Protein AF-A0A433PEJ4-F1 (afdb_monomer_lite)

Sequence (825 aa):
MSDPIEDPKQRLEEASKSRETEHERDVMRGLRDRLKEMEEERNELQAKLAEAEKKQNDGKELEKEVNKLKRENETLIKVADEKTKEIDEAQRELKKIKSEQDELSKNVGSANENVRRLESVKKELETKVAYALEASQASGRSLAEVQKERDDLRVQLNAARSDVERLVTAKLDLVTQVAEAATATQKLEAANKEREALAKELRQLKESYAKLQRQKDGPKPGDVEARIREATESERSKHQAEVDALRSQNAEITTRLQSLQQDLSTSASTIADLKIQVSELESTITISLNDHQLDLQALQQRHDALTSERDALAADRNTHAQSAATHHTAAEESRAELEKVRSRVTELEHKLSVLASDNTQLSATKTEVQVRLAEQQAQIKTLQARNTDLQEALTVAKETINQRDQDLDAAKRAQLEEEDKIKKFVAVLNKSKKQIIKLDKEKQDAMDDLARAQRERQDVQDELVKLREAAGKAEAASEQLLKTETARLQAKNTTQAAELVRLKKENAELVKRRDSTYDELQVKQAEFESSQSMMEQLQHRVNEYMRQTNEVGERAGAVEEEMGMVKKQLGDKGREVETLKEKLKEMDVQVEGRVEAVKKELRGVREEMEKKERGWKESREGLENNLEELKQKVKQREEEIQKITNEVEEKRRQVEGMEGEKVGFVARIEELEEEVKVGRTEKEETWAELYQDLEAAARQEKEEQERQLEEAKMREGHLRTVNKTLKDEVRKLSRSPVPVTTTSTSQFGNGSGDGRNSRDSSRPQSPTQPGFTTPTSSASSIAMRQVTPPQTPTFTTMPMTQEEEVNLKYLRHVILKFLENIKDT

Structure (mmCIF, N/CA/C/O backbone):
data_AF-A0A433PEJ4-F1
#
_entry.id   AF-A0A433PEJ4-F1
#
loop_
_atom_site.group_PDB
_atom_site.id
_atom_site.type_symbol
_atom_site.label_atom_id
_atom_site.label_alt_id
_atom_site.label_comp_id
_atom_site.label_asym_id
_atom_site.label_entity_id
_atom_site.label_seq_id
_atom_site.pdbx_PDB_ins_code
_atom_site.Cartn_x
_atom_site.Cartn_y
_atom_site.Cartn_z
_atom_site.occupancy
_atom_site.B_iso_or_equiv
_atom_site.auth_seq_id
_atom_site.auth_comp_id
_atom_site.auth_asym_id
_atom_site.auth_atom_id
_atom_site.pdbx_PDB_model_num
ATOM 1 N N . MET A 1 1 ? 108.552 -18.558 -127.232 1.00 39.81 1 MET A N 1
ATOM 2 C CA . MET A 1 1 ? 108.906 -18.784 -125.811 1.00 39.81 1 MET A CA 1
ATOM 3 C C . MET A 1 1 ? 107.935 -19.815 -125.270 1.00 39.81 1 MET A C 1
ATOM 5 O O . MET A 1 1 ? 106.873 -19.947 -125.859 1.00 39.81 1 MET A O 1
ATOM 9 N N . SER A 1 2 ? 108.336 -20.611 -124.283 1.00 40.25 2 SER A N 1
ATOM 10 C CA . SER A 1 2 ? 107.667 -21.885 -123.994 1.00 40.25 2 SER A CA 1
ATOM 11 C C . SER A 1 2 ? 106.441 -21.730 -123.100 1.00 40.25 2 SER A C 1
ATOM 13 O O . SER A 1 2 ? 106.568 -21.232 -121.983 1.00 40.25 2 SER A O 1
ATOM 15 N N . ASP A 1 3 ? 105.296 -22.234 -123.556 1.00 37.81 3 ASP A N 1
ATOM 16 C CA . ASP A 1 3 ? 104.152 -22.509 -122.687 1.00 37.81 3 ASP A CA 1
ATOM 17 C C . ASP A 1 3 ? 104.505 -23.642 -121.700 1.00 37.81 3 ASP A C 1
ATOM 19 O O . ASP A 1 3 ? 105.084 -24.654 -122.118 1.00 37.81 3 ASP A O 1
ATOM 23 N N . PRO A 1 4 ? 104.180 -23.520 -120.399 1.00 51.19 4 PRO A N 1
ATOM 24 C CA . PRO A 1 4 ? 104.297 -24.629 -119.461 1.00 51.19 4 PRO A CA 1
ATOM 25 C C . PRO A 1 4 ? 103.252 -25.702 -119.782 1.00 51.19 4 PRO A C 1
ATOM 27 O O . PRO A 1 4 ? 102.052 -25.432 -119.805 1.00 51.19 4 PRO A O 1
ATOM 30 N N . ILE A 1 5 ? 103.700 -26.939 -119.994 1.00 46.22 5 ILE A N 1
ATOM 31 C CA . ILE A 1 5 ? 102.805 -28.094 -120.117 1.00 46.22 5 ILE A CA 1
ATOM 32 C C . ILE A 1 5 ? 102.340 -28.467 -118.703 1.00 46.22 5 ILE A C 1
ATOM 34 O O . ILE A 1 5 ? 103.024 -29.206 -117.997 1.00 46.22 5 ILE A O 1
ATOM 38 N N . GLU A 1 6 ? 101.205 -27.914 -118.275 1.00 47.72 6 GLU A N 1
ATOM 39 C CA . GLU A 1 6 ? 100.555 -28.286 -117.012 1.00 47.72 6 GLU A CA 1
ATOM 40 C C . GLU A 1 6 ? 100.152 -29.770 -117.022 1.00 47.72 6 GLU A C 1
ATOM 42 O O . GLU A 1 6 ? 99.551 -30.256 -117.984 1.00 47.72 6 GLU A O 1
ATOM 47 N N . ASP A 1 7 ? 100.463 -30.494 -115.941 1.00 49.56 7 ASP A N 1
ATOM 48 C CA . ASP A 1 7 ? 100.102 -31.908 -115.808 1.00 49.56 7 ASP A CA 1
ATOM 49 C C . ASP A 1 7 ? 98.567 -32.040 -115.703 1.00 49.56 7 ASP A C 1
ATOM 51 O O . ASP A 1 7 ? 97.969 -31.499 -114.762 1.00 49.56 7 ASP A O 1
ATOM 55 N N . PRO A 1 8 ? 97.894 -32.779 -116.610 1.00 58.97 8 PRO A N 1
ATOM 56 C CA . PRO A 1 8 ? 96.447 -32.974 -116.547 1.00 58.97 8 PRO A CA 1
ATOM 57 C C . PRO A 1 8 ? 95.966 -33.630 -115.241 1.00 58.97 8 PRO A C 1
ATOM 59 O O . PRO A 1 8 ? 94.780 -33.520 -114.924 1.00 58.97 8 PRO A O 1
ATOM 62 N N . LYS A 1 9 ? 96.847 -34.258 -114.445 1.00 57.47 9 LYS A N 1
ATOM 63 C CA . LYS A 1 9 ? 96.514 -34.702 -113.083 1.00 57.47 9 LYS A CA 1
ATOM 64 C C . LYS A 1 9 ? 96.201 -33.547 -112.136 1.00 57.47 9 LYS A C 1
ATOM 66 O O . LYS A 1 9 ? 95.231 -33.655 -111.393 1.00 57.47 9 LYS A O 1
ATOM 71 N N . GLN A 1 10 ? 96.960 -32.447 -112.174 1.00 58.81 10 GLN A N 1
ATOM 72 C CA . GLN A 1 10 ? 96.728 -31.313 -111.268 1.00 58.81 10 GLN A CA 1
ATOM 73 C C . GLN A 1 10 ? 95.368 -30.668 -111.542 1.00 58.81 10 GLN A C 1
ATOM 75 O O . GLN A 1 10 ? 94.588 -30.483 -110.613 1.00 58.81 10 GLN A O 1
ATOM 80 N N . ARG A 1 11 ? 95.015 -30.454 -112.817 1.00 59.00 11 ARG A N 1
ATOM 81 C CA . ARG A 1 11 ? 93.684 -29.942 -113.193 1.00 59.00 11 ARG A CA 1
ATOM 82 C C . ARG A 1 11 ? 92.541 -30.874 -112.776 1.00 59.00 11 ARG A C 1
ATOM 84 O O . ARG A 1 11 ? 91.462 -30.388 -112.445 1.00 59.00 11 ARG A O 1
ATOM 91 N N . LEU A 1 12 ? 92.751 -32.194 -112.768 1.00 60.12 12 LEU A N 1
ATOM 92 C CA . LEU A 1 12 ? 91.747 -33.147 -112.280 1.00 60.12 12 LEU A CA 1
ATOM 93 C C . LEU A 1 12 ? 91.602 -33.090 -110.749 1.00 60.12 12 LEU A C 1
ATOM 95 O O . LEU A 1 12 ? 90.486 -33.138 -110.235 1.00 60.12 12 LEU A O 1
ATOM 99 N N . GLU A 1 13 ? 92.713 -32.955 -110.023 1.00 65.75 13 GLU A N 1
ATOM 100 C CA . GLU A 1 13 ? 92.736 -32.879 -108.559 1.00 65.75 13 GLU A CA 1
ATOM 101 C C . GLU A 1 13 ? 92.174 -31.543 -108.036 1.00 65.75 13 GLU A C 1
ATOM 103 O O . GLU A 1 13 ? 91.415 -31.528 -107.067 1.00 65.75 13 GLU A O 1
ATOM 108 N N . GLU A 1 14 ? 92.459 -30.426 -108.710 1.00 66.62 14 GLU A N 1
ATOM 109 C CA . GLU A 1 14 ? 91.859 -29.120 -108.412 1.00 66.62 14 GLU A CA 1
ATOM 110 C C . GLU A 1 14 ? 90.367 -29.078 -108.761 1.00 66.62 14 GLU A C 1
ATOM 112 O O . GLU A 1 14 ? 89.573 -28.576 -107.967 1.00 66.62 14 GLU A O 1
ATOM 117 N N . ALA A 1 15 ? 89.945 -29.670 -109.885 1.00 68.00 15 ALA A N 1
ATOM 118 C CA . ALA A 1 15 ? 88.522 -29.812 -110.204 1.00 68.00 15 ALA A CA 1
ATOM 119 C C . ALA A 1 15 ? 87.782 -30.714 -109.196 1.00 68.00 15 ALA A C 1
ATOM 121 O O . ALA A 1 15 ? 86.616 -30.452 -108.891 1.00 68.00 15 ALA A O 1
ATOM 122 N N . SER A 1 16 ? 88.453 -31.738 -108.652 1.00 71.50 16 SER A N 1
ATOM 123 C CA . SER A 1 16 ? 87.927 -32.569 -107.562 1.00 71.50 16 SER A CA 1
ATOM 124 C C . SER A 1 16 ? 87.724 -31.737 -106.295 1.00 71.50 16 SER A C 1
ATOM 126 O O . SER A 1 16 ? 86.594 -31.606 -105.834 1.00 71.50 16 SER A O 1
ATOM 128 N N . LYS A 1 17 ? 88.782 -31.088 -105.789 1.00 74.50 17 LYS A N 1
ATOM 129 C CA . LYS A 1 17 ? 88.734 -30.261 -104.566 1.00 74.50 17 LYS A CA 1
ATOM 130 C C . LYS A 1 17 ? 87.775 -29.073 -104.691 1.00 74.50 17 LYS A C 1
ATOM 132 O O . LYS A 1 17 ? 87.101 -28.713 -103.730 1.00 74.50 17 LYS A O 1
ATOM 137 N N . SER A 1 18 ? 87.670 -28.476 -105.878 1.00 75.88 18 SER A N 1
ATOM 138 C CA . SER A 1 18 ? 86.707 -27.404 -106.150 1.00 75.88 18 SER A CA 1
ATOM 139 C C . SER A 1 18 ? 85.267 -27.897 -105.963 1.00 75.88 18 SER A C 1
ATOM 141 O O . SER A 1 18 ? 84.531 -27.323 -105.163 1.00 75.88 18 SER A O 1
ATOM 143 N N . ARG A 1 19 ? 84.899 -29.025 -106.592 1.00 75.00 19 ARG A N 1
ATOM 144 C CA . ARG A 1 19 ? 83.574 -29.655 -106.430 1.00 75.00 19 ARG A CA 1
ATOM 145 C C . ARG A 1 19 ? 83.309 -30.141 -105.009 1.00 75.00 19 ARG A C 1
ATOM 147 O O . ARG A 1 19 ? 82.183 -30.043 -104.538 1.00 75.00 19 ARG A O 1
ATOM 154 N N . GLU A 1 20 ? 84.330 -30.652 -104.332 1.00 75.62 20 GLU A N 1
ATOM 155 C CA . GLU A 1 20 ? 84.243 -31.134 -102.953 1.00 75.62 20 GLU A CA 1
ATOM 156 C C . GLU A 1 20 ? 83.938 -29.971 -101.995 1.00 75.62 20 GLU A C 1
ATOM 158 O O . GLU A 1 20 ? 82.923 -30.002 -101.305 1.00 75.62 20 GLU A O 1
ATOM 163 N N . THR A 1 21 ? 84.694 -28.867 -102.067 1.00 78.38 21 THR A N 1
ATOM 164 C CA . THR A 1 21 ? 84.413 -27.660 -101.262 1.00 78.38 21 THR A CA 1
ATOM 165 C C . THR A 1 21 ? 83.129 -26.926 -101.669 1.00 78.38 21 THR A C 1
ATOM 167 O O . THR A 1 21 ? 82.602 -26.140 -100.882 1.00 78.38 21 THR A O 1
ATOM 170 N N . GLU A 1 22 ? 82.630 -27.105 -102.895 1.00 78.62 22 GLU A N 1
ATOM 171 C CA . GLU A 1 22 ? 81.333 -26.578 -103.344 1.00 78.62 22 GLU A CA 1
ATOM 172 C C . GLU A 1 22 ? 80.178 -27.413 -102.769 1.00 78.62 22 GLU A C 1
ATOM 174 O O . GLU A 1 22 ? 79.246 -26.855 -102.189 1.00 78.62 22 GLU A O 1
ATOM 179 N N . HIS A 1 23 ? 80.299 -28.744 -102.794 1.00 80.56 23 HIS A N 1
ATOM 180 C CA . HIS A 1 23 ? 79.363 -29.654 -102.137 1.00 80.56 23 HIS A CA 1
ATOM 181 C C . HIS A 1 23 ? 79.326 -29.442 -100.615 1.00 80.56 23 HIS A C 1
ATOM 183 O O . HIS A 1 23 ? 78.242 -29.324 -100.046 1.00 80.56 23 HIS A O 1
ATOM 189 N N . GLU A 1 24 ? 80.483 -29.293 -99.958 1.00 82.56 24 GLU A N 1
ATOM 190 C CA . GLU A 1 24 ? 80.560 -28.915 -98.540 1.00 82.56 24 GLU A CA 1
ATOM 191 C C . GLU A 1 24 ? 79.872 -27.573 -98.262 1.00 82.56 24 GLU A C 1
ATOM 193 O O . GLU A 1 24 ? 79.154 -27.448 -97.271 1.00 82.56 24 GLU A O 1
ATOM 198 N N . ARG A 1 25 ? 80.047 -26.567 -99.133 1.00 83.06 25 ARG A N 1
ATOM 199 C CA . ARG A 1 25 ? 79.399 -25.252 -98.983 1.00 83.06 25 ARG A CA 1
ATOM 200 C C . ARG A 1 25 ? 77.879 -25.335 -99.075 1.00 83.06 25 ARG A C 1
ATOM 202 O O . ARG A 1 25 ? 77.215 -24.634 -98.313 1.00 83.06 25 ARG A O 1
ATOM 209 N N . ASP A 1 26 ? 77.337 -26.188 -99.939 1.00 83.19 26 ASP A N 1
ATOM 210 C CA . ASP A 1 26 ? 75.890 -26.377 -100.078 1.00 83.19 26 ASP A CA 1
ATOM 211 C C . ASP A 1 26 ? 75.295 -27.260 -98.977 1.00 83.19 26 ASP A C 1
ATOM 213 O O . ASP A 1 26 ? 74.241 -26.923 -98.436 1.00 83.19 26 ASP A O 1
ATOM 217 N N . VAL A 1 27 ? 76.006 -28.300 -98.528 1.00 85.12 27 VAL A N 1
ATOM 218 C CA . VAL A 1 27 ? 75.644 -29.056 -97.316 1.00 85.12 27 VAL A CA 1
ATOM 219 C C . VAL A 1 27 ? 75.647 -28.133 -96.091 1.00 85.12 27 VAL A C 1
ATOM 221 O O . VAL A 1 27 ? 74.672 -28.092 -95.345 1.00 85.12 27 VAL A O 1
ATOM 224 N N . MET A 1 28 ? 76.677 -27.300 -95.925 1.00 85.12 28 MET A N 1
ATOM 225 C CA . MET A 1 28 ? 76.756 -26.287 -94.864 1.00 85.12 28 MET A CA 1
ATOM 226 C C . MET A 1 28 ? 75.816 -25.091 -95.078 1.00 85.12 28 MET A C 1
ATOM 228 O O . MET A 1 28 ? 75.731 -24.227 -94.202 1.00 85.12 28 MET A O 1
ATOM 232 N N . ARG A 1 29 ? 75.115 -24.996 -96.213 1.00 86.00 29 ARG A N 1
ATOM 233 C CA . ARG A 1 29 ? 74.012 -24.049 -96.426 1.00 86.00 29 ARG A CA 1
ATOM 234 C C . ARG A 1 29 ? 72.708 -24.682 -95.958 1.00 86.00 29 ARG A C 1
ATOM 236 O O . ARG A 1 29 ? 72.149 -24.206 -94.979 1.00 86.00 29 ARG A O 1
ATOM 243 N N . GLY A 1 30 ? 72.346 -25.843 -96.510 1.00 88.06 30 GLY A N 1
ATOM 244 C CA . GLY A 1 30 ? 71.148 -26.590 -96.118 1.00 88.06 30 GLY A CA 1
ATOM 245 C C . GLY A 1 30 ? 71.111 -26.967 -94.632 1.00 88.06 30 GLY A C 1
ATOM 246 O O . GLY A 1 30 ? 70.047 -26.934 -94.022 1.00 88.06 30 GLY A O 1
ATOM 247 N N . LEU A 1 31 ? 72.263 -27.246 -94.007 1.00 87.25 31 LEU A N 1
ATOM 248 C CA . LEU A 1 31 ? 72.350 -27.434 -92.554 1.00 87.25 31 LEU A CA 1
ATOM 249 C C . LEU A 1 31 ? 72.052 -26.151 -91.765 1.00 87.25 31 LEU A C 1
ATOM 251 O O . LEU A 1 31 ? 71.434 -26.248 -90.713 1.00 87.25 31 LEU A O 1
ATOM 255 N N . ARG A 1 32 ? 72.456 -24.966 -92.247 1.00 87.94 32 ARG A N 1
ATOM 256 C CA . ARG A 1 32 ? 72.146 -23.673 -91.603 1.00 87.94 32 ARG A CA 1
ATOM 257 C C . ARG A 1 32 ? 70.702 -23.250 -91.834 1.00 87.94 32 ARG A C 1
ATOM 259 O O . ARG A 1 32 ? 70.059 -22.818 -90.884 1.00 87.94 32 ARG A O 1
ATOM 266 N N . ASP A 1 33 ? 70.194 -23.424 -93.049 1.00 88.62 33 ASP A N 1
ATOM 267 C CA . ASP A 1 33 ? 68.802 -23.129 -93.391 1.00 88.62 33 ASP A CA 1
ATOM 268 C C . ASP A 1 33 ? 67.856 -23.994 -92.542 1.00 88.62 33 ASP A C 1
ATOM 270 O O . ASP A 1 33 ? 66.916 -23.478 -91.943 1.00 88.62 33 ASP A O 1
ATOM 274 N N . ARG A 1 34 ? 68.183 -25.283 -92.363 1.00 88.88 34 ARG A N 1
ATOM 275 C CA . ARG A 1 34 ? 67.438 -26.193 -91.482 1.00 88.88 34 ARG A CA 1
ATOM 276 C C . ARG A 1 34 ? 67.631 -25.916 -89.986 1.00 88.88 34 ARG A C 1
ATOM 278 O O . ARG A 1 34 ? 66.731 -26.186 -89.198 1.00 88.88 34 ARG A O 1
ATOM 285 N N . LEU A 1 35 ? 68.778 -25.374 -89.566 1.00 85.94 35 LEU A N 1
ATOM 286 C CA . LEU A 1 35 ? 68.963 -24.909 -88.183 1.00 85.94 35 LEU A CA 1
ATOM 287 C C . LEU A 1 35 ? 68.057 -23.703 -87.902 1.00 85.94 35 LEU A C 1
ATOM 289 O O . LEU A 1 35 ? 67.379 -23.678 -86.882 1.00 85.94 35 LEU A O 1
ATOM 293 N N . LYS A 1 36 ? 67.979 -22.761 -88.849 1.00 90.25 36 LYS A N 1
ATOM 294 C CA . LYS A 1 36 ? 67.092 -21.594 -88.796 1.00 90.25 36 LYS A CA 1
ATOM 295 C C . LYS A 1 36 ? 65.610 -21.992 -88.815 1.00 90.25 36 LYS A C 1
ATOM 297 O O . LYS A 1 36 ? 64.843 -21.455 -88.027 1.00 90.25 36 LYS A O 1
ATOM 302 N N . GLU A 1 37 ? 65.231 -22.969 -89.640 1.00 89.44 37 GLU A N 1
ATOM 303 C CA . GLU A 1 37 ? 63.890 -23.579 -89.651 1.00 89.44 37 GLU A CA 1
ATOM 304 C C . GLU A 1 37 ? 63.533 -24.165 -88.271 1.00 89.44 37 GLU A C 1
ATOM 306 O O . GLU A 1 37 ? 62.510 -23.802 -87.698 1.00 89.44 37 GLU A O 1
ATOM 311 N N . MET A 1 38 ? 64.421 -24.968 -87.667 1.00 88.19 38 MET A N 1
ATOM 312 C CA . MET A 1 38 ? 64.215 -25.506 -86.312 1.00 88.19 38 MET A CA 1
ATOM 313 C C . MET A 1 38 ? 64.209 -24.426 -85.214 1.00 88.19 38 MET A C 1
ATOM 315 O O . MET A 1 38 ? 63.529 -24.589 -84.202 1.00 88.19 38 MET A O 1
ATOM 319 N N . GLU A 1 39 ? 64.952 -23.326 -85.366 1.00 88.69 39 GLU A N 1
ATOM 320 C CA . GLU A 1 39 ? 64.889 -22.190 -84.435 1.00 88.69 39 GLU A CA 1
ATOM 321 C C . GLU A 1 39 ? 63.566 -21.421 -84.560 1.00 88.69 39 GLU A C 1
ATOM 323 O O . GLU A 1 39 ? 62.995 -21.027 -83.541 1.00 88.69 39 GLU A O 1
ATOM 328 N N . GLU A 1 40 ? 63.042 -21.257 -85.775 1.00 90.31 40 GLU A N 1
ATOM 329 C CA . GLU A 1 40 ? 61.729 -20.657 -86.034 1.00 90.31 40 GLU A CA 1
ATOM 330 C C . GLU A 1 40 ? 60.594 -21.545 -85.498 1.00 90.31 40 GLU A C 1
ATOM 332 O O . GLU A 1 40 ? 59.758 -21.046 -84.741 1.00 90.31 40 GLU A O 1
ATOM 337 N N . GLU A 1 41 ? 60.626 -22.862 -85.743 1.00 91.12 41 GLU A N 1
ATOM 338 C CA . GLU A 1 41 ? 59.715 -23.836 -85.118 1.00 91.12 41 GLU A CA 1
ATOM 339 C C . GLU A 1 41 ? 59.786 -23.785 -83.583 1.00 91.12 41 GLU A C 1
ATOM 341 O O . GLU A 1 41 ? 58.754 -23.723 -82.911 1.00 91.12 41 GLU A O 1
ATOM 346 N N . ARG A 1 42 ? 60.995 -23.769 -82.997 1.00 90.50 42 ARG A N 1
ATOM 347 C CA . ARG A 1 42 ? 61.168 -23.708 -81.536 1.00 90.50 42 ARG A CA 1
ATOM 348 C C . ARG A 1 42 ? 60.577 -22.423 -80.959 1.00 90.50 42 ARG A C 1
ATOM 350 O O . ARG A 1 42 ? 59.935 -22.471 -79.912 1.00 90.50 42 ARG A O 1
ATOM 357 N N . ASN A 1 43 ? 60.786 -21.286 -81.619 1.00 88.94 43 ASN A N 1
ATOM 358 C CA . ASN A 1 43 ? 60.263 -19.999 -81.169 1.00 88.94 43 ASN A CA 1
ATOM 359 C C . ASN A 1 43 ? 58.730 -19.929 -81.316 1.00 88.94 43 ASN A C 1
ATOM 361 O O . ASN A 1 43 ? 58.061 -19.414 -80.421 1.00 88.94 43 ASN A O 1
ATOM 365 N N . GLU A 1 44 ? 58.154 -20.503 -82.377 1.00 90.88 44 GLU A N 1
ATOM 366 C CA . GLU A 1 44 ? 56.698 -20.590 -82.549 1.00 90.88 44 GLU A CA 1
ATOM 367 C C . GLU A 1 44 ? 56.054 -21.523 -81.503 1.00 90.88 44 GLU A C 1
ATOM 369 O O . GLU A 1 44 ? 55.036 -21.179 -80.897 1.00 90.88 44 GLU A O 1
ATOM 374 N N . LEU A 1 45 ? 56.674 -22.673 -81.213 1.00 88.25 45 LEU A N 1
ATOM 375 C CA . LEU A 1 45 ? 56.253 -23.576 -80.136 1.00 88.25 45 LEU A CA 1
ATOM 376 C C . LEU A 1 45 ? 56.374 -22.921 -78.753 1.00 88.25 45 LEU A C 1
ATOM 378 O O . LEU A 1 45 ? 55.487 -23.092 -77.917 1.00 88.25 45 LEU A O 1
ATOM 382 N N . GLN A 1 46 ? 57.424 -22.132 -78.513 1.00 87.88 46 GLN A N 1
ATOM 383 C CA . GLN A 1 46 ? 57.610 -21.388 -77.266 1.00 87.88 46 GLN A CA 1
ATOM 384 C C . GLN A 1 46 ? 56.563 -20.269 -77.100 1.00 87.88 46 GLN A C 1
ATOM 386 O O . GLN A 1 46 ? 56.060 -20.065 -75.995 1.00 87.88 46 GLN A O 1
ATOM 391 N N . ALA A 1 47 ? 56.161 -19.603 -78.188 1.00 86.75 47 ALA A N 1
ATOM 392 C CA . ALA A 1 47 ? 55.050 -18.650 -78.182 1.00 86.75 47 ALA A CA 1
ATOM 393 C C . ALA A 1 47 ? 53.698 -19.338 -77.907 1.00 86.75 47 ALA A C 1
ATOM 395 O O . ALA A 1 47 ? 52.935 -18.879 -77.055 1.00 86.75 47 ALA A O 1
ATOM 396 N N . LYS A 1 48 ? 53.427 -20.481 -78.556 1.00 88.88 48 LYS A N 1
ATOM 397 C CA . LYS A 1 48 ? 52.224 -21.304 -78.319 1.00 88.88 48 LYS A CA 1
ATOM 398 C C . LYS A 1 48 ? 52.154 -21.827 -76.879 1.00 88.88 48 LYS A C 1
ATOM 400 O O . LYS A 1 48 ? 51.069 -21.862 -76.300 1.00 88.88 48 LYS A O 1
ATOM 405 N N . LEU A 1 49 ? 53.294 -22.188 -76.282 1.00 86.19 49 LEU A N 1
ATOM 406 C CA . LEU A 1 49 ? 53.384 -22.583 -74.874 1.00 86.19 49 LEU A CA 1
ATOM 407 C C . LEU A 1 49 ? 53.011 -21.417 -73.947 1.00 86.19 49 LEU A C 1
ATOM 409 O O . LEU A 1 49 ? 52.135 -21.580 -73.103 1.00 86.19 49 LEU A O 1
ATOM 413 N N . ALA A 1 50 ? 53.594 -20.232 -74.151 1.00 84.75 50 ALA A N 1
ATOM 414 C CA . ALA A 1 50 ? 53.282 -19.043 -73.353 1.00 84.75 50 ALA A CA 1
ATOM 415 C C . ALA A 1 50 ? 51.806 -18.608 -73.487 1.00 84.75 50 ALA A C 1
ATOM 417 O O . ALA A 1 50 ? 51.180 -18.200 -72.506 1.00 84.75 50 ALA A O 1
ATOM 418 N N . GLU A 1 51 ? 51.208 -18.739 -74.677 1.00 87.44 51 GLU A N 1
ATOM 419 C CA . GLU A 1 51 ? 49.778 -18.480 -74.880 1.00 87.44 51 GLU A CA 1
ATOM 420 C C . GLU A 1 51 ? 48.895 -19.510 -74.147 1.00 87.44 51 GLU A C 1
ATOM 422 O O . GLU A 1 51 ? 47.865 -19.150 -73.568 1.00 87.44 51 GLU A O 1
ATOM 427 N N . ALA A 1 52 ? 49.299 -20.785 -74.126 1.00 83.19 52 ALA A N 1
ATOM 428 C CA . ALA A 1 52 ? 48.609 -21.839 -73.385 1.00 83.19 52 ALA A CA 1
ATOM 429 C C . ALA A 1 52 ? 48.728 -21.657 -71.861 1.00 83.19 52 ALA A C 1
ATOM 431 O O . ALA A 1 52 ? 47.732 -21.806 -71.154 1.00 83.19 52 ALA A O 1
ATOM 432 N N . GLU A 1 53 ? 49.903 -21.278 -71.351 1.00 86.38 53 GLU A N 1
ATOM 433 C CA . GLU A 1 53 ? 50.119 -20.943 -69.937 1.00 86.38 53 GLU A CA 1
ATOM 434 C C . GLU A 1 53 ? 49.288 -19.730 -69.510 1.00 86.38 53 GLU A C 1
ATOM 436 O O . GLU A 1 53 ? 48.641 -19.771 -68.459 1.00 86.38 53 GLU A O 1
ATOM 441 N N . LYS A 1 54 ? 49.219 -18.686 -70.351 1.00 86.44 54 LYS A N 1
ATOM 442 C CA . LYS A 1 54 ? 48.329 -17.544 -70.118 1.00 86.44 54 LYS A CA 1
ATOM 443 C C . LYS A 1 54 ? 46.870 -17.997 -70.026 1.00 86.44 54 LYS A C 1
ATOM 445 O O . LYS A 1 54 ? 46.244 -17.770 -68.997 1.00 86.44 54 LYS A O 1
ATOM 450 N N . LYS A 1 55 ? 46.358 -18.722 -71.028 1.00 84.75 55 LYS A N 1
ATOM 451 C CA . LYS A 1 55 ? 44.978 -19.252 -71.026 1.00 84.75 55 LYS A CA 1
ATOM 452 C C . LYS A 1 55 ? 44.691 -20.155 -69.821 1.00 84.75 55 LYS A C 1
ATOM 454 O O . LYS A 1 55 ? 43.576 -20.148 -69.304 1.00 84.75 55 LYS A O 1
ATOM 459 N N . GLN A 1 56 ? 45.682 -20.912 -69.342 1.00 84.75 56 GLN A N 1
ATOM 460 C CA . GLN A 1 56 ? 45.550 -21.723 -68.131 1.00 84.75 56 GLN A CA 1
ATOM 461 C C . GLN A 1 56 ? 45.450 -20.857 -66.864 1.00 84.75 56 GLN A C 1
ATOM 463 O O . GLN A 1 56 ? 44.730 -21.219 -65.936 1.00 84.75 56 GLN A O 1
ATOM 468 N N . ASN A 1 57 ? 46.153 -19.725 -66.803 1.00 82.56 57 ASN A N 1
ATOM 469 C CA . ASN A 1 57 ? 46.070 -18.793 -65.679 1.00 82.56 57 ASN A CA 1
ATOM 470 C C . ASN A 1 57 ? 44.774 -17.972 -65.714 1.00 82.56 57 ASN A C 1
ATOM 472 O O . ASN A 1 57 ? 44.083 -17.941 -64.699 1.00 82.56 57 ASN A O 1
ATOM 476 N N . ASP A 1 58 ? 44.378 -17.448 -66.878 1.00 83.81 58 ASP A N 1
ATOM 477 C CA . ASP A 1 58 ? 43.075 -16.802 -67.100 1.00 83.81 58 ASP A CA 1
ATOM 478 C C . ASP A 1 58 ? 41.926 -17.739 -66.648 1.00 83.81 58 ASP A C 1
ATOM 480 O O . ASP A 1 58 ? 41.006 -17.335 -65.935 1.00 83.81 58 ASP A O 1
ATOM 484 N N . GLY A 1 59 ? 42.022 -19.037 -66.975 1.00 84.25 59 GLY A N 1
ATOM 485 C CA . GLY A 1 59 ? 41.085 -20.072 -66.523 1.00 84.25 59 GLY A CA 1
ATOM 486 C C . GLY A 1 59 ? 41.049 -20.279 -65.001 1.00 84.25 59 GLY A C 1
ATOM 487 O O . GLY A 1 59 ? 39.965 -20.422 -64.437 1.00 84.25 59 GLY A O 1
ATOM 488 N N . LYS A 1 60 ? 42.202 -20.240 -64.315 1.00 84.12 60 LYS A N 1
ATOM 489 C CA . LYS A 1 60 ? 42.272 -20.315 -62.839 1.00 84.12 60 LYS A CA 1
ATOM 490 C C . LYS A 1 60 ? 41.672 -19.077 -62.172 1.00 84.12 60 LYS A C 1
ATOM 492 O O . LYS A 1 60 ? 41.150 -19.185 -61.067 1.00 84.12 60 LYS A O 1
ATOM 497 N N . GLU A 1 61 ? 41.752 -17.901 -62.792 1.00 82.19 61 GLU A N 1
ATOM 498 C CA . GLU A 1 61 ? 41.130 -16.688 -62.244 1.00 82.19 61 GLU A CA 1
ATOM 499 C C . GLU A 1 61 ? 39.611 -16.706 -62.412 1.00 82.19 61 GLU A C 1
ATOM 501 O O . GLU A 1 61 ? 38.892 -16.443 -61.448 1.00 82.19 61 GLU A O 1
ATOM 506 N N . LEU A 1 62 ? 39.116 -17.154 -63.568 1.00 82.94 62 LEU A N 1
ATOM 507 C CA . LEU A 1 62 ? 37.691 -17.432 -63.761 1.00 82.94 62 LEU A CA 1
ATOM 508 C C . LEU A 1 62 ? 37.176 -18.493 -62.772 1.00 82.94 62 LEU A C 1
ATOM 510 O O . LEU A 1 62 ? 36.093 -18.331 -62.215 1.00 82.94 62 LEU A O 1
ATOM 514 N N . GLU A 1 63 ? 37.954 -19.542 -62.483 1.00 84.44 63 GLU A N 1
ATOM 515 C CA . GLU A 1 63 ? 37.598 -20.540 -61.467 1.00 84.44 63 GLU A CA 1
ATOM 516 C C . GLU A 1 63 ? 37.554 -19.949 -60.044 1.00 84.44 63 GLU A C 1
ATOM 518 O O . GLU A 1 63 ? 36.634 -20.266 -59.284 1.00 84.44 63 GLU A O 1
ATOM 523 N N . LYS A 1 64 ? 38.486 -19.058 -59.670 1.00 86.62 64 LYS A N 1
ATOM 524 C CA . LYS A 1 64 ? 38.421 -18.329 -58.386 1.00 86.62 64 LYS A CA 1
ATOM 525 C C . LYS A 1 64 ? 37.146 -17.489 -58.293 1.00 86.62 64 LYS A C 1
ATOM 527 O O . LYS A 1 64 ? 36.452 -17.570 -57.281 1.00 86.62 64 LYS A O 1
ATOM 532 N N . GLU A 1 65 ? 36.826 -16.721 -59.334 1.00 85.12 65 GLU A N 1
ATOM 533 C CA . GLU A 1 65 ? 35.687 -15.798 -59.317 1.00 85.12 65 GLU A CA 1
ATOM 534 C C . GLU A 1 65 ? 34.346 -16.549 -59.325 1.00 85.12 65 GLU A C 1
ATOM 536 O O . GLU A 1 65 ? 33.444 -16.212 -58.562 1.00 85.12 65 GLU A O 1
ATOM 541 N N . VAL A 1 66 ? 34.236 -17.659 -60.067 1.00 84.69 66 VAL A N 1
ATOM 542 C CA . VAL A 1 66 ? 33.080 -18.573 -59.986 1.00 84.69 66 VAL A CA 1
ATOM 543 C C . VAL A 1 66 ? 32.929 -19.163 -58.578 1.00 84.69 66 VAL A C 1
ATOM 545 O O . VAL A 1 66 ? 31.813 -19.238 -58.062 1.00 84.69 66 VAL A O 1
ATOM 548 N N . ASN A 1 67 ? 34.026 -19.544 -57.914 1.00 83.00 67 ASN A N 1
ATOM 549 C CA . ASN A 1 67 ? 33.978 -20.042 -56.534 1.00 83.00 67 ASN A CA 1
ATOM 550 C C . ASN A 1 67 ? 33.641 -18.947 -55.503 1.00 83.00 67 ASN A C 1
ATOM 552 O O . ASN A 1 67 ? 33.001 -19.246 -54.494 1.00 83.00 67 ASN A O 1
ATOM 556 N N . LYS A 1 68 ? 34.027 -17.689 -55.747 1.00 87.88 68 LYS A N 1
ATOM 557 C CA . LYS A 1 68 ? 33.630 -16.521 -54.945 1.00 87.88 68 LYS A CA 1
ATOM 558 C C . LYS A 1 68 ? 32.131 -16.238 -55.099 1.00 87.88 68 LYS A C 1
ATOM 560 O O . LYS A 1 68 ? 31.410 -16.312 -54.107 1.00 87.88 68 LYS A O 1
ATOM 565 N N . LEU A 1 69 ? 31.650 -16.061 -56.331 1.00 84.75 69 LEU A N 1
ATOM 566 C CA . LEU A 1 69 ? 30.230 -15.853 -56.648 1.00 84.75 69 LEU A CA 1
ATOM 567 C C . LEU A 1 69 ? 29.345 -16.991 -56.114 1.00 84.75 69 LEU A C 1
ATOM 569 O O . LEU A 1 69 ? 28.229 -16.757 -55.654 1.00 84.75 69 LEU A O 1
ATOM 573 N N . LYS A 1 70 ? 29.842 -18.236 -56.118 1.00 85.25 70 LYS A N 1
ATOM 574 C CA . LYS A 1 70 ? 29.141 -19.371 -55.505 1.00 85.25 70 LYS A CA 1
ATOM 575 C C . LYS A 1 70 ? 28.977 -19.207 -53.988 1.00 85.25 70 LYS A C 1
ATOM 577 O O . LYS A 1 70 ? 27.886 -19.454 -53.484 1.00 85.25 70 LYS A O 1
ATOM 582 N N . ARG A 1 71 ? 30.016 -18.767 -53.268 1.00 84.12 71 ARG A N 1
ATOM 583 C CA . ARG A 1 71 ? 29.942 -18.499 -51.816 1.00 84.12 71 ARG A CA 1
ATOM 584 C C . ARG A 1 71 ? 29.005 -17.337 -51.498 1.00 84.12 71 ARG A C 1
ATOM 586 O O . ARG A 1 71 ? 28.245 -17.435 -50.545 1.00 84.12 71 ARG A O 1
ATOM 593 N N . GLU A 1 72 ? 29.032 -16.280 -52.306 1.00 84.50 72 GLU A N 1
ATOM 594 C CA . GLU A 1 72 ? 28.130 -15.125 -52.182 1.00 84.50 72 GLU A CA 1
ATOM 595 C C . GLU A 1 72 ? 26.663 -15.523 -52.422 1.00 84.50 72 GLU A C 1
ATOM 597 O O . GLU A 1 72 ? 25.765 -15.089 -51.707 1.00 84.50 72 GLU A O 1
ATOM 602 N N . ASN A 1 73 ? 26.403 -16.432 -53.364 1.00 80.56 73 ASN A N 1
ATOM 603 C CA . ASN A 1 73 ? 25.067 -16.994 -53.566 1.00 80.56 73 ASN A CA 1
ATOM 604 C C . ASN A 1 73 ? 24.652 -17.911 -52.391 1.00 80.56 73 ASN A C 1
ATOM 606 O O . ASN A 1 73 ? 23.526 -17.836 -51.907 1.00 80.56 73 ASN A O 1
ATOM 610 N N . GLU A 1 74 ? 25.571 -18.725 -51.856 1.00 85.50 74 GLU A N 1
ATOM 611 C CA . GLU A 1 74 ? 25.329 -19.548 -50.657 1.00 85.50 74 GLU A CA 1
ATOM 612 C C . GLU A 1 74 ? 25.085 -18.720 -49.378 1.00 85.50 74 GLU A C 1
ATOM 614 O O . GLU A 1 74 ? 24.348 -19.178 -48.501 1.00 85.50 74 GLU A O 1
ATOM 619 N N . THR A 1 75 ? 25.653 -17.514 -49.238 1.00 85.06 75 THR A N 1
ATOM 620 C CA . THR A 1 75 ? 25.315 -16.601 -48.129 1.00 85.06 75 THR A CA 1
ATOM 621 C C . THR A 1 75 ? 23.988 -15.883 -48.363 1.00 85.06 75 THR A C 1
ATOM 623 O O . THR A 1 75 ? 23.180 -15.825 -47.439 1.00 85.06 75 THR A O 1
ATOM 626 N N . LEU A 1 76 ? 23.699 -15.421 -49.585 1.00 82.56 76 LEU A N 1
ATOM 627 C CA . LEU A 1 76 ? 22.402 -14.820 -49.927 1.00 82.56 76 LEU A CA 1
ATOM 628 C C . LEU A 1 76 ? 21.228 -15.792 -49.717 1.00 82.56 76 LEU A C 1
ATOM 630 O O . LEU A 1 76 ? 20.180 -15.381 -49.220 1.00 82.56 76 LEU A O 1
ATOM 634 N N . ILE A 1 77 ? 21.408 -17.084 -50.019 1.00 82.56 77 ILE A N 1
ATOM 635 C CA . ILE A 1 77 ? 20.410 -18.128 -49.731 1.00 82.56 77 ILE A CA 1
ATOM 636 C C . ILE A 1 77 ? 20.170 -18.259 -48.218 1.00 82.56 77 ILE A C 1
ATOM 638 O O . ILE A 1 77 ? 19.019 -18.264 -47.790 1.00 82.56 77 ILE A O 1
ATOM 642 N N . LYS A 1 78 ? 21.226 -18.280 -47.390 1.00 83.25 78 LYS A N 1
ATOM 643 C CA . LYS A 1 78 ? 21.084 -18.346 -45.920 1.00 83.25 78 LYS A CA 1
ATOM 644 C C . LYS A 1 78 ? 20.347 -17.134 -45.353 1.00 83.25 78 LYS A C 1
ATOM 646 O O . LYS A 1 78 ? 19.442 -17.311 -44.545 1.00 83.25 78 LYS A O 1
ATOM 651 N N . VAL A 1 79 ? 20.671 -15.929 -45.828 1.00 82.12 79 VAL A N 1
ATOM 652 C CA . VAL A 1 79 ? 19.973 -14.695 -45.428 1.00 82.12 79 VAL A CA 1
ATOM 653 C C . VAL A 1 79 ? 18.495 -14.742 -45.840 1.00 82.12 79 VAL A C 1
ATOM 655 O O . VAL A 1 79 ? 17.632 -14.325 -45.069 1.00 82.12 79 VAL A O 1
ATOM 658 N N . ALA A 1 80 ? 18.166 -15.296 -47.012 1.00 77.81 80 ALA A N 1
ATOM 659 C CA . ALA A 1 80 ? 16.777 -15.487 -47.435 1.00 77.81 80 ALA A CA 1
ATOM 660 C C . ALA A 1 80 ? 16.024 -16.518 -46.565 1.00 77.81 80 ALA A C 1
ATOM 662 O O . ALA A 1 80 ? 14.870 -16.278 -46.198 1.00 77.81 80 ALA A O 1
ATOM 663 N N . ASP A 1 81 ? 16.667 -17.625 -46.182 1.00 81.50 81 ASP A N 1
ATOM 664 C CA . ASP A 1 81 ? 16.099 -18.626 -45.266 1.00 81.50 81 ASP A CA 1
ATOM 665 C C . ASP A 1 81 ? 15.896 -18.058 -43.848 1.00 81.50 81 ASP A C 1
ATOM 667 O O . ASP A 1 81 ? 14.885 -18.334 -43.200 1.00 81.50 81 ASP A O 1
ATOM 671 N N . GLU A 1 82 ? 16.828 -17.240 -43.354 1.00 82.56 82 GLU A N 1
ATOM 672 C CA . GLU A 1 82 ? 16.731 -16.557 -42.057 1.00 82.56 82 GLU A CA 1
ATOM 673 C C . GLU A 1 82 ? 15.611 -15.513 -42.051 1.00 82.56 82 GLU A C 1
ATOM 675 O O . GLU A 1 82 ? 14.738 -15.562 -41.182 1.00 82.56 82 GLU A O 1
ATOM 680 N N . LYS A 1 83 ? 15.522 -14.666 -43.084 1.00 81.75 83 LYS A N 1
ATOM 681 C CA . LYS A 1 83 ? 14.398 -13.730 -43.245 1.00 81.75 83 LYS A CA 1
ATOM 682 C C . LYS A 1 83 ? 13.054 -14.440 -43.419 1.00 81.75 83 LYS A C 1
ATOM 684 O O . LYS A 1 83 ? 12.031 -13.920 -42.979 1.00 81.75 83 LYS A O 1
ATOM 689 N N . THR A 1 84 ? 13.033 -15.649 -43.982 1.00 81.25 84 THR A N 1
ATOM 690 C CA . THR A 1 84 ? 11.813 -16.471 -44.045 1.00 81.25 84 THR A CA 1
ATOM 691 C C . THR A 1 84 ? 11.387 -16.963 -42.654 1.00 81.25 84 THR A C 1
ATOM 693 O O . THR A 1 84 ? 10.198 -16.925 -42.341 1.00 81.25 84 THR A O 1
ATOM 696 N N . LYS A 1 85 ? 12.331 -17.336 -41.775 1.00 82.38 85 LYS A N 1
ATOM 697 C CA . LYS A 1 85 ? 12.035 -17.703 -40.374 1.00 82.38 85 LYS A CA 1
ATOM 698 C C . LYS A 1 85 ? 11.522 -16.513 -39.560 1.00 82.38 85 LYS A C 1
ATOM 700 O O . LYS A 1 85 ? 10.510 -16.655 -38.880 1.00 82.38 85 LYS A O 1
ATOM 705 N N . GLU A 1 86 ? 12.160 -15.345 -39.679 1.00 80.44 86 GLU A N 1
ATOM 706 C CA . GLU A 1 86 ? 11.698 -14.099 -39.040 1.00 80.44 86 GLU A CA 1
ATOM 707 C C . GLU A 1 86 ? 10.250 -13.764 -39.439 1.00 80.44 86 GLU A C 1
ATOM 709 O O . GLU A 1 86 ? 9.426 -13.406 -38.597 1.00 80.44 86 GLU A O 1
ATOM 714 N N . ILE A 1 87 ? 9.915 -13.935 -40.723 1.00 73.69 87 ILE A N 1
ATOM 715 C CA . ILE A 1 87 ? 8.557 -13.749 -41.250 1.00 73.69 87 ILE A CA 1
ATOM 716 C C . ILE A 1 87 ? 7.568 -14.752 -40.639 1.00 73.69 87 ILE A C 1
ATOM 718 O O . ILE A 1 87 ? 6.474 -14.352 -40.234 1.00 73.69 87 ILE A O 1
ATOM 722 N N . ASP A 1 88 ? 7.925 -16.034 -40.559 1.00 79.62 88 ASP A N 1
ATOM 723 C CA . ASP A 1 88 ? 7.069 -17.069 -39.967 1.00 79.62 88 ASP A CA 1
ATOM 724 C C . ASP A 1 88 ? 6.835 -16.842 -38.465 1.00 79.62 88 ASP A C 1
ATOM 726 O O . ASP A 1 88 ? 5.744 -17.114 -37.959 1.00 79.62 88 ASP A O 1
ATOM 730 N N . GLU A 1 89 ? 7.825 -16.320 -37.742 1.00 81.38 89 GLU A N 1
ATOM 731 C CA . GLU A 1 89 ? 7.712 -15.979 -36.321 1.00 81.38 89 GLU A CA 1
ATOM 732 C C . GLU A 1 89 ? 6.867 -14.719 -36.103 1.00 81.38 89 GLU A C 1
ATOM 734 O O . GLU A 1 89 ? 5.931 -14.747 -35.299 1.00 81.38 89 GLU A O 1
ATOM 739 N N . ALA A 1 90 ? 7.065 -13.674 -36.911 1.00 73.69 90 ALA A N 1
ATOM 740 C CA . ALA A 1 90 ? 6.188 -12.505 -36.928 1.00 73.69 90 ALA A CA 1
ATOM 741 C C . ALA A 1 90 ? 4.723 -12.878 -37.244 1.00 73.69 90 ALA A C 1
ATOM 743 O O . ALA A 1 90 ? 3.797 -12.312 -36.662 1.00 73.69 90 ALA A O 1
ATOM 744 N N . GLN A 1 91 ? 4.481 -13.874 -38.107 1.00 76.06 91 GLN A N 1
ATOM 745 C CA . GLN A 1 91 ? 3.131 -14.390 -38.371 1.00 76.06 91 GLN A CA 1
ATOM 746 C C . GLN A 1 91 ? 2.532 -15.211 -37.215 1.00 76.06 91 GLN A C 1
ATOM 748 O O . GLN A 1 91 ? 1.303 -15.289 -37.112 1.00 76.06 91 GLN A O 1
ATOM 753 N N . ARG A 1 92 ? 3.348 -15.815 -36.339 1.00 78.50 92 ARG A N 1
ATOM 754 C CA . ARG A 1 92 ? 2.869 -16.482 -35.111 1.00 78.50 92 ARG A CA 1
ATOM 755 C C . ARG A 1 92 ? 2.461 -15.450 -34.063 1.00 78.50 92 ARG A C 1
ATOM 757 O O . ARG A 1 92 ? 1.341 -15.525 -33.560 1.00 78.50 92 ARG A O 1
ATOM 764 N N . GLU A 1 93 ? 3.304 -14.452 -33.808 1.00 78.94 93 GLU A N 1
ATOM 765 C CA . GLU A 1 93 ? 2.980 -13.368 -32.870 1.00 78.94 93 GLU A CA 1
ATOM 766 C C . GLU A 1 93 ? 1.779 -12.535 -33.352 1.00 78.94 93 GLU A C 1
ATOM 768 O O . GLU A 1 93 ? 0.885 -12.250 -32.563 1.00 78.94 93 GLU A O 1
ATOM 773 N N . LEU A 1 94 ? 1.641 -12.262 -34.657 1.00 73.56 94 LEU A N 1
ATOM 774 C CA . LEU A 1 94 ? 0.449 -11.592 -35.206 1.00 73.56 94 LEU A CA 1
ATOM 775 C C . LEU A 1 94 ? -0.848 -12.386 -34.949 1.00 73.56 94 LEU A C 1
ATOM 777 O O . LEU A 1 94 ? -1.886 -11.788 -34.665 1.00 73.56 94 LEU A O 1
ATOM 781 N N . LYS A 1 95 ? -0.813 -13.726 -35.011 1.00 80.69 95 LYS A N 1
ATOM 782 C CA . LYS A 1 95 ? -1.970 -14.569 -34.645 1.00 80.69 95 LYS A CA 1
ATOM 783 C C . LYS A 1 95 ? -2.275 -14.500 -33.148 1.00 80.69 95 LYS A C 1
ATOM 785 O O . LYS A 1 95 ? -3.443 -14.391 -32.789 1.00 80.69 95 LYS A O 1
ATOM 790 N N . LYS A 1 96 ? -1.241 -14.528 -32.305 1.00 81.00 96 LYS A N 1
ATOM 791 C CA . LYS A 1 96 ? -1.351 -14.449 -30.842 1.00 81.00 96 LYS A CA 1
ATOM 792 C C . LYS A 1 96 ? -1.931 -13.105 -30.380 1.00 81.00 96 LYS A C 1
ATOM 794 O O . LYS A 1 96 ? -2.932 -13.103 -29.668 1.00 81.00 96 LYS A O 1
ATOM 799 N N . ILE A 1 97 ? -1.409 -11.991 -30.898 1.00 75.19 97 ILE A N 1
ATOM 800 C CA . ILE A 1 97 ? -1.926 -10.633 -30.653 1.00 75.19 97 ILE A CA 1
ATOM 801 C C . ILE A 1 97 ? -3.402 -10.523 -31.069 1.00 75.19 97 ILE A C 1
ATOM 803 O O . ILE A 1 97 ? -4.188 -9.891 -30.370 1.00 75.19 97 ILE A O 1
ATOM 807 N N . LYS A 1 98 ? -3.822 -11.175 -32.165 1.00 76.38 98 LYS A N 1
ATOM 808 C CA . LYS A 1 98 ? -5.242 -11.207 -32.560 1.00 76.38 98 LYS A CA 1
ATOM 809 C C . LYS A 1 98 ? -6.123 -11.993 -31.586 1.00 76.38 98 LYS A C 1
ATOM 811 O O . LYS A 1 98 ? -7.191 -11.502 -31.242 1.00 76.38 98 LYS A O 1
ATOM 816 N N . SER A 1 99 ? -5.684 -13.153 -31.088 1.00 75.00 99 SER A N 1
ATOM 817 C CA . SER A 1 99 ? -6.432 -13.858 -30.032 1.00 75.00 99 SER A CA 1
ATOM 818 C C . SER A 1 99 ? -6.505 -13.057 -28.726 1.00 75.00 99 SER A C 1
ATOM 820 O O . SER A 1 99 ? -7.566 -13.003 -28.111 1.00 75.00 99 SER A O 1
ATOM 822 N N . GLU A 1 100 ? -5.426 -12.372 -28.339 1.00 75.88 100 GLU A N 1
ATOM 823 C CA . GLU A 1 100 ? -5.407 -11.480 -27.171 1.00 75.88 100 GLU A CA 1
ATOM 824 C C . GLU A 1 100 ? -6.360 -10.283 -27.373 1.00 75.88 100 GLU A C 1
ATOM 826 O O . GLU A 1 100 ? -7.117 -9.932 -26.468 1.00 75.88 100 GLU A O 1
ATOM 831 N N . GLN A 1 101 ? -6.413 -9.708 -28.580 1.00 73.69 101 GLN A N 1
ATOM 832 C CA . GLN A 1 101 ? -7.356 -8.647 -28.951 1.00 73.69 101 GLN A CA 1
ATOM 833 C C . GLN A 1 101 ? -8.824 -9.110 -28.889 1.00 73.69 101 GLN A C 1
ATOM 835 O O . GLN A 1 101 ? -9.673 -8.372 -28.381 1.00 73.69 101 GLN A O 1
ATOM 840 N N . ASP A 1 102 ? -9.135 -10.320 -29.365 1.00 76.50 102 ASP A N 1
ATOM 841 C CA . ASP A 1 102 ? -10.486 -10.894 -29.302 1.00 76.50 102 ASP A CA 1
ATOM 842 C C . ASP A 1 102 ? -10.920 -11.185 -27.850 1.00 76.50 102 ASP A C 1
ATOM 844 O O . ASP A 1 102 ? -12.064 -10.906 -27.472 1.00 76.50 102 ASP A O 1
ATOM 848 N N . GLU A 1 103 ? -10.013 -11.674 -26.994 1.00 77.75 103 GLU A N 1
ATOM 849 C CA . GLU A 1 103 ? -10.286 -11.861 -25.562 1.00 77.75 103 GLU A CA 1
ATOM 850 C C . GLU A 1 103 ? -10.455 -10.530 -24.815 1.00 77.75 103 GLU A C 1
ATOM 852 O O . GLU A 1 103 ? -11.409 -10.377 -24.045 1.00 77.75 103 GLU A O 1
ATOM 857 N N . LEU A 1 104 ? -9.607 -9.531 -25.079 1.00 74.12 104 LEU A N 1
ATOM 858 C CA . LEU A 1 104 ? -9.758 -8.179 -24.529 1.00 74.12 104 LEU A CA 1
ATOM 859 C C . LEU A 1 104 ? -11.087 -7.544 -24.959 1.00 74.12 104 LEU A C 1
ATOM 861 O O . LEU A 1 104 ? -11.800 -6.990 -24.123 1.00 74.12 104 LEU A O 1
ATOM 865 N N . SER A 1 105 ? -11.480 -7.689 -26.227 1.00 74.12 105 SER A N 1
ATOM 866 C CA . SER A 1 105 ? -12.773 -7.221 -26.749 1.00 74.12 105 SER A CA 1
ATOM 867 C C . SER A 1 105 ? -13.958 -7.870 -26.016 1.00 74.12 105 SER A C 1
ATOM 869 O O . SER A 1 105 ? -14.889 -7.188 -25.571 1.00 74.12 105 SER A O 1
ATOM 871 N N . LYS A 1 106 ? -13.889 -9.186 -25.776 1.00 76.69 106 LYS A N 1
ATOM 872 C CA . LYS A 1 106 ? -14.880 -9.946 -24.998 1.00 76.69 106 LYS A CA 1
ATOM 873 C C . LYS A 1 106 ? -14.949 -9.498 -23.529 1.00 76.69 106 LYS A C 1
ATOM 875 O O . LYS A 1 106 ? -16.047 -9.387 -22.977 1.00 76.69 106 LYS A O 1
ATOM 880 N N . ASN A 1 107 ? -13.806 -9.185 -22.918 1.00 72.19 107 ASN A N 1
ATOM 881 C CA . ASN A 1 107 ? -13.710 -8.684 -21.542 1.00 72.19 107 ASN A CA 1
ATOM 882 C C . ASN A 1 107 ? -14.207 -7.233 -21.407 1.00 72.19 107 ASN A C 1
ATOM 884 O O . ASN A 1 107 ? -14.905 -6.906 -20.449 1.00 72.19 107 ASN A O 1
ATOM 888 N N . VAL A 1 108 ? -13.959 -6.373 -22.399 1.00 72.25 108 VAL A N 1
ATOM 889 C CA . VAL A 1 108 ? -14.587 -5.044 -22.493 1.00 72.25 108 VAL A CA 1
ATOM 890 C C . VAL A 1 108 ? -16.108 -5.178 -22.645 1.00 72.25 108 VAL A C 1
ATOM 892 O O . VAL A 1 108 ? -16.859 -4.404 -22.044 1.00 72.25 108 VAL A O 1
ATOM 895 N N . GLY A 1 109 ? -16.592 -6.183 -23.380 1.00 72.38 109 GLY A N 1
ATOM 896 C CA . GLY A 1 109 ? -18.015 -6.522 -23.460 1.00 72.38 109 GLY A CA 1
ATOM 897 C C . GLY A 1 109 ? -18.639 -6.822 -22.090 1.00 72.38 109 GLY A C 1
ATOM 898 O O . GLY A 1 109 ? -19.618 -6.179 -21.705 1.00 72.38 109 GLY A O 1
ATOM 899 N N . SER A 1 110 ? -18.052 -7.746 -21.322 1.00 73.12 110 SER A N 1
ATOM 900 C CA . SER A 1 110 ? -18.561 -8.118 -19.992 1.00 73.12 110 SER A CA 1
ATOM 901 C C . SER A 1 110 ? -18.414 -6.996 -18.953 1.00 73.12 110 SER A C 1
ATOM 903 O O . SER A 1 110 ? -19.312 -6.804 -18.130 1.00 73.12 110 SER A O 1
ATOM 905 N N . ALA A 1 111 ? -17.351 -6.188 -19.027 1.00 70.00 111 ALA A N 1
ATOM 906 C CA . ALA A 1 111 ? -17.176 -5.005 -18.184 1.00 70.00 111 ALA A CA 1
ATOM 907 C C . ALA A 1 111 ? -18.282 -3.958 -18.417 1.00 70.00 111 ALA A C 1
ATOM 909 O O . ALA A 1 111 ? -18.871 -3.463 -17.456 1.00 70.00 111 ALA A O 1
ATOM 910 N N . ASN A 1 112 ? -18.631 -3.661 -19.676 1.00 71.94 112 ASN A N 1
ATOM 911 C CA . ASN A 1 112 ? -19.737 -2.747 -19.989 1.00 71.94 112 ASN A CA 1
ATOM 912 C C . ASN A 1 112 ? -21.097 -3.285 -19.506 1.00 71.94 112 ASN A C 1
ATOM 914 O O . ASN A 1 112 ? -21.935 -2.510 -19.044 1.00 71.94 112 ASN A O 1
ATOM 918 N N . GLU A 1 113 ? -21.311 -4.601 -19.566 1.00 76.94 113 GLU A N 1
ATOM 919 C CA . GLU A 1 113 ? -22.530 -5.234 -19.054 1.00 76.94 113 GLU A CA 1
ATOM 920 C C . GLU A 1 113 ? -22.635 -5.135 -17.519 1.00 76.94 113 GLU A C 1
ATOM 922 O O . GLU A 1 113 ? -23.706 -4.851 -16.980 1.00 76.94 113 GLU A O 1
ATOM 927 N N . ASN A 1 114 ? -21.513 -5.270 -16.805 1.00 73.75 114 ASN A N 1
ATOM 928 C CA . ASN A 1 114 ? -21.454 -5.060 -15.356 1.00 73.75 114 ASN A CA 1
ATOM 929 C C . ASN A 1 114 ? -21.669 -3.588 -14.962 1.00 73.75 114 ASN A C 1
ATOM 931 O O . ASN A 1 114 ? -22.402 -3.322 -14.009 1.00 73.75 114 ASN A O 1
ATOM 935 N N . VAL A 1 115 ? -21.118 -2.629 -15.717 1.00 73.25 115 VAL A N 1
ATOM 936 C CA . VAL A 1 115 ? -21.381 -1.192 -15.500 1.00 73.25 115 VAL A CA 1
ATOM 937 C C . VAL A 1 115 ? -22.874 -0.883 -15.652 1.00 73.25 115 VAL A C 1
ATOM 939 O O . VAL A 1 115 ? -23.450 -0.270 -14.757 1.00 73.25 115 VAL A O 1
ATOM 942 N N . ARG A 1 116 ? -23.547 -1.391 -16.697 1.00 77.56 116 ARG A N 1
ATOM 943 C CA . ARG A 1 116 ? -25.010 -1.240 -16.866 1.00 77.56 116 ARG A CA 1
ATOM 944 C C . ARG A 1 116 ? -25.808 -1.798 -15.684 1.00 77.56 116 ARG A C 1
ATOM 946 O O . ARG A 1 116 ? -26.788 -1.188 -15.257 1.00 77.56 116 ARG A O 1
ATOM 953 N N . ARG A 1 117 ? -25.399 -2.951 -15.139 1.00 77.81 117 ARG A N 1
ATOM 954 C CA . ARG A 1 117 ? -26.036 -3.550 -13.951 1.00 77.81 117 ARG A CA 1
ATOM 955 C C . ARG A 1 117 ? -25.874 -2.655 -12.722 1.00 77.81 117 ARG A C 1
ATOM 957 O O . ARG A 1 117 ? -26.858 -2.412 -12.030 1.00 77.81 117 ARG A O 1
ATOM 964 N N . LEU A 1 118 ? -24.680 -2.111 -12.486 1.00 75.06 118 LEU A N 1
ATOM 965 C CA . LEU A 1 118 ? -24.431 -1.184 -11.377 1.00 75.06 118 LEU A CA 1
ATOM 966 C C . LEU A 1 118 ? -25.161 0.156 -11.549 1.00 75.06 118 LEU A C 1
ATOM 968 O O . LEU A 1 118 ? -25.694 0.676 -10.574 1.00 75.06 118 LEU A O 1
ATOM 972 N N . GLU A 1 119 ? -25.279 0.687 -12.768 1.00 75.75 119 GLU A N 1
ATOM 973 C CA . GLU A 1 119 ? -26.112 1.864 -13.054 1.00 75.75 119 GLU A CA 1
ATOM 974 C C . GLU A 1 119 ? -27.603 1.604 -12.778 1.00 75.75 119 GLU A C 1
ATOM 976 O O . GLU A 1 119 ? -28.303 2.493 -12.287 1.00 75.75 119 GLU A O 1
ATOM 981 N N . SER A 1 120 ? -28.089 0.386 -13.042 1.00 77.25 120 SER A N 1
ATOM 982 C CA . SER A 1 120 ? -29.451 -0.031 -12.691 1.00 77.25 120 SER A CA 1
ATOM 983 C C . SER A 1 120 ? -29.651 -0.132 -11.175 1.00 77.25 120 SER A C 1
ATOM 985 O O . SER A 1 120 ? -30.610 0.432 -10.654 1.00 77.25 120 SER A O 1
ATOM 987 N N . VAL A 1 121 ? -28.730 -0.783 -10.453 1.00 76.19 121 VAL A N 1
ATOM 988 C CA . VAL A 1 121 ? -28.768 -0.889 -8.979 1.00 76.19 121 VAL A CA 1
ATOM 989 C C . VAL A 1 121 ? -28.663 0.489 -8.324 1.00 76.19 121 VAL A C 1
ATOM 991 O O . VAL A 1 121 ? -29.401 0.782 -7.387 1.00 76.19 121 VAL A O 1
ATOM 994 N N . LYS A 1 122 ? -27.810 1.378 -8.847 1.00 78.12 122 LYS A N 1
ATOM 995 C CA . LYS A 1 122 ? -27.716 2.774 -8.407 1.00 78.12 122 LYS A CA 1
ATOM 996 C C . LYS A 1 122 ? -29.061 3.492 -8.553 1.00 78.12 122 LYS A C 1
ATOM 998 O O . LYS A 1 122 ? -29.513 4.089 -7.582 1.00 78.12 122 LYS A O 1
ATOM 1003 N N . LYS A 1 123 ? -29.719 3.402 -9.716 1.00 78.38 123 LYS A N 1
ATOM 1004 C CA . LYS A 1 123 ? -31.050 4.002 -9.931 1.00 78.38 123 LYS A CA 1
ATOM 1005 C C . LYS A 1 123 ? -32.105 3.434 -8.981 1.00 78.38 123 LYS A C 1
ATOM 1007 O O . LYS A 1 123 ? -32.929 4.190 -8.481 1.00 78.38 123 LYS A O 1
ATOM 1012 N N . GLU A 1 124 ? -32.071 2.128 -8.716 1.00 80.31 124 GLU A N 1
ATOM 1013 C CA . GLU A 1 124 ? -32.985 1.467 -7.777 1.00 80.31 124 GLU A CA 1
ATOM 1014 C C . GLU A 1 124 ? -32.751 1.914 -6.321 1.00 80.31 124 GLU A C 1
ATOM 1016 O O . GLU A 1 124 ? -33.700 2.112 -5.565 1.00 80.31 124 GLU A O 1
ATOM 1021 N N . LEU A 1 125 ? -31.494 2.119 -5.916 1.00 75.00 125 LEU A N 1
ATOM 1022 C CA . LEU A 1 125 ? -31.155 2.693 -4.612 1.00 75.00 125 LEU A CA 1
ATOM 1023 C C . LEU A 1 125 ? -31.552 4.173 -4.523 1.00 75.00 125 LEU A C 1
ATOM 1025 O O . LEU A 1 125 ? -32.095 4.591 -3.504 1.00 75.00 125 LEU A O 1
ATOM 1029 N N . GLU A 1 126 ? -31.344 4.958 -5.582 1.00 77.69 126 GLU A N 1
ATOM 1030 C CA . GLU A 1 126 ? -31.751 6.367 -5.646 1.00 77.69 126 GLU A CA 1
ATOM 1031 C C . GLU A 1 126 ? -33.283 6.519 -5.533 1.00 77.69 126 GLU A C 1
ATOM 1033 O O . GLU A 1 126 ? -33.749 7.375 -4.778 1.00 77.69 126 GLU A O 1
ATOM 1038 N N . THR A 1 127 ? -34.083 5.643 -6.161 1.00 78.31 127 THR A N 1
ATOM 1039 C CA . THR A 1 127 ? -35.547 5.629 -5.959 1.00 78.31 127 THR A CA 1
ATOM 1040 C C . THR A 1 127 ? -35.966 5.113 -4.583 1.00 78.31 127 THR A C 1
ATOM 1042 O O . THR A 1 127 ? -36.886 5.681 -3.995 1.00 78.31 127 THR A O 1
ATOM 1045 N N . LYS A 1 128 ? -35.292 4.105 -4.010 1.00 75.88 128 LYS A N 1
ATOM 1046 C CA . LYS A 1 128 ? -35.563 3.647 -2.630 1.00 75.88 128 LYS A CA 1
ATOM 1047 C C . LYS A 1 128 ? -35.270 4.730 -1.590 1.00 75.88 128 LYS A C 1
ATOM 1049 O O . LYS A 1 128 ? -36.072 4.918 -0.681 1.00 75.88 128 LYS A O 1
ATOM 1054 N N . VAL A 1 129 ? -34.174 5.477 -1.741 1.00 73.81 129 VAL A N 1
ATOM 1055 C CA . VAL A 1 129 ? -33.827 6.615 -0.871 1.00 73.81 129 VAL A CA 1
ATOM 1056 C C . VAL A 1 129 ? -34.864 7.737 -0.990 1.00 73.81 129 VAL A C 1
ATOM 1058 O O . VAL A 1 129 ? -35.281 8.280 0.033 1.00 73.81 129 VAL A O 1
ATOM 1061 N N . ALA A 1 130 ? -35.328 8.058 -2.203 1.00 74.88 130 ALA A N 1
ATOM 1062 C CA . ALA A 1 130 ? -36.396 9.040 -2.405 1.00 74.88 130 ALA A CA 1
ATOM 1063 C C . ALA A 1 130 ? -37.716 8.604 -1.737 1.00 74.88 130 ALA A C 1
ATOM 1065 O O . ALA A 1 130 ? -38.309 9.371 -0.980 1.00 74.88 130 ALA A O 1
ATOM 1066 N N . TYR A 1 131 ? -38.126 7.347 -1.934 1.00 74.75 131 TYR A N 1
ATOM 1067 C CA . TYR A 1 131 ? -39.351 6.801 -1.345 1.00 74.75 131 TYR A CA 1
ATOM 1068 C C . TYR A 1 131 ? -39.277 6.704 0.190 1.00 74.75 131 TYR A C 1
ATOM 1070 O O . TYR A 1 131 ? -40.259 6.973 0.878 1.00 74.75 131 TYR A O 1
ATOM 1078 N N . ALA A 1 132 ? -38.105 6.384 0.752 1.00 69.81 132 ALA A N 1
ATOM 1079 C CA . ALA A 1 132 ? -37.873 6.404 2.197 1.00 69.81 132 ALA A CA 1
ATOM 1080 C C . ALA A 1 132 ? -37.941 7.829 2.782 1.00 69.81 132 ALA A C 1
ATOM 1082 O O . ALA A 1 132 ? -38.453 8.013 3.887 1.00 69.81 132 ALA A O 1
ATOM 1083 N N . LEU A 1 133 ? -37.486 8.846 2.039 1.00 69.56 133 LEU A N 1
ATOM 1084 C CA . LEU A 1 133 ? -37.617 10.256 2.422 1.00 69.56 133 LEU A CA 1
ATOM 1085 C C . LEU A 1 133 ? -39.082 10.724 2.438 1.00 69.56 133 LEU A C 1
ATOM 1087 O O . LEU A 1 133 ? -39.492 11.357 3.410 1.00 69.56 133 LEU A O 1
ATOM 1091 N N . GLU A 1 134 ? -39.890 10.372 1.434 1.00 74.00 134 GLU A N 1
ATOM 1092 C CA . GLU A 1 134 ? -41.336 10.660 1.445 1.00 74.00 134 GLU A CA 1
ATOM 1093 C C . GLU A 1 134 ? -42.060 9.892 2.565 1.00 74.00 134 GLU A C 1
ATOM 1095 O O . GLU A 1 134 ? -42.804 10.480 3.355 1.00 74.00 134 GLU A O 1
ATOM 1100 N N . ALA A 1 135 ? -41.790 8.591 2.713 1.00 64.06 135 ALA A N 1
ATOM 1101 C CA . ALA A 1 135 ? -42.382 7.767 3.766 1.00 64.06 135 ALA A CA 1
ATOM 1102 C C . ALA A 1 135 ? -41.996 8.245 5.178 1.00 64.06 135 ALA A C 1
ATOM 1104 O O . ALA A 1 135 ? -42.817 8.180 6.097 1.00 64.06 135 ALA A O 1
ATOM 1105 N N . SER A 1 136 ? -40.782 8.775 5.365 1.00 59.34 136 SER A N 1
ATOM 1106 C CA . SER A 1 136 ? -40.358 9.417 6.615 1.00 59.34 136 SER A CA 1
ATOM 1107 C C . SER A 1 136 ? -41.187 10.657 6.942 1.00 59.34 136 SER A C 1
ATOM 1109 O O . SER A 1 136 ? -41.521 10.851 8.110 1.00 59.34 136 SER A O 1
ATOM 1111 N N . GLN A 1 137 ? -41.518 11.487 5.950 1.00 61.38 137 GLN A N 1
ATOM 1112 C CA . GLN A 1 137 ? -42.310 12.703 6.160 1.00 61.38 137 GLN A CA 1
ATOM 1113 C C . GLN A 1 137 ? -43.784 12.389 6.462 1.00 61.38 137 GLN A C 1
ATOM 1115 O O . GLN A 1 137 ? -44.435 13.150 7.173 1.00 61.38 137 GLN A O 1
ATOM 1120 N N . ALA A 1 138 ? -44.298 11.254 5.975 1.00 55.84 138 ALA A N 1
ATOM 1121 C CA . ALA A 1 138 ? -45.696 10.857 6.144 1.00 55.84 138 ALA A CA 1
ATOM 1122 C C . ALA A 1 138 ? -45.997 9.999 7.394 1.00 55.84 138 ALA A C 1
ATOM 1124 O O . ALA A 1 138 ? -47.132 10.005 7.866 1.00 55.84 138 ALA A O 1
ATOM 1125 N N . SER A 1 139 ? -45.034 9.221 7.913 1.00 49.66 139 SER A N 1
ATOM 1126 C CA . SER A 1 139 ? -45.335 8.105 8.840 1.00 49.66 139 SER A CA 1
ATOM 1127 C C . SER A 1 139 ? -45.017 8.323 10.324 1.00 49.66 139 SER A C 1
ATOM 1129 O O . SER A 1 139 ? -45.380 7.476 11.138 1.00 49.66 139 SER A O 1
ATOM 1131 N N . GLY A 1 140 ? -44.339 9.411 10.707 1.00 50.88 140 GLY A N 1
ATOM 1132 C CA . GLY A 1 140 ? -44.053 9.710 12.121 1.00 50.88 140 GLY A CA 1
ATOM 1133 C C . GLY A 1 140 ? -43.134 8.706 12.840 1.00 50.88 140 GLY A C 1
ATOM 1134 O O . GLY A 1 140 ? -43.094 8.699 14.070 1.00 50.88 140 GLY A O 1
ATOM 1135 N N . ARG A 1 141 ? -42.397 7.864 12.097 1.00 54.31 141 ARG A N 1
ATOM 1136 C CA . ARG A 1 141 ? -41.328 7.004 12.644 1.00 54.31 141 ARG A CA 1
ATOM 1137 C C . ARG A 1 141 ? -40.273 7.838 13.370 1.00 54.31 141 ARG A C 1
ATOM 1139 O O . ARG A 1 141 ? -40.091 9.018 13.063 1.00 54.31 141 ARG A O 1
ATOM 1146 N N . SER A 1 142 ? -39.556 7.230 14.317 1.00 59.59 142 SER A N 1
ATOM 1147 C CA . SER A 1 142 ? -38.569 7.978 15.093 1.00 59.59 142 SER A CA 1
ATOM 1148 C C . SER A 1 142 ? -37.458 8.518 14.184 1.00 59.59 142 SER A C 1
ATOM 1150 O O . SER A 1 142 ? -36.959 7.828 13.290 1.00 59.59 142 SER A O 1
ATOM 1152 N N . LEU A 1 143 ? -37.050 9.770 14.420 1.00 66.44 143 LEU A N 1
ATOM 1153 C CA . LEU A 1 143 ? -36.016 10.427 13.614 1.00 66.44 143 LEU A CA 1
ATOM 1154 C C . LEU A 1 143 ? -34.701 9.624 13.617 1.00 66.44 143 LEU A C 1
ATOM 1156 O O . LEU A 1 143 ? -33.994 9.612 12.615 1.00 66.44 143 LEU A O 1
ATOM 1160 N N . ALA A 1 144 ? -34.412 8.922 14.717 1.00 67.62 144 ALA A N 1
ATOM 1161 C CA . ALA A 1 144 ? -33.228 8.085 14.887 1.00 67.62 144 ALA A CA 1
ATOM 1162 C C . ALA A 1 144 ? -33.232 6.834 13.989 1.00 67.62 144 ALA A C 1
ATOM 1164 O O . ALA A 1 144 ? -32.197 6.504 13.414 1.00 67.62 144 ALA A O 1
ATOM 1165 N N . GLU A 1 145 ? -34.374 6.156 13.822 1.00 70.25 145 GLU A N 1
ATOM 1166 C CA . GLU A 1 145 ? -34.481 5.001 12.917 1.00 70.25 145 GLU A CA 1
ATOM 1167 C C . GLU A 1 145 ? -34.294 5.427 11.459 1.00 70.25 145 GLU A C 1
ATOM 1169 O O . GLU A 1 145 ? -33.503 4.819 10.742 1.00 70.25 145 GLU A O 1
ATOM 1174 N N . VAL A 1 146 ? -34.940 6.524 11.047 1.00 68.31 146 VAL A N 1
ATOM 1175 C CA . VAL A 1 146 ? -34.777 7.082 9.694 1.00 68.31 146 VAL A CA 1
ATOM 1176 C C . VAL A 1 146 ? -33.344 7.573 9.466 1.00 68.31 146 VAL A C 1
ATOM 1178 O O . VAL A 1 146 ? -32.792 7.369 8.389 1.00 68.31 146 VAL A O 1
ATOM 1181 N N . GLN A 1 147 ? -32.710 8.202 10.461 1.00 72.12 147 GLN A N 1
ATOM 1182 C CA . GLN A 1 147 ? -31.305 8.613 10.368 1.00 72.12 147 GLN A CA 1
ATOM 1183 C C . GLN A 1 147 ? -30.371 7.410 10.216 1.00 72.12 147 GLN A C 1
ATOM 1185 O O . GLN A 1 147 ? -29.480 7.459 9.371 1.00 72.12 147 GLN A O 1
ATOM 1190 N N . LYS A 1 148 ? -30.605 6.322 10.962 1.00 77.44 148 LYS A N 1
ATOM 1191 C CA . LYS A 1 148 ? -29.836 5.084 10.817 1.00 77.44 148 LYS A CA 1
ATOM 1192 C C . LYS A 1 148 ? -30.034 4.459 9.434 1.00 77.44 148 LYS A C 1
ATOM 1194 O O . LYS A 1 148 ? -29.051 4.216 8.747 1.00 77.44 148 LYS A O 1
ATOM 1199 N N . GLU A 1 149 ? -31.277 4.262 8.997 1.00 76.81 149 GLU A N 1
ATOM 1200 C CA . GLU A 1 149 ? -31.599 3.670 7.688 1.00 76.81 149 GLU A CA 1
ATOM 1201 C C . GLU A 1 149 ? -31.025 4.511 6.531 1.00 76.81 149 GLU A C 1
ATOM 1203 O O . GLU A 1 149 ? -30.432 3.972 5.596 1.00 76.81 149 GLU A O 1
ATOM 1208 N N . ARG A 1 150 ? -31.089 5.847 6.639 1.00 77.19 150 ARG A N 1
ATOM 1209 C CA . ARG A 1 150 ? -30.426 6.792 5.725 1.00 77.19 150 ARG A CA 1
ATOM 1210 C C . ARG A 1 150 ? -28.910 6.609 5.704 1.00 77.19 150 ARG A C 1
ATOM 1212 O O . ARG A 1 150 ? -28.323 6.641 4.625 1.00 77.19 150 ARG A O 1
ATOM 1219 N N . ASP A 1 151 ? -28.265 6.485 6.860 1.00 76.88 151 ASP A N 1
ATOM 1220 C CA . ASP A 1 151 ? -26.804 6.430 6.941 1.00 76.88 151 ASP A CA 1
ATOM 1221 C C . ASP A 1 151 ? -26.253 5.050 6.542 1.00 76.88 151 ASP A C 1
ATOM 1223 O O . ASP A 1 151 ? -25.251 4.995 5.829 1.00 76.88 151 ASP A O 1
ATOM 1227 N N . ASP A 1 152 ? -26.969 3.960 6.837 1.00 77.94 152 ASP A N 1
ATOM 1228 C CA . ASP A 1 152 ? -26.700 2.620 6.296 1.00 77.94 152 ASP A CA 1
ATOM 1229 C C . ASP A 1 152 ? -26.823 2.615 4.753 1.00 77.94 152 ASP A C 1
ATOM 1231 O O . ASP A 1 152 ? -25.918 2.153 4.049 1.00 77.94 152 ASP A O 1
ATOM 1235 N N . LEU A 1 153 ? -27.885 3.217 4.192 1.00 79.19 153 LEU A N 1
ATOM 1236 C CA . LEU A 1 153 ? -28.039 3.405 2.738 1.00 79.19 153 LEU A CA 1
ATOM 1237 C C . LEU A 1 153 ? -26.950 4.314 2.141 1.00 79.19 153 LEU A C 1
ATOM 1239 O O . LEU A 1 153 ? -26.517 4.101 1.008 1.00 79.19 153 LEU A O 1
ATOM 1243 N N . ARG A 1 154 ? -26.461 5.306 2.892 1.00 76.06 154 ARG A N 1
ATOM 1244 C CA . ARG A 1 154 ? -25.375 6.204 2.468 1.00 76.06 154 ARG A CA 1
ATOM 1245 C C . ARG A 1 154 ? -24.023 5.491 2.424 1.00 76.06 154 ARG A C 1
ATOM 1247 O O . ARG A 1 154 ? -23.240 5.755 1.512 1.00 76.06 154 ARG A O 1
ATOM 1254 N N . VAL A 1 155 ? -23.763 4.564 3.349 1.00 78.06 155 VAL A N 1
ATOM 1255 C CA . VAL A 1 155 ? -22.594 3.669 3.297 1.00 78.06 155 VAL A CA 1
ATOM 1256 C C . VAL A 1 155 ? -22.675 2.757 2.070 1.00 78.06 155 VAL A C 1
ATOM 1258 O O . VAL A 1 155 ? -21.708 2.683 1.312 1.00 78.06 155 VAL A O 1
ATOM 1261 N N . GLN A 1 156 ? -23.834 2.143 1.806 1.00 76.25 156 GLN A N 1
ATOM 1262 C CA . GLN A 1 156 ? -24.039 1.303 0.615 1.00 76.25 156 GLN A CA 1
ATOM 1263 C C . GLN A 1 156 ? -23.867 2.092 -0.696 1.00 76.25 156 GLN A C 1
ATOM 1265 O O . GLN A 1 156 ? -23.195 1.623 -1.615 1.00 76.25 156 GLN A O 1
ATOM 1270 N N . LEU A 1 157 ? -24.399 3.318 -0.773 1.00 75.88 157 LEU A N 1
ATOM 1271 C CA . LEU A 1 157 ? -24.238 4.197 -1.936 1.00 75.88 157 LEU A CA 1
ATOM 1272 C C . LEU A 1 157 ? -22.770 4.597 -2.164 1.00 75.88 157 LEU A C 1
ATOM 1274 O O . LEU A 1 157 ? -22.326 4.665 -3.309 1.00 75.88 157 LEU A O 1
ATOM 1278 N N . ASN A 1 158 ? -22.006 4.842 -1.096 1.00 75.44 158 ASN A N 1
ATOM 1279 C CA . ASN A 1 158 ? -20.579 5.159 -1.194 1.00 75.44 158 ASN A CA 1
ATOM 1280 C C . ASN A 1 158 ? -19.744 3.945 -1.635 1.00 75.44 158 ASN A C 1
ATOM 1282 O O . ASN A 1 158 ? -18.851 4.102 -2.467 1.00 75.44 158 ASN A O 1
ATOM 1286 N N . ALA A 1 159 ? -20.059 2.739 -1.149 1.00 75.38 159 ALA A N 1
ATOM 1287 C CA . ALA A 1 159 ? -19.427 1.504 -1.620 1.00 75.38 159 ALA A CA 1
ATOM 1288 C C . ALA A 1 159 ? -19.693 1.279 -3.120 1.00 75.38 159 ALA A C 1
ATOM 1290 O O . ALA A 1 159 ? -18.754 1.142 -3.901 1.00 75.38 159 ALA A O 1
ATOM 1291 N N . ALA A 1 160 ? -20.960 1.376 -3.544 1.00 71.88 160 ALA A N 1
ATOM 1292 C CA . ALA A 1 160 ? -21.348 1.249 -4.949 1.00 71.88 160 ALA A CA 1
ATOM 1293 C C . ALA A 1 160 ? -20.687 2.309 -5.855 1.00 71.88 160 ALA A C 1
ATOM 1295 O O . ALA A 1 160 ? -20.344 2.010 -6.997 1.00 71.88 160 ALA A O 1
ATOM 1296 N N . ARG A 1 161 ? -20.463 3.536 -5.357 1.00 75.00 161 ARG A N 1
ATOM 1297 C CA . ARG A 1 161 ? -19.681 4.561 -6.074 1.00 75.00 161 ARG A CA 1
ATOM 1298 C C . ARG A 1 161 ? -18.218 4.157 -6.240 1.00 75.00 161 ARG A C 1
ATOM 1300 O O . ARG A 1 161 ? -17.716 4.254 -7.352 1.00 75.00 161 ARG A O 1
ATOM 1307 N N . SER A 1 162 ? -17.567 3.656 -5.188 1.00 76.88 162 SER A N 1
ATOM 1308 C CA . SER A 1 162 ? -16.163 3.226 -5.257 1.00 76.88 162 SER A CA 1
ATOM 1309 C C . SER A 1 162 ? -15.955 2.057 -6.230 1.00 76.88 162 SER A C 1
ATOM 1311 O O . SER A 1 162 ? -14.980 2.044 -6.979 1.00 76.88 162 SER A O 1
ATOM 1313 N N . ASP A 1 163 ? -16.894 1.108 -6.293 1.00 75.44 163 ASP A N 1
ATOM 1314 C CA . ASP A 1 163 ? -16.825 0.002 -7.258 1.00 75.44 163 ASP A CA 1
ATOM 1315 C C . ASP A 1 163 ? -17.120 0.446 -8.701 1.00 75.44 163 ASP A C 1
ATOM 1317 O O . ASP A 1 163 ? -16.483 -0.046 -9.635 1.00 75.44 163 ASP A O 1
ATOM 1321 N N . VAL A 1 164 ? -18.004 1.431 -8.904 1.00 72.25 164 VAL A N 1
ATOM 1322 C CA . VAL A 1 164 ? -18.177 2.080 -10.216 1.00 72.25 164 VAL A CA 1
ATOM 1323 C C . VAL A 1 164 ? -16.916 2.847 -10.627 1.00 72.25 164 VAL A C 1
ATOM 1325 O O . VAL A 1 164 ? -16.496 2.720 -11.773 1.00 72.25 164 VAL A O 1
ATOM 1328 N N . GLU A 1 165 ? -16.272 3.586 -9.720 1.00 75.94 165 GLU A N 1
ATOM 1329 C CA . GLU A 1 165 ? -15.006 4.284 -9.991 1.00 75.94 165 GLU A CA 1
ATOM 1330 C C . GLU A 1 165 ? -13.901 3.297 -10.399 1.00 75.94 165 GLU A C 1
ATOM 1332 O O . GLU A 1 165 ? -13.297 3.471 -11.455 1.00 75.94 165 GLU A O 1
ATOM 1337 N N . ARG A 1 166 ? -13.711 2.200 -9.650 1.00 75.62 166 ARG A N 1
ATOM 1338 C CA . ARG A 1 166 ? -12.766 1.118 -9.999 1.00 75.62 166 ARG A CA 1
ATOM 1339 C C . ARG A 1 166 ? -13.015 0.541 -11.395 1.00 75.62 166 ARG A C 1
ATOM 1341 O O . ARG A 1 166 ? -12.066 0.323 -12.145 1.00 75.62 166 ARG A O 1
ATOM 1348 N N . LEU A 1 167 ? -14.278 0.298 -11.752 1.00 74.62 167 LEU A N 1
ATOM 1349 C CA . LEU A 1 167 ? -14.653 -0.228 -13.068 1.00 74.62 167 LEU A CA 1
ATOM 1350 C C . LEU A 1 167 ? -14.499 0.805 -14.192 1.00 74.62 167 LEU A C 1
ATOM 1352 O O . LEU A 1 167 ? -14.224 0.420 -15.327 1.00 74.62 167 LEU A O 1
ATOM 1356 N N . VAL A 1 168 ? -14.631 2.102 -13.899 1.00 74.75 168 VAL A N 1
ATOM 1357 C CA . VAL A 1 168 ? -14.312 3.180 -14.846 1.00 74.75 168 VAL A CA 1
ATOM 1358 C C . VAL A 1 168 ? -12.804 3.256 -15.094 1.00 74.75 168 VAL A C 1
ATOM 1360 O O . VAL A 1 168 ? -12.414 3.343 -16.258 1.00 74.75 168 VAL A O 1
ATOM 1363 N N . THR A 1 169 ? -11.959 3.134 -14.063 1.00 75.31 169 THR A N 1
ATOM 1364 C CA . THR A 1 169 ? -10.494 3.078 -14.235 1.00 75.31 169 THR A CA 1
ATOM 1365 C C . THR A 1 169 ? -10.082 1.851 -15.049 1.00 75.31 169 THR A C 1
ATOM 1367 O O . THR A 1 169 ? -9.484 2.003 -16.107 1.00 75.31 169 THR A O 1
ATOM 1370 N N . ALA A 1 170 ? -10.524 0.650 -14.658 1.00 73.38 170 ALA A N 1
ATOM 1371 C CA . ALA A 1 170 ? -10.210 -0.584 -15.386 1.00 73.38 170 ALA A CA 1
ATOM 1372 C C . ALA A 1 170 ? -10.708 -0.566 -16.848 1.00 73.38 170 ALA A C 1
ATOM 1374 O O . ALA A 1 170 ? -10.086 -1.147 -17.737 1.00 73.38 170 ALA A O 1
ATOM 1375 N N . LYS A 1 171 ? -11.819 0.130 -17.128 1.00 73.31 171 LYS A N 1
ATOM 1376 C CA . LYS A 1 171 ? -12.294 0.376 -18.496 1.00 73.31 171 LYS A CA 1
ATOM 1377 C C . LYS A 1 171 ? -11.386 1.344 -19.263 1.00 73.31 171 LYS A C 1
ATOM 1379 O O . LYS A 1 171 ? -11.203 1.145 -20.461 1.00 73.31 171 LYS A O 1
ATOM 1384 N N . LEU A 1 172 ? -10.838 2.370 -18.613 1.00 74.88 172 LEU A N 1
ATOM 1385 C CA . LEU A 1 172 ? -9.888 3.307 -19.218 1.00 74.88 172 LEU A CA 1
ATOM 1386 C C . LEU A 1 172 ? -8.575 2.598 -19.591 1.00 74.88 172 LEU A C 1
ATOM 1388 O O . LEU A 1 172 ? -8.079 2.770 -20.706 1.00 74.88 172 LEU A O 1
ATOM 1392 N N . ASP A 1 173 ? -8.081 1.731 -18.706 1.00 74.44 173 ASP A N 1
ATOM 1393 C CA . ASP A 1 173 ? -6.881 0.918 -18.928 1.00 74.44 173 ASP A CA 1
ATOM 1394 C C . ASP A 1 173 ? -7.078 -0.044 -20.116 1.00 74.44 173 ASP A C 1
ATOM 1396 O O . ASP A 1 173 ? -6.274 -0.064 -21.049 1.00 74.44 173 ASP A O 1
ATOM 1400 N N . LEU A 1 174 ? -8.206 -0.768 -20.154 1.00 73.94 174 LEU A N 1
ATOM 1401 C CA . LEU A 1 174 ? -8.561 -1.655 -21.273 1.00 73.94 174 LEU A CA 1
ATOM 1402 C C . LEU A 1 174 ? -8.734 -0.902 -22.604 1.00 73.94 174 LEU A C 1
ATOM 1404 O O . LEU A 1 174 ? -8.310 -1.394 -23.648 1.00 73.94 174 LEU A O 1
ATOM 1408 N N . VAL A 1 175 ? -9.336 0.293 -22.596 1.00 73.00 175 VAL A N 1
ATOM 1409 C CA . VAL A 1 175 ? -9.447 1.140 -23.800 1.00 73.00 175 VAL A CA 1
ATOM 1410 C C . VAL A 1 175 ? -8.066 1.588 -24.290 1.00 73.00 175 VAL A C 1
ATOM 1412 O O . VAL A 1 175 ? -7.841 1.632 -25.500 1.00 73.00 175 VAL A O 1
ATOM 1415 N N . THR A 1 176 ? -7.132 1.858 -23.376 1.00 74.44 176 THR A N 1
ATOM 1416 C CA . THR A 1 176 ? -5.748 2.229 -23.708 1.00 74.44 176 THR A CA 1
ATOM 1417 C C . THR A 1 176 ? -5.006 1.056 -24.355 1.00 74.44 176 THR A C 1
ATOM 1419 O O . THR A 1 176 ? -4.478 1.206 -25.455 1.00 74.44 176 THR A O 1
ATOM 1422 N N . GLN A 1 177 ? -5.087 -0.144 -23.770 1.00 71.00 177 GLN A N 1
ATOM 1423 C CA . GLN A 1 177 ? -4.505 -1.372 -24.338 1.00 71.00 177 GLN A CA 1
ATOM 1424 C C . GLN A 1 177 ? -5.077 -1.712 -25.729 1.00 71.00 177 GLN A C 1
ATOM 1426 O O . GLN A 1 177 ? -4.340 -2.093 -26.640 1.00 71.00 177 GLN A O 1
ATOM 1431 N N . VAL A 1 178 ? -6.388 -1.529 -25.935 1.00 70.12 178 VAL A N 1
ATOM 1432 C CA . VAL A 1 178 ? -7.030 -1.727 -27.249 1.00 70.12 178 VAL A CA 1
ATOM 1433 C C . VAL A 1 178 ? -6.553 -0.690 -28.278 1.00 70.12 178 VAL A C 1
ATOM 1435 O O . VAL A 1 178 ? -6.377 -1.036 -29.449 1.00 70.12 178 VAL A O 1
ATOM 1438 N N . ALA A 1 179 ? -6.297 0.557 -27.870 1.00 68.62 179 ALA A N 1
ATOM 1439 C CA . ALA A 1 179 ? -5.722 1.575 -28.751 1.00 68.62 179 ALA A CA 1
ATOM 1440 C C . ALA A 1 179 ? -4.267 1.245 -29.135 1.00 68.62 179 ALA A C 1
ATOM 1442 O O . ALA A 1 179 ? -3.908 1.322 -30.311 1.00 68.62 179 ALA A O 1
ATOM 1443 N N . GLU A 1 180 ? -3.446 0.803 -28.181 1.00 72.56 180 GLU A N 1
ATOM 1444 C CA . GLU A 1 180 ? -2.068 0.362 -28.429 1.00 72.56 180 GLU A CA 1
ATOM 1445 C C . GLU A 1 180 ? -2.027 -0.814 -29.421 1.00 72.56 180 GLU A C 1
ATOM 1447 O O . GLU A 1 180 ? -1.351 -0.723 -30.454 1.00 72.56 180 GLU A O 1
ATOM 1452 N N . ALA A 1 181 ? -2.840 -1.854 -29.197 1.00 68.06 181 ALA A N 1
ATOM 1453 C CA . ALA A 1 181 ? -2.984 -2.998 -30.102 1.00 68.06 181 ALA A CA 1
ATOM 1454 C C . ALA A 1 181 ? -3.446 -2.593 -31.520 1.00 68.06 181 ALA A C 1
ATOM 1456 O O . ALA A 1 181 ? -2.962 -3.137 -32.521 1.00 68.06 181 ALA A O 1
ATOM 1457 N N . ALA A 1 182 ? -4.328 -1.594 -31.639 1.00 68.75 182 ALA A N 1
ATOM 1458 C CA . ALA A 1 182 ? -4.735 -1.049 -32.934 1.00 68.75 182 ALA A CA 1
ATOM 1459 C C . ALA A 1 182 ? -3.565 -0.366 -33.672 1.00 68.75 182 ALA A C 1
ATOM 1461 O O . ALA A 1 182 ? -3.387 -0.591 -34.873 1.00 68.75 182 ALA A O 1
ATOM 1462 N N . THR A 1 183 ? -2.713 0.401 -32.976 1.00 71.56 183 THR A N 1
ATOM 1463 C CA . THR A 1 183 ? -1.523 1.013 -33.606 1.00 71.56 183 THR A CA 1
ATOM 1464 C C . THR A 1 183 ? -0.463 -0.017 -34.010 1.00 71.56 183 THR A C 1
ATOM 1466 O O . THR A 1 183 ? 0.158 0.128 -35.066 1.00 71.56 183 THR A O 1
ATOM 1469 N N . ALA A 1 184 ? -0.283 -1.089 -33.229 1.00 67.94 184 ALA A N 1
ATOM 1470 C CA . ALA A 1 184 ? 0.588 -2.207 -33.596 1.00 67.94 184 ALA A CA 1
ATOM 1471 C C . ALA A 1 184 ? 0.081 -2.918 -34.865 1.00 67.94 184 ALA A C 1
ATOM 1473 O O . ALA A 1 184 ? 0.856 -3.198 -35.782 1.00 67.94 184 ALA A O 1
ATOM 1474 N N . THR A 1 185 ? -1.238 -3.115 -34.966 1.00 68.94 185 THR A N 1
ATOM 1475 C CA . THR A 1 185 ? -1.888 -3.710 -36.143 1.00 68.94 185 THR A CA 1
ATOM 1476 C C . THR A 1 185 ? -1.681 -2.854 -37.400 1.00 68.94 185 THR A C 1
ATOM 1478 O O . THR A 1 185 ? -1.302 -3.390 -38.440 1.00 68.94 185 THR A O 1
ATOM 1481 N N . GLN A 1 186 ? -1.828 -1.523 -37.315 1.00 68.62 186 GLN A N 1
ATOM 1482 C CA . GLN A 1 186 ? -1.560 -0.623 -38.451 1.00 68.62 186 GLN A CA 1
ATOM 1483 C C . GLN A 1 186 ? -0.102 -0.678 -38.935 1.00 68.62 186 GLN A C 1
ATOM 1485 O O . GLN A 1 186 ? 0.141 -0.697 -40.144 1.00 68.62 186 GLN A O 1
ATOM 1490 N N . LYS A 1 187 ? 0.875 -0.751 -38.019 1.00 70.31 187 LYS A N 1
ATOM 1491 C CA . LYS A 1 187 ? 2.300 -0.888 -38.379 1.00 70.31 187 LYS A CA 1
ATOM 1492 C C . LYS A 1 187 ? 2.578 -2.206 -39.119 1.00 70.31 187 LYS A C 1
ATOM 1494 O O . LYS A 1 187 ? 3.316 -2.212 -40.102 1.00 70.31 187 LYS A O 1
ATOM 1499 N N . LEU A 1 188 ? 1.932 -3.301 -38.713 1.00 65.44 188 LEU A N 1
ATOM 1500 C CA . LEU A 1 188 ? 2.036 -4.602 -39.389 1.00 65.44 188 LEU A CA 1
ATOM 1501 C C . LEU A 1 188 ? 1.320 -4.645 -40.754 1.00 65.44 188 LEU A C 1
ATOM 1503 O O . LEU A 1 188 ? 1.774 -5.348 -41.659 1.00 65.44 188 LEU A O 1
ATOM 1507 N N . GLU A 1 189 ? 0.241 -3.883 -40.955 1.00 69.62 189 GLU A N 1
ATOM 1508 C CA . GLU A 1 189 ? -0.357 -3.721 -42.290 1.00 69.62 189 GLU A CA 1
ATOM 1509 C C . GLU A 1 189 ? 0.524 -2.909 -43.248 1.00 69.62 189 GLU A C 1
ATOM 1511 O O . GLU A 1 189 ? 0.528 -3.189 -44.448 1.00 69.62 189 GLU A O 1
ATOM 1516 N N . ALA A 1 190 ? 1.282 -1.926 -42.748 1.00 66.19 190 ALA A N 1
ATOM 1517 C CA . ALA A 1 190 ? 2.247 -1.184 -43.559 1.00 66.19 190 ALA A CA 1
ATOM 1518 C C . ALA A 1 190 ? 3.378 -2.103 -44.059 1.00 66.19 190 ALA A C 1
ATOM 1520 O O . ALA A 1 190 ? 3.591 -2.207 -45.267 1.00 66.19 190 ALA A O 1
ATOM 1521 N N . ALA A 1 191 ? 4.009 -2.863 -43.155 1.00 65.00 191 ALA A N 1
ATOM 1522 C CA . ALA A 1 191 ? 5.082 -3.803 -43.497 1.00 65.00 191 ALA A CA 1
ATOM 1523 C C . ALA A 1 191 ? 4.642 -4.893 -44.501 1.00 65.00 191 ALA A C 1
ATOM 1525 O O . ALA A 1 191 ? 5.402 -5.281 -45.390 1.00 65.00 191 ALA A O 1
ATOM 1526 N N . ASN A 1 192 ? 3.392 -5.371 -44.424 1.00 66.12 192 ASN A N 1
ATOM 1527 C CA . ASN A 1 192 ? 2.873 -6.330 -45.409 1.00 66.12 192 ASN A CA 1
ATOM 1528 C C . ASN A 1 192 ? 2.688 -5.718 -46.813 1.00 66.12 192 ASN A C 1
ATOM 1530 O O . ASN A 1 192 ? 2.911 -6.413 -47.803 1.00 66.12 192 ASN A O 1
ATOM 1534 N N . LYS A 1 193 ? 2.337 -4.429 -46.927 1.00 70.25 193 LYS A N 1
ATOM 1535 C CA . LYS A 1 193 ? 2.228 -3.734 -48.228 1.00 70.25 193 LYS A CA 1
ATOM 1536 C C . LYS A 1 193 ? 3.599 -3.518 -48.873 1.00 70.25 193 LYS A C 1
ATOM 1538 O O . LYS A 1 193 ? 3.740 -3.682 -50.082 1.00 70.25 193 LYS A O 1
ATOM 1543 N N . GLU A 1 194 ? 4.612 -3.219 -48.066 1.00 68.75 194 GLU A N 1
ATOM 1544 C CA . GLU A 1 194 ? 6.008 -3.086 -48.501 1.00 68.75 194 GLU A CA 1
ATOM 1545 C C . GLU A 1 194 ? 6.572 -4.426 -49.016 1.00 68.75 194 GLU A C 1
ATOM 1547 O O . GLU A 1 194 ? 7.126 -4.503 -50.115 1.00 68.75 194 GLU A O 1
ATOM 1552 N N . ARG A 1 195 ? 6.285 -5.527 -48.307 1.00 71.50 195 ARG A N 1
ATOM 1553 C CA . ARG A 1 195 ? 6.543 -6.902 -48.772 1.00 71.50 195 ARG A CA 1
ATOM 1554 C C . ARG A 1 195 ? 5.882 -7.213 -50.125 1.00 71.50 195 ARG A C 1
ATOM 1556 O O . ARG A 1 195 ? 6.497 -7.880 -50.958 1.00 71.50 195 ARG A O 1
ATOM 1563 N N . GLU A 1 196 ? 4.650 -6.762 -50.371 1.00 70.38 196 GLU A N 1
ATOM 1564 C CA . GLU A 1 196 ? 3.979 -6.953 -51.669 1.00 70.38 196 GLU A CA 1
ATOM 1565 C C . GLU A 1 196 ? 4.578 -6.113 -52.811 1.00 70.38 196 GLU A C 1
ATOM 1567 O O . GLU A 1 196 ? 4.456 -6.506 -53.976 1.00 70.38 196 GLU A O 1
ATOM 1572 N N . ALA A 1 197 ? 5.232 -4.987 -52.508 1.00 68.56 197 ALA A N 1
ATOM 1573 C CA . ALA A 1 197 ? 5.974 -4.202 -53.493 1.00 68.56 197 ALA A CA 1
ATOM 1574 C C . ALA A 1 197 ? 7.265 -4.927 -53.912 1.00 68.56 197 ALA A C 1
ATOM 1576 O O . ALA A 1 197 ? 7.430 -5.254 -55.090 1.00 68.56 197 ALA A O 1
ATOM 1577 N N . LEU A 1 198 ? 8.107 -5.308 -52.944 1.00 65.81 198 LEU A N 1
ATOM 1578 C CA . LEU A 1 198 ? 9.357 -6.045 -53.186 1.00 65.81 198 LEU A CA 1
ATOM 1579 C C . LEU A 1 198 ? 9.114 -7.372 -53.936 1.00 65.81 198 LEU A C 1
ATOM 1581 O O . LEU A 1 198 ? 9.858 -7.742 -54.847 1.00 65.81 198 LEU A O 1
ATOM 1585 N N . ALA A 1 199 ? 8.013 -8.070 -53.630 1.00 69.94 199 ALA A N 1
ATOM 1586 C CA . ALA A 1 199 ? 7.615 -9.296 -54.326 1.00 69.94 199 ALA A CA 1
ATOM 1587 C C . ALA A 1 199 ? 7.212 -9.093 -55.806 1.00 69.94 199 ALA A C 1
ATOM 1589 O O . ALA A 1 199 ? 7.186 -10.068 -56.567 1.00 69.94 199 ALA A O 1
ATOM 1590 N N . LYS A 1 200 ? 6.898 -7.862 -56.240 1.00 68.69 200 LYS A N 1
ATOM 1591 C CA . LYS A 1 200 ? 6.663 -7.518 -57.657 1.00 68.69 200 LYS A CA 1
ATOM 1592 C C . LYS A 1 200 ? 7.970 -7.207 -58.380 1.00 68.69 200 LYS A C 1
ATOM 1594 O O . LYS A 1 200 ? 8.175 -7.719 -59.480 1.00 68.69 200 LYS A O 1
ATOM 1599 N N . GLU A 1 201 ? 8.868 -6.448 -57.761 1.00 69.69 201 GLU A N 1
ATOM 1600 C CA . GLU A 1 201 ? 10.175 -6.089 -58.336 1.00 69.69 201 GLU A CA 1
ATOM 1601 C C . GLU A 1 201 ? 11.034 -7.334 -58.600 1.00 69.69 201 GLU A C 1
ATOM 1603 O O . GLU A 1 201 ? 11.511 -7.546 -59.716 1.00 69.69 201 GLU A O 1
ATOM 1608 N N . LEU A 1 202 ? 11.106 -8.252 -57.629 1.00 59.91 202 LEU A N 1
ATOM 1609 C CA . LEU A 1 202 ? 11.805 -9.542 -57.753 1.00 59.91 202 LEU A CA 1
ATOM 1610 C C . LEU A 1 202 ? 11.195 -10.443 -58.856 1.00 59.91 202 LEU A C 1
ATOM 1612 O O . LEU A 1 202 ? 11.838 -11.368 -59.357 1.00 59.91 202 LEU A O 1
ATOM 1616 N N . ARG A 1 203 ? 9.953 -10.167 -59.279 1.00 63.47 203 ARG A N 1
ATOM 1617 C CA . ARG A 1 203 ? 9.289 -10.827 -60.414 1.00 63.47 203 ARG A CA 1
ATOM 1618 C C . ARG A 1 203 ? 9.700 -10.195 -61.747 1.00 63.47 203 ARG A C 1
ATOM 1620 O O . ARG A 1 203 ? 10.065 -10.921 -62.668 1.00 63.47 203 ARG A O 1
ATOM 1627 N N . GLN A 1 204 ? 9.719 -8.864 -61.821 1.00 64.75 204 GLN A N 1
ATOM 1628 C CA . GLN A 1 204 ? 10.155 -8.104 -63.000 1.00 64.75 204 GLN A CA 1
ATOM 1629 C C . GLN A 1 204 ? 11.638 -8.346 -63.328 1.00 64.75 204 GLN A C 1
ATOM 1631 O O . GLN A 1 204 ? 11.986 -8.540 -64.493 1.00 64.75 204 GLN A O 1
ATOM 1636 N N . LEU A 1 205 ? 12.500 -8.438 -62.308 1.00 58.09 205 LEU A N 1
ATOM 1637 C CA . LEU A 1 205 ? 13.933 -8.717 -62.475 1.00 58.09 205 LEU A CA 1
ATOM 1638 C C . LEU A 1 205 ? 14.211 -10.104 -63.092 1.00 58.09 205 LEU A C 1
ATOM 1640 O O . LEU A 1 205 ? 15.205 -10.302 -63.789 1.00 58.09 205 LEU A O 1
ATOM 1644 N N . LYS A 1 206 ? 13.311 -11.074 -62.879 1.00 64.06 206 LYS A N 1
ATOM 1645 C CA . LYS A 1 206 ? 13.398 -12.409 -63.493 1.00 64.06 206 LYS A CA 1
ATOM 1646 C C . LYS A 1 206 ? 12.931 -12.410 -64.954 1.00 64.06 206 LYS A C 1
ATOM 1648 O O . LYS A 1 206 ? 13.471 -13.166 -65.760 1.00 64.06 206 LYS A O 1
ATOM 1653 N N . GLU A 1 207 ? 11.995 -11.535 -65.327 1.00 55.38 207 GLU A N 1
ATOM 1654 C CA . GLU A 1 207 ? 11.574 -11.361 -66.726 1.00 55.38 207 GLU A CA 1
ATOM 1655 C C . GLU A 1 207 ? 12.573 -10.564 -67.577 1.00 55.38 207 GLU A C 1
ATOM 1657 O O . GLU A 1 207 ? 12.661 -10.805 -68.784 1.00 55.38 207 GLU A O 1
ATOM 1662 N N . SER A 1 208 ? 13.339 -9.634 -66.995 1.00 55.44 208 SER A N 1
ATOM 1663 C CA . SER A 1 208 ? 14.412 -8.935 -67.718 1.00 55.44 208 SER A CA 1
ATOM 1664 C C . SER A 1 208 ? 15.594 -9.868 -68.005 1.00 55.44 208 SER A C 1
ATOM 1666 O O . SER A 1 208 ? 16.033 -9.958 -69.153 1.00 55.44 208 SER A O 1
ATOM 1668 N N . TYR A 1 209 ? 16.037 -10.649 -67.013 1.00 48.41 209 TYR A N 1
ATOM 1669 C CA . TYR A 1 209 ? 17.116 -11.633 -67.170 1.00 48.41 209 TYR A CA 1
ATOM 1670 C C . TYR A 1 209 ? 16.816 -12.657 -68.285 1.00 48.41 209 TYR A C 1
ATOM 1672 O O . TYR A 1 209 ? 17.652 -12.913 -69.153 1.00 48.41 209 TYR A O 1
ATOM 1680 N N . ALA A 1 210 ? 15.576 -13.160 -68.344 1.00 51.75 210 ALA A N 1
ATOM 1681 C CA . ALA A 1 210 ? 15.124 -14.102 -69.372 1.00 51.75 210 ALA A CA 1
ATOM 1682 C C . ALA A 1 210 ? 15.078 -13.526 -70.808 1.00 51.75 210 ALA A C 1
ATOM 1684 O O . ALA A 1 210 ? 14.969 -14.294 -71.769 1.00 51.75 210 ALA A O 1
ATOM 1685 N N . LYS A 1 211 ? 15.153 -12.195 -70.980 1.00 47.97 211 LYS A N 1
ATOM 1686 C CA . LYS A 1 211 ? 15.189 -11.533 -72.298 1.00 47.97 211 LYS A CA 1
ATOM 1687 C C . LYS A 1 211 ? 16.611 -11.384 -72.842 1.00 47.97 211 LYS A C 1
ATOM 1689 O O . LYS A 1 211 ? 16.810 -11.655 -74.025 1.00 47.97 211 LYS A O 1
ATOM 1694 N N . LEU A 1 212 ? 17.599 -11.037 -72.006 1.00 45.31 212 LEU A N 1
ATOM 1695 C CA . LEU A 1 212 ? 19.001 -10.933 -72.451 1.00 45.31 212 LEU A CA 1
ATOM 1696 C C . LEU A 1 212 ? 19.550 -12.274 -72.966 1.00 45.31 212 LEU A C 1
ATOM 1698 O O . LEU A 1 212 ? 20.336 -12.305 -73.909 1.00 45.31 212 LEU A O 1
ATOM 1702 N N . GLN A 1 213 ? 19.083 -13.394 -72.412 1.00 44.53 213 GLN A N 1
ATOM 1703 C CA . GLN A 1 213 ? 19.551 -14.737 -72.772 1.00 44.53 213 GLN A CA 1
ATOM 1704 C C . GLN A 1 213 ? 19.112 -15.219 -74.178 1.00 44.53 213 GLN A C 1
ATOM 1706 O O . GLN A 1 213 ? 19.334 -16.377 -74.523 1.00 44.53 213 GLN A O 1
ATOM 1711 N N . ARG A 1 214 ? 18.484 -14.355 -74.997 1.00 44.75 214 ARG A N 1
ATOM 1712 C CA . ARG A 1 214 ? 17.985 -14.665 -76.354 1.00 44.75 214 ARG A CA 1
ATOM 1713 C C . ARG A 1 214 ? 18.665 -13.891 -77.495 1.00 44.75 214 ARG A C 1
ATOM 1715 O O . ARG A 1 214 ? 18.266 -14.062 -78.641 1.00 44.75 214 ARG A O 1
ATOM 1722 N N . GLN A 1 215 ? 19.672 -13.058 -77.218 1.00 39.12 215 GLN A N 1
ATOM 1723 C CA . GLN A 1 215 ? 20.406 -12.293 -78.240 1.00 39.12 215 GLN A CA 1
ATOM 1724 C C . GLN A 1 215 ? 21.899 -12.656 -78.255 1.00 39.12 215 GLN A C 1
ATOM 1726 O O . GLN A 1 215 ? 22.732 -11.904 -77.755 1.00 39.12 215 GLN A O 1
ATOM 1731 N N . LYS A 1 216 ? 22.248 -13.823 -78.820 1.00 40.00 216 LYS A N 1
ATOM 1732 C CA . LYS A 1 216 ? 23.655 -14.228 -79.004 1.00 40.00 216 LYS A CA 1
ATOM 1733 C C . LYS A 1 216 ? 23.881 -15.216 -80.163 1.00 40.00 216 LYS A C 1
ATOM 1735 O O . LYS A 1 216 ? 24.370 -16.314 -79.939 1.00 40.00 216 LYS A O 1
ATOM 1740 N N . ASP A 1 217 ? 23.570 -14.798 -81.388 1.00 30.92 217 ASP A N 1
ATOM 1741 C CA . ASP A 1 217 ? 24.022 -15.445 -82.633 1.00 30.92 217 ASP A CA 1
ATOM 1742 C C . ASP A 1 217 ? 24.143 -14.398 -83.758 1.00 30.92 217 ASP A C 1
ATOM 1744 O O . ASP A 1 217 ? 23.437 -13.387 -83.737 1.00 30.92 217 ASP A O 1
ATOM 1748 N N . GLY A 1 218 ? 25.042 -14.617 -84.728 1.00 31.05 218 GLY A N 1
ATOM 1749 C CA . GLY A 1 218 ? 25.342 -13.667 -85.813 1.00 31.05 218 GLY A CA 1
ATOM 1750 C C . GLY A 1 218 ? 25.733 -14.339 -87.146 1.00 31.05 218 GLY A C 1
ATOM 1751 O O . GLY A 1 218 ? 26.153 -15.497 -87.142 1.00 31.05 218 GLY A O 1
ATOM 1752 N N . PRO A 1 219 ? 25.570 -13.654 -88.299 1.00 37.88 219 PRO A N 1
ATOM 1753 C CA . PRO A 1 219 ? 25.652 -14.265 -89.632 1.00 37.88 219 PRO A CA 1
ATOM 1754 C C . PRO A 1 219 ? 27.070 -14.320 -90.238 1.00 37.88 219 PRO A C 1
ATOM 1756 O O . PRO A 1 219 ? 27.995 -13.654 -89.778 1.00 37.88 219 PRO A O 1
ATOM 1759 N N . LYS A 1 220 ? 27.220 -15.098 -91.323 1.00 37.59 220 LYS A N 1
ATOM 1760 C CA . LYS A 1 220 ? 28.461 -15.276 -92.107 1.00 37.59 220 LYS A CA 1
ATOM 1761 C C . LYS A 1 220 ? 28.362 -14.622 -93.503 1.00 37.59 220 LYS A C 1
ATOM 1763 O O . LYS A 1 220 ? 27.268 -14.635 -94.066 1.00 37.59 220 LYS A O 1
ATOM 1768 N N . PRO A 1 221 ? 29.469 -14.122 -94.088 1.00 35.34 221 PRO A N 1
ATOM 1769 C CA . PRO A 1 221 ? 29.543 -13.662 -95.482 1.00 35.34 221 PRO A CA 1
ATOM 1770 C C . PRO A 1 221 ? 29.984 -14.777 -96.456 1.00 35.34 221 PRO A C 1
ATOM 1772 O O . PRO A 1 221 ? 30.500 -15.806 -96.018 1.00 35.34 221 PRO A O 1
ATOM 1775 N N . GLY A 1 222 ? 29.843 -14.551 -97.771 1.00 30.77 222 GLY A N 1
ATOM 1776 C CA . GLY A 1 222 ? 30.329 -15.467 -98.812 1.00 30.77 222 GLY A CA 1
ATOM 1777 C C . GLY A 1 222 ? 30.381 -14.880 -100.234 1.00 30.77 222 GLY A C 1
ATOM 1778 O O . GLY A 1 222 ? 29.675 -13.925 -100.545 1.00 30.77 222 GLY A O 1
ATOM 1779 N N . ASP A 1 223 ? 31.222 -15.522 -101.049 1.00 30.70 223 ASP A N 1
ATOM 1780 C CA . ASP A 1 223 ? 31.279 -15.607 -102.520 1.00 30.70 223 ASP A CA 1
ATOM 1781 C C . ASP A 1 223 ? 31.573 -14.357 -103.386 1.00 30.70 223 ASP A C 1
ATOM 1783 O O . ASP A 1 223 ? 30.723 -13.510 -103.661 1.00 30.70 223 ASP A O 1
ATOM 1787 N N . VAL A 1 224 ? 32.789 -14.342 -103.958 1.00 33.09 224 VAL A N 1
ATOM 1788 C CA . VAL A 1 224 ? 33.231 -13.473 -105.067 1.00 33.09 224 VAL A CA 1
ATOM 1789 C C . VAL A 1 224 ? 34.060 -14.304 -106.056 1.00 33.09 224 VAL A C 1
ATOM 1791 O O . VAL A 1 224 ? 35.265 -14.433 -105.874 1.00 33.09 224 VAL A O 1
ATOM 1794 N N . GLU A 1 225 ? 33.459 -14.856 -107.121 1.00 37.56 225 GLU A N 1
ATOM 1795 C CA . GLU A 1 225 ? 34.245 -15.573 -108.150 1.00 37.56 225 GLU A CA 1
ATOM 1796 C C . GLU A 1 225 ? 33.566 -15.654 -109.540 1.00 37.56 225 GLU A C 1
ATOM 1798 O O . GLU A 1 225 ? 33.149 -16.710 -110.006 1.00 37.56 225 GLU A O 1
ATOM 1803 N N . ALA A 1 226 ? 33.427 -14.511 -110.234 1.00 42.81 226 ALA A N 1
ATOM 1804 C CA . ALA A 1 226 ? 32.772 -14.466 -111.559 1.00 42.81 226 ALA A CA 1
ATOM 1805 C C . ALA A 1 226 ? 33.326 -13.435 -112.575 1.00 42.81 226 ALA A C 1
ATOM 1807 O O . ALA A 1 226 ? 32.710 -13.226 -113.619 1.00 42.81 226 ALA A O 1
ATOM 1808 N N . ARG A 1 227 ? 34.447 -12.743 -112.300 1.00 45.25 227 ARG A N 1
ATOM 1809 C CA . ARG A 1 227 ? 34.881 -11.548 -113.077 1.00 45.25 227 ARG A CA 1
ATOM 1810 C C . ARG A 1 227 ? 36.363 -11.510 -113.501 1.00 45.25 227 ARG A C 1
ATOM 1812 O O . ARG A 1 227 ? 36.919 -10.442 -113.720 1.00 45.25 227 ARG A O 1
ATOM 1819 N N . ILE A 1 228 ? 37.013 -12.667 -113.639 1.00 42.75 228 ILE A N 1
ATOM 1820 C CA . ILE A 1 228 ? 38.481 -12.756 -113.822 1.00 42.75 228 ILE A CA 1
ATOM 1821 C C . ILE A 1 228 ? 38.946 -12.745 -115.302 1.00 42.75 228 ILE A C 1
ATOM 1823 O O . ILE A 1 228 ? 40.128 -12.564 -115.571 1.00 42.75 228 ILE A O 1
ATOM 1827 N N . ARG A 1 229 ? 38.049 -12.882 -116.296 1.00 43.56 229 ARG A N 1
ATOM 1828 C CA . ARG A 1 229 ? 38.430 -13.025 -117.727 1.00 43.56 229 ARG A CA 1
ATOM 1829 C C . ARG A 1 229 ? 38.327 -11.771 -118.610 1.00 43.56 229 ARG A C 1
ATOM 1831 O O . ARG A 1 229 ? 38.585 -11.867 -119.801 1.00 43.56 229 ARG A O 1
ATOM 1838 N N . GLU A 1 230 ? 38.029 -10.609 -118.036 1.00 45.56 230 GLU A N 1
ATOM 1839 C CA . GLU A 1 230 ? 38.008 -9.309 -118.742 1.00 45.56 230 GLU A CA 1
ATOM 1840 C C . GLU A 1 230 ? 39.019 -8.319 -118.117 1.00 45.56 230 GLU A C 1
ATOM 1842 O O . GLU A 1 230 ? 38.850 -7.103 -118.113 1.00 45.56 230 GLU A O 1
ATOM 1847 N N . ALA A 1 231 ? 40.075 -8.862 -117.504 1.00 45.16 231 ALA A N 1
ATOM 1848 C CA . ALA A 1 231 ? 40.971 -8.113 -116.631 1.00 45.16 231 ALA A CA 1
ATOM 1849 C C . ALA A 1 231 ? 42.185 -7.499 -117.354 1.00 45.16 231 ALA A C 1
ATOM 1851 O O . ALA A 1 231 ? 42.501 -6.334 -117.115 1.00 45.16 231 ALA A O 1
ATOM 1852 N N . THR A 1 232 ? 42.822 -8.250 -118.258 1.00 48.41 232 THR A N 1
ATOM 1853 C CA . THR A 1 232 ? 44.242 -8.079 -118.630 1.00 48.41 232 THR A CA 1
ATOM 1854 C C . THR A 1 232 ? 44.561 -6.928 -119.586 1.00 48.41 232 THR A C 1
ATOM 1856 O O . THR A 1 232 ? 45.677 -6.419 -119.562 1.00 48.41 232 THR A O 1
ATOM 1859 N N . GLU A 1 233 ? 43.610 -6.478 -120.408 1.00 49.62 233 GLU A N 1
ATOM 1860 C CA . GLU A 1 233 ? 43.795 -5.295 -121.277 1.00 49.62 233 GLU A CA 1
ATOM 1861 C C . GLU A 1 233 ? 43.127 -4.038 -120.704 1.00 49.62 233 GLU A C 1
ATOM 1863 O O . GLU A 1 233 ? 43.583 -2.922 -120.950 1.00 49.62 233 GLU A O 1
ATOM 1868 N N . SER A 1 234 ? 42.157 -4.217 -119.799 1.00 49.44 234 SER A N 1
ATOM 1869 C CA . SER A 1 234 ? 41.792 -3.180 -118.830 1.00 49.44 234 SER A CA 1
ATOM 1870 C C . SER A 1 234 ? 42.987 -2.838 -117.923 1.00 49.44 234 SER A C 1
ATOM 1872 O O . SER A 1 234 ? 43.136 -1.687 -117.521 1.00 49.44 234 SER A O 1
ATOM 1874 N N . GLU A 1 235 ? 43.885 -3.792 -117.645 1.00 47.47 235 GLU A N 1
ATOM 1875 C CA . GLU A 1 235 ? 44.885 -3.668 -116.580 1.00 47.47 235 GLU A CA 1
ATOM 1876 C C . GLU A 1 235 ? 45.947 -2.587 -116.759 1.00 47.47 235 GLU A C 1
ATOM 1878 O O . GLU A 1 235 ? 46.371 -2.019 -115.765 1.00 47.47 235 GLU A O 1
ATOM 1883 N N . ARG A 1 236 ? 46.300 -2.169 -117.979 1.00 51.59 236 ARG A N 1
ATOM 1884 C CA . ARG A 1 236 ? 47.196 -1.003 -118.138 1.00 51.59 236 ARG A CA 1
ATOM 1885 C C . ARG A 1 236 ? 46.499 0.334 -117.887 1.00 51.59 236 ARG A C 1
ATOM 1887 O O . ARG A 1 236 ? 47.148 1.267 -117.426 1.00 51.59 236 ARG A O 1
ATOM 1894 N N . SER A 1 237 ? 45.189 0.420 -118.131 1.00 55.31 237 SER A N 1
ATOM 1895 C CA . SER A 1 237 ? 44.396 1.586 -117.720 1.00 55.31 237 SER A CA 1
ATOM 1896 C C . SER A 1 237 ? 44.004 1.517 -116.245 1.00 55.31 237 SER A C 1
ATOM 1898 O O . SER A 1 237 ? 43.899 2.569 -115.615 1.00 55.31 237 SER A O 1
ATOM 1900 N N . LYS A 1 238 ? 43.821 0.308 -115.686 1.00 54.03 238 LYS A N 1
ATOM 1901 C CA . LYS A 1 238 ? 43.715 0.113 -114.239 1.00 54.03 238 LYS A CA 1
ATOM 1902 C C . LYS A 1 238 ? 45.006 0.560 -113.587 1.00 54.03 238 LYS A C 1
ATOM 1904 O O . LYS A 1 238 ? 44.909 1.510 -112.855 1.00 54.03 238 LYS A O 1
ATOM 1909 N N . HIS A 1 239 ? 46.190 0.030 -113.897 1.00 51.31 239 HIS A N 1
ATOM 1910 C CA . HIS A 1 239 ? 47.433 0.365 -113.182 1.00 51.31 239 HIS A CA 1
ATOM 1911 C C . HIS A 1 239 ? 47.691 1.876 -113.011 1.00 51.31 239 HIS A C 1
ATOM 1913 O O . HIS A 1 239 ? 48.189 2.275 -111.965 1.00 51.31 239 HIS A O 1
ATOM 1919 N N . GLN A 1 240 ? 47.288 2.743 -113.953 1.00 63.31 240 GLN A N 1
ATOM 1920 C CA . GLN A 1 240 ? 47.284 4.194 -113.708 1.00 63.31 240 GLN A CA 1
ATOM 1921 C C . GLN A 1 240 ? 46.145 4.638 -112.771 1.00 63.31 240 GLN A C 1
ATOM 1923 O O . GLN A 1 240 ? 46.408 5.257 -111.744 1.00 63.31 240 GLN A O 1
ATOM 1928 N N . ALA A 1 241 ? 44.891 4.286 -113.073 1.00 62.34 241 ALA A N 1
ATOM 1929 C CA . ALA A 1 241 ? 43.734 4.546 -112.205 1.00 62.34 241 ALA A CA 1
ATOM 1930 C C . ALA A 1 241 ? 43.790 3.825 -110.837 1.00 62.34 241 ALA A C 1
ATOM 1932 O O . ALA A 1 241 ? 43.010 4.138 -109.952 1.00 62.34 241 ALA A O 1
ATOM 1933 N N . GLU A 1 242 ? 44.708 2.880 -110.663 1.00 63.91 242 GLU A N 1
ATOM 1934 C CA . GLU A 1 242 ? 44.993 2.033 -109.509 1.00 63.91 242 GLU A CA 1
ATOM 1935 C C . GLU A 1 242 ? 46.188 2.593 -108.751 1.00 63.91 242 GLU A C 1
ATOM 1937 O O . GLU A 1 242 ? 46.142 2.597 -107.538 1.00 63.91 242 GLU A O 1
ATOM 1942 N N . VAL A 1 243 ? 47.194 3.185 -109.404 1.00 71.06 243 VAL A N 1
ATOM 1943 C CA . VAL A 1 243 ? 48.126 4.100 -108.724 1.00 71.06 243 VAL A CA 1
ATOM 1944 C C . VAL A 1 243 ? 47.363 5.302 -108.167 1.00 71.06 243 VAL A C 1
ATOM 1946 O O . VAL A 1 243 ? 47.596 5.692 -107.025 1.00 71.06 243 VAL A O 1
ATOM 1949 N N . ASP A 1 244 ? 46.412 5.861 -108.916 1.00 72.50 244 ASP A N 1
ATOM 1950 C CA . ASP A 1 244 ? 45.610 6.996 -108.454 1.00 72.50 244 ASP A CA 1
ATOM 1951 C C . ASP A 1 244 ? 44.484 6.584 -107.485 1.00 72.50 244 ASP A C 1
ATOM 1953 O O . ASP A 1 244 ? 44.224 7.313 -106.527 1.00 72.50 244 ASP A O 1
ATOM 1957 N N . ALA A 1 245 ? 43.903 5.382 -107.606 1.00 70.38 245 ALA A N 1
ATOM 1958 C CA . ALA A 1 245 ? 43.031 4.823 -106.568 1.00 70.38 245 ALA A CA 1
ATOM 1959 C C . ALA A 1 245 ? 43.814 4.374 -105.328 1.00 70.38 245 ALA A C 1
ATOM 1961 O O . ALA A 1 245 ? 43.306 4.557 -104.236 1.00 70.38 245 ALA A O 1
ATOM 1962 N N . LEU A 1 246 ? 45.054 3.886 -105.438 1.00 70.81 246 LEU A N 1
ATOM 1963 C CA . LEU A 1 246 ? 45.938 3.620 -104.296 1.00 70.81 246 LEU A CA 1
ATOM 1964 C C . LEU A 1 246 ? 46.411 4.926 -103.659 1.00 70.81 246 LEU A C 1
ATOM 1966 O O . LEU A 1 246 ? 46.612 4.959 -102.453 1.00 70.81 246 LEU A O 1
ATOM 1970 N N . ARG A 1 247 ? 46.556 6.027 -104.404 1.00 75.56 247 ARG A N 1
ATOM 1971 C CA . ARG A 1 247 ? 46.754 7.369 -103.827 1.00 75.56 247 ARG A CA 1
ATOM 1972 C C . ARG A 1 247 ? 45.501 7.848 -103.103 1.00 75.56 247 ARG A C 1
ATOM 1974 O O . ARG A 1 247 ? 45.611 8.314 -101.975 1.00 75.56 247 ARG A O 1
ATOM 1981 N N . SER A 1 248 ? 44.320 7.677 -103.699 1.00 74.69 248 SER A N 1
ATOM 1982 C CA . SER A 1 248 ? 43.037 7.991 -103.059 1.00 74.69 248 SER A CA 1
ATOM 1983 C C . SER A 1 248 ? 42.796 7.128 -101.814 1.00 74.69 248 SER A C 1
ATOM 1985 O O . SER A 1 248 ? 42.404 7.659 -100.784 1.00 74.69 248 SER A O 1
ATOM 1987 N N . GLN A 1 249 ? 43.136 5.841 -101.864 1.00 79.50 249 GLN A N 1
ATOM 1988 C CA . GLN A 1 249 ? 43.044 4.886 -100.764 1.00 79.50 249 GLN A CA 1
ATOM 1989 C C . GLN A 1 249 ? 44.125 5.130 -99.710 1.00 79.50 249 GLN A C 1
ATOM 1991 O O . GLN A 1 249 ? 43.845 4.966 -98.534 1.00 79.50 249 GLN A O 1
ATOM 1996 N N . ASN A 1 250 ? 45.336 5.569 -100.068 1.00 74.44 250 ASN A N 1
ATOM 1997 C CA . ASN A 1 250 ? 46.327 6.014 -99.083 1.00 74.44 250 ASN A CA 1
ATOM 1998 C C . ASN A 1 250 ? 45.901 7.334 -98.425 1.00 74.44 250 ASN A C 1
ATOM 2000 O O . ASN A 1 250 ? 46.125 7.505 -97.230 1.00 74.44 250 ASN A O 1
ATOM 2004 N N . ALA A 1 251 ? 45.243 8.243 -99.152 1.00 79.38 251 ALA A N 1
ATOM 2005 C CA . ALA A 1 251 ? 44.639 9.440 -98.572 1.00 79.38 251 ALA A CA 1
ATOM 2006 C C . ALA A 1 251 ? 43.465 9.083 -97.642 1.00 79.38 251 ALA A C 1
ATOM 2008 O O . ALA A 1 251 ? 43.405 9.604 -96.534 1.00 79.38 251 ALA A O 1
ATOM 2009 N N . GLU A 1 252 ? 42.598 8.143 -98.030 1.00 82.81 252 GLU A N 1
ATOM 2010 C CA . GLU A 1 252 ? 41.511 7.609 -97.197 1.00 82.81 252 GLU A CA 1
ATOM 2011 C C . GLU A 1 252 ? 42.043 6.841 -95.977 1.00 82.81 252 GLU A C 1
ATOM 2013 O O . GLU A 1 252 ? 41.542 7.010 -94.873 1.00 82.81 252 GLU A O 1
ATOM 2018 N N . ILE A 1 253 ? 43.102 6.041 -96.127 1.00 80.00 253 ILE A N 1
ATOM 2019 C CA . ILE A 1 253 ? 43.803 5.390 -95.012 1.00 80.00 253 ILE A CA 1
ATOM 2020 C C . ILE A 1 253 ? 44.451 6.443 -94.110 1.00 80.00 253 ILE A C 1
ATOM 2022 O O . ILE A 1 253 ? 44.419 6.278 -92.898 1.00 80.00 253 ILE A O 1
ATOM 2026 N N . THR A 1 254 ? 44.982 7.541 -94.653 1.00 82.56 254 THR A N 1
ATOM 2027 C CA . THR A 1 254 ? 45.557 8.637 -93.856 1.00 82.56 254 THR A CA 1
ATOM 2028 C C . THR A 1 254 ? 44.475 9.383 -93.076 1.00 82.56 254 THR A C 1
ATOM 2030 O O . THR A 1 254 ? 44.627 9.552 -91.869 1.00 82.56 254 THR A O 1
ATOM 2033 N N . THR A 1 255 ? 43.352 9.763 -93.697 1.00 83.88 255 THR A N 1
ATOM 2034 C CA . THR A 1 255 ? 42.234 10.407 -92.980 1.00 83.88 255 THR A CA 1
ATOM 2035 C C . THR A 1 255 ? 41.558 9.447 -92.004 1.00 83.88 255 THR A C 1
ATOM 2037 O O . THR A 1 255 ? 41.140 9.864 -90.928 1.00 83.88 255 THR A O 1
ATOM 2040 N N . ARG A 1 256 ? 41.516 8.145 -92.307 1.00 86.38 256 ARG A N 1
ATOM 2041 C CA . ARG A 1 256 ? 41.030 7.102 -91.393 1.00 86.38 256 ARG A CA 1
ATOM 2042 C C . ARG A 1 256 ? 42.002 6.815 -90.252 1.00 86.38 256 ARG A C 1
ATOM 2044 O O . ARG A 1 256 ? 41.541 6.526 -89.157 1.00 86.38 256 ARG A O 1
ATOM 2051 N N . LEU A 1 257 ? 43.314 6.930 -90.457 1.00 80.62 257 LEU A N 1
ATOM 2052 C CA . LEU A 1 257 ? 44.313 6.885 -89.384 1.00 80.62 257 LEU A CA 1
ATOM 2053 C C . LEU A 1 257 ? 44.218 8.128 -88.497 1.00 80.62 257 LEU A C 1
ATOM 2055 O O . LEU A 1 257 ? 44.276 7.986 -87.283 1.00 80.62 257 LEU A O 1
ATOM 2059 N N . GLN A 1 258 ? 44.001 9.313 -89.072 1.00 86.38 258 GLN A N 1
ATOM 2060 C CA . GLN A 1 258 ? 43.741 10.544 -88.317 1.00 86.38 258 GLN A CA 1
ATOM 2061 C C . GLN A 1 258 ? 42.429 10.453 -87.522 1.00 86.38 258 GLN A C 1
ATOM 2063 O O . GLN A 1 258 ? 42.429 10.758 -86.332 1.00 86.38 258 GLN A O 1
ATOM 2068 N N . SER A 1 259 ? 41.348 9.943 -88.130 1.00 87.06 259 SER A N 1
ATOM 2069 C CA . SER A 1 259 ? 40.097 9.622 -87.425 1.00 87.06 259 SER A CA 1
ATOM 2070 C C . SER A 1 259 ? 40.367 8.647 -86.289 1.00 87.06 259 SER A C 1
ATOM 2072 O O . SER A 1 259 ? 40.072 8.969 -85.153 1.00 87.06 259 SER A O 1
ATOM 2074 N N . LEU A 1 260 ? 41.030 7.514 -86.545 1.00 85.62 260 LEU A N 1
ATOM 2075 C CA . LEU A 1 260 ? 41.330 6.523 -85.509 1.00 85.62 260 LEU A CA 1
ATOM 2076 C C . LEU A 1 260 ? 42.269 7.057 -84.415 1.00 85.62 260 LEU A C 1
ATOM 2078 O O . LEU A 1 260 ? 42.170 6.611 -83.279 1.00 85.62 260 LEU A O 1
ATOM 2082 N N . GLN A 1 261 ? 43.152 8.015 -84.709 1.00 85.69 261 GLN A N 1
ATOM 2083 C CA . GLN A 1 261 ? 43.963 8.719 -83.707 1.00 85.69 261 GLN A CA 1
ATOM 2084 C C . GLN A 1 261 ? 43.122 9.692 -82.864 1.00 85.69 261 GLN A C 1
ATOM 2086 O O . GLN A 1 261 ? 43.364 9.815 -81.664 1.00 85.69 261 GLN A O 1
ATOM 2091 N N . GLN A 1 262 ? 42.117 10.343 -83.457 1.00 87.62 262 GLN A N 1
ATOM 2092 C CA . GLN A 1 262 ? 41.143 11.186 -82.756 1.00 87.62 262 GLN A CA 1
ATOM 2093 C C . GLN A 1 262 ? 40.145 10.351 -81.927 1.00 87.62 262 GLN A C 1
ATOM 2095 O O . GLN A 1 262 ? 39.852 10.679 -80.777 1.00 87.62 262 GLN A O 1
ATOM 2100 N N . ASP A 1 263 ? 39.674 9.229 -82.465 1.00 87.81 263 ASP A N 1
ATOM 2101 C CA . ASP A 1 263 ? 38.851 8.234 -81.775 1.00 87.81 263 ASP A CA 1
ATOM 2102 C C . ASP A 1 263 ? 39.640 7.609 -80.611 1.00 87.81 263 ASP A C 1
ATOM 2104 O O . ASP A 1 263 ? 39.106 7.419 -79.521 1.00 87.81 263 ASP A O 1
ATOM 2108 N N . LEU A 1 264 ? 40.941 7.347 -80.791 1.00 85.50 264 LEU A N 1
ATOM 2109 C CA . LEU A 1 264 ? 41.828 6.868 -79.730 1.00 85.50 264 LEU A CA 1
ATOM 2110 C C . LEU A 1 264 ? 42.103 7.938 -78.660 1.00 85.50 264 LEU A C 1
ATOM 2112 O O . LEU A 1 264 ? 42.150 7.590 -77.482 1.00 85.50 264 LEU A O 1
ATOM 2116 N N . SER A 1 265 ? 42.260 9.219 -79.015 1.00 85.75 265 SER A N 1
ATOM 2117 C CA . SER A 1 265 ? 42.488 10.287 -78.025 1.00 85.75 265 SER A CA 1
ATOM 2118 C C . SER A 1 265 ? 41.221 10.630 -77.232 1.00 85.75 265 SER A C 1
ATOM 2120 O O . SER A 1 265 ? 41.290 10.789 -76.014 1.00 85.75 265 SER A O 1
ATOM 2122 N N . THR A 1 266 ? 40.047 10.627 -77.868 1.00 87.38 266 THR A N 1
ATOM 2123 C CA . THR A 1 266 ? 38.749 10.723 -77.172 1.00 87.38 266 THR A CA 1
ATOM 2124 C C . THR A 1 266 ? 38.453 9.476 -76.330 1.00 87.38 266 THR A C 1
ATOM 2126 O O . THR A 1 266 ? 37.968 9.597 -75.202 1.00 87.38 266 THR A O 1
ATOM 2129 N N . SER A 1 267 ? 38.841 8.280 -76.790 1.00 86.75 267 SER A N 1
ATOM 2130 C CA . SER A 1 267 ? 38.790 7.058 -75.971 1.00 86.75 267 SER A CA 1
ATOM 2131 C C . SER A 1 267 ? 39.732 7.149 -74.765 1.00 86.75 267 SER A C 1
ATOM 2133 O O . SER A 1 267 ? 39.351 6.787 -73.658 1.00 86.75 267 SER A O 1
ATOM 2135 N N . ALA A 1 268 ? 40.944 7.688 -74.932 1.00 84.88 268 ALA A N 1
ATOM 2136 C CA . ALA A 1 268 ? 41.883 7.905 -73.833 1.00 84.88 268 ALA A CA 1
ATOM 2137 C C . ALA A 1 268 ? 41.361 8.934 -72.811 1.00 84.88 268 ALA A C 1
ATOM 2139 O O . ALA A 1 268 ? 41.509 8.703 -71.611 1.00 84.88 268 ALA A O 1
ATOM 2140 N N . SER A 1 269 ? 40.704 10.011 -73.267 1.00 88.62 269 SER A N 1
ATOM 2141 C CA . SER A 1 269 ? 40.017 10.972 -72.389 1.00 88.62 269 SER A CA 1
ATOM 2142 C C . SER A 1 269 ? 38.907 10.292 -71.594 1.00 88.62 269 SER A C 1
ATOM 2144 O O . SER A 1 269 ? 38.957 10.284 -70.372 1.00 88.62 269 SER A O 1
ATOM 2146 N N . THR A 1 270 ? 37.969 9.616 -72.263 1.00 89.25 270 THR A N 1
ATOM 2147 C CA . THR A 1 270 ? 36.851 8.949 -71.571 1.00 89.25 270 THR A CA 1
ATOM 2148 C C . THR A 1 270 ? 37.316 7.832 -70.627 1.00 89.25 270 THR A C 1
ATOM 2150 O O . THR A 1 270 ? 36.708 7.628 -69.582 1.00 89.25 270 THR A O 1
ATOM 2153 N N . ILE A 1 271 ? 38.437 7.156 -70.912 1.00 87.62 271 ILE A N 1
ATOM 2154 C CA . ILE A 1 271 ? 39.089 6.219 -69.978 1.00 87.62 271 ILE A CA 1
ATOM 2155 C C . ILE A 1 271 ? 39.693 6.941 -68.759 1.00 87.62 271 ILE A C 1
ATOM 2157 O O . ILE A 1 271 ? 39.718 6.363 -67.671 1.00 87.62 271 ILE A O 1
ATOM 2161 N N . ALA A 1 272 ? 40.184 8.176 -68.899 1.00 87.25 272 ALA A N 1
ATOM 2162 C CA . ALA A 1 272 ? 40.628 8.991 -67.767 1.00 87.25 272 ALA A CA 1
ATOM 2163 C C . ALA A 1 272 ? 39.435 9.484 -66.928 1.00 87.25 272 ALA A C 1
ATOM 2165 O O . ALA A 1 272 ? 39.446 9.315 -65.710 1.00 87.25 272 ALA A O 1
ATOM 2166 N N . ASP A 1 273 ? 38.378 9.980 -67.575 1.00 87.69 273 ASP A N 1
ATOM 2167 C CA . ASP A 1 273 ? 37.143 10.433 -66.922 1.00 87.69 273 ASP A CA 1
ATOM 2168 C C . ASP A 1 273 ? 36.474 9.288 -66.137 1.00 87.69 273 ASP A C 1
ATOM 2170 O O . ASP A 1 273 ? 36.117 9.443 -64.968 1.00 87.69 273 ASP A O 1
ATOM 2174 N N . LEU A 1 274 ? 36.392 8.090 -66.731 1.00 89.94 274 LEU A N 1
ATOM 2175 C CA . LEU A 1 274 ? 35.880 6.889 -66.062 1.00 89.94 274 LEU A CA 1
ATOM 2176 C C . LEU A 1 274 ? 36.759 6.442 -64.884 1.00 89.94 274 LEU A C 1
ATOM 2178 O O . LEU A 1 274 ? 36.228 5.946 -63.894 1.00 89.94 274 LEU A O 1
ATOM 2182 N N . LYS A 1 275 ? 38.085 6.628 -64.939 1.00 88.06 275 LYS A N 1
ATOM 2183 C CA . LYS A 1 275 ? 38.970 6.351 -63.789 1.00 88.06 275 LYS A CA 1
ATOM 2184 C C . LYS A 1 275 ? 38.746 7.327 -62.637 1.00 88.06 275 LYS A C 1
ATOM 2186 O O . LYS A 1 275 ? 38.816 6.907 -61.485 1.00 88.06 275 LYS A O 1
ATOM 2191 N N . ILE A 1 276 ? 38.462 8.596 -62.934 1.00 88.50 276 ILE A N 1
ATOM 2192 C CA . ILE A 1 276 ? 38.090 9.589 -61.917 1.00 88.50 276 ILE A CA 1
ATOM 2193 C C . ILE A 1 276 ? 36.765 9.173 -61.268 1.00 88.50 276 ILE A C 1
ATOM 2195 O O . ILE A 1 276 ? 36.722 9.017 -60.053 1.00 88.50 276 ILE A O 1
ATOM 2199 N N . GLN A 1 277 ? 35.738 8.858 -62.064 1.00 91.38 277 GLN A N 1
ATOM 2200 C CA . GLN A 1 277 ? 34.438 8.398 -61.552 1.00 91.38 277 GLN A CA 1
ATOM 2201 C C . GLN A 1 277 ? 34.538 7.107 -60.723 1.00 91.38 277 GLN A C 1
ATOM 2203 O O . GLN A 1 277 ? 33.874 6.986 -59.698 1.00 91.38 277 GLN A O 1
ATOM 2208 N N . VAL A 1 278 ? 35.382 6.145 -61.119 1.00 88.19 278 VAL A N 1
ATOM 2209 C CA . VAL A 1 278 ? 35.639 4.935 -60.315 1.00 88.19 278 VAL A CA 1
ATOM 2210 C C . VAL A 1 278 ? 36.293 5.292 -58.978 1.00 88.19 278 VAL A C 1
ATOM 2212 O O . VAL A 1 278 ? 35.822 4.820 -57.951 1.00 88.19 278 VAL A O 1
ATOM 2215 N N . SER A 1 279 ? 37.297 6.173 -58.961 1.00 88.38 279 SER A N 1
ATOM 2216 C CA . SER A 1 279 ? 37.948 6.644 -57.726 1.00 88.38 279 SER A CA 1
ATOM 2217 C C . SER A 1 279 ? 36.979 7.397 -56.797 1.00 88.38 279 SER A C 1
ATOM 2219 O O . SER A 1 279 ? 36.971 7.191 -55.582 1.00 88.38 279 SER A O 1
ATOM 2221 N N . GLU A 1 280 ? 36.100 8.233 -57.357 1.00 89.81 280 GLU A N 1
ATOM 2222 C CA . GLU A 1 280 ? 35.041 8.927 -56.612 1.00 89.81 280 GLU A CA 1
ATOM 2223 C C . GLU A 1 280 ? 34.023 7.942 -56.016 1.00 89.81 280 GLU A C 1
ATOM 2225 O O . GLU A 1 280 ? 33.626 8.088 -54.856 1.00 89.81 280 GLU A O 1
ATOM 2230 N N . LEU A 1 281 ? 33.639 6.900 -56.762 1.00 90.12 281 LEU A N 1
ATOM 2231 C CA . LEU A 1 281 ? 32.754 5.838 -56.278 1.00 90.12 281 LEU A CA 1
ATOM 2232 C C . LEU A 1 281 ? 33.427 4.965 -55.208 1.00 90.12 281 LEU A C 1
ATOM 2234 O O . LEU A 1 281 ? 32.799 4.683 -54.192 1.00 90.12 281 LEU A O 1
ATOM 2238 N N . GLU A 1 282 ? 34.694 4.584 -55.378 1.00 90.25 282 GLU A N 1
ATOM 2239 C CA . GLU A 1 282 ? 35.481 3.847 -54.377 1.00 90.25 282 GLU A CA 1
ATOM 2240 C C . GLU A 1 282 ? 35.621 4.649 -53.073 1.00 90.25 282 GLU A C 1
ATOM 2242 O O . GLU A 1 282 ? 35.414 4.106 -51.984 1.00 90.25 282 GLU A O 1
ATOM 2247 N N . SER A 1 283 ? 35.880 5.957 -53.171 1.00 91.38 283 SER A N 1
ATOM 2248 C CA . SER A 1 283 ? 35.884 6.884 -52.033 1.00 91.38 283 SER A CA 1
ATOM 2249 C C . SER A 1 283 ? 34.510 6.957 -51.351 1.00 91.38 283 SER A C 1
ATOM 2251 O O . SER A 1 283 ? 34.404 6.753 -50.140 1.00 91.38 283 SER A O 1
ATOM 2253 N N . THR A 1 284 ? 33.434 7.142 -52.124 1.00 90.88 284 THR A N 1
ATOM 2254 C CA . THR A 1 284 ? 32.051 7.211 -51.613 1.00 90.88 284 THR A CA 1
ATOM 2255 C C . THR A 1 284 ? 31.631 5.916 -50.908 1.00 90.88 284 THR A C 1
ATOM 2257 O O . THR A 1 284 ? 31.053 5.960 -49.821 1.00 90.88 284 THR A O 1
ATOM 2260 N N . ILE A 1 285 ? 31.966 4.757 -51.484 1.00 89.00 285 ILE A N 1
ATOM 2261 C CA . ILE A 1 285 ? 31.731 3.435 -50.886 1.00 89.00 285 ILE A CA 1
ATOM 2262 C C . ILE A 1 285 ? 32.541 3.280 -49.594 1.00 89.00 285 ILE A C 1
ATOM 2264 O O . ILE A 1 285 ? 32.013 2.780 -48.606 1.00 89.00 285 ILE A O 1
ATOM 2268 N N . THR A 1 286 ? 33.793 3.745 -49.564 1.00 89.44 286 THR A N 1
ATOM 2269 C CA . THR A 1 286 ? 34.651 3.680 -48.368 1.00 89.44 286 THR A CA 1
ATOM 2270 C C . THR A 1 286 ? 34.109 4.545 -47.226 1.00 89.44 286 THR A C 1
ATOM 2272 O O . THR A 1 286 ? 34.130 4.115 -46.074 1.00 89.44 286 THR A O 1
ATOM 2275 N N . ILE A 1 287 ? 33.581 5.737 -47.522 1.00 89.50 287 ILE A N 1
ATOM 2276 C CA . ILE A 1 287 ? 32.921 6.602 -46.530 1.00 89.50 287 ILE A CA 1
ATOM 2277 C C . ILE A 1 287 ? 31.659 5.911 -45.994 1.00 89.50 287 ILE A C 1
ATOM 2279 O O . ILE A 1 287 ? 31.566 5.671 -44.793 1.00 89.50 287 ILE A O 1
ATOM 2283 N N . SER A 1 288 ? 30.757 5.470 -46.879 1.00 90.56 288 SER A N 1
ATOM 2284 C CA . SER A 1 288 ? 29.520 4.771 -46.495 1.00 90.56 288 SER A CA 1
ATOM 2285 C C . SER A 1 288 ? 29.774 3.483 -45.696 1.00 90.56 288 SER A C 1
ATOM 2287 O O . SER A 1 288 ? 29.014 3.172 -44.779 1.00 90.56 288 SER A O 1
ATOM 2289 N N . LEU A 1 289 ? 30.851 2.746 -45.993 1.00 90.12 289 LEU A N 1
ATOM 2290 C CA . LEU A 1 289 ? 31.250 1.560 -45.233 1.00 90.12 289 LEU A CA 1
ATOM 2291 C C . LEU A 1 289 ? 31.690 1.920 -43.805 1.00 90.12 289 LEU A C 1
ATOM 2293 O O . LEU A 1 289 ? 31.307 1.230 -42.861 1.00 90.12 289 LEU A O 1
ATOM 2297 N N . ASN A 1 290 ? 32.459 3.002 -43.640 1.00 88.81 290 ASN A N 1
ATOM 2298 C CA . ASN A 1 290 ? 32.872 3.495 -42.324 1.00 88.81 290 ASN A CA 1
ATOM 2299 C C . ASN A 1 290 ? 31.676 4.009 -41.510 1.00 88.81 290 ASN A C 1
ATOM 2301 O O . ASN A 1 290 ? 31.568 3.675 -40.330 1.00 88.81 290 ASN A O 1
ATOM 2305 N N . ASP A 1 291 ? 30.754 4.748 -42.133 1.00 89.69 291 ASP A N 1
ATOM 2306 C CA . ASP A 1 291 ? 29.530 5.231 -41.480 1.00 89.69 291 ASP A CA 1
ATOM 2307 C C . ASP A 1 291 ? 28.673 4.054 -40.984 1.00 89.69 291 ASP A C 1
ATOM 2309 O O . ASP A 1 291 ? 28.309 3.997 -39.810 1.00 89.69 291 ASP A O 1
ATOM 2313 N N . HIS A 1 292 ? 28.451 3.035 -41.822 1.00 87.12 292 HIS A N 1
ATOM 2314 C CA . HIS A 1 292 ? 27.746 1.818 -41.408 1.00 87.12 292 HIS A CA 1
ATOM 2315 C C . HIS A 1 292 ? 28.497 1.004 -40.341 1.00 87.12 292 HIS A C 1
ATOM 2317 O O . HIS A 1 292 ? 27.867 0.346 -39.511 1.00 87.12 292 HIS A O 1
ATOM 2323 N N . GLN A 1 293 ? 29.831 1.051 -40.313 1.00 90.88 293 GLN A N 1
ATOM 2324 C CA . GLN A 1 293 ? 30.624 0.428 -39.252 1.00 90.88 293 GLN A CA 1
ATOM 2325 C C . GLN A 1 293 ? 30.495 1.185 -37.915 1.00 90.88 293 GLN A C 1
ATOM 2327 O O . GLN A 1 293 ? 30.481 0.547 -36.859 1.00 90.88 293 GLN A O 1
ATOM 2332 N N . LEU A 1 294 ? 30.338 2.513 -37.942 1.00 89.56 294 LEU A N 1
ATOM 2333 C CA . LEU A 1 294 ? 30.025 3.328 -36.762 1.00 89.56 294 LEU A CA 1
ATOM 2334 C C . LEU A 1 294 ? 28.583 3.098 -36.279 1.00 89.56 294 LEU A C 1
ATOM 2336 O O . LEU A 1 294 ? 28.380 2.889 -35.082 1.00 89.56 294 LEU A O 1
ATOM 2340 N N . ASP A 1 295 ? 27.604 3.035 -37.188 1.00 90.50 295 ASP A N 1
ATOM 2341 C CA . ASP A 1 295 ? 26.214 2.670 -36.867 1.00 90.50 295 ASP A CA 1
ATOM 2342 C C . ASP A 1 295 ? 26.136 1.291 -36.195 1.00 90.50 295 ASP A C 1
ATOM 2344 O O . ASP A 1 295 ? 25.462 1.127 -35.176 1.00 90.50 295 ASP A O 1
ATOM 2348 N N . LEU A 1 296 ? 26.865 0.296 -36.716 1.00 87.00 296 LEU A N 1
ATOM 2349 C CA . LEU A 1 296 ? 26.948 -1.037 -36.113 1.00 87.00 296 LEU A CA 1
ATOM 2350 C C . LEU A 1 296 ? 27.553 -0.997 -34.703 1.00 87.00 296 LEU A C 1
ATOM 2352 O O . LEU A 1 296 ? 27.040 -1.672 -33.812 1.00 87.00 296 LEU A O 1
ATOM 2356 N N . GLN A 1 297 ? 28.588 -0.186 -34.460 1.00 89.94 297 GLN A N 1
ATOM 2357 C CA . GLN A 1 297 ? 29.144 -0.007 -33.112 1.00 89.94 297 GLN A CA 1
ATOM 2358 C C . GLN A 1 297 ? 28.155 0.682 -32.159 1.00 89.94 297 GLN A C 1
ATOM 2360 O O . GLN A 1 297 ? 28.025 0.259 -31.009 1.00 89.94 297 GLN A O 1
ATOM 2365 N N . ALA A 1 298 ? 27.413 1.691 -32.622 1.00 88.38 298 ALA A N 1
ATOM 2366 C CA . ALA A 1 298 ? 26.382 2.361 -31.829 1.00 88.38 298 ALA A CA 1
ATOM 2367 C C . ALA A 1 298 ? 25.198 1.426 -31.506 1.00 88.38 298 ALA A C 1
ATOM 2369 O O . ALA A 1 298 ? 24.695 1.415 -30.379 1.00 88.38 298 ALA A O 1
ATOM 2370 N N . LEU A 1 299 ? 24.781 0.591 -32.465 1.00 87.25 299 LEU A N 1
ATOM 2371 C CA . LEU A 1 299 ? 23.762 -0.442 -32.267 1.00 87.25 299 LEU A CA 1
ATOM 2372 C C . LEU A 1 299 ? 24.231 -1.536 -31.298 1.00 87.25 299 LEU A C 1
ATOM 2374 O O . LEU A 1 299 ? 23.450 -1.938 -30.437 1.00 87.25 299 LEU A O 1
ATOM 2378 N N . GLN A 1 300 ? 25.495 -1.962 -31.379 1.00 91.38 300 GLN A N 1
ATOM 2379 C CA . GLN A 1 300 ? 26.103 -2.914 -30.444 1.00 91.38 300 GLN A CA 1
ATOM 2380 C C . GLN A 1 300 ? 26.090 -2.360 -29.008 1.00 91.38 300 GLN A C 1
ATOM 2382 O O . GLN A 1 300 ? 25.542 -2.990 -28.107 1.00 91.38 300 GLN A O 1
ATOM 2387 N N . GLN A 1 301 ? 26.585 -1.133 -28.803 1.00 90.19 301 GLN A N 1
ATOM 2388 C CA . GLN A 1 301 ? 26.565 -0.469 -27.491 1.00 90.19 301 GLN A CA 1
ATOM 2389 C C . GLN A 1 301 ? 25.139 -0.320 -26.937 1.00 90.19 301 GLN A C 1
ATOM 2391 O O . GLN A 1 301 ? 24.905 -0.529 -25.746 1.00 90.19 301 GLN A O 1
ATOM 2396 N N . ARG A 1 302 ? 24.163 0.000 -27.798 1.00 91.56 302 ARG A N 1
ATOM 2397 C CA . ARG A 1 302 ? 22.749 0.095 -27.413 1.00 91.56 302 ARG A CA 1
ATOM 2398 C C . ARG A 1 302 ? 22.146 -1.264 -27.047 1.00 91.56 302 ARG A C 1
ATOM 2400 O O . ARG A 1 302 ? 21.366 -1.332 -26.101 1.00 91.56 302 ARG A O 1
ATOM 2407 N N . HIS A 1 303 ? 22.490 -2.327 -27.770 1.00 89.75 303 HIS A N 1
ATOM 2408 C CA . HIS A 1 303 ? 22.071 -3.692 -27.452 1.00 89.75 303 HIS A CA 1
ATOM 2409 C C . HIS A 1 303 ? 22.602 -4.130 -26.080 1.00 89.75 303 HIS A C 1
ATOM 2411 O O . HIS A 1 303 ? 21.853 -4.669 -25.262 1.00 89.75 303 HIS A O 1
ATOM 2417 N N . ASP A 1 304 ? 23.871 -3.846 -25.796 1.00 89.75 304 ASP A N 1
ATOM 2418 C CA . ASP A 1 304 ? 24.513 -4.243 -24.543 1.00 89.75 304 ASP A CA 1
ATOM 2419 C C . ASP A 1 304 ? 23.967 -3.427 -23.353 1.00 89.75 304 ASP A C 1
ATOM 2421 O O . ASP A 1 304 ? 23.704 -3.983 -22.284 1.00 89.75 304 ASP A O 1
ATOM 2425 N N . ALA A 1 305 ? 23.660 -2.139 -23.560 1.00 88.12 305 ALA A N 1
ATOM 2426 C CA . ALA A 1 305 ? 22.948 -1.309 -22.586 1.00 88.12 305 ALA A CA 1
ATOM 2427 C C . ALA A 1 305 ? 21.528 -1.833 -22.283 1.00 88.12 305 ALA A C 1
ATOM 2429 O O . ALA A 1 305 ? 21.175 -1.991 -21.115 1.00 88.12 305 ALA A O 1
ATOM 2430 N N . LEU A 1 306 ? 20.739 -2.171 -23.312 1.00 87.69 306 LEU A N 1
ATOM 2431 C CA . LEU A 1 306 ? 19.397 -2.756 -23.151 1.00 87.69 306 LEU A CA 1
ATOM 2432 C C . LEU A 1 306 ? 19.436 -4.150 -22.502 1.00 87.69 306 LEU A C 1
ATOM 2434 O O . LEU A 1 306 ? 18.518 -4.522 -21.774 1.00 87.69 306 LEU A O 1
ATOM 2438 N N . THR A 1 307 ? 20.501 -4.920 -22.734 1.00 87.94 307 THR A N 1
ATOM 2439 C CA . THR A 1 307 ? 20.723 -6.217 -22.076 1.00 87.94 307 THR A CA 1
ATOM 2440 C C . THR A 1 307 ? 20.994 -6.027 -20.581 1.00 87.94 307 THR A C 1
ATOM 2442 O O . THR A 1 307 ? 20.393 -6.715 -19.759 1.00 87.94 307 THR A O 1
ATOM 2445 N N . SER A 1 308 ? 21.821 -5.041 -20.220 1.00 88.06 308 SER A N 1
ATOM 2446 C CA . SER A 1 308 ? 22.071 -4.653 -18.825 1.00 88.06 308 SER A CA 1
ATOM 2447 C C . SER A 1 308 ? 20.798 -4.152 -18.123 1.00 88.06 308 SER A C 1
ATOM 2449 O O . SER A 1 308 ? 20.494 -4.576 -17.009 1.00 88.06 308 SER A O 1
ATOM 2451 N N . GLU A 1 309 ? 19.995 -3.319 -18.796 1.00 89.38 309 GLU A N 1
ATOM 2452 C CA . GLU A 1 309 ? 18.700 -2.839 -18.288 1.00 89.38 309 GLU A CA 1
ATOM 2453 C C . GLU A 1 309 ? 17.705 -3.992 -18.069 1.00 89.38 309 GLU A C 1
ATOM 2455 O O . GLU A 1 309 ? 17.092 -4.087 -17.004 1.00 89.38 309 GLU A O 1
ATOM 2460 N N . ARG A 1 310 ? 17.593 -4.923 -19.027 1.00 88.62 310 ARG A N 1
ATOM 2461 C CA . ARG A 1 310 ? 16.781 -6.145 -18.894 1.00 88.62 310 ARG A CA 1
ATOM 2462 C C . ARG A 1 310 ? 17.186 -6.965 -17.669 1.00 88.62 310 ARG A C 1
ATOM 2464 O O . ARG A 1 310 ? 16.314 -7.452 -16.951 1.00 88.62 310 ARG A O 1
ATOM 2471 N N . ASP A 1 311 ? 18.484 -7.130 -17.435 1.00 88.12 311 ASP A N 1
ATOM 2472 C CA . ASP A 1 311 ? 18.996 -7.978 -16.356 1.00 88.12 311 ASP A CA 1
ATOM 2473 C C . ASP A 1 311 ? 18.873 -7.300 -14.980 1.00 88.12 311 ASP A C 1
ATOM 2475 O O . ASP A 1 311 ? 18.569 -7.974 -13.993 1.00 88.12 311 ASP A O 1
ATOM 2479 N N . ALA A 1 312 ? 18.963 -5.967 -14.918 1.00 86.31 312 ALA A N 1
ATOM 2480 C CA . ALA A 1 312 ? 18.581 -5.187 -13.740 1.00 86.31 312 ALA A CA 1
ATOM 2481 C C . ALA A 1 312 ? 17.075 -5.316 -13.431 1.00 86.31 312 ALA A C 1
ATOM 2483 O O . ALA A 1 312 ? 16.701 -5.657 -12.310 1.00 86.31 312 ALA A O 1
ATOM 2484 N N . LEU A 1 313 ? 16.203 -5.158 -14.435 1.00 84.50 313 LEU A N 1
ATOM 2485 C CA . LEU A 1 313 ? 14.752 -5.343 -14.283 1.00 84.50 313 LEU A CA 1
ATOM 2486 C C . LEU A 1 313 ? 14.377 -6.785 -13.895 1.00 84.50 313 LEU A C 1
ATOM 2488 O O . LEU A 1 313 ? 13.396 -7.003 -13.180 1.00 84.50 313 LEU A O 1
ATOM 2492 N N . ALA A 1 314 ? 15.153 -7.785 -14.324 1.00 83.56 314 ALA A N 1
ATOM 2493 C CA . ALA A 1 314 ? 14.990 -9.170 -13.887 1.00 83.56 314 ALA A CA 1
ATOM 2494 C C . ALA A 1 314 ? 15.379 -9.364 -12.408 1.00 83.56 314 ALA A C 1
ATOM 2496 O O . ALA A 1 314 ? 14.698 -10.106 -11.694 1.00 83.56 314 ALA A O 1
ATOM 2497 N N . ALA A 1 315 ? 16.421 -8.674 -11.930 1.00 84.12 315 ALA A N 1
ATOM 2498 C CA . ALA A 1 315 ? 16.796 -8.661 -10.518 1.00 84.12 315 ALA A CA 1
ATOM 2499 C C . ALA A 1 315 ? 15.726 -7.972 -9.650 1.00 84.12 315 ALA A C 1
ATOM 2501 O O . ALA A 1 315 ? 15.279 -8.567 -8.668 1.00 84.12 315 ALA A O 1
ATOM 2502 N N . ASP A 1 316 ? 15.234 -6.796 -10.053 1.00 84.44 316 ASP A N 1
ATOM 2503 C CA . ASP A 1 316 ? 14.162 -6.076 -9.346 1.00 84.44 316 ASP A CA 1
ATOM 2504 C C . ASP A 1 316 ? 12.843 -6.862 -9.335 1.00 84.44 316 ASP A C 1
ATOM 2506 O O . ASP A 1 316 ? 12.138 -6.924 -8.326 1.00 84.44 316 ASP A O 1
ATOM 2510 N N . ARG A 1 317 ? 12.518 -7.568 -10.424 1.00 82.62 317 ARG A N 1
ATOM 2511 C CA . ARG A 1 317 ? 11.369 -8.485 -10.445 1.00 82.62 317 ARG A CA 1
ATOM 2512 C C . ARG A 1 317 ? 11.525 -9.632 -9.439 1.00 82.62 317 ARG A C 1
ATOM 2514 O O . ARG A 1 317 ? 10.525 -10.085 -8.882 1.00 82.62 317 ARG A O 1
ATOM 2521 N N . ASN A 1 318 ? 12.750 -10.095 -9.189 1.00 83.25 318 ASN A N 1
ATOM 2522 C CA . ASN A 1 318 ? 13.036 -11.153 -8.222 1.00 83.25 318 ASN A CA 1
ATOM 2523 C C . ASN A 1 318 ? 12.994 -10.638 -6.768 1.00 83.25 318 ASN A C 1
ATOM 2525 O O . ASN A 1 318 ? 12.423 -11.305 -5.905 1.00 83.25 318 ASN A O 1
ATOM 2529 N N . THR A 1 319 ? 13.504 -9.433 -6.486 1.00 83.62 319 THR A N 1
ATOM 2530 C CA . THR A 1 319 ? 13.378 -8.811 -5.151 1.00 83.62 319 THR A CA 1
ATOM 2531 C C . THR A 1 319 ? 11.919 -8.471 -4.830 1.00 83.62 319 THR A C 1
ATOM 2533 O O . THR A 1 319 ? 11.455 -8.758 -3.725 1.00 83.62 319 THR A O 1
ATOM 2536 N N . HIS A 1 320 ? 11.141 -7.988 -5.806 1.00 78.12 320 HIS A N 1
ATOM 2537 C CA . HIS A 1 320 ? 9.692 -7.828 -5.663 1.00 78.12 320 HIS A CA 1
ATOM 2538 C C . HIS A 1 320 ? 8.963 -9.162 -5.447 1.00 78.12 320 HIS A C 1
ATOM 2540 O O . HIS A 1 320 ? 8.046 -9.213 -4.630 1.00 78.12 320 HIS A O 1
ATOM 2546 N N . ALA A 1 321 ? 9.370 -10.254 -6.104 1.00 78.69 321 ALA A N 1
ATOM 2547 C CA . ALA A 1 321 ? 8.796 -11.580 -5.854 1.00 78.69 321 ALA A CA 1
ATOM 2548 C C . ALA A 1 321 ? 9.095 -12.086 -4.427 1.00 78.69 321 ALA A C 1
ATOM 2550 O O . ALA A 1 321 ? 8.205 -12.622 -3.766 1.00 78.69 321 ALA A O 1
ATOM 2551 N N . GLN A 1 322 ? 10.311 -11.860 -3.917 1.00 80.38 322 GLN A N 1
ATOM 2552 C CA . GLN A 1 322 ? 10.676 -12.177 -2.530 1.00 80.38 322 GLN A CA 1
ATOM 2553 C C . GLN A 1 322 ? 9.902 -11.319 -1.516 1.00 80.38 322 GLN A C 1
ATOM 2555 O O . GLN A 1 322 ? 9.394 -11.849 -0.530 1.00 80.38 322 GLN A O 1
ATOM 2560 N N . SER A 1 323 ? 9.743 -10.018 -1.778 1.00 80.56 323 SER A N 1
ATOM 2561 C CA . SER A 1 323 ? 8.922 -9.113 -0.960 1.00 80.56 323 SER A CA 1
ATOM 2562 C C . SER A 1 323 ? 7.439 -9.510 -0.970 1.00 80.56 323 SER A C 1
ATOM 2564 O O . SER A 1 323 ? 6.798 -9.531 0.080 1.00 80.56 323 SER A O 1
ATOM 2566 N N . ALA A 1 324 ? 6.889 -9.903 -2.121 1.00 76.75 324 ALA A N 1
ATOM 2567 C CA . ALA A 1 324 ? 5.524 -10.417 -2.208 1.00 76.75 324 ALA A CA 1
ATOM 2568 C C . ALA A 1 324 ? 5.347 -11.713 -1.396 1.00 76.75 324 ALA A C 1
ATOM 2570 O O . ALA A 1 324 ? 4.326 -11.878 -0.729 1.00 76.75 324 ALA A O 1
ATOM 2571 N N . ALA A 1 325 ? 6.348 -12.602 -1.393 1.00 80.06 325 ALA A N 1
ATOM 2572 C CA . ALA A 1 325 ? 6.330 -13.822 -0.590 1.00 80.06 325 ALA A CA 1
ATOM 2573 C C . ALA A 1 325 ? 6.364 -13.536 0.924 1.00 80.06 325 ALA A C 1
ATOM 2575 O O . ALA A 1 325 ? 5.559 -14.108 1.658 1.00 80.06 325 ALA A O 1
ATOM 2576 N N . THR A 1 326 ? 7.216 -12.619 1.402 1.00 81.06 326 THR A N 1
ATOM 2577 C CA . THR A 1 326 ? 7.266 -12.262 2.836 1.00 81.06 326 THR A CA 1
ATOM 2578 C C . THR A 1 326 ? 6.030 -11.487 3.298 1.00 81.06 326 THR A C 1
ATOM 2580 O O . THR A 1 326 ? 5.554 -11.691 4.415 1.00 81.06 326 THR A O 1
ATOM 2583 N N . HIS A 1 327 ? 5.437 -10.656 2.434 1.00 78.12 327 HIS A N 1
ATOM 2584 C CA . HIS A 1 327 ? 4.124 -10.064 2.696 1.00 78.12 327 HIS A CA 1
ATOM 2585 C C . HIS A 1 327 ? 3.003 -11.113 2.729 1.00 78.12 327 HIS A C 1
ATOM 2587 O O . HIS A 1 327 ? 2.066 -10.965 3.513 1.00 78.12 327 HIS A O 1
ATOM 2593 N N . HIS A 1 328 ? 3.093 -12.182 1.930 1.00 78.62 328 HIS A N 1
ATOM 2594 C CA . HIS A 1 328 ? 2.123 -13.274 1.970 1.00 78.62 328 HIS A CA 1
ATOM 2595 C C . HIS A 1 328 ? 2.203 -14.052 3.289 1.00 78.62 328 HIS A C 1
ATOM 2597 O O . HIS A 1 328 ? 1.180 -14.192 3.957 1.00 78.62 328 HIS A O 1
ATOM 2603 N N . THR A 1 329 ? 3.401 -14.461 3.729 1.00 81.62 329 THR A N 1
ATOM 2604 C CA . THR A 1 329 ? 3.567 -15.172 5.010 1.00 81.62 329 THR A CA 1
ATOM 2605 C C . THR A 1 329 ? 3.122 -14.319 6.198 1.00 81.62 329 THR A C 1
ATOM 2607 O O . THR A 1 329 ? 2.361 -14.800 7.032 1.00 81.62 329 THR A O 1
ATOM 2610 N N . ALA A 1 330 ? 3.473 -13.028 6.234 1.00 79.69 330 ALA A N 1
ATOM 2611 C CA . ALA A 1 330 ? 3.018 -12.115 7.289 1.00 79.69 330 ALA A CA 1
ATOM 2612 C C . ALA A 1 330 ? 1.483 -11.928 7.301 1.00 79.69 330 ALA A C 1
ATOM 2614 O O . ALA A 1 330 ? 0.873 -11.750 8.360 1.00 79.69 330 ALA A O 1
ATOM 2615 N N . ALA A 1 331 ? 0.829 -11.994 6.135 1.00 76.88 331 ALA A N 1
ATOM 2616 C CA . ALA A 1 331 ? -0.629 -11.962 6.028 1.00 76.88 331 ALA A CA 1
ATOM 2617 C C . ALA A 1 331 ? -1.286 -13.285 6.474 1.00 76.88 331 ALA A C 1
ATOM 2619 O O . ALA A 1 331 ? -2.383 -13.255 7.036 1.00 76.88 331 ALA A O 1
ATOM 2620 N N . GLU A 1 332 ? -0.637 -14.434 6.268 1.00 81.50 332 GLU A N 1
ATOM 2621 C CA . GLU A 1 332 ? -1.092 -15.725 6.804 1.00 81.50 332 GLU A CA 1
ATOM 2622 C C . GLU A 1 332 ? -0.915 -15.816 8.325 1.00 81.50 332 GLU A C 1
ATOM 2624 O O . GLU A 1 332 ? -1.846 -16.230 9.016 1.00 81.50 332 GLU A O 1
ATOM 2629 N N . GLU A 1 333 ? 0.205 -15.334 8.868 1.00 84.69 333 GLU A N 1
ATOM 2630 C CA . GLU A 1 333 ? 0.420 -15.193 10.314 1.00 84.69 333 GLU A CA 1
ATOM 2631 C C . GLU A 1 333 ? -0.652 -14.290 10.941 1.00 84.69 333 GLU A C 1
ATOM 2633 O O . GLU A 1 333 ? -1.332 -14.693 11.887 1.00 84.69 333 GLU A O 1
ATOM 2638 N N . SER A 1 334 ? -0.906 -13.122 10.338 1.00 80.62 334 SER A N 1
ATOM 2639 C CA . SER A 1 334 ? -1.966 -12.195 10.765 1.00 80.62 334 SER A CA 1
ATOM 2640 C C . SER A 1 334 ? -3.364 -12.832 10.721 1.00 80.62 334 SER A C 1
ATOM 2642 O O . SER A 1 334 ? -4.191 -12.589 11.602 1.00 80.62 334 SER A O 1
ATOM 2644 N N . ARG A 1 335 ? -3.652 -13.683 9.724 1.00 83.88 335 ARG A N 1
ATOM 2645 C CA . ARG A 1 335 ? -4.904 -14.463 9.659 1.00 83.88 335 ARG A CA 1
ATOM 2646 C C . ARG A 1 335 ? -4.978 -15.517 10.763 1.00 83.88 335 ARG A C 1
ATOM 2648 O O . ARG A 1 335 ? -6.036 -15.669 11.368 1.00 83.88 335 ARG A O 1
ATOM 2655 N N . ALA A 1 336 ? -3.880 -16.214 11.051 1.00 84.69 336 ALA A N 1
ATOM 2656 C CA . ALA A 1 336 ? -3.816 -17.199 12.126 1.00 84.69 336 ALA A CA 1
ATOM 2657 C C . ALA A 1 336 ? -3.981 -16.554 13.516 1.00 84.69 336 ALA A C 1
ATOM 2659 O O . ALA A 1 336 ? -4.599 -17.150 14.399 1.00 84.69 336 ALA A O 1
ATOM 2660 N N . GLU A 1 337 ? -3.489 -15.328 13.720 1.00 84.50 337 GLU A N 1
ATOM 2661 C CA . GLU A 1 337 ? -3.770 -14.553 14.934 1.00 84.50 337 GLU A CA 1
ATOM 2662 C C . GLU A 1 337 ? -5.226 -14.086 15.008 1.00 84.50 337 GLU A C 1
ATOM 2664 O O . GLU A 1 337 ? -5.867 -14.282 16.041 1.00 84.50 337 GLU A O 1
ATOM 2669 N N . LEU A 1 338 ? -5.794 -13.558 13.918 1.00 81.38 338 LEU A N 1
ATOM 2670 C CA . LEU A 1 338 ? -7.213 -13.186 13.867 1.00 81.38 338 LEU A CA 1
ATOM 2671 C C . LEU A 1 338 ? -8.139 -14.374 14.163 1.00 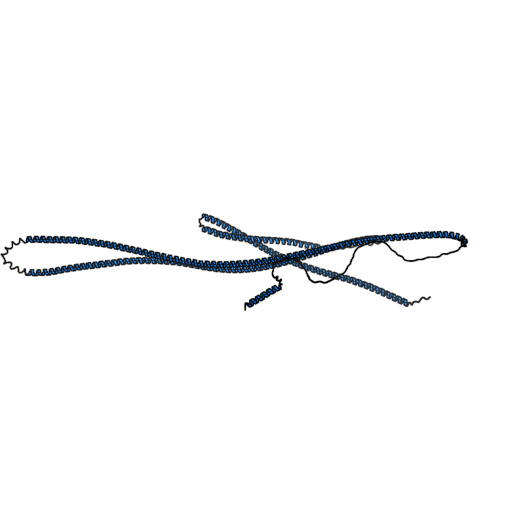81.38 338 LEU A C 1
ATOM 2673 O O . LEU A 1 338 ? -9.144 -14.202 14.853 1.00 81.38 338 LEU A O 1
ATOM 2677 N N . GLU A 1 339 ? -7.800 -15.582 13.711 1.00 84.94 339 GLU A N 1
ATOM 2678 C CA . GLU A 1 339 ? -8.599 -16.779 13.991 1.00 84.94 339 GLU A CA 1
ATOM 2679 C C . GLU A 1 339 ? -8.441 -17.268 15.446 1.00 84.94 339 GLU A C 1
ATOM 2681 O O . GLU A 1 339 ? -9.424 -17.679 16.063 1.00 84.94 339 GLU A O 1
ATOM 2686 N N . LYS A 1 340 ? -7.254 -17.118 16.061 1.00 85.88 340 LYS A N 1
ATOM 2687 C CA . LYS A 1 340 ? -7.068 -17.300 17.520 1.00 85.88 340 LYS A CA 1
ATOM 2688 C C . LYS A 1 340 ? -7.848 -16.266 18.341 1.00 85.88 340 LYS A C 1
ATOM 2690 O O . LYS A 1 340 ? -8.341 -16.584 19.421 1.00 85.88 340 LYS A O 1
ATOM 2695 N N . VAL A 1 341 ? -7.957 -15.027 17.858 1.00 83.19 341 VAL A N 1
ATOM 2696 C CA . VAL A 1 341 ? -8.778 -13.990 18.502 1.00 83.19 341 VAL A CA 1
ATOM 2697 C C . VAL A 1 341 ? -10.260 -14.340 18.369 1.00 83.19 341 VAL A C 1
ATOM 2699 O O . VAL A 1 341 ? -10.971 -14.285 19.366 1.00 83.19 341 VAL A O 1
ATOM 2702 N N . ARG A 1 342 ? -10.722 -14.780 17.192 1.00 86.19 342 ARG A N 1
ATOM 2703 C CA . ARG A 1 342 ? -12.106 -15.238 16.972 1.00 86.19 342 ARG A CA 1
ATOM 2704 C C . ARG A 1 342 ? -12.491 -16.414 17.860 1.00 86.19 342 ARG A C 1
ATOM 2706 O O . ARG A 1 342 ? -13.528 -16.338 18.509 1.00 86.19 342 ARG A O 1
ATOM 2713 N N . SER A 1 343 ? -11.666 -17.459 17.944 1.00 85.44 343 SER A N 1
ATOM 2714 C CA . SER A 1 343 ? -11.954 -18.608 18.815 1.00 85.44 343 SER A CA 1
ATOM 2715 C C . SER A 1 343 ? -12.005 -18.219 20.296 1.00 85.44 343 SER A C 1
ATOM 2717 O O . SER A 1 343 ? -12.816 -18.748 21.051 1.00 85.44 343 SER A O 1
ATOM 2719 N N . ARG A 1 344 ? -11.200 -17.234 20.712 1.00 86.12 344 ARG A N 1
ATOM 2720 C CA . ARG A 1 344 ? -11.235 -16.677 22.070 1.00 86.12 344 ARG A CA 1
ATOM 2721 C C . ARG A 1 344 ? -12.425 -15.743 22.312 1.00 86.12 344 ARG A C 1
ATOM 2723 O O . ARG A 1 344 ? -12.926 -15.698 23.431 1.00 86.12 344 ARG A O 1
ATOM 2730 N N . VAL A 1 345 ? -12.904 -15.027 21.292 1.00 84.12 345 VAL A N 1
ATOM 2731 C CA . VAL A 1 345 ? -14.164 -14.267 21.352 1.00 84.12 345 VAL A CA 1
ATOM 2732 C C . VAL A 1 345 ? -15.341 -15.225 21.512 1.00 84.12 345 VAL A C 1
ATOM 2734 O O . VAL A 1 345 ? -16.096 -15.057 22.462 1.00 84.12 345 VAL A O 1
ATOM 2737 N N . THR A 1 346 ? -15.451 -16.281 20.700 1.00 85.06 346 THR A N 1
ATOM 2738 C CA . THR A 1 346 ? -16.550 -17.255 20.833 1.00 85.06 346 THR A CA 1
ATOM 2739 C C . THR A 1 346 ? -16.491 -18.040 22.149 1.00 85.06 346 THR A C 1
ATOM 2741 O O . THR A 1 346 ? -17.531 -18.335 22.739 1.00 85.06 346 THR A O 1
ATOM 2744 N N . GLU A 1 347 ? -15.296 -18.311 22.687 1.00 86.81 347 GLU A N 1
ATOM 2745 C CA . GLU A 1 347 ? -15.127 -18.866 24.038 1.00 86.81 347 GLU A CA 1
ATOM 2746 C C . GLU A 1 347 ? -15.631 -17.898 25.133 1.00 86.81 347 GLU A C 1
ATOM 2748 O O . GLU A 1 347 ? -16.265 -18.324 26.102 1.00 86.81 347 GLU A O 1
ATOM 2753 N N . LEU A 1 348 ? -15.377 -16.592 24.990 1.00 85.00 348 LEU A N 1
ATOM 2754 C CA . LEU A 1 348 ? -15.853 -15.560 25.917 1.00 85.00 348 LEU A CA 1
ATOM 2755 C C . LEU A 1 348 ? -17.361 -15.303 25.788 1.00 85.00 348 LEU A C 1
ATOM 2757 O O . LEU A 1 348 ? -18.024 -15.146 26.809 1.00 85.00 348 LEU A O 1
ATOM 2761 N N . GLU A 1 349 ? -17.917 -15.322 24.577 1.00 85.44 349 GLU A N 1
ATOM 2762 C CA . GLU A 1 349 ? -19.360 -15.253 24.314 1.00 85.44 349 GLU A CA 1
ATOM 2763 C C . GLU A 1 349 ? -20.088 -16.458 24.922 1.00 85.44 349 GLU A C 1
ATOM 2765 O O . GLU A 1 349 ? -21.116 -16.296 25.581 1.00 85.44 349 GLU A O 1
ATOM 2770 N N . HIS A 1 350 ? -19.525 -17.665 24.789 1.00 87.94 350 HIS A N 1
ATOM 2771 C CA . HIS A 1 350 ? -20.065 -18.856 25.440 1.00 87.94 350 HIS A CA 1
ATOM 2772 C C . HIS A 1 350 ? -20.024 -18.736 26.971 1.00 87.94 350 HIS A C 1
ATOM 2774 O O . HIS A 1 350 ? -21.034 -18.988 27.626 1.00 87.94 350 HIS A O 1
ATOM 2780 N N . LYS A 1 351 ? -18.909 -18.268 27.553 1.00 87.69 351 LYS A N 1
ATOM 2781 C CA . LYS A 1 351 ? -18.806 -18.010 29.004 1.00 87.69 351 LYS A CA 1
ATOM 2782 C C . LYS A 1 351 ? -19.777 -16.928 29.481 1.00 87.69 351 LYS A C 1
ATOM 2784 O O . LYS A 1 351 ? -20.358 -17.081 30.548 1.00 87.69 351 LYS A O 1
ATOM 2789 N N . LEU A 1 352 ? -20.000 -15.872 28.697 1.00 83.19 352 LEU A N 1
ATOM 2790 C CA . LEU A 1 352 ? -21.019 -14.853 28.972 1.00 83.19 352 LEU A CA 1
ATOM 2791 C C . LEU A 1 352 ? -22.438 -15.431 28.927 1.00 83.19 352 LEU A C 1
ATOM 2793 O O . LEU A 1 352 ? -23.248 -15.096 29.784 1.00 83.19 352 LEU A O 1
ATOM 2797 N N . SER A 1 353 ? -22.726 -16.322 27.977 1.00 87.56 353 SER A N 1
ATOM 2798 C CA . SER A 1 353 ? -24.013 -17.023 27.878 1.00 87.56 353 SER A CA 1
ATOM 2799 C C . SER A 1 353 ? -24.259 -17.952 29.076 1.00 87.56 353 SER A C 1
ATOM 2801 O O . SER A 1 353 ? -25.340 -17.927 29.665 1.00 87.56 353 SER A O 1
ATOM 2803 N N . VAL A 1 354 ? -23.235 -18.698 29.512 1.00 85.88 354 VAL A N 1
ATOM 2804 C CA . VAL A 1 354 ? -23.286 -19.513 30.739 1.00 85.88 354 VAL A CA 1
ATOM 2805 C C . VAL A 1 354 ? -23.499 -18.628 31.970 1.00 85.88 354 VAL A C 1
ATOM 2807 O O . VAL A 1 354 ? -24.455 -18.846 32.702 1.00 85.88 354 VAL A O 1
ATOM 2810 N N . LEU A 1 355 ? -22.712 -17.562 32.152 1.00 84.00 355 LEU A N 1
ATOM 2811 C CA . LEU A 1 355 ? -22.880 -16.633 33.279 1.00 84.00 355 LEU A CA 1
ATOM 2812 C C . LEU A 1 355 ? -24.241 -15.915 33.271 1.00 84.00 355 LEU A C 1
ATOM 2814 O O . LEU A 1 355 ? -24.786 -15.628 34.335 1.00 84.00 355 LEU A O 1
ATOM 2818 N N . ALA A 1 356 ? -24.818 -15.638 32.098 1.00 81.81 356 ALA A N 1
ATOM 2819 C CA . ALA A 1 356 ? -26.172 -15.101 31.981 1.00 81.81 356 ALA A CA 1
ATOM 2820 C C . ALA A 1 356 ? -27.228 -16.137 32.406 1.00 81.81 356 ALA A C 1
ATOM 2822 O O . ALA A 1 356 ? -28.115 -15.804 33.193 1.00 81.81 356 ALA A O 1
ATOM 2823 N N . SER A 1 357 ? -27.100 -17.393 31.959 1.00 85.94 357 SER A N 1
ATOM 2824 C CA . SER A 1 357 ? -27.916 -18.521 32.436 1.00 85.94 357 SER A CA 1
ATOM 2825 C C . SER A 1 357 ? -27.822 -18.659 33.957 1.00 85.94 357 SER A C 1
ATOM 2827 O O . SER A 1 357 ? -28.846 -18.607 34.641 1.00 85.94 357 SER A O 1
ATOM 2829 N N . ASP A 1 358 ? -26.610 -18.746 34.500 1.00 86.06 358 ASP A N 1
ATOM 2830 C CA . ASP A 1 358 ? -26.360 -18.915 35.931 1.00 86.06 358 ASP A CA 1
ATOM 2831 C C . ASP A 1 358 ? -26.948 -17.751 36.738 1.00 86.06 358 ASP A C 1
ATOM 2833 O O . ASP A 1 358 ? -27.584 -17.977 37.762 1.00 86.06 358 ASP A O 1
ATOM 2837 N N . ASN A 1 359 ? -26.847 -16.510 36.250 1.00 80.94 359 ASN A N 1
ATOM 2838 C CA . ASN A 1 359 ? -27.465 -15.346 36.890 1.00 80.94 359 ASN A CA 1
ATOM 2839 C C . ASN A 1 359 ? -29.010 -15.371 36.820 1.00 80.94 359 ASN A C 1
ATOM 2841 O O . ASN A 1 359 ? -29.674 -14.931 37.759 1.00 80.94 359 ASN A O 1
ATOM 2845 N N . THR A 1 360 ? -29.618 -15.935 35.765 1.00 82.69 360 THR A N 1
ATOM 2846 C CA . THR A 1 360 ? -31.079 -16.174 35.749 1.00 82.69 360 THR A CA 1
ATOM 2847 C C . THR A 1 360 ? -31.509 -17.298 36.696 1.00 82.69 360 THR A C 1
ATOM 2849 O O . THR A 1 360 ? -32.556 -17.188 37.331 1.00 82.69 360 THR A O 1
ATOM 2852 N N . GLN A 1 361 ? -30.688 -18.336 36.884 1.00 82.12 361 GLN A N 1
ATOM 2853 C CA . GLN A 1 361 ? -30.929 -19.365 37.903 1.00 82.12 361 GLN A CA 1
ATOM 2854 C C . GLN A 1 361 ? -30.721 -18.811 39.324 1.00 82.12 361 GLN A C 1
ATOM 2856 O O . GLN A 1 361 ? -31.485 -19.133 40.236 1.00 82.12 361 GLN A O 1
ATOM 2861 N N . LEU A 1 362 ? -29.743 -17.921 39.517 1.00 83.31 362 LEU A N 1
ATOM 2862 C CA . LEU A 1 362 ? -29.489 -17.244 40.788 1.00 83.31 362 LEU A CA 1
ATOM 2863 C C . LEU A 1 362 ? -30.616 -16.262 41.144 1.00 83.31 362 LEU A C 1
ATOM 2865 O O . LEU A 1 362 ? -31.009 -16.174 42.303 1.00 83.31 362 LEU A O 1
ATOM 2869 N N . SER A 1 363 ? -31.188 -15.553 40.164 1.00 81.00 363 SER A N 1
ATOM 2870 C CA . SER A 1 363 ? -32.333 -14.667 40.406 1.00 81.00 363 SER A CA 1
ATOM 2871 C C . SER A 1 363 ? -33.633 -15.441 40.666 1.00 81.00 363 SER A C 1
ATOM 2873 O O . SER A 1 363 ? -34.406 -15.032 41.533 1.00 81.00 363 SER A O 1
ATOM 2875 N N . ALA A 1 364 ? -33.838 -16.588 40.007 1.00 82.88 364 ALA A N 1
ATOM 2876 C CA . ALA A 1 364 ? -34.954 -17.500 40.271 1.00 82.88 364 ALA A CA 1
ATOM 2877 C C . ALA A 1 364 ? -34.861 -18.163 41.658 1.00 82.88 364 ALA A C 1
ATOM 2879 O O . ALA A 1 364 ? -35.835 -18.188 42.407 1.00 82.88 364 ALA A O 1
ATOM 2880 N N . THR A 1 365 ? -33.680 -18.645 42.055 1.00 83.75 365 THR A N 1
ATOM 2881 C CA . THR A 1 365 ? -33.473 -19.191 43.409 1.00 83.75 365 THR A CA 1
ATOM 2882 C C . THR A 1 365 ? -33.528 -18.100 44.480 1.00 83.75 365 THR A C 1
ATOM 2884 O O . THR A 1 365 ? -34.075 -18.338 45.554 1.00 83.75 365 THR A O 1
ATOM 2887 N N . LYS A 1 366 ? -33.072 -16.871 44.192 1.00 85.69 366 LYS A N 1
ATOM 2888 C CA . LYS A 1 366 ? -33.267 -15.707 45.075 1.00 85.69 366 LYS A CA 1
ATOM 2889 C C . LYS A 1 366 ? -34.750 -15.380 45.277 1.00 85.69 366 LYS A C 1
ATOM 2891 O O . LYS A 1 366 ? -35.140 -15.134 46.418 1.00 85.69 366 LYS A O 1
ATOM 2896 N N . THR A 1 367 ? -35.583 -15.403 44.231 1.00 83.06 367 THR A N 1
ATOM 2897 C CA . THR A 1 367 ? -37.034 -15.206 44.400 1.00 83.06 367 THR A CA 1
ATOM 2898 C C . THR A 1 367 ? -37.697 -16.379 45.118 1.00 83.06 367 THR A C 1
ATOM 2900 O O . THR A 1 367 ? -38.533 -16.133 45.983 1.00 83.06 367 THR A O 1
ATOM 2903 N N . GLU A 1 368 ? -37.286 -17.628 44.881 1.00 83.00 368 GLU A N 1
ATOM 2904 C CA . GLU A 1 368 ? -37.788 -18.775 45.654 1.00 83.00 368 GLU A CA 1
ATOM 2905 C C . GLU A 1 368 ? -37.437 -18.658 47.151 1.00 83.00 368 GLU A C 1
ATOM 2907 O O . GLU A 1 368 ? -38.293 -18.859 48.013 1.00 83.00 368 GLU A O 1
ATOM 2912 N N . VAL A 1 369 ? -36.204 -18.259 47.482 1.00 82.56 369 VAL A N 1
ATOM 2913 C CA . VAL A 1 369 ? -35.781 -17.998 48.868 1.00 82.56 369 VAL A CA 1
ATOM 2914 C C . VAL A 1 369 ? -36.561 -16.831 49.480 1.00 82.56 369 VAL A C 1
ATOM 2916 O O . VAL A 1 369 ? -36.968 -16.930 50.635 1.00 82.56 369 VAL A O 1
ATOM 2919 N N . GLN A 1 370 ? -36.843 -15.760 48.728 1.00 82.50 370 GLN A N 1
ATOM 2920 C CA . GLN A 1 370 ? -37.697 -14.662 49.202 1.00 82.50 370 GLN A CA 1
ATOM 2921 C C . GLN A 1 370 ? -39.148 -15.106 49.452 1.00 82.50 370 GLN A C 1
ATOM 2923 O O . GLN A 1 370 ? -39.737 -14.684 50.448 1.00 82.50 370 GLN A O 1
ATOM 2928 N N . VAL A 1 371 ? -39.711 -15.987 48.616 1.00 84.94 371 VAL A N 1
ATOM 2929 C CA . VAL A 1 371 ? -41.040 -16.583 48.842 1.00 84.94 371 VAL A CA 1
ATOM 2930 C C . VAL A 1 371 ? -41.034 -17.437 50.110 1.00 84.94 371 VAL A C 1
ATOM 2932 O O . VAL A 1 371 ? -41.832 -17.178 51.008 1.00 84.94 371 VAL A O 1
ATOM 2935 N N . ARG A 1 372 ? -40.084 -18.369 50.258 1.00 84.38 372 ARG A N 1
ATOM 2936 C CA . ARG A 1 372 ? -39.958 -19.207 51.467 1.00 84.38 372 ARG A CA 1
ATOM 2937 C C . ARG A 1 372 ? -39.722 -18.374 52.736 1.00 84.38 372 ARG A C 1
ATOM 2939 O O . ARG A 1 372 ? -40.233 -18.713 53.801 1.00 84.38 372 ARG A O 1
ATOM 2946 N N . LEU A 1 373 ? -38.980 -17.267 52.639 1.00 82.06 373 LEU A N 1
ATOM 2947 C CA . LEU A 1 373 ? -38.781 -16.325 53.743 1.00 82.06 373 LEU A CA 1
ATOM 2948 C C . LEU A 1 373 ? -40.092 -15.614 54.114 1.00 82.06 373 LEU A C 1
ATOM 2950 O O . LEU A 1 373 ? -40.402 -15.498 55.299 1.00 82.06 373 LEU A O 1
ATOM 2954 N N . ALA A 1 374 ? -40.885 -15.179 53.131 1.00 82.31 374 ALA A N 1
ATOM 2955 C CA . ALA A 1 374 ? -42.200 -14.584 53.365 1.00 82.31 374 ALA A CA 1
ATOM 2956 C C . ALA A 1 374 ? -43.193 -15.595 53.973 1.00 82.31 374 ALA A C 1
ATOM 2958 O O . ALA A 1 374 ? -43.927 -15.248 54.898 1.00 82.31 374 ALA A O 1
ATOM 2959 N N . GLU A 1 375 ? -43.170 -16.855 53.527 1.00 84.44 375 GLU A N 1
ATOM 2960 C CA . GLU A 1 375 ? -43.953 -17.954 54.109 1.00 84.44 375 GLU A CA 1
ATOM 2961 C C . GLU A 1 375 ? -43.556 -18.234 55.565 1.00 84.44 375 GLU A C 1
ATOM 2963 O O . GLU A 1 375 ? -44.427 -18.345 56.429 1.00 84.44 375 GLU A O 1
ATOM 2968 N N . GLN A 1 376 ? -42.257 -18.286 55.881 1.00 84.19 376 GLN A N 1
ATOM 2969 C CA . GLN A 1 376 ? -41.794 -18.450 57.263 1.00 84.19 376 GLN A CA 1
ATOM 2970 C C . GLN A 1 376 ? -42.121 -17.230 58.134 1.00 84.19 376 GLN A C 1
ATOM 2972 O O . GLN A 1 376 ? -42.547 -17.400 59.274 1.00 84.19 376 GLN A O 1
ATOM 2977 N N . GLN A 1 377 ? -42.015 -16.003 57.612 1.00 84.25 377 GLN A N 1
ATOM 2978 C CA . GLN A 1 377 ? -42.472 -14.801 58.322 1.00 84.25 377 GLN A CA 1
ATOM 2979 C C . GLN A 1 377 ? -43.989 -14.819 58.570 1.00 84.25 377 GLN A C 1
ATOM 2981 O O . GLN A 1 377 ? -44.437 -14.385 59.633 1.00 84.25 377 GLN A O 1
ATOM 2986 N N . ALA A 1 378 ? -44.786 -15.349 57.637 1.00 83.75 378 ALA A N 1
ATOM 2987 C CA . ALA A 1 378 ? -46.219 -15.553 57.832 1.00 83.75 378 ALA A CA 1
ATOM 2988 C C . ALA A 1 378 ? -46.497 -16.612 58.913 1.00 83.75 378 ALA A C 1
ATOM 2990 O O . ALA A 1 378 ? -47.255 -16.332 59.839 1.00 83.75 378 ALA A O 1
ATOM 2991 N N . GLN A 1 379 ? -45.825 -17.770 58.875 1.00 85.44 379 GLN A N 1
ATOM 2992 C CA . GLN A 1 379 ? -45.934 -18.795 59.923 1.00 85.44 379 GLN A CA 1
ATOM 2993 C C . GLN A 1 379 ? -45.526 -18.263 61.302 1.00 85.44 379 GLN A C 1
ATOM 2995 O O . GLN A 1 379 ? -46.222 -18.522 62.281 1.00 85.44 379 GLN A O 1
ATOM 3000 N N . ILE A 1 380 ? -44.446 -17.478 61.391 1.00 81.62 380 ILE A N 1
ATOM 3001 C CA . ILE A 1 380 ? -44.017 -16.826 62.637 1.00 81.62 380 ILE A CA 1
ATOM 3002 C C . ILE A 1 380 ? -45.109 -15.881 63.150 1.00 81.62 380 ILE A C 1
ATOM 3004 O O . ILE A 1 380 ? -45.437 -15.952 64.330 1.00 81.62 380 ILE A O 1
ATOM 3008 N N . LYS A 1 381 ? -45.738 -15.069 62.288 1.00 84.94 381 LYS A N 1
ATOM 3009 C CA . LYS A 1 381 ? -46.876 -14.218 62.682 1.00 84.94 381 LYS A CA 1
ATOM 3010 C C . LYS A 1 381 ? -48.079 -15.036 63.165 1.00 84.94 381 LYS A C 1
ATOM 3012 O O . LYS A 1 381 ? -48.671 -14.684 64.180 1.00 84.94 381 LYS A O 1
ATOM 3017 N N . THR A 1 382 ? -48.419 -16.145 62.503 1.00 84.31 382 THR A N 1
ATOM 3018 C CA . THR A 1 382 ? -49.504 -17.043 62.946 1.00 84.31 382 THR A CA 1
ATOM 3019 C C . THR A 1 382 ? -49.187 -17.711 64.287 1.00 84.31 382 THR A C 1
ATOM 3021 O O . THR A 1 382 ? -50.069 -17.837 65.132 1.00 84.31 382 THR A O 1
ATOM 3024 N N . LEU A 1 383 ? -47.934 -18.114 64.517 1.00 82.19 383 LEU A N 1
ATOM 3025 C CA . LEU A 1 383 ? -47.488 -18.678 65.794 1.00 82.19 383 LEU A CA 1
ATOM 3026 C C . LEU A 1 383 ? -47.408 -17.622 66.904 1.00 82.19 383 LEU A C 1
ATOM 3028 O O . LEU A 1 383 ? -47.700 -17.946 68.049 1.00 82.19 383 LEU A O 1
ATOM 3032 N N . GLN A 1 384 ? -47.056 -16.375 66.581 1.00 84.44 384 GLN A N 1
ATOM 3033 C CA . GLN A 1 384 ? -47.084 -15.246 67.515 1.00 84.44 384 GLN A CA 1
ATOM 3034 C C . GLN A 1 384 ? -48.515 -14.919 67.944 1.00 84.44 384 GLN A C 1
ATOM 3036 O O . GLN A 1 384 ? -48.763 -14.891 69.144 1.00 84.44 384 GLN A O 1
ATOM 3041 N N . ALA A 1 385 ? -49.451 -14.779 66.997 1.00 82.25 385 ALA A N 1
ATOM 3042 C CA . ALA A 1 385 ? -50.873 -14.590 67.294 1.00 82.25 385 ALA A CA 1
ATOM 3043 C C . ALA A 1 385 ? -51.423 -15.744 68.149 1.00 82.25 385 ALA A C 1
ATOM 3045 O O . ALA A 1 385 ? -51.971 -15.531 69.220 1.00 82.25 385 ALA A O 1
ATOM 3046 N N . ARG A 1 386 ? -51.134 -16.997 67.777 1.00 84.69 386 ARG A N 1
ATOM 3047 C CA . ARG A 1 386 ? -51.532 -18.157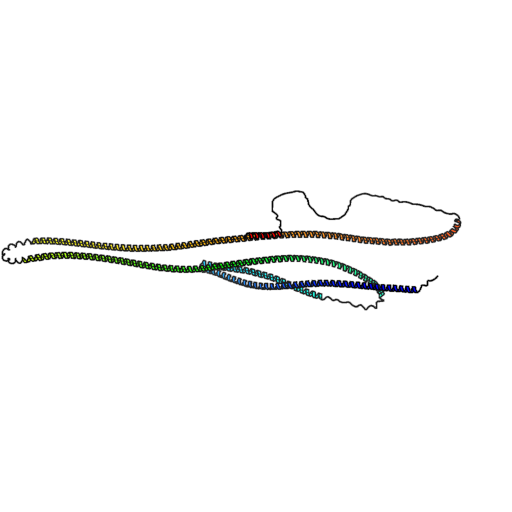 68.587 1.00 84.69 386 ARG A CA 1
ATOM 3048 C C . ARG A 1 386 ? -50.905 -18.171 69.990 1.00 84.69 386 ARG A C 1
ATOM 3050 O O . ARG A 1 386 ? -51.454 -18.793 70.894 1.00 84.69 386 ARG A O 1
ATOM 3057 N N . ASN A 1 387 ? -49.754 -17.530 70.185 1.00 81.19 387 ASN A N 1
ATOM 3058 C CA . ASN A 1 387 ? -49.110 -17.406 71.492 1.00 81.19 387 ASN A CA 1
ATOM 3059 C C . ASN A 1 387 ? -49.719 -16.261 72.321 1.00 81.19 387 ASN A C 1
ATOM 3061 O O . ASN A 1 387 ? -49.814 -16.413 73.534 1.00 81.19 387 ASN A O 1
ATOM 3065 N N . THR A 1 388 ? -50.194 -15.170 71.703 1.00 83.88 388 THR A N 1
ATOM 3066 C CA . THR A 1 388 ? -51.017 -14.162 72.398 1.00 83.88 388 THR A CA 1
ATOM 3067 C C . THR A 1 388 ? -52.383 -14.741 72.767 1.00 83.88 388 THR A C 1
ATOM 3069 O O . THR A 1 388 ? -52.725 -14.700 73.944 1.00 83.88 388 THR A O 1
ATOM 3072 N N . ASP A 1 389 ? -53.067 -15.448 71.856 1.00 84.31 389 ASP A N 1
ATOM 3073 C CA . ASP A 1 389 ? -54.329 -16.159 72.140 1.00 84.31 389 ASP A CA 1
ATOM 3074 C C . ASP A 1 389 ? -54.189 -17.110 73.351 1.00 84.31 389 ASP A C 1
ATOM 3076 O O . ASP A 1 389 ? -55.067 -17.212 74.209 1.00 84.31 389 ASP A O 1
ATOM 3080 N N . LEU A 1 390 ? -53.058 -17.827 73.439 1.00 83.56 390 LEU A N 1
ATOM 3081 C CA . LEU A 1 390 ? -52.752 -18.733 74.552 1.00 83.56 390 LEU A CA 1
ATOM 3082 C C . LEU A 1 390 ? -52.346 -18.000 75.839 1.00 83.56 390 LEU A C 1
ATOM 3084 O O . LEU A 1 390 ? -52.568 -18.537 76.923 1.00 83.56 390 LEU A O 1
ATOM 3088 N N . GLN A 1 391 ? -51.766 -16.802 75.750 1.00 83.94 391 GLN A N 1
ATOM 3089 C CA . GLN A 1 391 ? -51.462 -15.962 76.913 1.00 83.94 391 GLN A CA 1
ATOM 3090 C C . GLN A 1 391 ? -52.730 -15.315 77.479 1.00 83.94 391 GLN A C 1
ATOM 3092 O O . GLN A 1 391 ? -52.901 -15.338 78.695 1.00 83.94 391 GLN A O 1
ATOM 3097 N N . GLU A 1 392 ? -53.645 -14.855 76.625 1.00 83.25 392 GLU A N 1
ATOM 3098 C CA . GLU A 1 392 ? -54.982 -14.376 76.996 1.00 83.25 392 GLU A CA 1
ATOM 3099 C C . GLU A 1 392 ? -55.829 -15.501 77.610 1.00 83.25 392 GLU A C 1
ATOM 3101 O O . GLU A 1 392 ? -56.392 -15.355 78.695 1.00 83.25 392 GLU A O 1
ATOM 3106 N N . ALA A 1 393 ? -55.844 -16.689 76.996 1.00 80.69 393 ALA A N 1
ATOM 3107 C CA . ALA A 1 393 ? -56.491 -17.857 77.593 1.00 80.69 393 ALA A CA 1
ATOM 3108 C C . ALA A 1 393 ? -55.875 -18.231 78.959 1.00 80.69 393 ALA A C 1
ATOM 3110 O O . ALA A 1 393 ? -56.585 -18.691 79.856 1.00 80.69 393 ALA A O 1
ATOM 3111 N N . LEU A 1 394 ? -54.567 -18.012 79.148 1.00 81.94 394 LEU A N 1
ATOM 3112 C CA . LEU A 1 394 ? -53.875 -18.254 80.415 1.00 81.94 394 LEU A CA 1
ATOM 3113 C C . LEU A 1 394 ? -54.157 -17.168 81.469 1.00 81.94 394 LEU A C 1
ATOM 3115 O O . LEU A 1 394 ? -54.226 -17.508 82.651 1.00 81.94 394 LEU A O 1
ATOM 3119 N N . THR A 1 395 ? -54.318 -15.892 81.100 1.00 84.88 395 THR A N 1
ATOM 3120 C CA . THR A 1 395 ? -54.734 -14.838 82.045 1.00 84.88 395 THR A CA 1
ATOM 3121 C C . THR A 1 395 ? -56.181 -15.042 82.466 1.00 84.88 395 THR A C 1
ATOM 3123 O O . THR A 1 395 ? -56.421 -15.153 83.665 1.00 84.88 395 THR A O 1
ATOM 3126 N N . VAL A 1 396 ? -57.105 -15.267 81.528 1.00 84.44 396 VAL A N 1
ATOM 3127 C CA . VAL A 1 396 ? -58.513 -15.590 81.831 1.00 84.44 396 VAL A CA 1
ATOM 3128 C C . VAL A 1 396 ? -58.626 -16.849 82.702 1.00 84.44 396 VAL A C 1
ATOM 3130 O O . VAL A 1 396 ? -59.414 -16.885 83.650 1.00 84.44 396 VAL A O 1
ATOM 3133 N N . ALA A 1 397 ? -57.804 -17.879 82.464 1.00 77.12 397 ALA A N 1
ATOM 3134 C CA . ALA A 1 397 ? -57.756 -19.059 83.330 1.00 77.12 397 ALA A CA 1
ATOM 3135 C C . ALA A 1 397 ? -57.225 -18.744 84.743 1.00 77.12 397 ALA A C 1
ATOM 3137 O O . ALA A 1 397 ? -57.775 -19.249 85.723 1.00 77.12 397 ALA A O 1
ATOM 3138 N N . LYS A 1 398 ? -56.194 -17.897 84.877 1.00 83.75 398 LYS A N 1
ATOM 3139 C CA . LYS A 1 398 ? -55.671 -17.443 86.181 1.00 83.75 398 LYS A CA 1
ATOM 3140 C C . LYS A 1 398 ? -56.679 -16.584 86.940 1.00 83.75 398 LYS A C 1
ATOM 3142 O O . LYS A 1 398 ? -56.828 -16.772 88.141 1.00 83.75 398 LYS A O 1
ATOM 3147 N N . GLU A 1 399 ? -57.388 -15.687 86.263 1.00 81.62 399 GLU A N 1
ATOM 3148 C CA . GLU A 1 399 ? -58.464 -14.885 86.851 1.00 81.62 399 GLU A CA 1
ATOM 3149 C C . GLU A 1 399 ? -59.633 -15.766 87.285 1.00 81.62 399 GLU A C 1
ATOM 3151 O O . GLU A 1 399 ? -60.118 -15.629 88.403 1.00 81.62 399 GLU A O 1
ATOM 3156 N N . THR A 1 400 ? -60.011 -16.755 86.469 1.00 80.62 400 THR A N 1
ATOM 3157 C CA . THR A 1 400 ? -61.025 -17.756 86.834 1.00 80.62 400 THR A CA 1
ATOM 3158 C C . THR A 1 400 ? -60.607 -18.564 88.069 1.00 80.62 400 THR A C 1
ATOM 3160 O O . THR A 1 400 ? -61.449 -18.866 88.912 1.00 80.62 400 THR A O 1
ATOM 3163 N N . ILE A 1 401 ? -59.322 -18.906 88.216 1.00 77.75 401 ILE A N 1
ATOM 3164 C CA . ILE A 1 401 ? -58.798 -19.572 89.421 1.00 77.75 401 ILE A CA 1
ATOM 3165 C C . ILE A 1 401 ? -58.830 -18.614 90.622 1.00 77.75 401 ILE A C 1
ATOM 3167 O O . ILE A 1 401 ? -59.434 -18.959 91.632 1.00 77.75 401 ILE A O 1
ATOM 3171 N N . ASN A 1 402 ? -58.302 -17.392 90.491 1.00 83.19 402 ASN A N 1
ATOM 3172 C CA . ASN A 1 402 ? -58.346 -16.361 91.538 1.00 83.19 402 ASN A CA 1
ATOM 3173 C C . ASN A 1 402 ? -59.778 -16.060 92.010 1.00 83.19 402 ASN A C 1
ATOM 3175 O O . ASN A 1 402 ? -59.999 -15.885 93.206 1.00 83.19 402 ASN A O 1
ATOM 3179 N N . GLN A 1 403 ? -60.749 -15.991 91.095 1.00 81.69 403 GLN A N 1
ATOM 3180 C CA . GLN A 1 403 ? -62.153 -15.780 91.436 1.00 81.69 403 GLN A CA 1
ATOM 3181 C C . GLN A 1 403 ? -62.704 -16.977 92.210 1.00 81.69 403 GLN A C 1
ATOM 3183 O O . GLN A 1 403 ? -63.331 -16.794 93.246 1.00 81.69 403 GLN A O 1
ATOM 3188 N N . ARG A 1 404 ? -62.409 -18.207 91.773 1.00 75.56 404 ARG A N 1
ATOM 3189 C CA . ARG A 1 404 ? -62.831 -19.414 92.496 1.00 75.56 404 ARG A CA 1
ATOM 3190 C C . ARG A 1 404 ? -62.178 -19.522 93.869 1.00 75.56 404 ARG A C 1
ATOM 3192 O O . ARG A 1 404 ? -62.858 -19.939 94.796 1.00 75.56 404 ARG A O 1
ATOM 3199 N N . ASP A 1 405 ? -60.921 -19.121 94.029 1.00 80.19 405 ASP A N 1
ATOM 3200 C CA . ASP A 1 405 ? -60.252 -19.084 95.332 1.00 80.19 405 ASP A CA 1
ATOM 3201 C C . ASP A 1 405 ? -60.854 -18.002 96.247 1.00 80.19 405 ASP A C 1
ATOM 3203 O O . ASP A 1 405 ? -61.071 -18.260 97.432 1.00 80.19 405 ASP A O 1
ATOM 3207 N N . GLN A 1 406 ? -61.227 -16.834 95.705 1.00 79.06 406 GLN A N 1
ATOM 3208 C CA . GLN A 1 406 ? -61.990 -15.810 96.432 1.00 79.06 406 GLN A CA 1
ATOM 3209 C C . GLN A 1 406 ? -63.388 -16.300 96.840 1.00 79.06 406 GLN A C 1
ATOM 3211 O O . GLN A 1 406 ? -63.779 -16.112 97.992 1.00 79.06 406 GLN A O 1
ATOM 3216 N N . ASP A 1 407 ? -64.118 -16.968 95.943 1.00 77.75 407 ASP A N 1
ATOM 3217 C CA . ASP A 1 407 ? -65.434 -17.561 96.218 1.00 77.75 407 ASP A CA 1
ATOM 3218 C C . ASP A 1 407 ? -65.334 -18.665 97.286 1.00 77.75 407 ASP A C 1
ATOM 3220 O O . ASP A 1 407 ? -66.194 -18.784 98.161 1.00 77.75 407 ASP A O 1
ATOM 3224 N N . LEU A 1 408 ? -64.262 -19.462 97.253 1.00 76.56 408 LEU A N 1
ATOM 3225 C CA . LEU A 1 408 ? -63.997 -20.554 98.190 1.00 76.56 408 LEU A CA 1
ATOM 3226 C C . LEU A 1 408 ? -63.581 -20.004 99.568 1.00 76.56 408 LEU A C 1
ATOM 3228 O O . LEU A 1 408 ? -64.045 -20.506 100.592 1.00 76.56 408 LEU A O 1
ATOM 3232 N N . ASP A 1 409 ? -62.803 -18.922 99.632 1.00 79.31 409 ASP A N 1
ATOM 3233 C CA . ASP A 1 409 ? -62.526 -18.201 100.883 1.00 79.31 409 ASP A CA 1
ATOM 3234 C C . ASP A 1 409 ? -63.750 -17.443 101.423 1.00 79.31 409 ASP A C 1
ATOM 3236 O O . ASP A 1 409 ? -63.954 -17.398 102.640 1.00 79.31 409 ASP A O 1
ATOM 3240 N N . ALA A 1 410 ? -64.613 -16.907 100.558 1.00 76.06 410 ALA A N 1
ATOM 3241 C CA . ALA A 1 410 ? -65.907 -16.357 100.956 1.00 76.06 410 ALA A CA 1
ATOM 3242 C C . ALA A 1 410 ? -66.821 -17.454 101.531 1.00 76.06 410 ALA A C 1
ATOM 3244 O O . ALA A 1 410 ? -67.428 -17.253 102.585 1.00 76.06 410 ALA A O 1
ATOM 3245 N N . ALA A 1 411 ? -66.846 -18.643 100.920 1.00 72.62 411 ALA A N 1
ATOM 3246 C CA . ALA A 1 411 ? -67.560 -19.808 101.436 1.00 72.62 411 ALA A CA 1
ATOM 3247 C C . ALA A 1 411 ? -66.998 -20.286 102.789 1.00 72.62 411 ALA A C 1
ATOM 3249 O O . ALA A 1 411 ? -67.779 -20.537 103.706 1.00 72.62 411 ALA A O 1
ATOM 3250 N N . LYS A 1 412 ? -65.667 -20.326 102.977 1.00 75.62 412 LYS A N 1
ATOM 3251 C CA . LYS A 1 412 ? -65.039 -20.605 104.288 1.00 75.62 412 LYS A CA 1
ATOM 3252 C C . LYS A 1 412 ? -65.443 -19.576 105.349 1.00 75.62 412 LYS A C 1
ATOM 3254 O O . LYS A 1 412 ? -65.711 -19.954 106.487 1.00 75.62 412 LYS A O 1
ATOM 3259 N N . ARG A 1 413 ? -65.503 -18.283 105.006 1.00 76.00 413 ARG A N 1
ATOM 3260 C CA . ARG A 1 413 ? -65.950 -17.221 105.931 1.00 76.00 413 ARG A CA 1
ATOM 3261 C C . ARG A 1 413 ? -67.427 -17.379 106.290 1.00 76.00 413 ARG A C 1
ATOM 3263 O O . ARG A 1 413 ? -67.757 -17.349 107.471 1.00 76.00 413 ARG A O 1
ATOM 3270 N N . ALA A 1 414 ? -68.291 -17.642 105.310 1.00 73.06 414 ALA A N 1
ATOM 3271 C CA . ALA A 1 414 ? -69.704 -17.933 105.547 1.00 73.06 414 ALA A CA 1
ATOM 3272 C C . ALA A 1 414 ? -69.900 -19.192 106.415 1.00 73.06 414 ALA A C 1
ATOM 3274 O O . ALA A 1 414 ? -70.739 -19.190 107.315 1.00 73.06 414 ALA A O 1
ATOM 3275 N N . GLN A 1 415 ? -69.086 -20.237 106.215 1.00 73.31 415 GLN A N 1
ATOM 3276 C CA . GLN A 1 415 ? -69.073 -21.422 107.075 1.00 73.31 415 GLN A CA 1
ATOM 3277 C C . GLN A 1 415 ? -68.628 -21.083 108.505 1.00 73.31 415 GLN A C 1
ATOM 3279 O O . GLN A 1 415 ? -69.286 -21.507 109.449 1.00 73.31 415 GLN A O 1
ATOM 3284 N N . LEU A 1 416 ? -67.567 -20.291 108.693 1.00 74.62 416 LEU A N 1
ATOM 3285 C CA . LEU A 1 416 ? -67.131 -19.843 110.023 1.00 74.62 416 LEU A CA 1
ATOM 3286 C C . LEU A 1 416 ? -68.201 -18.997 110.730 1.00 74.62 416 LEU A C 1
ATOM 3288 O O . LEU A 1 416 ? -68.396 -19.138 111.937 1.00 74.62 416 LEU A O 1
ATOM 3292 N N . GLU A 1 417 ? -68.937 -18.161 109.994 1.00 74.81 417 GLU A N 1
ATOM 3293 C CA . GLU A 1 417 ? -70.083 -17.422 110.530 1.00 74.81 417 GLU A CA 1
ATOM 3294 C C . GLU A 1 417 ? -71.254 -18.338 110.910 1.00 74.81 417 GLU A C 1
ATOM 3296 O O . GLU A 1 417 ? -71.877 -18.112 111.949 1.00 74.81 417 GLU A O 1
ATOM 3301 N N . GLU A 1 418 ? -71.560 -19.372 110.120 1.00 70.50 418 GLU A N 1
ATOM 3302 C CA . GLU A 1 418 ? -72.525 -20.416 110.496 1.00 70.50 418 GLU A CA 1
ATOM 3303 C C . GLU A 1 418 ? -72.053 -21.207 111.722 1.00 70.50 418 GLU A C 1
ATOM 3305 O O . GLU A 1 418 ? -72.823 -21.391 112.660 1.00 70.50 418 GLU A O 1
ATOM 3310 N N . GLU A 1 419 ? -70.780 -21.592 111.805 1.00 69.25 419 GLU A N 1
ATOM 3311 C CA . GLU A 1 419 ? -70.214 -22.243 112.989 1.00 69.25 419 GLU A CA 1
ATOM 3312 C C . GLU A 1 419 ? -70.301 -21.347 114.232 1.00 69.25 419 GLU A C 1
ATOM 3314 O O . GLU A 1 419 ? -70.577 -21.835 115.327 1.00 69.25 419 GLU A O 1
ATOM 3319 N N . ASP A 1 420 ? -70.129 -20.032 114.094 1.00 73.44 420 ASP A N 1
ATOM 3320 C CA . ASP A 1 420 ? -70.315 -19.076 115.188 1.00 73.44 420 ASP A CA 1
ATOM 3321 C C . ASP A 1 420 ? -71.788 -18.839 115.547 1.00 73.44 420 ASP A C 1
ATOM 3323 O O . ASP A 1 420 ? -72.103 -18.647 116.727 1.00 73.44 420 ASP A O 1
ATOM 3327 N N . LYS A 1 421 ? -72.716 -18.909 114.584 1.00 75.06 421 LYS A N 1
ATOM 3328 C CA . LYS A 1 421 ? -74.163 -18.979 114.860 1.00 75.06 421 LYS A CA 1
ATOM 3329 C C . LYS A 1 421 ? -74.492 -20.272 115.608 1.00 75.06 421 LYS A C 1
ATOM 3331 O O . LYS A 1 421 ? -75.170 -20.211 116.631 1.00 75.06 421 LYS A O 1
ATOM 3336 N N . ILE A 1 422 ? -73.945 -21.415 115.195 1.00 70.06 422 ILE A N 1
ATOM 3337 C CA . ILE A 1 422 ? -74.103 -22.717 115.858 1.00 70.06 422 ILE A CA 1
ATOM 3338 C C . ILE A 1 422 ? -73.537 -22.671 117.285 1.00 70.06 422 ILE A C 1
ATOM 3340 O O . ILE A 1 422 ? -74.238 -23.063 118.215 1.00 70.06 422 ILE A O 1
ATOM 3344 N N . LYS A 1 423 ? -72.341 -22.108 117.514 1.00 73.44 423 LYS A N 1
ATOM 3345 C CA . LYS A 1 423 ? -71.784 -21.890 118.867 1.00 73.44 423 LYS A CA 1
ATOM 3346 C C . LYS A 1 423 ? -72.707 -21.010 119.723 1.00 73.44 423 LYS A C 1
ATOM 3348 O O . LYS A 1 423 ? -72.945 -21.332 120.888 1.00 73.44 423 LYS A O 1
ATOM 3353 N N . LYS A 1 424 ? -73.291 -19.944 119.156 1.00 72.44 424 LYS A N 1
ATOM 3354 C CA . LYS A 1 424 ? -74.281 -19.082 119.839 1.00 72.44 424 LYS A CA 1
ATOM 3355 C C . LYS A 1 424 ? -75.579 -19.838 120.154 1.00 72.44 424 LYS A C 1
ATOM 3357 O O . LYS A 1 424 ? -76.062 -19.746 121.283 1.00 72.44 424 LYS A O 1
ATOM 3362 N N . PHE A 1 425 ? -76.104 -20.648 119.233 1.00 68.06 425 PHE A N 1
ATOM 3363 C CA . PHE A 1 425 ? -77.264 -21.509 119.482 1.00 68.06 425 PHE A CA 1
ATOM 3364 C C . PHE A 1 425 ? -76.973 -22.568 120.553 1.00 68.06 425 PHE A C 1
ATOM 3366 O O . PHE A 1 425 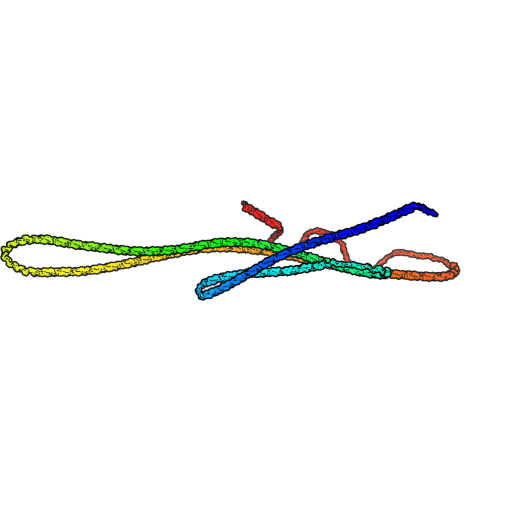? -77.770 -22.720 121.474 1.00 68.06 425 PHE A O 1
ATOM 3373 N N . VAL A 1 426 ? -75.813 -23.229 120.523 1.00 68.62 426 VAL A N 1
ATOM 3374 C CA . VAL A 1 426 ? -75.366 -24.177 121.560 1.00 68.62 426 VAL A CA 1
ATOM 3375 C C . VAL A 1 426 ? -75.211 -23.488 122.922 1.00 68.62 426 VAL A C 1
ATOM 3377 O O . VAL A 1 426 ? -75.582 -24.065 123.946 1.00 68.62 426 VAL A O 1
ATOM 3380 N N . ALA A 1 427 ? -74.737 -22.240 122.968 1.00 69.06 427 ALA A N 1
ATOM 3381 C CA . ALA A 1 427 ? -74.678 -21.454 124.201 1.00 69.06 427 ALA A CA 1
ATOM 3382 C C . ALA A 1 427 ? -76.081 -21.126 124.751 1.00 69.06 427 ALA A C 1
ATOM 3384 O O . ALA A 1 427 ? -76.321 -21.297 125.949 1.00 69.06 427 ALA A O 1
ATOM 3385 N N . VAL A 1 428 ? -77.028 -20.723 123.894 1.00 68.12 428 VAL A N 1
ATOM 3386 C CA . VAL A 1 428 ? -78.441 -20.507 124.269 1.00 68.12 428 VAL A CA 1
ATOM 3387 C C . VAL A 1 428 ? -79.090 -21.809 124.746 1.00 68.12 428 VAL A C 1
ATOM 3389 O O . VAL A 1 428 ? -79.746 -21.821 125.787 1.00 68.12 428 VAL A O 1
ATOM 3392 N N . LEU A 1 429 ? -78.856 -22.920 124.047 1.00 63.06 429 LEU A N 1
ATOM 3393 C CA . LEU A 1 429 ? -79.424 -24.231 124.356 1.00 63.06 429 LEU A CA 1
ATOM 3394 C C . LEU A 1 429 ? -78.879 -24.767 125.689 1.00 63.06 429 LEU A C 1
ATOM 3396 O O . LEU A 1 429 ? -79.657 -25.224 126.522 1.00 63.06 429 LEU A O 1
ATOM 3400 N N . ASN A 1 430 ? -77.582 -24.600 125.971 1.00 69.81 430 ASN A N 1
ATOM 3401 C CA . ASN A 1 430 ? -76.992 -24.905 127.282 1.00 69.81 430 ASN A CA 1
ATOM 3402 C C . ASN A 1 430 ? -77.501 -23.984 128.406 1.00 69.81 430 ASN A C 1
ATOM 3404 O O . ASN A 1 430 ? -77.662 -24.437 129.542 1.00 69.81 430 ASN A O 1
ATOM 3408 N N . LYS A 1 431 ? -77.787 -22.708 128.114 1.00 70.88 431 LYS A N 1
ATOM 3409 C CA . LYS A 1 431 ? -78.391 -21.776 129.082 1.00 70.88 431 LYS A CA 1
ATOM 3410 C C . LYS A 1 431 ? -79.829 -22.190 129.417 1.00 70.88 431 LYS A C 1
ATOM 3412 O O . LYS A 1 431 ? -80.170 -22.270 130.594 1.00 70.88 431 LYS A O 1
ATOM 3417 N N . SER A 1 432 ? -80.611 -22.572 128.405 1.00 64.19 432 SER A N 1
ATOM 3418 C CA . SER A 1 432 ? -81.954 -23.147 128.557 1.00 64.19 432 SER A CA 1
ATOM 3419 C C . SER A 1 432 ? -81.927 -24.464 129.349 1.00 64.19 432 SER A C 1
ATOM 3421 O O . SER A 1 432 ? -82.677 -24.625 130.308 1.00 64.19 432 SER A O 1
ATOM 3423 N N . LYS A 1 433 ? -80.970 -25.361 129.066 1.00 65.62 433 LYS A N 1
ATOM 3424 C CA . LYS A 1 433 ? -80.773 -26.622 129.809 1.00 65.62 433 LYS A CA 1
ATOM 3425 C C . LYS A 1 433 ? -80.524 -26.393 131.307 1.00 65.62 433 LYS A C 1
ATOM 3427 O O . LYS A 1 433 ? -81.112 -27.082 132.134 1.00 65.62 433 LYS A O 1
ATOM 3432 N N . LYS A 1 434 ? -79.716 -25.387 131.671 1.00 70.56 434 LYS A N 1
ATOM 3433 C CA . LYS A 1 434 ? -79.516 -24.973 133.077 1.00 70.56 434 LYS A CA 1
ATOM 3434 C C . LYS A 1 434 ? -80.780 -24.385 133.715 1.00 70.56 434 LYS A C 1
ATOM 3436 O O . LYS A 1 434 ? -80.966 -24.524 134.919 1.00 70.56 434 LYS A O 1
ATOM 3441 N N . GLN A 1 435 ? -81.634 -23.738 132.928 1.00 63.97 435 GLN A N 1
ATOM 3442 C CA . GLN A 1 435 ? -82.878 -23.129 133.399 1.00 63.97 435 GLN A CA 1
ATOM 3443 C C . GLN A 1 435 ? -83.969 -24.186 133.649 1.00 63.97 435 GLN A C 1
ATOM 3445 O O . GLN A 1 435 ? -84.651 -24.113 134.667 1.00 63.97 435 GLN A O 1
ATOM 3450 N N . ILE A 1 436 ? -84.046 -25.224 132.807 1.00 57.34 436 ILE A N 1
ATOM 3451 C CA . ILE A 1 436 ? -84.896 -26.413 133.010 1.00 57.34 436 ILE A CA 1
ATOM 3452 C C . ILE A 1 436 ? -84.498 -27.151 134.300 1.00 57.34 436 ILE A C 1
ATOM 3454 O O . ILE A 1 436 ? -85.337 -27.339 135.173 1.00 57.34 436 ILE A O 1
ATOM 3458 N N . ILE A 1 437 ? -83.204 -27.452 134.486 1.00 66.81 437 ILE A N 1
ATOM 3459 C CA . ILE A 1 437 ? -82.685 -28.138 135.691 1.00 66.81 437 ILE A CA 1
ATOM 3460 C C . ILE A 1 437 ? -82.998 -27.370 136.992 1.00 66.81 437 ILE A C 1
ATOM 3462 O O . ILE A 1 437 ? -83.138 -27.982 138.050 1.00 66.81 437 ILE A O 1
ATOM 3466 N N . LYS A 1 438 ? -83.125 -26.037 136.936 1.00 69.44 438 LYS A N 1
ATOM 3467 C CA . LYS A 1 438 ? -83.542 -25.231 138.092 1.00 69.44 438 LYS A CA 1
ATOM 3468 C C . LYS A 1 438 ? -85.045 -25.367 138.372 1.00 69.44 438 LYS A C 1
ATOM 3470 O O . LYS A 1 438 ? -85.425 -25.582 139.519 1.00 69.44 438 LYS A O 1
ATOM 3475 N N . LEU A 1 439 ? -85.876 -25.294 137.331 1.00 62.50 439 LEU A N 1
ATOM 3476 C CA . LEU A 1 439 ? -87.337 -25.356 137.445 1.00 62.50 439 LEU A CA 1
ATOM 3477 C C . LEU A 1 439 ? -87.855 -26.748 137.837 1.00 62.50 439 LEU A C 1
ATOM 3479 O O . LEU A 1 439 ? -88.787 -26.832 138.631 1.00 62.50 439 LEU A O 1
ATOM 3483 N N . ASP A 1 440 ? -87.237 -27.833 137.360 1.00 57.78 440 ASP A N 1
ATOM 3484 C CA . ASP A 1 440 ? -87.606 -29.194 137.788 1.00 57.78 440 ASP A CA 1
ATOM 3485 C C . ASP A 1 440 ? -87.304 -29.442 139.276 1.00 57.78 440 ASP A C 1
ATOM 3487 O O . ASP A 1 440 ? -88.001 -30.223 139.921 1.00 57.78 440 ASP A O 1
ATOM 3491 N N . LYS A 1 441 ? -86.315 -28.742 139.851 1.00 62.44 441 LYS A N 1
ATOM 3492 C CA . LYS A 1 441 ? -86.016 -28.825 141.286 1.00 62.44 441 LYS A CA 1
ATOM 3493 C C . LYS A 1 441 ? -87.025 -28.035 142.125 1.00 62.44 441 LYS A C 1
ATOM 3495 O O . LYS A 1 441 ? -87.603 -28.579 143.057 1.00 62.44 441 LYS A O 1
ATOM 3500 N N . GLU A 1 442 ? -87.311 -26.796 141.726 1.00 54.00 442 GLU A N 1
ATOM 3501 C CA . GLU A 1 442 ? -88.292 -25.918 142.393 1.00 54.00 442 GLU A CA 1
ATOM 3502 C C . GLU A 1 442 ? -89.733 -26.467 142.317 1.00 54.00 442 GLU A C 1
ATOM 3504 O O . GLU A 1 442 ? -90.572 -26.151 143.158 1.00 54.00 442 GLU A O 1
ATOM 3509 N N . LYS A 1 443 ? -90.015 -27.338 141.340 1.00 55.97 443 LYS A N 1
ATOM 3510 C CA . LYS A 1 443 ? -91.283 -28.064 141.190 1.00 55.97 443 LYS A CA 1
ATOM 3511 C C . LYS A 1 443 ? -91.435 -29.257 142.145 1.00 55.97 443 LYS A C 1
ATOM 3513 O O . LYS A 1 443 ? -92.565 -29.578 142.504 1.00 55.97 443 LYS A O 1
ATOM 3518 N N . GLN A 1 444 ? -90.338 -29.913 142.533 1.00 56.28 444 GLN A N 1
ATOM 3519 C CA . GLN A 1 444 ? -90.378 -31.064 143.441 1.00 56.28 444 GLN A CA 1
ATOM 3520 C C . GLN A 1 444 ? -90.672 -30.609 144.875 1.00 56.28 444 GLN A C 1
ATOM 3522 O O . GLN A 1 444 ? -91.622 -31.091 145.488 1.00 56.28 444 GLN A O 1
ATOM 3527 N N . ASP A 1 445 ? -89.922 -29.615 145.361 1.00 54.12 445 ASP A N 1
ATOM 3528 C CA . ASP A 1 445 ? -90.051 -29.088 146.727 1.00 54.12 445 ASP A CA 1
ATOM 3529 C C . ASP A 1 445 ? -91.465 -28.509 146.990 1.00 54.12 445 ASP A C 1
ATOM 3531 O O . ASP A 1 445 ? -91.996 -28.604 148.094 1.00 54.12 445 ASP A O 1
ATOM 3535 N N . ALA A 1 446 ? -92.130 -27.977 145.955 1.00 55.25 446 ALA A N 1
ATOM 3536 C CA . ALA A 1 446 ? -93.482 -27.418 146.045 1.00 55.25 446 ALA A CA 1
ATOM 3537 C C . ALA A 1 446 ? -94.627 -28.458 146.102 1.00 55.25 446 ALA A C 1
ATOM 3539 O O . ALA A 1 446 ? -95.769 -28.079 146.375 1.00 55.25 446 ALA A O 1
ATOM 3540 N N . MET A 1 447 ? -94.370 -29.746 145.832 1.00 54.66 447 MET A N 1
ATOM 3541 C CA . MET A 1 447 ? -95.407 -30.792 145.883 1.00 54.66 447 MET A CA 1
ATOM 3542 C C . MET A 1 447 ? -95.576 -31.423 147.273 1.00 54.66 447 MET A C 1
ATOM 3544 O O . MET A 1 447 ? -96.703 -31.766 147.636 1.00 54.66 447 MET A O 1
ATOM 3548 N N . ASP A 1 448 ? -94.506 -31.539 148.064 1.00 54.41 448 ASP A N 1
ATOM 3549 C CA . ASP A 1 448 ? -94.533 -32.281 149.336 1.00 54.41 448 ASP A CA 1
ATOM 3550 C C . ASP A 1 448 ? -95.140 -31.487 150.516 1.00 54.41 448 ASP A C 1
ATOM 3552 O O . ASP A 1 448 ? -95.730 -32.083 151.427 1.00 54.41 448 ASP A O 1
ATOM 3556 N N . ASP A 1 449 ? -95.073 -30.151 150.492 1.00 51.00 449 ASP A N 1
ATOM 3557 C CA . ASP A 1 449 ? -95.664 -29.295 151.537 1.00 51.00 449 ASP A CA 1
ATOM 3558 C C . ASP A 1 449 ? -97.174 -29.062 151.344 1.00 51.00 449 ASP A C 1
ATOM 3560 O O . ASP A 1 449 ? -97.937 -29.011 152.317 1.00 51.00 449 ASP A O 1
ATOM 3564 N N . LEU A 1 450 ? -97.653 -29.001 150.094 1.00 47.69 450 LEU A N 1
ATOM 3565 C CA . LEU A 1 450 ? -99.071 -28.754 149.788 1.00 47.69 450 LEU A CA 1
ATOM 3566 C C . LEU A 1 450 ? -99.993 -29.878 150.305 1.00 47.69 450 LEU A C 1
ATOM 3568 O O . LEU A 1 450 ? -101.160 -29.635 150.618 1.00 47.69 450 LEU A O 1
ATOM 3572 N N . ALA A 1 451 ? -99.462 -31.096 150.444 1.00 51.69 451 ALA A N 1
ATOM 3573 C CA . ALA A 1 451 ? -100.191 -32.271 150.921 1.00 51.69 451 ALA A CA 1
ATOM 3574 C C . ALA A 1 451 ? -100.521 -32.244 152.429 1.00 51.69 451 ALA A C 1
ATOM 3576 O O . ALA A 1 451 ? -101.419 -32.965 152.870 1.00 51.69 451 ALA A O 1
ATOM 3577 N N . ARG A 1 452 ? -99.822 -31.430 153.237 1.00 52.03 452 ARG A N 1
ATOM 3578 C CA . ARG A 1 452 ? -100.016 -31.383 154.702 1.00 52.03 452 ARG A CA 1
ATOM 3579 C C . ARG A 1 452 ? -101.081 -30.366 155.120 1.00 52.03 452 ARG A C 1
ATOM 3581 O O . ARG A 1 452 ? -101.876 -30.639 156.015 1.00 52.03 452 ARG A O 1
ATOM 3588 N N . ALA A 1 453 ? -101.181 -29.249 154.399 1.00 50.12 453 ALA A N 1
ATOM 3589 C CA . ALA A 1 453 ? -102.090 -28.137 154.702 1.00 50.12 453 ALA A CA 1
ATOM 3590 C C . ALA A 1 453 ? -103.599 -28.431 154.500 1.00 50.12 453 ALA A C 1
ATOM 3592 O O . ALA A 1 453 ? -104.436 -27.558 154.732 1.00 50.12 453 ALA A O 1
ATOM 3593 N N . GLN A 1 454 ? -103.980 -29.634 154.052 1.00 48.25 454 GLN A N 1
ATOM 3594 C CA . GLN A 1 454 ? -105.368 -29.970 153.698 1.00 48.25 454 GLN A CA 1
ATOM 3595 C C . GLN A 1 454 ? -106.194 -30.649 154.809 1.00 48.25 454 GLN A C 1
ATOM 3597 O O . GLN A 1 454 ? -107.359 -30.955 154.563 1.00 48.25 454 GLN A O 1
ATOM 3602 N N . ARG A 1 455 ? -105.651 -30.873 156.020 1.00 51.53 455 ARG A N 1
ATOM 3603 C CA . ARG A 1 455 ? -106.410 -31.483 157.141 1.00 51.53 455 ARG A CA 1
ATOM 3604 C C . ARG A 1 455 ? -106.679 -30.588 158.351 1.00 51.53 455 ARG A C 1
ATOM 3606 O O . ARG A 1 455 ? -107.665 -30.820 159.033 1.00 51.53 455 ARG A O 1
ATOM 3613 N N . GLU A 1 456 ? -105.892 -29.542 158.577 1.00 48.62 456 GLU A N 1
ATOM 3614 C CA . GLU A 1 456 ? -106.106 -28.600 159.698 1.00 48.62 456 GLU A CA 1
ATOM 3615 C C . GLU A 1 456 ? -107.080 -27.457 159.331 1.00 48.62 456 GLU A C 1
ATOM 3617 O O . GLU A 1 456 ? -107.385 -26.575 160.129 1.00 48.62 456 GLU A O 1
ATOM 3622 N N . ARG A 1 457 ? -107.633 -27.494 158.111 1.00 47.16 457 ARG A N 1
ATOM 3623 C CA . ARG A 1 457 ? -108.493 -26.462 157.508 1.00 47.16 457 ARG A CA 1
ATOM 3624 C C . ARG A 1 457 ? -109.957 -26.489 157.995 1.00 47.16 457 ARG A C 1
ATOM 3626 O O . ARG A 1 457 ? -110.842 -26.074 157.250 1.00 47.16 457 ARG A O 1
ATOM 3633 N N . GLN A 1 458 ? -110.210 -27.003 159.198 1.00 49.09 458 GLN A N 1
ATOM 3634 C CA . GLN A 1 458 ? -111.560 -27.210 159.744 1.00 49.09 458 GLN A CA 1
ATOM 3635 C C . GLN A 1 458 ? -111.778 -26.523 161.108 1.00 49.09 458 GLN A C 1
ATOM 3637 O O . GLN A 1 458 ? -112.877 -26.034 161.345 1.00 49.09 458 GLN A O 1
ATOM 3642 N N . ASP A 1 459 ? -110.742 -26.398 161.952 1.00 47.41 459 ASP A N 1
ATOM 3643 C CA . ASP A 1 459 ? -110.891 -25.934 163.349 1.00 47.41 459 ASP A CA 1
ATOM 3644 C C . ASP A 1 459 ? -110.386 -24.500 163.624 1.00 47.41 459 ASP A C 1
ATOM 3646 O O . ASP A 1 459 ? -110.502 -24.011 164.745 1.00 47.41 459 ASP A O 1
ATOM 3650 N N . VAL A 1 460 ? -109.895 -23.771 162.609 1.00 52.53 460 VAL A N 1
ATOM 3651 C CA . VAL A 1 460 ? -109.716 -22.298 162.678 1.00 52.53 460 VAL A CA 1
ATOM 3652 C C . VAL A 1 460 ? -110.868 -21.604 161.951 1.00 52.53 460 VAL A C 1
ATOM 3654 O O . VAL A 1 460 ? -110.708 -20.830 161.004 1.00 52.53 460 VAL A O 1
ATOM 3657 N N . GLN A 1 461 ? -112.069 -21.948 162.406 1.00 52.75 461 GLN A N 1
ATOM 3658 C CA . GLN A 1 461 ? -113.283 -21.191 162.147 1.00 52.75 461 GLN A CA 1
ATOM 3659 C C . GLN A 1 461 ? -113.199 -19.810 162.850 1.00 52.75 461 GLN A C 1
ATOM 3661 O O . GLN A 1 461 ? -112.295 -19.534 163.637 1.00 52.75 461 GLN A O 1
ATOM 3666 N N . ASP A 1 462 ? -114.150 -18.930 162.553 1.00 50.31 462 ASP A N 1
ATOM 3667 C CA . ASP A 1 462 ? -114.476 -17.697 163.289 1.00 50.31 462 ASP A CA 1
ATOM 3668 C C . ASP A 1 462 ? -113.540 -16.456 163.228 1.00 50.31 462 ASP A C 1
ATOM 3670 O O . ASP A 1 462 ? -114.074 -15.359 163.401 1.00 50.31 462 ASP A O 1
ATOM 3674 N N . GLU A 1 463 ? -112.232 -16.506 162.897 1.00 49.47 463 GLU A N 1
ATOM 3675 C CA . GLU A 1 463 ? -111.386 -15.268 162.922 1.00 49.47 463 GLU A CA 1
ATOM 3676 C C . GLU A 1 463 ? -111.129 -14.504 161.597 1.00 49.47 463 GLU A C 1
ATOM 3678 O O . GLU A 1 463 ? -110.440 -13.481 161.596 1.00 49.47 463 GLU A O 1
ATOM 3683 N N . LEU A 1 464 ? -111.732 -14.887 160.463 1.00 40.81 464 LEU A N 1
ATOM 3684 C CA . LEU A 1 464 ? -111.504 -14.204 159.167 1.00 40.81 464 LEU A CA 1
ATOM 3685 C C . LEU A 1 464 ? -112.444 -13.022 158.835 1.00 40.81 464 LEU A C 1
ATOM 3687 O O . LEU A 1 464 ? -112.473 -12.539 157.702 1.00 40.81 464 LEU A O 1
ATOM 3691 N N . VAL A 1 465 ? -113.160 -12.479 159.825 1.00 56.59 465 VAL A N 1
ATOM 3692 C CA . VAL A 1 465 ? -113.998 -11.268 159.659 1.00 56.59 465 VAL A CA 1
ATOM 3693 C C . VAL A 1 465 ? -113.157 -9.985 159.484 1.00 56.59 465 VAL A C 1
ATOM 3695 O O . VAL A 1 465 ? -113.609 -9.031 158.854 1.00 56.59 465 VAL A O 1
ATOM 3698 N N . LYS A 1 466 ? -111.913 -9.953 159.987 1.00 50.56 466 LYS A N 1
ATOM 3699 C CA . LYS A 1 466 ? -111.095 -8.724 160.106 1.00 50.56 466 LYS A CA 1
ATOM 3700 C C . LYS A 1 466 ? -110.297 -8.310 158.855 1.00 50.56 466 LYS A C 1
ATOM 3702 O O . LYS A 1 466 ? -109.755 -7.211 158.837 1.00 50.56 466 LYS A O 1
ATOM 3707 N N . LEU A 1 467 ? -110.202 -9.139 157.809 1.00 45.44 467 LEU A N 1
ATOM 3708 C CA . LEU A 1 467 ? -109.327 -8.874 156.645 1.00 45.44 467 LEU A CA 1
ATOM 3709 C C . LEU A 1 467 ? -110.042 -8.342 155.386 1.00 45.44 467 LEU A C 1
ATOM 3711 O O . LEU A 1 467 ? -109.466 -8.341 154.299 1.00 45.44 467 LEU A O 1
ATOM 3715 N N . ARG A 1 468 ? -111.276 -7.834 155.511 1.00 50.56 468 ARG A N 1
ATOM 3716 C CA . ARG A 1 468 ? -112.045 -7.317 154.360 1.00 50.56 468 ARG A CA 1
ATOM 3717 C C . ARG A 1 468 ? -111.780 -5.843 154.007 1.00 50.56 468 ARG A C 1
ATOM 3719 O O . ARG A 1 468 ? -112.159 -5.414 152.923 1.00 50.56 468 ARG A O 1
ATOM 3726 N N . GLU A 1 469 ? -111.087 -5.087 154.860 1.00 51.62 469 GLU A N 1
ATOM 3727 C CA . GLU A 1 469 ? -110.793 -3.654 154.638 1.00 51.62 469 GLU A CA 1
ATOM 3728 C C . GLU A 1 469 ? -109.439 -3.382 153.947 1.00 51.62 469 GLU A C 1
ATOM 3730 O O . GLU A 1 469 ? -109.181 -2.270 153.490 1.00 51.62 469 GLU A O 1
ATOM 3735 N N . ALA A 1 470 ? -108.572 -4.392 153.811 1.00 49.31 470 ALA A N 1
ATOM 3736 C CA . ALA A 1 470 ? -107.226 -4.227 153.246 1.00 49.31 470 ALA A CA 1
ATOM 3737 C C . ALA A 1 470 ? -107.185 -4.106 151.704 1.00 49.31 470 ALA A C 1
ATOM 3739 O O . ALA A 1 470 ? -106.170 -3.688 151.147 1.00 49.31 470 ALA A O 1
ATOM 3740 N N . ALA A 1 471 ? -108.269 -4.455 151.002 1.00 50.56 471 ALA A N 1
ATOM 3741 C CA . ALA A 1 471 ? -108.278 -4.572 149.539 1.00 50.56 471 ALA A CA 1
ATOM 3742 C C . ALA A 1 471 ? -108.136 -3.225 148.795 1.00 50.56 471 ALA A C 1
ATOM 3744 O O . ALA A 1 471 ? -107.474 -3.153 147.762 1.00 50.56 471 ALA A O 1
ATOM 3745 N N . GLY A 1 472 ? -108.707 -2.140 149.331 1.00 54.59 472 GLY A N 1
ATOM 3746 C CA . GLY A 1 472 ? -108.875 -0.865 148.614 1.00 54.59 472 GLY A CA 1
ATOM 3747 C C . GLY A 1 472 ? -107.614 -0.016 148.390 1.00 54.59 472 GLY A C 1
ATOM 3748 O O . GLY A 1 472 ? -107.734 1.117 147.932 1.00 54.59 472 GLY A O 1
ATOM 3749 N N . LYS A 1 473 ? -106.413 -0.502 148.741 1.00 51.84 473 LYS A N 1
ATOM 3750 C CA . LYS A 1 473 ? -105.150 0.265 148.630 1.00 51.84 473 LYS A CA 1
ATOM 3751 C C . LYS A 1 473 ? -104.098 -0.345 147.695 1.00 51.84 473 LYS A C 1
ATOM 3753 O O . LYS A 1 473 ? -103.090 0.304 147.437 1.00 51.84 473 LYS A O 1
ATOM 3758 N N . ALA A 1 474 ? -104.321 -1.550 147.165 1.00 56.34 474 ALA A N 1
ATOM 3759 C CA . ALA A 1 474 ? -103.379 -2.201 146.245 1.00 56.34 474 ALA A CA 1
ATOM 3760 C C . ALA A 1 474 ? -103.566 -1.774 144.773 1.00 56.34 474 ALA A C 1
ATOM 3762 O O . ALA A 1 474 ? -102.604 -1.711 144.009 1.00 56.34 474 ALA A O 1
ATOM 3763 N N . GLU A 1 475 ? -104.800 -1.459 144.376 1.00 55.06 475 GLU A N 1
ATOM 3764 C CA . GLU A 1 475 ? -105.192 -1.290 142.970 1.00 55.06 475 GLU A CA 1
ATOM 3765 C C . GLU A 1 475 ? -104.554 -0.049 142.314 1.00 55.06 475 GLU A C 1
ATOM 3767 O O . GLU A 1 475 ? -103.954 -0.146 141.243 1.00 55.06 475 GLU A O 1
ATOM 3772 N N . ALA A 1 476 ? -104.550 1.092 143.014 1.00 59.25 476 ALA A N 1
ATOM 3773 C CA . ALA A 1 476 ? -103.963 2.347 142.526 1.00 59.25 476 ALA A CA 1
ATOM 3774 C C . ALA A 1 476 ? -102.433 2.288 142.308 1.00 59.25 476 ALA A C 1
ATOM 3776 O O . ALA A 1 476 ? -101.901 3.003 141.458 1.00 59.25 476 ALA A O 1
ATOM 3777 N N . ALA A 1 477 ? -101.716 1.430 143.044 1.00 60.97 477 ALA A N 1
ATOM 3778 C CA . ALA A 1 477 ? -100.271 1.250 142.877 1.00 60.97 477 ALA A CA 1
ATOM 3779 C C . ALA A 1 477 ? -99.927 0.420 141.624 1.00 60.97 477 ALA A C 1
ATOM 3781 O O . ALA A 1 477 ? -98.916 0.672 140.965 1.00 60.97 477 ALA A O 1
ATOM 3782 N N . SER A 1 478 ? -100.790 -0.538 141.267 1.00 61.03 478 SER A N 1
ATOM 3783 C CA . SER A 1 478 ? -100.640 -1.376 140.071 1.00 61.03 478 SER A CA 1
ATOM 3784 C C . SER A 1 478 ? -100.724 -0.548 138.784 1.00 61.03 478 SER A C 1
ATOM 3786 O O . SER A 1 478 ? -99.880 -0.675 137.894 1.00 61.03 478 SER A O 1
ATOM 3788 N N . GLU A 1 479 ? -101.696 0.367 138.701 1.00 65.75 479 GLU A N 1
ATOM 3789 C CA . GLU A 1 479 ? -101.923 1.167 137.492 1.00 65.75 479 GLU A CA 1
ATOM 3790 C C . GLU A 1 479 ? -100.764 2.140 137.193 1.00 65.75 479 GLU A C 1
ATOM 3792 O O . GLU A 1 479 ? -100.401 2.338 136.030 1.00 65.75 479 GLU A O 1
ATOM 3797 N N . GLN A 1 480 ? -100.127 2.707 138.228 1.00 67.00 480 GLN A N 1
ATOM 3798 C CA . GLN A 1 480 ? -98.925 3.532 138.049 1.00 67.00 480 GLN A CA 1
ATOM 3799 C C . GLN A 1 480 ? -97.736 2.719 137.522 1.00 67.00 480 GLN A C 1
ATOM 3801 O O . GLN A 1 480 ? -97.071 3.172 136.590 1.00 67.00 480 GLN A O 1
ATOM 3806 N N . LEU A 1 481 ? -97.487 1.518 138.059 1.00 69.06 481 LEU A N 1
ATOM 3807 C CA . LEU A 1 481 ? -96.398 0.645 137.593 1.00 69.06 481 LEU A CA 1
ATOM 3808 C C . LEU A 1 481 ? -96.608 0.174 136.146 1.00 69.06 481 LEU A C 1
ATOM 3810 O O . LEU A 1 481 ? -95.668 0.157 135.351 1.00 69.06 481 LEU A O 1
ATOM 3814 N N . LEU A 1 482 ? -97.846 -0.149 135.763 1.00 70.44 482 LEU A N 1
ATOM 3815 C CA . LEU A 1 482 ? -98.170 -0.495 134.376 1.00 70.44 482 LEU A CA 1
ATOM 3816 C C . LEU A 1 482 ? -97.970 0.693 133.422 1.00 70.44 482 LEU A C 1
ATOM 3818 O O . LEU A 1 482 ? -97.457 0.505 132.316 1.00 70.44 482 LEU A O 1
ATOM 3822 N N . LYS A 1 483 ? -98.300 1.922 133.844 1.00 76.12 483 LYS A N 1
ATOM 3823 C CA . LYS A 1 483 ? -98.027 3.144 133.065 1.00 76.12 483 LYS A CA 1
ATOM 3824 C C . LYS A 1 483 ? -96.529 3.434 132.922 1.00 76.12 483 LYS A C 1
ATOM 3826 O O . LYS A 1 483 ? -96.104 3.843 131.843 1.00 76.12 483 LYS A O 1
ATOM 3831 N N . THR A 1 484 ? -95.708 3.189 133.947 1.00 73.88 484 THR A N 1
ATOM 3832 C CA . THR A 1 484 ? -94.252 3.385 133.831 1.00 73.88 484 THR A CA 1
ATOM 3833 C C . THR A 1 484 ? -93.582 2.323 132.960 1.00 73.88 484 THR A C 1
ATOM 3835 O O . THR A 1 484 ? -92.761 2.689 132.116 1.00 73.88 484 THR A O 1
ATOM 3838 N N . GLU A 1 485 ? -93.948 1.039 133.067 1.00 76.19 485 GLU A N 1
ATOM 3839 C CA . GLU A 1 485 ? -93.332 -0.002 132.228 1.00 76.19 485 GLU A CA 1
ATOM 3840 C C . GLU A 1 485 ? -93.820 0.063 130.769 1.00 76.19 485 GLU A C 1
ATOM 3842 O O . GLU A 1 485 ? -93.020 -0.140 129.857 1.00 76.19 485 GLU A O 1
ATOM 3847 N N . THR A 1 486 ? -95.078 0.443 130.500 1.00 75.19 486 THR A N 1
ATOM 3848 C CA . THR A 1 486 ? -95.530 0.698 129.114 1.00 75.19 486 THR A CA 1
ATOM 3849 C C . THR A 1 486 ? -94.822 1.900 128.489 1.00 75.19 486 THR A C 1
ATOM 3851 O O . THR A 1 486 ? -94.324 1.774 127.371 1.00 75.19 486 THR A O 1
ATOM 3854 N N . ALA A 1 487 ? -94.662 3.019 129.207 1.00 75.00 487 ALA A N 1
ATOM 3855 C CA . ALA A 1 487 ? -93.876 4.159 128.726 1.00 75.00 487 ALA A CA 1
ATOM 3856 C C . ALA A 1 487 ? -92.403 3.782 128.465 1.00 75.00 487 ALA A C 1
ATOM 3858 O O . ALA A 1 487 ? -91.825 4.166 127.447 1.00 75.00 487 ALA A O 1
ATOM 3859 N N . ARG A 1 488 ? -91.801 2.972 129.343 1.00 80.06 488 ARG A N 1
ATOM 3860 C CA . ARG A 1 488 ? -90.430 2.454 129.211 1.00 80.06 488 ARG A CA 1
ATOM 3861 C C . ARG A 1 488 ? -90.263 1.495 128.029 1.00 80.06 488 ARG A C 1
ATOM 3863 O O . ARG A 1 488 ? -89.282 1.608 127.294 1.00 80.06 488 ARG A O 1
ATOM 3870 N N . LEU A 1 489 ? -91.213 0.588 127.802 1.00 80.00 489 LEU A N 1
ATOM 3871 C CA . LEU A 1 489 ? -91.227 -0.293 126.631 1.00 80.00 489 LEU A CA 1
ATOM 3872 C C . LEU A 1 489 ? -91.453 0.495 125.336 1.00 80.00 489 LEU A C 1
ATOM 3874 O O . LEU A 1 489 ? -90.787 0.221 124.339 1.00 80.00 489 LEU A O 1
ATOM 3878 N N . GLN A 1 490 ? -92.320 1.509 125.353 1.00 81.25 490 GLN A N 1
ATOM 3879 C CA . GLN A 1 490 ? -92.553 2.395 124.214 1.00 81.25 490 GLN A CA 1
ATOM 3880 C C . GLN A 1 490 ? -91.299 3.214 123.877 1.00 81.25 490 GLN A C 1
ATOM 3882 O O . GLN A 1 490 ? -90.903 3.248 122.714 1.00 81.25 490 GLN A O 1
ATOM 3887 N N . ALA A 1 491 ? -90.616 3.781 124.878 1.00 81.25 491 ALA A N 1
ATOM 3888 C CA . ALA A 1 491 ? -89.342 4.480 124.700 1.00 81.25 491 ALA A CA 1
ATOM 3889 C C . ALA A 1 491 ? -88.228 3.544 124.185 1.00 81.25 491 ALA A C 1
ATOM 3891 O O . ALA A 1 491 ? -87.439 3.913 123.312 1.00 81.25 491 ALA A O 1
ATOM 3892 N N . LYS A 1 492 ? -88.174 2.295 124.668 1.00 84.44 492 LYS A N 1
ATOM 3893 C CA . LYS A 1 492 ? -87.243 1.291 124.135 1.00 84.44 492 LYS A CA 1
ATOM 3894 C C . LYS A 1 492 ? -87.558 0.958 122.673 1.00 84.44 492 LYS A C 1
ATOM 3896 O O . LYS A 1 492 ? -86.642 0.897 121.860 1.00 84.44 492 LYS A O 1
ATOM 3901 N N . ASN A 1 493 ? -88.833 0.800 122.323 1.00 82.31 493 ASN A N 1
ATOM 3902 C CA . ASN A 1 493 ? -89.260 0.497 120.960 1.00 82.31 493 ASN A CA 1
ATOM 3903 C C . ASN A 1 493 ? -88.976 1.662 119.991 1.00 82.31 493 ASN A C 1
ATOM 3905 O O . ASN A 1 493 ? -88.461 1.430 118.902 1.00 82.31 493 ASN A O 1
ATOM 3909 N N . THR A 1 494 ? -89.196 2.923 120.390 1.00 84.81 494 THR A N 1
ATOM 3910 C CA . THR A 1 494 ? -88.790 4.084 119.570 1.00 84.81 494 THR A CA 1
ATOM 3911 C C . THR A 1 494 ? -87.272 4.182 119.422 1.00 84.81 494 THR A C 1
ATOM 3913 O O . THR A 1 494 ? -86.794 4.507 118.337 1.00 84.81 494 THR A O 1
ATOM 3916 N N . THR A 1 495 ? -86.505 3.826 120.459 1.00 85.94 495 THR A N 1
ATOM 3917 C CA . THR A 1 495 ? -85.034 3.760 120.390 1.00 85.94 495 THR A CA 1
ATOM 3918 C C . THR A 1 495 ? -84.574 2.690 119.396 1.00 85.94 495 THR A C 1
ATOM 3920 O O . THR A 1 495 ? -83.758 2.970 118.522 1.00 85.94 495 THR A O 1
ATOM 3923 N N . GLN A 1 496 ? -85.148 1.485 119.461 1.00 87.38 496 GLN A N 1
ATOM 3924 C CA . GLN A 1 496 ? -84.836 0.393 118.532 1.00 87.38 496 GLN A CA 1
ATOM 3925 C C . GLN A 1 496 ? -85.308 0.696 117.099 1.00 87.38 496 GLN A C 1
ATOM 3927 O O . GLN A 1 496 ? -84.628 0.339 116.140 1.00 87.38 496 GLN A O 1
ATOM 3932 N N . ALA A 1 497 ? -86.424 1.408 116.922 1.00 86.12 497 ALA A N 1
ATOM 3933 C CA . ALA A 1 497 ? -86.869 1.878 115.611 1.00 86.12 497 ALA A CA 1
ATOM 3934 C C . ALA A 1 497 ? -85.909 2.929 115.021 1.00 86.12 497 ALA A C 1
ATOM 3936 O O . ALA A 1 497 ? -85.566 2.847 113.842 1.00 86.12 497 ALA A O 1
ATOM 3937 N N . ALA A 1 498 ? -85.423 3.873 115.835 1.00 87.94 498 ALA A N 1
ATOM 3938 C CA . ALA A 1 498 ? -84.413 4.846 115.422 1.00 87.94 498 ALA A CA 1
ATOM 3939 C C . ALA A 1 498 ? -83.074 4.169 115.073 1.00 87.94 498 ALA A C 1
ATOM 3941 O O . ALA A 1 498 ? -82.452 4.517 114.069 1.00 87.94 498 ALA A O 1
ATOM 3942 N N . GLU A 1 499 ? -82.661 3.155 115.837 1.00 91.94 499 GLU A N 1
ATOM 3943 C CA . GLU A 1 499 ? -81.483 2.336 115.536 1.00 91.94 499 GLU A CA 1
ATOM 3944 C C . GLU A 1 499 ? -81.643 1.554 114.222 1.00 91.94 499 GLU A C 1
ATOM 3946 O O . GLU A 1 499 ? -80.741 1.575 113.388 1.00 91.94 499 GLU A O 1
ATOM 3951 N N . LEU A 1 500 ? -82.807 0.944 113.968 1.00 86.38 500 LEU A N 1
ATOM 3952 C CA . LEU A 1 500 ? -83.103 0.277 112.694 1.00 86.38 500 LEU A CA 1
ATOM 3953 C C . LEU A 1 500 ? -83.104 1.248 111.504 1.00 86.38 500 LEU A C 1
ATOM 3955 O O . LEU A 1 500 ? -82.662 0.875 110.419 1.00 86.38 500 LEU A O 1
ATOM 3959 N N . VAL A 1 501 ? -83.567 2.489 111.681 1.00 91.19 501 VAL A N 1
ATOM 3960 C CA . VAL A 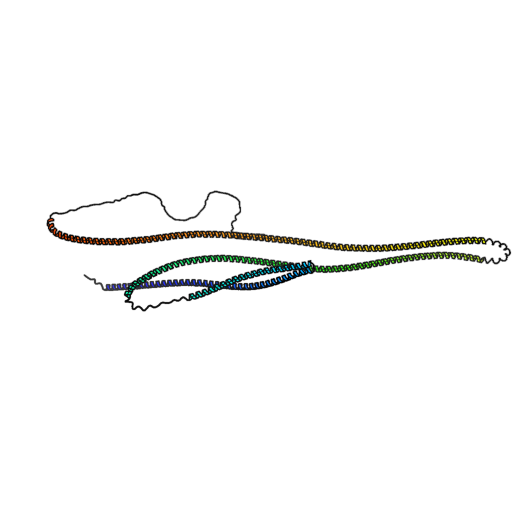1 501 ? -83.473 3.540 110.651 1.00 91.19 501 VAL A CA 1
ATOM 3961 C C . VAL A 1 501 ? -82.012 3.944 110.422 1.00 91.19 501 VAL A C 1
ATOM 3963 O O . VAL A 1 501 ? -81.588 4.041 109.270 1.00 91.19 501 VAL A O 1
ATOM 3966 N N . ARG A 1 502 ? -81.219 4.100 111.493 1.00 92.81 502 ARG A N 1
ATOM 3967 C CA . ARG A 1 502 ? -79.777 4.390 111.421 1.00 92.81 502 ARG A CA 1
ATOM 3968 C C . ARG A 1 502 ? -79.026 3.293 110.661 1.00 92.81 502 ARG A C 1
ATOM 3970 O O . ARG A 1 502 ? -78.312 3.606 109.716 1.00 92.81 502 ARG A O 1
ATOM 3977 N N . LEU A 1 503 ? -79.249 2.026 111.013 1.00 92.50 503 LEU A N 1
ATOM 3978 C CA . LEU A 1 503 ? -78.622 0.864 110.374 1.00 92.50 503 LEU A CA 1
ATOM 3979 C C . LEU A 1 503 ? -79.077 0.669 108.919 1.00 92.50 503 LEU A C 1
ATOM 3981 O O . LEU A 1 503 ? -78.266 0.308 108.072 1.00 92.50 503 LEU A O 1
ATOM 3985 N N . LYS A 1 504 ? -80.347 0.947 108.588 1.00 93.12 504 LYS A N 1
ATOM 3986 C CA . LYS A 1 504 ? -80.817 0.940 107.190 1.00 93.12 504 LYS A CA 1
ATOM 3987 C C . LYS A 1 504 ? -80.141 2.023 106.352 1.00 93.12 504 LYS A C 1
ATOM 3989 O O . LYS A 1 504 ? -79.772 1.746 105.214 1.00 93.12 504 LYS A O 1
ATOM 3994 N N . LYS A 1 505 ? -79.956 3.226 106.908 1.00 94.19 505 LYS A N 1
ATOM 3995 C CA . LYS A 1 505 ? -79.209 4.304 106.248 1.00 94.19 505 LYS A CA 1
ATOM 3996 C C . LYS A 1 505 ? -77.736 3.922 106.064 1.00 94.19 505 LYS A C 1
ATOM 3998 O O . LYS A 1 505 ? -77.235 4.010 104.951 1.00 94.19 505 LYS A O 1
ATOM 4003 N N . GLU A 1 506 ? -77.082 3.444 107.119 1.00 94.19 506 GLU A N 1
ATOM 4004 C CA . GLU A 1 506 ? -75.679 3.011 107.104 1.00 94.19 506 GLU A CA 1
ATOM 4005 C C . GLU A 1 506 ? -75.442 1.892 106.074 1.00 94.19 506 GLU A C 1
ATOM 4007 O O . GLU A 1 506 ? -74.510 1.971 105.280 1.00 94.19 506 GLU A O 1
ATOM 4012 N N . ASN A 1 507 ? -76.340 0.904 105.989 1.00 93.00 507 ASN A N 1
ATOM 4013 C CA . ASN A 1 507 ? -76.266 -0.150 104.976 1.00 93.00 507 ASN A CA 1
ATOM 4014 C C . ASN A 1 507 ? -76.495 0.384 103.545 1.00 93.00 507 ASN A C 1
ATOM 4016 O O . ASN A 1 507 ? -75.801 -0.023 102.621 1.00 93.00 507 ASN A O 1
ATOM 4020 N N . ALA A 1 508 ? -77.413 1.337 103.343 1.00 94.06 508 ALA A N 1
ATOM 4021 C CA . ALA A 1 508 ? -77.600 1.979 102.037 1.00 94.06 508 ALA A CA 1
ATOM 4022 C C . ALA A 1 508 ? -76.377 2.820 101.611 1.00 94.06 508 ALA A C 1
ATOM 4024 O O . ALA A 1 508 ? -76.013 2.831 100.436 1.00 94.06 508 ALA A O 1
ATOM 4025 N N . GLU A 1 509 ? -75.711 3.484 102.560 1.00 94.94 509 GLU A N 1
ATOM 4026 C CA . GLU A 1 509 ? -74.455 4.210 102.328 1.00 94.94 509 GLU A CA 1
ATOM 4027 C C . GLU A 1 509 ? -73.287 3.248 102.037 1.00 94.94 509 GLU A C 1
ATOM 4029 O O . GLU A 1 509 ? -72.486 3.525 101.144 1.00 94.94 509 GLU A O 1
ATOM 4034 N N . LEU A 1 510 ? -73.227 2.086 102.701 1.00 93.31 510 LEU A N 1
ATOM 4035 C CA . LEU A 1 510 ? -72.257 1.022 102.413 1.00 93.31 510 LEU A CA 1
ATOM 4036 C C . LEU A 1 510 ? -72.475 0.376 101.037 1.00 93.31 510 LEU A C 1
ATOM 4038 O O . LEU A 1 510 ? -71.503 0.190 100.310 1.00 93.31 510 LEU A O 1
ATOM 4042 N N . VAL A 1 511 ? -73.722 0.087 100.647 1.00 94.38 511 VAL A N 1
ATOM 4043 C CA . VAL A 1 511 ? -74.056 -0.412 99.299 1.00 94.38 511 VAL A CA 1
ATOM 4044 C C . VAL A 1 511 ? -73.656 0.614 98.241 1.00 94.38 511 VAL A C 1
ATOM 4046 O O . VAL A 1 511 ? -72.893 0.280 97.342 1.00 94.38 511 VAL A O 1
ATOM 4049 N N . LYS A 1 512 ? -74.042 1.888 98.400 1.00 95.50 512 LYS A N 1
ATOM 4050 C CA . LYS A 1 512 ? -73.624 2.949 97.469 1.00 95.50 512 LYS A CA 1
ATOM 4051 C C . LYS A 1 512 ? -72.098 3.088 97.386 1.00 95.50 512 LYS A C 1
ATOM 4053 O O . LYS A 1 512 ? -71.571 3.361 96.311 1.00 95.50 512 LYS A O 1
ATOM 4058 N N . ARG A 1 513 ? -71.379 2.909 98.501 1.00 94.25 513 ARG A N 1
ATOM 4059 C CA . ARG A 1 513 ? -69.910 2.944 98.514 1.00 94.25 513 ARG A CA 1
ATOM 4060 C C . ARG A 1 513 ? -69.301 1.739 97.798 1.00 94.25 513 ARG A C 1
ATOM 4062 O O . ARG A 1 513 ? -68.380 1.947 97.019 1.00 94.25 513 ARG A O 1
ATOM 4069 N N . ARG A 1 514 ? -69.824 0.526 98.020 1.00 96.56 514 ARG A N 1
ATOM 4070 C CA . ARG A 1 514 ? -69.437 -0.695 97.289 1.00 96.56 514 ARG A CA 1
ATOM 4071 C C . ARG A 1 514 ? -69.596 -0.490 95.786 1.00 96.56 514 ARG A C 1
ATOM 4073 O O . ARG A 1 514 ? -68.657 -0.755 95.045 1.00 96.56 514 ARG A O 1
ATOM 4080 N N . ASP A 1 515 ? -70.757 0.003 95.367 1.00 95.94 515 ASP A N 1
ATOM 4081 C CA . ASP A 1 515 ? -71.091 0.190 93.954 1.00 95.94 515 ASP A CA 1
ATOM 4082 C C . ASP A 1 515 ? -70.153 1.226 93.325 1.00 95.94 515 ASP A C 1
ATOM 4084 O O . ASP A 1 515 ? -69.475 0.925 92.351 1.00 95.94 515 ASP A O 1
ATOM 4088 N N . SER A 1 516 ? -69.953 2.370 93.989 1.00 95.56 516 SER A N 1
ATOM 4089 C CA . SER A 1 516 ? -68.976 3.378 93.557 1.00 95.56 516 SER A CA 1
ATOM 4090 C C . SER A 1 516 ? -67.535 2.851 93.469 1.00 95.56 516 SER A C 1
ATOM 4092 O O . SER A 1 516 ? -66.792 3.315 92.610 1.00 95.56 516 SER A O 1
ATOM 4094 N N . THR A 1 517 ? -67.117 1.914 94.332 1.00 94.38 517 THR A N 1
ATOM 4095 C CA . THR A 1 517 ? -65.789 1.274 94.224 1.00 94.38 517 THR A CA 1
ATOM 4096 C C . THR A 1 517 ? -65.724 0.188 93.151 1.00 94.38 517 THR A C 1
ATOM 4098 O O . THR A 1 517 ? -64.638 -0.101 92.662 1.00 94.38 517 THR A O 1
ATOM 4101 N N . TYR A 1 518 ? -66.856 -0.411 92.773 1.00 97.12 518 TYR A N 1
ATOM 4102 C CA . TYR A 1 518 ? -66.931 -1.362 91.664 1.00 97.12 518 TYR A CA 1
ATOM 4103 C C . TYR A 1 518 ? -66.876 -0.629 90.319 1.00 97.12 518 TYR A C 1
ATOM 4105 O O . TYR A 1 518 ? -66.095 -1.015 89.455 1.00 97.12 518 TYR A O 1
ATOM 4113 N N . ASP A 1 519 ? -67.603 0.486 90.191 1.00 96.75 519 ASP A N 1
ATOM 4114 C CA . ASP A 1 519 ? -67.523 1.391 89.040 1.00 96.75 519 ASP A CA 1
ATOM 4115 C C . ASP A 1 519 ? -66.086 1.924 88.858 1.00 96.75 519 ASP A C 1
ATOM 4117 O O . ASP A 1 519 ? -65.541 1.899 87.754 1.00 96.75 519 ASP A O 1
ATOM 4121 N N . GLU A 1 520 ? -65.431 2.355 89.946 1.00 95.31 520 GLU A N 1
ATOM 4122 C CA . GLU A 1 520 ? -64.029 2.798 89.922 1.00 95.31 520 GLU A CA 1
ATOM 4123 C C . GLU A 1 520 ? -63.072 1.668 89.505 1.00 95.31 520 GLU A C 1
ATOM 4125 O O . GLU A 1 520 ? -62.186 1.894 88.679 1.00 95.31 520 GLU A O 1
ATOM 4130 N N . LEU A 1 521 ? -63.269 0.443 90.010 1.00 95.75 521 LEU A N 1
ATOM 4131 C CA . LEU A 1 521 ? -62.476 -0.725 89.614 1.00 95.75 521 LEU A CA 1
ATOM 4132 C C . LEU A 1 521 ? -62.665 -1.058 88.125 1.00 95.75 521 LEU A C 1
ATOM 4134 O O . LEU A 1 521 ? -61.682 -1.299 87.430 1.00 95.75 521 LEU A O 1
ATOM 4138 N N . GLN A 1 522 ? -63.902 -1.023 87.622 1.00 96.50 522 GLN A N 1
ATOM 4139 C CA . GLN A 1 522 ? -64.214 -1.305 86.220 1.00 96.50 522 GLN A CA 1
ATOM 4140 C C . GLN A 1 522 ? -63.616 -0.248 85.279 1.00 96.50 522 GLN A C 1
ATOM 4142 O O . GLN A 1 522 ? -63.065 -0.595 84.235 1.00 96.50 522 GLN A O 1
ATOM 4147 N N . VAL A 1 523 ? -63.646 1.034 85.665 1.00 94.62 523 VAL A N 1
ATOM 4148 C CA . VAL A 1 523 ? -62.949 2.105 84.932 1.00 94.62 523 VAL A CA 1
ATOM 4149 C C . VAL A 1 523 ? -61.435 1.890 84.960 1.00 94.62 523 VAL A C 1
ATOM 4151 O O . VAL A 1 523 ? -60.793 2.006 83.920 1.00 94.62 523 VAL A O 1
ATOM 4154 N N . LYS A 1 524 ? -60.849 1.520 86.106 1.00 95.81 524 LYS A N 1
ATOM 4155 C CA . LYS A 1 524 ? -59.405 1.240 86.214 1.00 95.81 524 LYS A CA 1
ATOM 4156 C C . LYS A 1 524 ? -58.973 0.019 85.401 1.00 95.81 524 LYS A C 1
ATOM 4158 O O . LYS A 1 524 ? -57.882 0.037 84.839 1.00 95.81 524 LYS A O 1
ATOM 4163 N N . GLN A 1 525 ? -59.825 -0.997 85.284 1.00 95.06 525 GLN A N 1
ATOM 4164 C CA . GLN A 1 525 ? -59.586 -2.137 84.404 1.00 95.06 525 GLN A CA 1
ATOM 4165 C C . GLN A 1 525 ? -59.654 -1.730 82.922 1.00 95.06 525 GLN A C 1
ATOM 4167 O O . GLN A 1 525 ? -58.719 -2.018 82.182 1.00 95.06 525 GLN A O 1
ATOM 4172 N N . ALA A 1 526 ? -60.664 -0.961 82.503 1.00 93.88 526 ALA A N 1
ATOM 4173 C CA . ALA A 1 526 ? -60.746 -0.449 81.131 1.00 93.88 526 ALA A CA 1
ATOM 4174 C C . ALA A 1 526 ? -59.581 0.503 80.770 1.00 93.88 526 ALA A C 1
ATOM 4176 O O . ALA A 1 526 ? -59.069 0.471 79.651 1.00 93.88 526 ALA A O 1
ATOM 4177 N N . GLU A 1 527 ? -59.116 1.331 81.714 1.00 92.44 527 GLU A N 1
ATOM 4178 C CA . GLU A 1 527 ? -57.893 2.135 81.567 1.00 92.44 527 GLU A CA 1
ATOM 4179 C C . GLU A 1 527 ? -56.642 1.255 81.404 1.00 92.44 527 GLU A C 1
ATOM 4181 O O . GLU A 1 527 ? -55.781 1.568 80.579 1.00 92.44 527 GLU A O 1
ATOM 4186 N N . PHE A 1 528 ? -56.533 0.160 82.164 1.00 96.00 528 PHE A N 1
ATOM 4187 C CA . PHE A 1 528 ? -55.416 -0.782 82.080 1.00 96.00 528 PHE A CA 1
ATOM 4188 C C . PHE A 1 528 ? -55.406 -1.539 80.746 1.00 96.00 528 PHE A C 1
ATOM 4190 O O . PHE A 1 528 ? -54.389 -1.530 80.058 1.00 96.00 528 PHE A O 1
ATOM 4197 N N . GLU A 1 529 ? -56.538 -2.112 80.335 1.00 95.06 529 GLU A N 1
ATOM 4198 C CA . GLU A 1 529 ? -56.703 -2.820 79.056 1.00 95.06 529 GLU A CA 1
ATOM 4199 C C . GLU A 1 529 ? -56.424 -1.890 77.860 1.00 95.06 529 GLU A C 1
ATOM 4201 O O . GLU A 1 529 ? -55.690 -2.249 76.937 1.00 95.06 529 GLU A O 1
ATOM 4206 N N . SER A 1 530 ? -56.911 -0.644 77.912 1.00 94.75 530 SER A N 1
ATOM 4207 C CA . SER A 1 530 ? -56.602 0.392 76.916 1.00 94.75 530 SER A CA 1
ATOM 4208 C C . SER A 1 530 ? -55.110 0.761 76.891 1.00 94.75 530 SER A C 1
ATOM 4210 O O . SER A 1 530 ? -54.518 0.919 75.820 1.00 94.75 530 SER A O 1
ATOM 4212 N N . SER A 1 531 ? -54.464 0.838 78.060 1.00 94.38 531 SER A N 1
ATOM 4213 C CA . SER A 1 531 ? -53.023 1.111 78.172 1.00 94.38 531 SER A CA 1
ATOM 4214 C C . SER A 1 531 ? -52.174 -0.049 77.644 1.00 94.38 531 SER A C 1
ATOM 4216 O O . SER A 1 531 ? -51.173 0.188 76.966 1.00 94.38 531 SER A O 1
ATOM 4218 N N . GLN A 1 532 ? -52.582 -1.295 77.905 1.00 96.06 532 GLN A N 1
ATOM 4219 C CA . GLN A 1 532 ? -51.948 -2.495 77.366 1.00 96.06 532 GLN A CA 1
ATOM 4220 C C . GLN A 1 532 ? -52.074 -2.531 75.836 1.00 96.06 532 GLN A C 1
ATOM 4222 O O . GLN A 1 532 ? -51.056 -2.613 75.152 1.00 96.06 532 GLN A O 1
ATOM 4227 N N . SER A 1 533 ? -53.282 -2.357 75.291 1.00 94.31 533 SER A N 1
ATOM 4228 C CA . SER A 1 533 ? -53.509 -2.345 73.839 1.00 94.31 533 SER A CA 1
ATOM 4229 C C . SER A 1 533 ? -52.736 -1.217 73.134 1.00 94.31 533 SER A C 1
ATOM 4231 O O . SER A 1 533 ? -52.170 -1.406 72.052 1.00 94.31 533 SER A O 1
ATOM 4233 N N . MET A 1 534 ? -52.614 -0.043 73.768 1.00 96.25 534 MET A N 1
ATOM 4234 C CA . MET A 1 534 ? -51.760 1.039 73.269 1.00 96.25 534 MET A CA 1
ATOM 4235 C C . MET A 1 534 ? -50.267 0.670 73.308 1.00 96.25 534 MET A C 1
ATOM 4237 O O . MET A 1 534 ? -49.538 0.983 72.364 1.00 96.25 534 MET A O 1
ATOM 4241 N N . MET A 1 535 ? -49.800 -0.006 74.361 1.00 96.56 535 MET A N 1
ATOM 4242 C CA . MET A 1 535 ? -48.418 -0.485 74.470 1.00 96.56 535 MET A CA 1
ATOM 4243 C C . MET A 1 535 ? -48.097 -1.548 73.409 1.00 96.56 535 MET A C 1
ATOM 4245 O O . MET A 1 535 ? -47.051 -1.466 72.768 1.00 96.56 535 MET A O 1
ATOM 4249 N N . GLU A 1 536 ? -49.012 -2.481 73.152 1.00 94.88 536 GLU A N 1
ATOM 4250 C CA . GLU A 1 536 ? -48.907 -3.485 72.087 1.00 94.88 536 GLU A CA 1
ATOM 4251 C C . GLU A 1 536 ? -48.876 -2.822 70.701 1.00 94.88 536 GLU A C 1
ATOM 4253 O O . GLU A 1 536 ? -47.997 -3.117 69.888 1.00 94.88 536 GLU A O 1
ATOM 4258 N N . GLN A 1 537 ? -49.744 -1.835 70.439 1.00 95.06 537 GLN A N 1
ATOM 4259 C CA . GLN A 1 537 ? -49.707 -1.053 69.196 1.00 95.06 537 GLN A CA 1
ATOM 4260 C C . GLN A 1 537 ? -48.371 -0.305 69.019 1.00 95.06 537 GLN A C 1
ATOM 4262 O O . GLN A 1 537 ? -47.831 -0.242 67.907 1.00 95.06 537 GLN A O 1
ATOM 4267 N N . LEU A 1 538 ? -47.812 0.256 70.097 1.00 94.56 538 LEU A N 1
ATOM 4268 C CA . LEU A 1 538 ? -46.491 0.887 70.078 1.00 94.56 538 LEU A CA 1
ATOM 4269 C C . LEU A 1 538 ? -45.376 -0.140 69.836 1.00 94.56 538 LEU A C 1
ATOM 4271 O O . LEU A 1 538 ? -44.484 0.125 69.033 1.00 94.56 538 LEU A O 1
ATOM 4275 N N . GLN A 1 539 ? -45.449 -1.328 70.437 1.00 96.31 539 GLN A N 1
ATOM 4276 C CA . GLN A 1 539 ? -44.491 -2.412 70.217 1.00 96.31 539 GLN A CA 1
ATOM 4277 C C . GLN A 1 539 ? -44.536 -2.926 68.768 1.00 96.31 539 GLN A C 1
ATOM 4279 O O . GLN A 1 539 ? -43.486 -3.103 68.149 1.00 96.31 539 GLN A O 1
ATOM 4284 N N . HIS A 1 540 ? -45.724 -3.077 68.173 1.00 95.94 540 HIS A N 1
ATOM 4285 C CA . HIS A 1 540 ? -45.872 -3.390 66.749 1.00 95.94 540 HIS A CA 1
ATOM 4286 C C . HIS A 1 540 ? -45.266 -2.302 65.848 1.00 95.94 540 HIS A C 1
ATOM 4288 O O . HIS A 1 540 ? -44.570 -2.633 64.887 1.00 95.94 540 HIS A O 1
ATOM 4294 N N . ARG A 1 541 ? -45.457 -1.015 66.174 1.00 95.25 541 ARG A N 1
ATOM 4295 C CA . ARG A 1 541 ? -44.813 0.104 65.458 1.00 95.25 541 ARG A CA 1
ATOM 4296 C C . ARG A 1 541 ? -43.289 0.080 65.580 1.00 95.25 541 ARG A C 1
ATOM 4298 O O . ARG A 1 541 ? -42.612 0.250 64.574 1.00 95.25 541 ARG A O 1
ATOM 4305 N N . VAL A 1 542 ? -42.746 -0.161 66.774 1.00 95.75 542 VAL A N 1
ATOM 4306 C CA . VAL A 1 542 ? -41.293 -0.277 66.997 1.00 95.75 542 VAL A CA 1
ATOM 4307 C C . VAL A 1 542 ? -40.713 -1.457 66.212 1.00 95.75 542 VAL A C 1
ATOM 4309 O O . VAL A 1 542 ? -39.706 -1.291 65.530 1.00 95.75 542 VAL A O 1
ATOM 4312 N N . ASN A 1 543 ? -41.377 -2.615 66.220 1.00 96.00 543 ASN A N 1
ATOM 4313 C CA . ASN A 1 543 ? -40.964 -3.784 65.439 1.00 96.00 543 ASN A CA 1
ATOM 4314 C C . ASN A 1 543 ? -40.978 -3.518 63.924 1.00 96.00 543 ASN A C 1
ATOM 4316 O O . ASN A 1 543 ? -40.054 -3.927 63.222 1.00 96.00 543 ASN A O 1
ATOM 4320 N N . GLU A 1 544 ? -41.985 -2.804 63.413 1.00 96.12 544 GLU A N 1
ATOM 4321 C CA . GLU A 1 544 ? -42.053 -2.431 61.997 1.00 96.12 544 GLU A CA 1
ATOM 4322 C C . GLU A 1 544 ? -40.986 -1.387 61.620 1.00 96.12 544 GLU A C 1
ATOM 4324 O O . GLU A 1 544 ? -40.339 -1.534 60.585 1.00 96.12 544 GLU A O 1
ATOM 4329 N N . TYR A 1 545 ? -40.708 -0.394 62.474 1.00 95.25 545 TYR A N 1
ATOM 4330 C CA . TYR A 1 545 ? -39.597 0.539 62.247 1.00 95.25 545 TYR A CA 1
ATOM 4331 C C . TYR A 1 545 ? -38.226 -0.152 62.306 1.00 95.25 545 TYR A C 1
ATOM 4333 O O . TYR A 1 545 ? -37.357 0.172 61.498 1.00 95.25 545 TYR A O 1
ATOM 4341 N N . MET A 1 546 ? -38.019 -1.138 63.188 1.00 95.38 546 MET A N 1
ATOM 4342 C CA . MET A 1 546 ? -36.805 -1.969 63.164 1.00 95.38 546 MET A CA 1
ATOM 4343 C C . MET A 1 546 ? -36.700 -2.776 61.862 1.00 95.38 546 MET A C 1
ATOM 4345 O O . MET A 1 546 ? -35.635 -2.800 61.250 1.00 95.38 546 MET A O 1
ATOM 4349 N N . ARG A 1 547 ? -37.803 -3.370 61.380 1.00 96.56 547 ARG A N 1
ATOM 4350 C CA . ARG A 1 547 ? -37.838 -4.087 60.092 1.00 96.56 547 ARG A CA 1
ATOM 4351 C C . ARG A 1 547 ? -37.462 -3.173 58.922 1.00 96.56 547 ARG A C 1
ATOM 4353 O O . ARG A 1 547 ? -36.619 -3.546 58.113 1.00 96.56 547 ARG A O 1
ATOM 4360 N N . GLN A 1 548 ? -38.031 -1.969 58.870 1.00 95.00 548 GLN A N 1
ATOM 4361 C CA . GLN A 1 548 ? -37.720 -0.961 57.850 1.00 95.00 548 GLN A CA 1
ATOM 4362 C C . GLN A 1 548 ? -36.273 -0.454 57.953 1.00 95.00 548 GLN A C 1
ATOM 4364 O O . GLN A 1 548 ? -35.628 -0.245 56.931 1.00 95.00 548 GLN A O 1
ATOM 4369 N N . THR A 1 549 ? -35.738 -0.303 59.168 1.00 92.31 549 THR A N 1
ATOM 4370 C CA . THR A 1 549 ? -34.341 0.109 59.394 1.00 92.31 549 THR A CA 1
ATOM 4371 C C . THR A 1 549 ? -33.365 -0.955 58.887 1.00 92.31 549 THR A C 1
ATOM 4373 O O . THR A 1 549 ? -32.411 -0.622 58.187 1.00 92.31 549 THR A O 1
ATOM 4376 N N . ASN A 1 550 ? -33.639 -2.235 59.163 1.00 95.75 550 ASN A N 1
ATOM 4377 C CA . ASN A 1 550 ? -32.848 -3.354 58.649 1.00 95.75 550 ASN A CA 1
ATOM 4378 C C . ASN A 1 550 ? -32.928 -3.441 57.117 1.00 95.75 550 ASN A C 1
ATOM 4380 O O . ASN A 1 550 ? -31.895 -3.535 56.465 1.00 95.75 550 ASN A O 1
ATOM 4384 N N . GLU A 1 551 ? -34.124 -3.322 56.529 1.00 94.62 551 GLU A N 1
ATOM 4385 C CA . GLU A 1 551 ? -34.307 -3.346 55.071 1.00 94.62 551 GLU A CA 1
ATOM 4386 C C . GLU A 1 551 ? -33.591 -2.173 54.370 1.00 94.62 551 GLU A C 1
ATOM 4388 O O . GLU A 1 551 ? -33.001 -2.347 53.304 1.00 94.62 551 GLU A O 1
ATOM 4393 N N . VAL A 1 552 ? -33.583 -0.977 54.969 1.00 93.25 552 VAL A N 1
ATOM 4394 C CA . VAL A 1 552 ? -32.788 0.161 54.473 1.00 93.25 552 VAL A CA 1
ATOM 4395 C C . VAL A 1 552 ? -31.284 -0.103 54.619 1.00 93.25 552 VAL A C 1
ATOM 4397 O O . VAL A 1 552 ? -30.532 0.245 53.712 1.00 93.25 552 VAL A O 1
ATOM 4400 N N . GLY A 1 553 ? -30.846 -0.761 55.696 1.00 95.25 553 GLY A N 1
ATOM 4401 C CA . GLY A 1 553 ? -29.457 -1.193 55.886 1.00 95.25 553 GLY A CA 1
ATOM 4402 C C . GLY A 1 553 ? -28.991 -2.216 54.843 1.00 95.25 553 GLY A C 1
ATOM 4403 O O . GLY A 1 553 ? -27.937 -2.034 54.239 1.00 95.25 553 GLY A O 1
ATOM 4404 N N . GLU A 1 554 ? -29.799 -3.241 54.561 1.00 94.50 554 GLU A N 1
ATOM 4405 C CA . GLU A 1 554 ? -29.536 -4.239 53.511 1.00 94.50 554 GLU A CA 1
ATOM 4406 C C . GLU A 1 554 ? -29.447 -3.587 52.121 1.00 94.50 554 GLU A C 1
ATOM 4408 O O . GLU A 1 554 ? -28.522 -3.863 51.354 1.00 94.50 554 GLU A O 1
ATOM 4413 N N . ARG A 1 555 ? -30.369 -2.664 51.807 1.00 93.81 555 ARG A N 1
ATOM 4414 C CA . ARG A 1 555 ? -30.344 -1.885 50.556 1.00 93.81 555 ARG A CA 1
ATOM 4415 C C . ARG A 1 555 ? -29.115 -0.976 50.462 1.00 93.81 555 ARG A C 1
ATOM 4417 O O . ARG A 1 555 ? -28.547 -0.853 49.381 1.00 93.81 555 ARG A O 1
ATOM 4424 N N . ALA A 1 556 ? -28.698 -0.349 51.564 1.00 91.69 556 ALA A N 1
ATOM 4425 C CA . ALA A 1 556 ? -27.497 0.483 51.601 1.00 91.69 556 ALA A CA 1
ATOM 4426 C C . ALA A 1 556 ? -26.230 -0.354 51.360 1.00 91.69 556 ALA A C 1
ATOM 4428 O O . ALA A 1 556 ? -25.433 0.004 50.496 1.00 91.69 556 ALA A O 1
ATOM 4429 N N . GLY A 1 557 ? -26.097 -1.503 52.033 1.00 93.62 557 GLY A N 1
ATOM 4430 C CA . GLY A 1 557 ? -24.983 -2.433 51.829 1.00 93.62 557 GLY A CA 1
ATOM 4431 C C . GLY A 1 557 ? -24.874 -2.921 50.381 1.00 93.62 557 GLY A C 1
ATOM 4432 O O . GLY A 1 557 ? -23.791 -2.882 49.804 1.00 93.62 557 GLY A O 1
ATOM 4433 N N . ALA A 1 558 ? -25.998 -3.272 49.745 1.00 91.50 558 ALA A N 1
ATOM 4434 C CA . ALA A 1 558 ? -26.014 -3.654 48.330 1.00 91.50 558 ALA A CA 1
ATOM 4435 C C . ALA A 1 558 ? -25.518 -2.527 47.397 1.00 91.50 558 ALA A C 1
ATOM 4437 O O . ALA A 1 558 ? -24.750 -2.781 46.471 1.00 91.50 558 ALA A O 1
ATOM 4438 N N . VAL A 1 559 ? -25.892 -1.269 47.662 1.00 91.25 559 VAL A N 1
ATOM 4439 C CA . VAL A 1 559 ? -25.410 -0.102 46.893 1.00 91.25 559 VAL A CA 1
ATOM 4440 C C . VAL A 1 559 ? -23.924 0.186 47.156 1.00 91.25 559 VAL A C 1
ATOM 4442 O O . VAL A 1 559 ? -23.208 0.623 46.251 1.00 91.25 559 VAL A O 1
ATOM 4445 N N . GLU A 1 560 ? -23.418 -0.082 48.363 1.00 95.06 560 GLU A N 1
ATOM 4446 C CA . GLU A 1 560 ? -21.984 0.004 48.666 1.00 95.06 560 GLU A CA 1
ATOM 4447 C C . GLU A 1 560 ? -21.173 -1.093 47.954 1.00 95.06 560 GLU A C 1
ATOM 4449 O O . GLU A 1 560 ? -20.111 -0.792 47.399 1.00 95.06 560 GLU A O 1
ATOM 4454 N N . GLU A 1 561 ? -21.689 -2.325 47.877 1.00 92.94 561 GLU A N 1
ATOM 4455 C CA . GLU A 1 561 ? -21.102 -3.412 47.080 1.00 92.94 561 GLU A CA 1
ATOM 4456 C C . GLU A 1 561 ? -21.094 -3.082 45.579 1.00 92.94 561 GLU A C 1
ATOM 4458 O O . GLU A 1 561 ? -20.055 -3.220 44.925 1.00 92.94 561 GLU A O 1
ATOM 4463 N N . GLU A 1 562 ? -22.200 -2.567 45.029 1.00 89.81 562 GLU A N 1
ATOM 4464 C CA . GLU A 1 562 ? -22.269 -2.104 43.636 1.00 89.81 562 GLU A CA 1
ATOM 4465 C C . GLU A 1 562 ? -21.273 -0.968 43.360 1.00 89.81 562 GLU A C 1
ATOM 4467 O O . GLU A 1 562 ? -20.521 -1.031 42.383 1.00 89.81 562 GLU A O 1
ATOM 4472 N N . MET A 1 563 ? -21.165 0.030 44.246 1.00 90.00 563 MET A N 1
ATOM 4473 C CA . MET A 1 563 ? -20.125 1.062 44.140 1.00 90.00 563 MET A CA 1
ATOM 4474 C C . MET A 1 563 ? -18.707 0.484 44.234 1.00 90.00 563 MET A C 1
ATOM 4476 O O . MET A 1 563 ? -17.805 0.980 43.555 1.00 90.00 563 MET A O 1
ATOM 4480 N N . GLY A 1 564 ? -18.486 -0.548 45.051 1.00 93.69 564 GLY A N 1
ATOM 4481 C CA . GLY A 1 564 ? -17.219 -1.276 45.128 1.00 93.69 564 GLY A CA 1
ATOM 4482 C C . GLY A 1 564 ? -16.868 -1.959 43.803 1.00 93.69 564 GLY A C 1
ATOM 4483 O O . GLY A 1 564 ? -15.757 -1.792 43.291 1.00 93.69 564 GLY A O 1
ATOM 4484 N N . MET A 1 565 ? -17.834 -2.654 43.198 1.00 91.81 565 MET A N 1
ATOM 4485 C CA . MET A 1 565 ? -17.684 -3.295 41.889 1.00 91.81 565 MET A CA 1
ATOM 4486 C C . MET A 1 565 ? -17.434 -2.276 40.770 1.00 91.81 565 MET A C 1
ATOM 4488 O O . MET A 1 565 ? -16.510 -2.465 39.979 1.00 91.81 565 MET A O 1
ATOM 4492 N N . VAL A 1 566 ? -18.176 -1.164 40.731 1.00 90.75 566 VAL A N 1
ATOM 4493 C CA . VAL A 1 566 ? -17.981 -0.092 39.739 1.00 90.75 566 VAL A CA 1
ATOM 4494 C C . VAL A 1 566 ? -16.610 0.574 39.896 1.00 90.75 566 VAL A C 1
ATOM 4496 O O . VAL A 1 566 ? -15.913 0.769 38.900 1.00 90.75 566 VAL A O 1
ATOM 4499 N N . LYS A 1 567 ? -16.159 0.860 41.127 1.00 92.56 567 LYS A N 1
ATOM 4500 C CA . LYS A 1 567 ? -14.803 1.386 41.388 1.00 92.56 567 LYS A CA 1
ATOM 4501 C C . LYS A 1 567 ? -13.715 0.412 40.932 1.00 92.56 567 LYS A C 1
ATOM 4503 O O . LYS A 1 567 ? -12.733 0.846 40.331 1.00 92.56 567 LYS A O 1
ATOM 4508 N N . LYS A 1 568 ? -13.898 -0.894 41.161 1.00 92.56 568 LYS A N 1
ATOM 4509 C CA . LYS A 1 568 ? -12.976 -1.931 40.680 1.00 92.56 568 LYS A CA 1
ATOM 4510 C C . LYS A 1 568 ? -12.925 -1.965 39.149 1.00 92.56 568 LYS A C 1
ATOM 4512 O O . LYS A 1 568 ? -11.842 -1.834 38.590 1.00 92.56 568 LYS A O 1
ATOM 4517 N N . GLN A 1 569 ? -14.077 -2.033 38.475 1.00 90.00 569 GLN A N 1
ATOM 4518 C CA . GLN A 1 569 ? -14.159 -2.001 37.008 1.00 90.00 569 GLN A CA 1
ATOM 4519 C C . GLN A 1 569 ? -13.540 -0.729 36.408 1.00 90.00 569 GLN A C 1
ATOM 4521 O O . GLN A 1 569 ? -12.895 -0.796 35.364 1.00 90.00 569 GLN A O 1
ATOM 4526 N N . LEU A 1 570 ? -13.708 0.427 37.060 1.00 89.19 570 LEU A N 1
ATOM 4527 C CA . LEU A 1 570 ? -13.095 1.687 36.638 1.00 89.19 570 LEU A CA 1
ATOM 4528 C C . LEU A 1 570 ? -11.565 1.653 36.783 1.00 89.19 570 LEU A C 1
ATOM 4530 O O . LEU A 1 570 ? -10.863 2.114 35.887 1.00 89.19 570 LEU A O 1
ATOM 4534 N N . GLY A 1 571 ? -11.043 1.071 37.867 1.00 90.88 571 GLY A N 1
ATOM 4535 C CA . GLY A 1 571 ? -9.605 0.854 38.053 1.00 90.88 571 GLY A CA 1
ATOM 4536 C C . GLY A 1 571 ? -9.015 -0.152 37.059 1.00 90.88 571 GLY A C 1
ATOM 4537 O O . GLY A 1 571 ? -7.930 0.073 36.527 1.00 90.88 571 GLY A O 1
ATOM 4538 N N . ASP A 1 572 ? -9.745 -1.225 36.754 1.00 88.62 572 ASP A N 1
ATOM 4539 C CA . ASP A 1 572 ? -9.335 -2.240 35.781 1.00 88.62 572 ASP A CA 1
ATOM 4540 C C . ASP A 1 572 ? -9.293 -1.654 34.353 1.00 88.62 572 ASP A C 1
ATOM 4542 O O . ASP A 1 572 ? -8.273 -1.782 33.673 1.00 88.62 572 ASP A O 1
ATOM 4546 N N . LYS A 1 573 ? -10.319 -0.884 33.951 1.00 89.56 573 LYS A N 1
ATOM 4547 C CA . LYS A 1 573 ? -10.315 -0.081 32.708 1.00 89.56 573 LYS A CA 1
ATOM 4548 C C . LYS A 1 573 ? -9.244 1.014 32.700 1.00 89.56 573 LYS A C 1
ATOM 4550 O O . LYS A 1 573 ? -8.714 1.345 31.644 1.00 89.56 573 LYS A O 1
ATOM 4555 N N . GLY A 1 574 ? -8.900 1.572 33.862 1.00 88.81 574 GLY A N 1
ATOM 4556 C CA . GLY A 1 574 ? -7.795 2.521 34.009 1.00 88.81 574 GLY A CA 1
ATOM 4557 C C . GLY A 1 574 ? -6.463 1.910 33.570 1.00 88.81 574 GLY A C 1
ATOM 4558 O O . GLY A 1 574 ? -5.783 2.482 32.720 1.00 88.81 574 GLY A O 1
ATOM 4559 N N . ARG A 1 575 ? -6.147 0.703 34.064 1.00 89.94 575 ARG A N 1
ATOM 4560 C CA . ARG A 1 575 ? -4.939 -0.037 33.656 1.00 89.94 575 ARG A CA 1
ATOM 4561 C C . ARG A 1 575 ? -4.985 -0.455 32.186 1.00 89.94 575 ARG A C 1
ATOM 4563 O O . ARG A 1 575 ? -3.969 -0.377 31.505 1.00 89.94 575 ARG A O 1
ATOM 4570 N N . GLU A 1 576 ? -6.151 -0.843 31.668 1.00 87.50 576 GLU A N 1
ATOM 4571 C CA . GLU A 1 576 ? -6.325 -1.121 30.234 1.00 87.50 576 GLU A CA 1
ATOM 4572 C C . GLU A 1 576 ? -5.957 0.110 29.383 1.00 87.50 576 GLU A C 1
ATOM 4574 O O . GLU A 1 576 ? -5.110 0.013 28.494 1.00 87.50 576 GLU A O 1
ATOM 4579 N N . VAL A 1 577 ? -6.485 1.292 29.724 1.00 87.31 577 VAL A N 1
ATOM 4580 C CA . VAL A 1 577 ? -6.145 2.570 29.070 1.00 87.31 577 VAL A CA 1
ATOM 4581 C C . VAL A 1 577 ? -4.657 2.921 29.202 1.00 87.31 577 VAL A C 1
ATOM 4583 O O . VAL A 1 577 ? -4.088 3.486 28.268 1.00 87.31 577 VAL A O 1
ATOM 4586 N N . GLU A 1 578 ? -3.997 2.587 30.312 1.00 88.06 578 GLU A N 1
ATOM 4587 C CA . GLU A 1 578 ? -2.544 2.754 30.452 1.00 88.06 578 GLU A CA 1
ATOM 4588 C C . GLU A 1 578 ? -1.763 1.816 29.520 1.00 88.06 578 GLU A C 1
ATOM 4590 O O . GLU A 1 578 ? -0.909 2.297 28.777 1.00 88.06 578 GLU A O 1
ATOM 4595 N N . THR A 1 579 ? -2.114 0.527 29.439 1.00 89.88 579 THR A N 1
ATOM 4596 C CA . THR A 1 579 ? -1.459 -0.405 28.496 1.00 89.88 579 THR A CA 1
ATOM 4597 C C . THR A 1 579 ? -1.712 -0.045 27.027 1.00 89.88 579 THR A C 1
ATOM 4599 O O . THR A 1 579 ? -0.841 -0.247 26.183 1.00 89.88 579 THR A O 1
ATOM 4602 N N . LEU A 1 580 ? -2.870 0.544 26.703 1.00 86.44 580 LEU A N 1
ATOM 4603 C CA . LEU A 1 580 ? -3.159 1.067 25.365 1.00 86.44 580 LEU A CA 1
ATOM 4604 C C . LEU A 1 580 ? -2.333 2.324 25.050 1.00 86.44 580 LEU A C 1
ATOM 4606 O O . LEU A 1 580 ? -1.833 2.447 23.936 1.00 86.44 580 LEU A O 1
ATOM 4610 N N . LYS A 1 581 ? -2.122 3.225 26.020 1.00 89.00 581 LYS A N 1
ATOM 4611 C CA . LYS A 1 581 ? -1.202 4.371 25.873 1.00 89.00 581 LYS A CA 1
ATOM 4612 C C . LYS A 1 581 ? 0.256 3.934 25.727 1.00 89.00 581 LYS A C 1
ATOM 4614 O O . LYS A 1 581 ? 1.014 4.603 25.033 1.00 89.00 581 LYS A O 1
ATOM 4619 N N . GLU A 1 582 ? 0.660 2.854 26.386 1.00 89.62 582 GLU A N 1
ATOM 4620 C CA . GLU A 1 582 ? 2.019 2.319 26.287 1.00 89.62 582 GLU A CA 1
ATOM 4621 C C . GLU A 1 582 ? 2.270 1.679 24.915 1.00 89.62 582 GLU A C 1
ATOM 4623 O O . GLU A 1 582 ? 3.230 2.051 24.243 1.00 89.62 582 GLU A O 1
ATOM 4628 N N . LYS A 1 583 ? 1.330 0.860 24.422 1.00 88.44 583 LYS A N 1
ATOM 4629 C CA . LYS A 1 583 ? 1.340 0.352 23.037 1.00 88.44 583 LYS A CA 1
ATOM 4630 C C . LYS A 1 583 ? 1.290 1.461 21.985 1.00 88.44 583 LYS A C 1
ATOM 4632 O O . LYS A 1 583 ? 1.921 1.331 20.941 1.00 88.44 583 LYS A O 1
ATOM 4637 N N . LEU A 1 584 ? 0.560 2.551 22.244 1.00 86.88 584 LEU A N 1
ATOM 4638 C CA . LEU A 1 584 ? 0.531 3.705 21.343 1.00 86.88 584 LEU A CA 1
ATOM 4639 C C . LEU A 1 584 ? 1.927 4.335 21.228 1.00 86.88 584 LEU A C 1
ATOM 4641 O O . LEU A 1 584 ? 2.420 4.481 20.118 1.00 86.88 584 LEU A O 1
ATOM 4645 N N . LYS A 1 585 ? 2.608 4.587 22.356 1.00 90.50 585 LYS A N 1
ATOM 4646 C CA . LYS A 1 585 ? 3.996 5.089 22.367 1.00 90.50 585 LYS A CA 1
ATOM 4647 C C . LYS A 1 585 ? 4.979 4.140 21.679 1.00 90.50 585 LYS A C 1
ATOM 4649 O O . LYS A 1 585 ? 5.875 4.599 20.981 1.00 90.50 585 LYS A O 1
ATOM 4654 N N . GLU A 1 586 ? 4.838 2.831 21.883 1.00 90.62 586 GLU A N 1
ATOM 4655 C CA . GLU A 1 586 ? 5.668 1.820 21.214 1.00 90.62 586 GLU A CA 1
ATOM 4656 C C . GLU A 1 586 ? 5.477 1.867 19.687 1.00 90.62 586 GLU A C 1
ATOM 4658 O O . GLU A 1 586 ? 6.452 1.852 18.932 1.00 90.62 586 GLU A O 1
ATOM 4663 N N . MET A 1 587 ? 4.229 2.005 19.230 1.00 87.31 587 MET A N 1
ATOM 4664 C CA . MET A 1 587 ? 3.903 2.180 17.816 1.00 87.31 587 MET A CA 1
ATOM 4665 C C . MET A 1 587 ? 4.417 3.518 17.264 1.00 87.31 587 MET A C 1
ATOM 4667 O O . MET A 1 587 ? 4.982 3.526 16.172 1.00 87.31 587 MET A O 1
ATOM 4671 N N . ASP A 1 588 ? 4.282 4.619 18.008 1.00 88.44 588 ASP A N 1
ATOM 4672 C CA . ASP A 1 588 ? 4.802 5.938 17.626 1.00 88.44 588 ASP A CA 1
ATOM 4673 C C . ASP A 1 588 ? 6.327 5.878 17.425 1.00 88.44 588 ASP A C 1
ATOM 4675 O O . ASP A 1 588 ? 6.822 6.252 16.364 1.00 88.44 588 ASP A O 1
ATOM 4679 N N . VAL A 1 589 ? 7.070 5.290 18.373 1.00 91.44 589 VAL A N 1
ATOM 4680 C CA . VAL A 1 589 ? 8.528 5.079 18.264 1.00 91.44 589 VAL A CA 1
ATOM 4681 C C . VAL A 1 589 ? 8.888 4.168 17.081 1.00 91.44 589 VAL A C 1
ATOM 4683 O O . VAL A 1 589 ? 9.866 4.428 16.373 1.00 91.44 589 VAL A O 1
ATOM 4686 N N . GLN A 1 590 ? 8.098 3.124 16.802 1.00 89.19 590 GLN A N 1
ATOM 4687 C CA . GLN A 1 590 ? 8.302 2.277 15.619 1.00 89.19 590 GLN A CA 1
ATOM 4688 C C . GLN A 1 590 ? 8.063 3.052 14.307 1.00 89.19 590 GLN A C 1
ATOM 4690 O O . GLN A 1 590 ? 8.783 2.843 13.325 1.00 89.19 590 GLN A O 1
ATOM 4695 N N . VAL A 1 591 ? 7.073 3.949 14.272 1.00 88.62 591 VAL A N 1
ATOM 4696 C CA . VAL A 1 591 ? 6.778 4.809 13.116 1.00 88.62 591 VAL A CA 1
ATOM 4697 C C . VAL A 1 591 ? 7.872 5.861 12.925 1.00 88.62 591 VAL A C 1
ATOM 4699 O O . VAL A 1 591 ? 8.364 6.001 11.807 1.00 88.62 591 VAL A O 1
ATOM 4702 N N . GLU A 1 592 ? 8.330 6.533 13.983 1.00 90.00 592 GLU A N 1
ATOM 4703 C CA . GLU A 1 592 ? 9.462 7.469 13.925 1.00 90.00 592 GLU A CA 1
ATOM 4704 C C . GLU A 1 592 ? 10.743 6.783 13.424 1.00 90.00 592 GLU A C 1
ATOM 4706 O O . GLU A 1 592 ? 11.418 7.304 12.530 1.00 90.00 592 GLU A O 1
ATOM 4711 N N . GLY A 1 593 ? 11.036 5.572 13.913 1.00 90.06 593 GLY A N 1
ATOM 4712 C CA . GLY A 1 593 ? 12.164 4.761 13.449 1.00 90.06 593 GLY A CA 1
ATOM 4713 C C . GLY A 1 593 ? 12.086 4.417 11.956 1.00 90.06 593 GLY A C 1
ATOM 4714 O O . GLY A 1 593 ? 13.079 4.556 11.238 1.00 90.06 593 GLY A O 1
ATOM 4715 N N . ARG A 1 594 ? 10.900 4.040 11.453 1.00 88.62 594 ARG A N 1
ATOM 4716 C CA . ARG A 1 594 ? 10.663 3.829 10.011 1.00 88.62 594 ARG A CA 1
ATOM 4717 C C . ARG A 1 594 ? 10.810 5.125 9.208 1.00 88.62 594 ARG A C 1
ATOM 4719 O O . ARG A 1 594 ? 11.397 5.106 8.130 1.00 88.62 594 ARG A O 1
ATOM 4726 N N . VAL A 1 595 ? 10.325 6.252 9.729 1.00 88.69 595 VAL A N 1
ATOM 4727 C CA . VAL A 1 595 ? 10.435 7.563 9.073 1.00 88.69 595 VAL A CA 1
ATOM 4728 C C . VAL A 1 595 ? 11.895 8.010 8.950 1.00 88.69 595 VAL A C 1
ATOM 4730 O O . VAL A 1 595 ? 12.282 8.491 7.885 1.00 88.69 595 VAL A O 1
ATOM 4733 N N . GLU A 1 596 ? 12.738 7.834 9.973 1.00 90.38 596 GLU A N 1
ATOM 4734 C CA . GLU A 1 596 ? 14.173 8.149 9.851 1.00 90.38 596 GLU A CA 1
ATOM 4735 C C . GLU A 1 596 ? 14.953 7.150 8.985 1.00 90.38 596 GLU A C 1
ATOM 4737 O O . GLU A 1 596 ? 15.881 7.569 8.288 1.00 90.38 596 GLU A O 1
ATOM 4742 N N . ALA A 1 597 ? 14.553 5.873 8.935 1.00 88.75 597 ALA A N 1
ATOM 4743 C CA . ALA A 1 597 ? 15.095 4.917 7.966 1.00 88.75 597 ALA A CA 1
ATOM 4744 C C . ALA A 1 597 ? 14.824 5.379 6.520 1.00 88.75 597 ALA A C 1
ATOM 4746 O O . ALA A 1 597 ? 15.769 5.601 5.762 1.00 88.75 597 ALA A O 1
ATOM 4747 N N . VAL A 1 598 ? 13.564 5.678 6.182 1.00 89.00 598 VAL A N 1
ATOM 4748 C CA . VAL A 1 598 ? 13.178 6.182 4.850 1.00 89.00 598 VAL A CA 1
ATOM 4749 C C . VAL A 1 598 ? 13.845 7.528 4.535 1.00 89.00 598 VAL A C 1
ATOM 4751 O O . VAL A 1 598 ? 14.326 7.735 3.423 1.00 89.00 598 VAL A O 1
ATOM 4754 N N . LYS A 1 599 ? 13.979 8.447 5.505 1.00 90.50 599 LYS A N 1
ATOM 4755 C CA . LYS A 1 599 ? 14.754 9.694 5.324 1.00 90.50 599 LYS A CA 1
ATOM 4756 C C . LYS A 1 599 ? 16.248 9.439 5.096 1.00 90.50 599 LYS A C 1
ATOM 4758 O O . LYS A 1 599 ? 16.918 10.263 4.473 1.00 90.50 599 LYS A O 1
ATOM 4763 N N . LYS A 1 600 ? 16.826 8.372 5.654 1.00 91.62 600 LYS A N 1
ATOM 4764 C CA . LYS A 1 600 ? 18.229 7.985 5.426 1.00 91.62 600 LYS A CA 1
ATOM 4765 C C . LYS A 1 600 ? 18.409 7.401 4.023 1.00 91.62 600 LYS A C 1
ATOM 4767 O O . LYS A 1 600 ? 19.349 7.789 3.337 1.00 91.62 600 LYS A O 1
ATOM 4772 N N . GLU A 1 601 ? 17.480 6.565 3.573 1.00 88.56 601 GLU A N 1
ATOM 4773 C CA . GLU A 1 601 ? 17.435 6.037 2.203 1.00 88.56 601 GLU A CA 1
ATOM 4774 C C . GLU A 1 601 ? 17.264 7.167 1.175 1.00 88.56 601 GLU A C 1
ATOM 4776 O O . GLU A 1 601 ? 18.063 7.274 0.250 1.00 88.56 601 GLU A O 1
ATOM 4781 N N . LEU A 1 602 ? 16.329 8.101 1.396 1.00 86.50 602 LEU A N 1
ATOM 4782 C CA . LEU A 1 602 ? 16.145 9.297 0.558 1.00 86.50 602 LEU A CA 1
ATOM 4783 C C . LEU A 1 602 ? 17.397 10.185 0.466 1.00 86.50 602 LEU A C 1
ATOM 4785 O O . LEU A 1 602 ? 17.646 10.781 -0.583 1.00 86.50 602 LEU A O 1
ATOM 4789 N N . ARG A 1 603 ? 18.194 10.275 1.542 1.00 90.25 603 ARG A N 1
ATOM 4790 C CA . ARG A 1 603 ? 19.504 10.950 1.523 1.00 90.25 603 ARG A CA 1
ATOM 4791 C C . ARG A 1 603 ? 20.506 10.177 0.663 1.00 90.25 603 ARG A C 1
ATOM 4793 O O . ARG A 1 603 ? 21.104 10.780 -0.220 1.00 90.25 603 ARG A O 1
ATOM 4800 N N . GLY A 1 604 ? 20.618 8.860 0.843 1.00 90.25 604 GLY A N 1
ATOM 4801 C CA . GLY A 1 604 ? 21.491 8.004 0.029 1.00 90.25 604 GLY A CA 1
ATOM 4802 C C . GLY A 1 604 ? 21.164 8.059 -1.468 1.00 90.25 604 GLY A C 1
ATOM 4803 O O . GLY A 1 604 ? 22.053 8.301 -2.281 1.00 90.25 604 GLY A O 1
ATOM 4804 N N . VAL A 1 605 ? 19.882 7.943 -1.831 1.00 86.56 605 VAL A N 1
ATOM 4805 C CA . VAL A 1 605 ? 19.410 8.066 -3.222 1.00 86.56 605 VAL A CA 1
ATOM 4806 C C . VAL A 1 605 ? 19.711 9.457 -3.788 1.00 86.56 605 VAL A C 1
ATOM 4808 O O . VAL A 1 605 ? 20.150 9.560 -4.931 1.00 86.56 605 VAL A O 1
ATOM 4811 N N . ARG A 1 606 ? 19.548 10.534 -3.004 1.00 87.50 606 ARG A N 1
ATOM 4812 C CA . ARG A 1 606 ? 19.931 11.885 -3.448 1.00 87.50 606 ARG A CA 1
ATOM 4813 C C . ARG A 1 606 ? 21.438 12.005 -3.679 1.00 87.50 606 ARG A C 1
ATOM 4815 O O . ARG A 1 606 ? 21.835 12.491 -4.731 1.00 87.50 606 ARG A O 1
ATOM 4822 N N . GLU A 1 607 ? 22.268 11.523 -2.758 1.00 90.62 607 GLU A N 1
ATOM 4823 C CA . GLU A 1 607 ? 23.725 11.522 -2.935 1.00 90.62 607 GLU A CA 1
ATOM 4824 C C . GLU A 1 607 ? 24.168 10.692 -4.148 1.00 90.62 607 GLU A C 1
ATOM 4826 O O . GLU A 1 607 ? 25.141 11.043 -4.812 1.00 90.62 607 GLU A O 1
ATOM 4831 N N . GLU A 1 608 ? 23.491 9.582 -4.450 1.00 87.00 608 GLU A N 1
ATOM 4832 C CA . GLU A 1 608 ? 23.734 8.812 -5.671 1.00 87.00 608 GLU A CA 1
ATOM 4833 C C . GLU A 1 608 ? 23.309 9.551 -6.935 1.00 87.00 608 GLU A C 1
ATOM 4835 O O . GLU A 1 608 ? 24.044 9.513 -7.920 1.00 87.00 608 GLU A O 1
ATOM 4840 N N . MET A 1 609 ? 22.166 10.236 -6.918 1.00 86.25 609 MET A N 1
ATOM 4841 C CA . MET A 1 609 ? 21.738 11.084 -8.030 1.00 86.25 609 MET A CA 1
ATOM 4842 C C . MET A 1 609 ? 22.730 12.230 -8.257 1.00 86.25 609 MET A C 1
ATOM 4844 O O . MET A 1 609 ? 23.136 12.445 -9.390 1.00 86.25 609 MET A O 1
ATOM 4848 N N . GLU A 1 610 ? 23.226 12.882 -7.202 1.00 89.00 610 GLU A N 1
ATOM 4849 C CA . GLU A 1 610 ? 24.265 13.921 -7.294 1.00 89.00 610 GLU A CA 1
ATOM 4850 C C . GLU A 1 610 ? 25.631 13.368 -7.756 1.00 89.00 610 GLU A C 1
ATOM 4852 O O . GLU A 1 610 ? 26.378 14.062 -8.449 1.00 89.00 610 GLU A O 1
ATOM 4857 N N . LYS A 1 611 ? 25.982 12.119 -7.407 1.00 89.56 611 LYS A N 1
ATOM 4858 C CA . LYS A 1 611 ? 27.173 11.423 -7.942 1.00 89.56 611 LYS A CA 1
ATOM 4859 C C . LYS A 1 611 ? 27.003 11.109 -9.434 1.00 89.56 611 LYS A C 1
ATOM 4861 O O . LYS A 1 611 ? 27.911 11.388 -10.212 1.00 89.56 611 LYS A O 1
ATOM 4866 N N . LYS A 1 612 ? 25.841 10.581 -9.836 1.00 86.94 612 LYS A N 1
ATOM 4867 C CA . LYS A 1 612 ? 25.493 10.284 -11.235 1.00 86.94 612 LYS A CA 1
ATOM 4868 C C . LYS A 1 612 ? 25.456 11.567 -12.073 1.00 86.94 612 LYS A C 1
ATOM 4870 O O . LYS A 1 612 ? 26.058 11.601 -13.137 1.00 86.94 612 LYS A O 1
ATOM 4875 N N . GLU A 1 613 ? 24.836 12.639 -11.582 1.00 89.25 613 GLU A N 1
ATOM 4876 C CA . GLU A 1 613 ? 24.770 13.939 -12.264 1.00 89.25 613 GLU A CA 1
ATOM 4877 C C . GLU A 1 613 ? 26.160 14.565 -12.458 1.00 89.25 613 GLU A C 1
ATOM 4879 O O . GLU A 1 613 ? 26.436 15.109 -13.527 1.00 89.25 613 GLU A O 1
ATOM 4884 N N . ARG A 1 614 ? 27.062 14.449 -11.472 1.00 87.44 614 ARG A N 1
ATOM 4885 C CA . ARG A 1 614 ? 28.463 14.870 -11.636 1.00 87.44 614 ARG A CA 1
ATOM 4886 C C . ARG A 1 614 ? 29.203 14.029 -12.671 1.00 87.44 614 ARG A C 1
ATOM 4888 O O . ARG A 1 614 ? 29.768 14.613 -13.584 1.00 87.44 614 ARG A O 1
ATOM 4895 N N . GLY A 1 615 ? 29.091 12.700 -12.631 1.00 85.44 615 GLY A N 1
ATOM 4896 C CA . GLY A 1 615 ? 29.670 11.834 -13.668 1.00 85.44 615 GLY A CA 1
ATOM 4897 C C . GLY A 1 615 ? 29.134 12.130 -15.079 1.00 85.44 615 GLY A C 1
ATOM 4898 O O . GLY A 1 615 ? 29.894 12.120 -16.044 1.00 85.44 615 GLY A O 1
ATOM 4899 N N . TRP A 1 616 ? 27.847 12.472 -15.213 1.00 85.44 616 TRP A N 1
ATOM 4900 C CA . TRP A 1 616 ? 27.259 12.930 -16.480 1.00 85.44 616 TRP A CA 1
ATOM 4901 C C . TRP A 1 616 ? 27.792 14.297 -16.932 1.00 85.44 616 TRP A C 1
ATOM 4903 O O . TRP A 1 616 ? 27.989 14.491 -18.130 1.00 85.44 616 TRP A O 1
ATOM 4913 N N . LYS A 1 617 ? 28.048 15.234 -16.009 1.00 88.38 617 LYS A N 1
ATOM 4914 C CA . LYS A 1 617 ? 28.680 16.531 -16.313 1.00 88.38 617 LYS A CA 1
ATOM 4915 C C . LYS A 1 617 ? 30.140 16.362 -16.725 1.00 88.38 617 LYS A C 1
ATOM 4917 O O . LYS A 1 617 ? 30.506 16.830 -17.792 1.00 88.38 617 LYS A O 1
ATOM 4922 N N . GLU A 1 618 ? 30.924 15.617 -15.953 1.00 89.62 618 GLU A N 1
ATOM 4923 C CA . GLU A 1 618 ? 32.330 15.296 -16.233 1.00 89.62 618 GLU A CA 1
ATOM 4924 C C . GLU A 1 618 ? 32.479 14.570 -17.588 1.00 89.62 618 GLU A C 1
ATOM 4926 O O . GLU A 1 618 ? 33.322 14.935 -18.406 1.00 89.62 618 GLU A O 1
ATOM 4931 N N . SER A 1 619 ? 31.601 13.602 -17.883 1.00 89.00 619 SER A N 1
ATOM 4932 C CA . SER A 1 619 ? 31.545 12.913 -19.184 1.00 89.00 619 SER A CA 1
ATOM 4933 C C . SER A 1 619 ? 31.151 13.851 -20.333 1.00 89.00 619 SER A C 1
ATOM 4935 O O . SER A 1 619 ? 31.774 13.831 -21.395 1.00 89.00 619 SER A O 1
ATOM 4937 N N . ARG A 1 620 ? 30.160 14.729 -20.121 1.00 88.94 620 ARG A N 1
ATOM 4938 C CA . ARG A 1 620 ? 29.749 15.736 -21.109 1.00 88.94 620 ARG A CA 1
ATOM 4939 C C . ARG A 1 620 ? 30.862 16.740 -21.396 1.00 88.94 620 ARG A C 1
ATOM 4941 O O . ARG A 1 620 ? 31.121 17.008 -22.561 1.00 88.94 620 ARG A O 1
ATOM 4948 N N . GLU A 1 621 ? 31.522 17.269 -20.371 1.00 90.25 621 GLU A N 1
ATOM 4949 C CA . GLU A 1 621 ? 32.665 18.174 -20.516 1.00 90.25 621 GLU A CA 1
ATOM 4950 C C . GLU A 1 621 ? 33.823 17.469 -21.239 1.00 90.25 621 GLU A C 1
ATOM 4952 O O . GLU A 1 621 ? 34.444 18.059 -22.119 1.00 90.25 621 GLU A O 1
ATOM 4957 N N . GLY A 1 622 ? 34.071 16.184 -20.962 1.00 88.38 622 GLY A N 1
ATOM 4958 C CA . GLY A 1 622 ? 35.017 15.364 -21.727 1.00 88.38 622 GLY A CA 1
ATOM 4959 C C . GLY A 1 622 ? 34.657 15.253 -23.215 1.00 88.38 622 GLY A C 1
ATOM 4960 O O . GLY A 1 622 ? 35.512 15.466 -24.073 1.00 88.38 622 GLY A O 1
ATOM 4961 N N . LEU A 1 623 ? 33.389 14.982 -23.539 1.00 85.88 623 LEU A N 1
ATOM 4962 C CA . LEU A 1 623 ? 32.901 14.935 -24.924 1.00 85.88 623 LEU A CA 1
ATOM 4963 C C . LEU A 1 623 ? 32.961 16.304 -25.620 1.00 85.88 623 LEU A C 1
ATOM 4965 O O . LEU A 1 623 ? 33.315 16.368 -26.793 1.00 85.88 623 LEU A O 1
ATOM 4969 N N . GLU A 1 624 ? 32.651 17.389 -24.911 1.00 90.38 624 GLU A N 1
ATOM 4970 C CA . GLU A 1 624 ? 32.670 18.761 -25.430 1.00 90.38 624 GLU A CA 1
ATOM 4971 C C . GLU A 1 624 ? 34.112 19.227 -25.713 1.00 90.38 624 GLU A C 1
ATOM 4973 O O . GLU A 1 624 ? 34.382 19.763 -26.788 1.00 90.38 624 GLU A O 1
ATOM 4978 N N . ASN A 1 625 ? 35.067 18.895 -24.834 1.00 91.12 625 ASN A N 1
ATOM 4979 C CA . ASN A 1 625 ? 36.501 19.099 -25.069 1.00 91.12 625 ASN A CA 1
ATOM 4980 C C . ASN A 1 625 ? 37.027 18.267 -26.255 1.00 91.12 625 ASN A C 1
ATOM 4982 O O . ASN A 1 625 ? 37.704 18.811 -27.126 1.00 91.12 625 ASN A O 1
ATOM 4986 N N . ASN A 1 626 ? 36.682 16.975 -26.339 1.00 88.44 626 ASN A N 1
ATOM 4987 C CA . ASN A 1 626 ? 37.070 16.115 -27.466 1.00 88.44 626 ASN A CA 1
ATOM 4988 C C . ASN A 1 626 ? 36.510 16.634 -28.802 1.00 88.44 626 ASN A C 1
ATOM 4990 O O . ASN A 1 626 ? 37.182 16.580 -29.832 1.00 88.44 626 ASN A O 1
ATOM 4994 N N . LEU A 1 627 ? 35.277 17.148 -28.794 1.00 88.88 627 LEU A N 1
ATOM 4995 C CA . LEU A 1 627 ? 34.618 17.728 -29.961 1.00 88.88 627 LEU A CA 1
ATOM 4996 C C . LEU A 1 627 ? 35.283 19.045 -30.394 1.00 88.88 627 LEU A C 1
ATOM 4998 O O . LEU A 1 627 ? 35.418 19.285 -31.594 1.00 88.88 627 LEU A O 1
ATOM 5002 N N . GLU A 1 628 ? 35.752 19.871 -29.456 1.00 90.94 628 GLU A N 1
ATOM 5003 C CA . GLU A 1 628 ? 36.523 21.079 -29.775 1.00 90.94 628 GLU A CA 1
ATOM 5004 C C . GLU A 1 628 ? 37.940 20.749 -30.284 1.00 90.94 628 GLU A C 1
ATOM 5006 O O . GLU A 1 628 ? 38.394 21.350 -31.258 1.00 90.94 628 GLU A O 1
ATOM 5011 N N . GLU A 1 629 ? 38.610 19.732 -29.727 1.00 89.81 629 GLU A N 1
ATOM 5012 C CA . GLU A 1 629 ? 39.890 19.232 -30.256 1.00 89.81 629 GLU A CA 1
ATOM 5013 C C . GLU A 1 629 ? 39.727 18.675 -31.684 1.00 89.81 629 GLU A C 1
ATOM 5015 O O . GLU A 1 629 ? 40.563 18.923 -32.557 1.00 89.81 629 GLU A O 1
ATOM 5020 N N . LEU A 1 630 ? 38.624 17.969 -31.962 1.00 86.06 630 LEU A N 1
ATOM 5021 C CA . LEU A 1 630 ? 38.293 17.490 -33.305 1.00 86.06 630 LEU A CA 1
ATOM 5022 C C . LEU A 1 630 ? 38.008 18.642 -34.277 1.00 86.06 630 LEU A C 1
ATOM 5024 O O . LEU A 1 630 ? 38.563 18.625 -35.374 1.00 86.06 630 LEU A O 1
ATOM 5028 N N . LYS A 1 631 ? 37.248 19.679 -33.888 1.00 90.12 631 LYS A N 1
ATOM 5029 C CA . LYS A 1 631 ? 37.110 20.907 -34.703 1.00 90.12 631 LYS A CA 1
ATOM 5030 C C . LYS A 1 631 ? 38.466 21.548 -34.986 1.00 90.12 631 LYS A C 1
ATOM 5032 O O . LYS A 1 631 ? 38.723 21.956 -36.115 1.00 90.12 631 LYS A O 1
ATOM 5037 N N . GLN A 1 632 ? 39.341 21.635 -33.983 1.00 90.75 632 GLN A N 1
ATOM 5038 C CA . GLN A 1 632 ? 40.660 22.241 -34.144 1.00 90.75 632 GLN A CA 1
ATOM 5039 C C . GLN A 1 632 ? 41.537 21.428 -35.110 1.00 90.75 632 GLN A C 1
ATOM 5041 O O . GLN A 1 632 ? 42.212 22.016 -35.953 1.00 90.75 632 GLN A O 1
ATOM 5046 N N . LYS A 1 633 ? 41.472 20.090 -35.055 1.00 88.94 633 LYS A N 1
ATOM 5047 C CA . LYS A 1 633 ? 42.126 19.185 -36.016 1.00 88.94 633 LYS A CA 1
ATOM 5048 C C . LYS A 1 633 ? 41.543 19.301 -37.426 1.00 88.94 633 LYS A C 1
ATOM 5050 O O . LYS A 1 633 ? 42.315 19.359 -38.378 1.00 88.94 633 LYS A O 1
ATOM 5055 N N . VAL A 1 634 ? 40.216 19.373 -37.571 1.00 88.94 634 VAL A N 1
ATOM 5056 C CA . VAL A 1 634 ? 39.551 19.608 -38.867 1.00 88.94 634 VAL A CA 1
ATOM 5057 C C . VAL A 1 634 ? 40.030 20.930 -39.458 1.00 88.94 634 VAL A C 1
ATOM 5059 O O . VAL A 1 634 ? 40.574 20.928 -40.556 1.00 88.94 634 VAL A O 1
ATOM 5062 N N . LYS A 1 635 ? 39.979 22.025 -38.691 1.00 91.81 635 LYS A N 1
ATOM 5063 C CA . LYS A 1 635 ? 40.465 23.336 -39.134 1.00 91.81 635 LYS A CA 1
ATOM 5064 C C . LYS A 1 635 ? 41.951 23.329 -39.516 1.00 91.81 635 LYS A C 1
ATOM 5066 O O . LYS A 1 635 ? 42.332 23.938 -40.509 1.00 91.81 635 LYS A O 1
ATOM 5071 N N . GLN A 1 636 ? 42.804 22.623 -38.769 1.00 89.00 636 GLN A N 1
ATOM 5072 C CA . GLN A 1 636 ? 44.218 22.457 -39.135 1.00 89.00 636 GLN A CA 1
ATOM 5073 C C . GLN A 1 636 ? 44.388 21.722 -40.473 1.00 89.00 636 GLN A C 1
ATOM 5075 O O . GLN A 1 636 ? 45.248 22.108 -41.262 1.00 89.00 636 GLN A O 1
ATOM 5080 N N . ARG A 1 637 ? 43.559 20.706 -40.755 1.00 87.62 637 ARG A N 1
ATOM 5081 C CA . ARG A 1 637 ? 43.544 20.013 -42.053 1.00 87.62 637 ARG A CA 1
ATOM 5082 C C . ARG A 1 637 ? 42.948 20.871 -43.169 1.00 87.62 637 ARG A C 1
ATOM 5084 O O . ARG A 1 637 ? 43.471 20.826 -44.271 1.00 87.62 637 ARG A O 1
ATOM 5091 N N . GLU A 1 638 ? 41.937 21.694 -42.907 1.00 88.69 638 GLU A N 1
ATOM 5092 C CA . GLU A 1 638 ? 41.419 22.681 -43.870 1.00 88.69 638 GLU A CA 1
ATOM 5093 C C . GLU A 1 638 ? 42.496 23.720 -44.235 1.00 88.69 638 GLU A C 1
ATOM 5095 O O . GLU A 1 638 ? 42.725 23.993 -45.411 1.00 88.69 638 GLU A O 1
ATOM 5100 N N . GLU A 1 639 ? 43.230 24.243 -43.245 1.00 91.44 639 GLU A N 1
ATOM 5101 C CA . GLU A 1 639 ? 44.365 25.153 -43.460 1.00 91.44 639 GLU A CA 1
ATOM 5102 C C . GLU A 1 639 ? 45.554 24.486 -44.179 1.00 91.44 639 GLU A C 1
ATOM 5104 O O . GLU A 1 639 ? 46.327 25.169 -44.852 1.00 91.44 639 GLU A O 1
ATOM 5109 N N . GLU A 1 640 ? 45.743 23.174 -44.027 1.00 89.19 640 GLU A N 1
ATOM 5110 C CA . GLU A 1 640 ? 46.756 22.384 -44.738 1.00 89.19 640 GLU A CA 1
ATOM 5111 C C . GLU A 1 640 ? 46.331 22.087 -46.182 1.00 89.19 640 GLU A C 1
ATOM 5113 O O . GLU A 1 640 ? 47.111 22.321 -47.104 1.00 89.19 640 GLU A O 1
ATOM 5118 N N . ILE A 1 641 ? 45.078 21.674 -46.397 1.00 87.56 641 ILE A N 1
ATOM 5119 C CA . ILE A 1 641 ? 44.477 21.493 -47.724 1.00 87.56 641 ILE A CA 1
ATOM 5120 C C . ILE A 1 641 ? 44.547 22.806 -48.502 1.00 87.56 641 ILE A C 1
ATOM 5122 O O . ILE A 1 641 ? 45.043 22.802 -49.622 1.00 87.56 641 ILE A O 1
ATOM 5126 N N . GLN A 1 642 ? 44.169 23.942 -47.907 1.00 90.94 642 GLN A N 1
ATOM 5127 C CA . GLN A 1 642 ? 44.245 25.241 -48.582 1.00 90.94 642 GLN A CA 1
ATOM 5128 C C . GLN A 1 642 ? 45.685 25.620 -48.971 1.00 90.94 642 GLN A C 1
ATOM 5130 O O . GLN A 1 642 ? 45.889 26.192 -50.040 1.00 90.94 642 GLN A O 1
ATOM 5135 N N . LYS A 1 643 ? 46.697 25.284 -48.154 1.00 89.44 643 LYS A N 1
ATOM 5136 C CA . LYS A 1 643 ? 48.114 25.473 -48.528 1.00 89.44 643 LYS A CA 1
ATOM 5137 C C . LYS A 1 643 ? 48.489 24.593 -49.717 1.00 89.44 643 LYS A C 1
ATOM 5139 O O . LYS A 1 643 ? 49.026 25.113 -50.687 1.00 89.44 643 LYS A O 1
ATOM 5144 N N . ILE A 1 644 ? 48.136 23.308 -49.684 1.00 88.19 644 ILE A N 1
ATOM 5145 C CA . ILE A 1 644 ? 48.396 22.366 -50.782 1.00 88.19 644 ILE A CA 1
ATOM 5146 C C . ILE A 1 644 ? 47.681 22.814 -52.068 1.00 88.19 644 ILE A C 1
ATOM 5148 O O . ILE A 1 644 ? 48.289 22.797 -53.134 1.00 88.19 644 ILE A O 1
ATOM 5152 N N . THR A 1 645 ? 46.433 23.285 -51.993 1.00 88.19 645 THR A N 1
ATOM 5153 C CA . THR A 1 645 ? 45.704 23.859 -53.136 1.00 88.19 645 THR A CA 1
ATOM 5154 C C . THR A 1 645 ? 46.419 25.089 -53.694 1.00 88.19 645 THR A C 1
ATOM 5156 O O . THR A 1 645 ? 46.613 25.171 -54.905 1.00 88.19 645 THR A O 1
ATOM 5159 N N . ASN A 1 646 ? 46.878 26.005 -52.836 1.00 90.25 646 ASN A N 1
ATOM 5160 C CA . ASN A 1 646 ? 47.635 27.185 -53.261 1.00 90.25 646 ASN A CA 1
ATOM 5161 C C . ASN A 1 646 ? 48.980 26.803 -53.914 1.00 90.25 646 ASN A C 1
ATOM 5163 O O . ASN A 1 646 ? 49.340 27.372 -54.941 1.00 90.25 646 ASN A O 1
ATOM 5167 N N . GLU A 1 647 ? 49.706 25.823 -53.363 1.00 89.19 647 GLU A N 1
ATOM 5168 C CA . GLU A 1 647 ? 50.958 25.302 -53.932 1.00 89.19 647 GLU A CA 1
ATOM 5169 C C . GLU A 1 647 ? 50.734 24.597 -55.280 1.00 89.19 647 GLU A C 1
ATOM 5171 O O . GLU A 1 647 ? 51.537 24.748 -56.203 1.00 89.19 647 GLU A O 1
ATOM 5176 N N . VAL A 1 648 ? 49.634 23.850 -55.427 1.00 88.38 648 VAL A N 1
ATOM 5177 C CA . VAL A 1 648 ? 49.234 23.215 -56.692 1.00 88.38 648 VAL A CA 1
ATOM 5178 C C . VAL A 1 648 ? 48.836 24.266 -57.729 1.00 88.38 648 VAL A C 1
ATOM 5180 O O . VAL A 1 648 ? 49.252 24.154 -58.880 1.00 88.38 648 VAL A O 1
ATOM 5183 N N . GLU A 1 649 ? 48.106 25.318 -57.346 1.00 90.12 649 GLU A N 1
ATOM 5184 C CA . GLU A 1 649 ? 47.837 26.460 -58.226 1.00 90.12 649 GLU A CA 1
ATOM 5185 C C . GLU A 1 649 ? 49.117 27.194 -58.641 1.00 90.12 649 GLU A C 1
ATOM 5187 O O . GLU A 1 649 ? 49.260 27.559 -59.807 1.00 90.12 649 GLU A O 1
ATOM 5192 N N . GLU A 1 650 ? 50.055 27.426 -57.718 1.00 90.56 650 GLU A N 1
ATOM 5193 C CA . GLU A 1 650 ? 51.318 28.090 -58.042 1.00 90.56 650 GLU A CA 1
ATOM 5194 C C . GLU A 1 650 ? 52.147 27.238 -59.007 1.00 90.56 650 GLU A C 1
ATOM 5196 O O . GLU A 1 650 ? 52.581 27.737 -60.045 1.00 90.56 650 GLU A O 1
ATOM 5201 N N . LYS A 1 651 ? 52.295 25.934 -58.741 1.00 87.50 651 LYS A N 1
ATOM 5202 C CA . LYS A 1 651 ? 52.986 25.022 -59.662 1.00 87.50 651 LYS A CA 1
ATOM 5203 C C . LYS A 1 651 ? 52.270 24.886 -60.998 1.00 87.50 651 LYS A C 1
ATOM 5205 O O . LYS A 1 651 ? 52.942 24.786 -62.019 1.00 87.50 651 LYS A O 1
ATOM 5210 N N . ARG A 1 652 ? 50.937 24.948 -61.028 1.00 90.06 652 ARG A N 1
ATOM 5211 C CA . ARG A 1 652 ? 50.180 25.009 -62.280 1.00 90.06 652 ARG A CA 1
ATOM 5212 C C . ARG A 1 652 ? 50.500 26.288 -63.059 1.00 90.06 652 ARG A C 1
ATOM 5214 O O . ARG A 1 652 ? 50.818 26.180 -64.235 1.00 90.06 652 ARG A O 1
ATOM 5221 N N . ARG A 1 653 ? 50.523 27.463 -62.416 1.00 90.62 653 ARG A N 1
ATOM 5222 C CA . ARG A 1 653 ? 50.948 28.727 -63.057 1.00 90.62 653 ARG A CA 1
ATOM 5223 C C . ARG A 1 653 ? 52.404 28.675 -63.538 1.00 90.62 653 ARG A C 1
ATOM 5225 O O . ARG A 1 653 ? 52.706 29.218 -64.594 1.00 90.62 653 ARG A O 1
ATOM 5232 N N . GLN A 1 654 ? 53.298 28.007 -62.805 1.00 87.56 654 GLN A N 1
ATOM 5233 C CA . GLN A 1 654 ? 54.684 27.777 -63.238 1.00 87.56 654 GLN A CA 1
ATOM 5234 C C . GLN A 1 654 ? 54.750 26.860 -64.473 1.00 87.56 654 GLN A C 1
ATOM 5236 O O . GLN A 1 654 ? 55.515 27.143 -65.390 1.00 87.56 654 GLN A O 1
ATOM 5241 N N . VAL A 1 655 ? 53.937 25.797 -64.538 1.00 84.38 655 VAL A N 1
ATOM 5242 C CA . VAL A 1 655 ? 53.830 24.923 -65.723 1.00 84.38 655 VAL A CA 1
ATOM 5243 C C . VAL A 1 655 ? 53.239 25.676 -66.914 1.00 84.38 655 VAL A C 1
ATOM 5245 O O . VAL A 1 655 ? 53.867 25.688 -67.964 1.00 84.38 655 VAL A O 1
ATOM 5248 N N . GLU A 1 656 ? 52.114 26.374 -66.748 1.00 88.88 656 GLU A N 1
ATOM 5249 C CA . GLU A 1 656 ? 51.496 27.196 -67.802 1.00 88.88 656 GLU A CA 1
ATOM 5250 C C . GLU A 1 656 ? 52.462 28.290 -68.307 1.00 88.88 656 GLU A C 1
ATOM 5252 O O . GLU A 1 656 ? 52.518 28.570 -69.505 1.00 88.88 656 GLU A O 1
ATOM 5257 N N . GLY A 1 657 ? 53.290 28.854 -67.418 1.00 84.62 657 GLY A N 1
ATOM 5258 C CA . GLY A 1 657 ? 54.385 29.761 -67.769 1.00 84.62 657 GLY A CA 1
ATOM 5259 C C . GLY A 1 657 ? 55.482 29.091 -68.605 1.00 84.62 657 GLY A C 1
ATOM 5260 O O . GLY A 1 657 ? 55.808 29.586 -69.680 1.00 84.62 657 GLY A O 1
ATOM 5261 N N . MET A 1 658 ? 56.010 27.942 -68.166 1.00 83.88 658 MET A N 1
ATOM 5262 C CA . MET A 1 658 ? 57.019 27.174 -68.916 1.00 83.88 658 MET A CA 1
ATOM 5263 C C . MET A 1 658 ? 56.486 26.637 -70.254 1.00 83.88 658 MET A C 1
ATOM 5265 O O . MET A 1 658 ? 57.243 26.517 -71.216 1.00 83.88 658 MET A O 1
ATOM 5269 N N . GLU A 1 659 ? 55.194 26.322 -70.350 1.00 85.44 659 GLU A N 1
ATOM 5270 C CA . GLU A 1 659 ? 54.541 25.948 -71.606 1.00 85.44 659 GLU A CA 1
ATOM 5271 C C . GLU A 1 659 ? 54.396 27.155 -72.542 1.00 85.44 659 GLU A C 1
ATOM 5273 O O . GLU A 1 659 ? 54.678 27.027 -73.734 1.00 85.44 659 GLU A O 1
ATOM 5278 N N . GLY A 1 660 ? 54.069 28.339 -72.013 1.00 85.38 660 GLY A N 1
ATOM 5279 C CA . GLY A 1 660 ? 54.107 29.600 -72.759 1.00 85.38 660 GLY A CA 1
ATOM 5280 C C . GLY A 1 660 ? 55.511 29.951 -73.268 1.00 85.38 660 GLY A C 1
ATOM 5281 O O . GLY A 1 660 ? 55.673 30.271 -74.446 1.00 85.38 660 GLY A O 1
ATOM 5282 N N . GLU A 1 661 ? 56.540 29.817 -72.426 1.00 84.19 661 GLU A N 1
ATOM 5283 C CA . GLU A 1 661 ? 57.946 29.975 -72.826 1.00 84.19 661 GLU A CA 1
ATOM 5284 C C . GLU A 1 661 ? 58.339 28.960 -73.904 1.00 84.19 661 GLU A C 1
ATOM 5286 O O . GLU A 1 661 ? 58.921 29.337 -74.918 1.00 84.19 661 GLU A O 1
ATOM 5291 N N . LYS A 1 662 ? 57.967 27.683 -73.746 1.00 83.44 662 LYS A N 1
ATOM 5292 C CA . LYS A 1 662 ? 58.196 26.630 -74.746 1.00 83.44 662 LYS A CA 1
ATOM 5293 C C . LYS A 1 662 ? 57.538 26.961 -76.087 1.00 83.44 662 LYS A C 1
ATOM 5295 O O . LYS A 1 662 ? 58.177 26.770 -77.116 1.00 83.44 662 LYS A O 1
ATOM 5300 N N . VAL A 1 663 ? 56.299 27.460 -76.097 1.00 86.62 663 VAL A N 1
ATOM 5301 C CA . VAL A 1 663 ? 55.625 27.916 -77.328 1.00 86.62 663 VAL A CA 1
ATOM 5302 C C . VAL A 1 663 ? 56.367 29.107 -77.943 1.00 86.62 663 VAL A C 1
ATOM 5304 O O . VAL A 1 663 ? 56.592 29.113 -79.149 1.00 86.62 663 VAL A O 1
ATOM 5307 N N . GLY A 1 664 ? 56.835 30.061 -77.131 1.00 85.12 664 GLY A N 1
ATOM 5308 C CA . GLY A 1 664 ? 57.680 31.168 -77.592 1.00 85.12 664 GLY A CA 1
ATOM 5309 C C . GLY A 1 664 ? 59.016 30.710 -78.193 1.00 85.12 664 GLY A C 1
ATOM 5310 O O . GLY A 1 664 ? 59.433 31.224 -79.229 1.00 85.12 664 GLY A O 1
ATOM 5311 N N . PHE A 1 665 ? 59.669 29.706 -77.598 1.00 83.56 665 PHE A N 1
ATOM 5312 C CA . PHE A 1 665 ? 60.888 29.107 -78.147 1.00 83.56 665 PHE A CA 1
ATOM 5313 C C . PHE A 1 665 ? 60.627 28.327 -79.438 1.00 83.56 665 PHE A C 1
ATOM 5315 O O . PHE A 1 665 ? 61.442 28.422 -80.349 1.00 83.56 665 PHE A O 1
ATOM 5322 N N . VAL A 1 666 ? 59.510 27.598 -79.553 1.00 85.88 666 VAL A N 1
ATOM 5323 C CA . VAL A 1 666 ? 59.117 26.931 -80.808 1.00 85.88 666 VAL A CA 1
ATOM 5324 C C . VAL A 1 666 ? 58.870 27.965 -81.904 1.00 85.88 666 VAL A C 1
ATOM 5326 O O . VAL A 1 666 ? 59.490 27.864 -82.955 1.00 85.88 666 VAL A O 1
ATOM 5329 N N . ALA A 1 667 ? 58.091 29.016 -81.634 1.00 85.62 667 ALA A N 1
ATOM 5330 C CA . ALA A 1 667 ? 57.863 30.096 -82.595 1.00 85.62 667 ALA A CA 1
ATOM 5331 C C . ALA A 1 667 ? 59.170 30.804 -83.008 1.00 85.62 667 ALA A C 1
ATOM 5333 O O . ALA A 1 667 ? 59.351 31.125 -84.179 1.00 85.62 667 ALA A O 1
ATOM 5334 N N . ARG A 1 668 ? 60.126 30.998 -82.082 1.00 85.50 668 ARG A N 1
ATOM 5335 C CA . ARG A 1 668 ? 61.445 31.561 -82.424 1.00 85.50 668 ARG A CA 1
ATOM 5336 C C . ARG A 1 668 ? 62.333 30.579 -83.196 1.00 85.50 668 ARG A C 1
ATOM 5338 O O . ARG A 1 668 ? 63.174 31.026 -83.968 1.00 85.50 668 ARG A O 1
ATOM 5345 N N . ILE A 1 669 ? 62.170 29.268 -83.012 1.00 84.38 669 ILE A N 1
ATOM 5346 C CA . ILE A 1 669 ? 62.828 28.250 -83.846 1.00 84.38 669 ILE A CA 1
ATOM 5347 C C . ILE A 1 669 ? 62.227 28.266 -85.254 1.00 84.38 669 ILE A C 1
ATOM 5349 O O . ILE A 1 669 ? 62.991 28.302 -86.206 1.00 84.38 669 ILE A O 1
ATOM 5353 N N . GLU A 1 670 ? 60.902 28.328 -85.395 1.00 86.94 670 GLU A N 1
ATOM 5354 C CA . GLU A 1 670 ? 60.218 28.455 -86.692 1.00 86.94 670 GLU A CA 1
ATOM 5355 C C . GLU A 1 670 ? 60.649 29.737 -87.432 1.00 86.94 670 GLU A C 1
ATOM 5357 O O . GLU A 1 670 ? 61.011 29.677 -88.605 1.00 86.94 670 GLU A O 1
ATOM 5362 N N . GLU A 1 671 ? 60.724 30.875 -86.730 1.00 84.62 671 GLU A N 1
ATOM 5363 C CA . GLU A 1 671 ? 61.246 32.146 -87.259 1.00 84.62 671 GLU A CA 1
ATOM 5364 C C . GLU A 1 671 ? 62.716 32.024 -87.708 1.00 84.62 671 GLU A C 1
ATOM 5366 O O . GLU A 1 671 ? 63.073 32.480 -88.791 1.00 84.62 671 GLU A O 1
ATOM 5371 N N . LEU A 1 672 ? 63.574 31.361 -86.921 1.00 81.56 672 LEU A N 1
ATOM 5372 C CA . LEU A 1 672 ? 64.980 31.121 -87.278 1.00 81.56 672 LEU A CA 1
ATOM 5373 C C . LEU A 1 672 ? 65.145 30.102 -88.419 1.00 81.56 672 LEU A C 1
ATOM 5375 O O . LEU A 1 672 ? 66.079 30.220 -89.211 1.00 81.56 672 LEU A O 1
ATOM 5379 N N . GLU A 1 673 ? 64.268 29.104 -88.531 1.00 83.25 673 GLU A N 1
ATOM 5380 C CA . GLU A 1 673 ? 64.244 28.167 -89.657 1.00 83.25 673 GLU A CA 1
ATOM 5381 C C . GLU A 1 673 ? 63.778 28.861 -90.943 1.00 83.25 673 GLU A C 1
ATOM 5383 O O . GLU A 1 673 ? 64.326 28.581 -92.013 1.00 83.25 673 GLU A O 1
ATOM 5388 N N . GLU A 1 674 ? 62.849 29.818 -90.853 1.00 84.31 674 GLU A N 1
ATOM 5389 C CA . GLU A 1 674 ? 62.457 30.674 -91.974 1.00 84.31 674 GLU A CA 1
ATOM 5390 C C . GLU A 1 674 ? 63.562 31.679 -92.351 1.00 84.31 674 GLU A C 1
ATOM 5392 O O . GLU A 1 674 ? 63.916 31.746 -93.528 1.00 84.31 674 GLU A O 1
ATOM 5397 N N . GLU A 1 675 ? 64.216 32.351 -91.391 1.00 80.94 675 GLU A N 1
ATOM 5398 C CA . GLU A 1 675 ? 65.426 33.165 -91.631 1.00 80.94 675 GLU A CA 1
ATOM 5399 C C . GLU A 1 675 ? 66.531 32.339 -92.326 1.00 80.94 675 GLU A C 1
ATOM 5401 O O . GLU A 1 675 ? 67.140 32.788 -93.299 1.00 80.94 675 GLU A O 1
ATOM 5406 N N . VAL A 1 676 ? 66.780 31.100 -91.881 1.00 78.44 676 VAL A N 1
ATOM 5407 C CA . VAL A 1 676 ? 67.770 30.190 -92.493 1.00 78.44 676 VAL A CA 1
ATOM 5408 C C . VAL A 1 676 ? 67.341 29.716 -93.883 1.00 78.44 676 VAL A C 1
ATOM 5410 O O . VAL A 1 676 ? 68.203 29.470 -94.728 1.00 78.44 676 VAL A O 1
ATOM 5413 N N . LYS A 1 677 ? 66.040 29.580 -94.145 1.00 82.81 677 LYS A N 1
ATOM 5414 C CA . LYS A 1 677 ? 65.491 29.193 -95.451 1.00 82.81 677 LYS A CA 1
ATOM 5415 C C . LYS A 1 677 ? 65.573 30.344 -96.455 1.00 82.81 677 LYS A C 1
ATOM 5417 O O . LYS A 1 677 ? 66.053 30.120 -97.563 1.00 82.81 677 LYS A O 1
ATOM 5422 N N . VAL A 1 678 ? 65.210 31.564 -96.055 1.00 80.25 678 VAL A N 1
ATOM 5423 C CA . VAL A 1 678 ? 65.392 32.786 -96.859 1.00 80.25 678 VAL A CA 1
ATOM 5424 C C . VAL A 1 678 ? 66.883 33.030 -97.110 1.00 80.25 678 VAL A C 1
ATOM 5426 O O . VAL A 1 678 ? 67.311 33.122 -98.255 1.00 80.25 678 VAL A O 1
ATOM 5429 N N . GLY A 1 679 ? 67.719 32.956 -96.072 1.00 78.62 679 GLY A N 1
ATOM 5430 C CA . GLY A 1 679 ? 69.179 33.049 -96.187 1.00 78.62 679 GLY A CA 1
ATOM 5431 C C . GLY A 1 679 ? 69.864 31.854 -96.878 1.00 78.62 679 GLY A C 1
ATOM 5432 O O . GLY A 1 679 ? 71.100 31.837 -96.975 1.00 78.62 679 GLY A O 1
ATOM 5433 N N . ARG A 1 680 ? 69.099 30.846 -97.331 1.00 76.50 680 ARG A N 1
ATOM 5434 C CA . ARG A 1 680 ? 69.515 29.839 -98.323 1.00 76.50 680 ARG A CA 1
ATOM 5435 C C . ARG A 1 680 ? 69.060 30.224 -99.723 1.00 76.50 680 ARG A C 1
ATOM 5437 O O . ARG A 1 680 ? 69.905 30.186 -100.606 1.00 76.50 680 ARG A O 1
ATOM 5444 N N . THR A 1 681 ? 67.807 30.636 -99.930 1.00 75.62 681 THR A N 1
ATOM 5445 C CA . THR A 1 681 ? 67.344 31.076 -101.258 1.00 75.62 681 THR A CA 1
ATOM 5446 C C . THR A 1 681 ? 68.116 32.300 -101.739 1.00 75.62 681 THR A C 1
ATOM 5448 O O . THR A 1 681 ? 68.634 32.259 -102.842 1.00 75.62 681 THR A O 1
ATOM 5451 N N . GLU A 1 682 ? 68.365 33.299 -100.886 1.00 77.94 682 GLU A N 1
ATOM 5452 C CA . GLU A 1 682 ? 69.233 34.448 -101.207 1.00 77.94 682 GLU A CA 1
ATOM 5453 C C . GLU A 1 682 ? 70.667 34.019 -101.571 1.00 77.94 682 GLU A C 1
ATOM 5455 O O . GLU A 1 682 ? 71.329 34.647 -102.397 1.00 77.94 682 GLU A O 1
ATOM 5460 N N . LYS A 1 683 ? 71.176 32.933 -100.970 1.00 74.88 683 LYS A N 1
ATOM 5461 C CA . LYS A 1 683 ? 72.492 32.375 -101.320 1.00 74.88 683 LYS A CA 1
ATOM 5462 C C . LYS A 1 683 ? 72.456 31.593 -102.620 1.00 74.88 683 LYS A C 1
ATOM 5464 O O . LYS A 1 683 ? 73.408 31.682 -103.377 1.00 74.88 683 LYS A O 1
ATOM 5469 N N . GLU A 1 684 ? 71.408 30.827 -102.882 1.00 76.12 684 GLU A N 1
ATOM 5470 C CA . GLU A 1 684 ? 71.234 30.087 -104.134 1.00 76.12 684 GLU A CA 1
ATOM 5471 C C . GLU A 1 684 ? 71.003 31.053 -105.310 1.00 76.12 684 GLU A C 1
ATOM 5473 O O . GLU A 1 684 ? 71.584 30.854 -106.373 1.00 76.12 684 GLU A O 1
ATOM 5478 N N . GLU A 1 685 ? 70.278 32.152 -105.088 1.00 75.06 685 GLU A N 1
ATOM 5479 C CA . GLU A 1 685 ? 70.105 33.271 -106.020 1.00 75.06 685 GLU A CA 1
ATOM 5480 C C . GLU A 1 685 ? 71.426 34.012 -106.259 1.00 75.06 685 GLU A C 1
ATOM 5482 O O . GLU A 1 685 ? 71.867 34.083 -107.401 1.00 75.06 685 GLU A O 1
ATOM 5487 N N . THR A 1 686 ? 72.136 34.468 -105.219 1.00 75.88 686 THR A N 1
ATOM 5488 C CA . THR A 1 686 ? 73.442 35.139 -105.408 1.00 75.88 686 THR A CA 1
ATOM 5489 C C . THR A 1 686 ? 74.532 34.210 -105.955 1.00 75.88 686 THR A C 1
ATOM 5491 O O . THR A 1 686 ? 75.414 34.672 -106.677 1.00 75.88 686 THR A O 1
ATOM 5494 N N . TRP A 1 687 ? 74.478 32.896 -105.694 1.00 74.12 687 TRP A N 1
ATOM 5495 C CA . TRP A 1 687 ? 75.327 31.912 -106.383 1.00 74.12 687 TRP A CA 1
ATOM 5496 C C . TRP A 1 687 ? 74.945 31.745 -107.855 1.00 74.12 687 TRP A C 1
ATOM 5498 O O . TRP A 1 687 ? 75.845 31.564 -108.674 1.00 74.12 687 TRP A O 1
ATOM 5508 N N . ALA A 1 688 ? 73.656 31.804 -108.205 1.00 75.69 688 ALA A N 1
ATOM 5509 C CA . ALA A 1 688 ? 73.191 31.749 -109.588 1.00 75.69 688 ALA A CA 1
ATOM 5510 C C . ALA A 1 688 ? 73.553 33.027 -110.363 1.00 75.69 688 ALA A C 1
ATOM 5512 O O . ALA A 1 688 ? 74.069 32.919 -111.473 1.00 75.69 688 ALA A O 1
ATOM 5513 N N . GLU A 1 689 ? 73.383 34.208 -109.760 1.00 75.12 689 GLU A N 1
ATOM 5514 C CA . GLU A 1 689 ? 73.862 35.489 -110.294 1.00 75.12 689 GLU A CA 1
ATOM 5515 C C . GLU A 1 689 ? 75.380 35.454 -110.503 1.00 75.12 689 GLU A C 1
ATOM 5517 O O . GLU A 1 689 ? 75.840 35.713 -111.610 1.00 75.12 689 GLU A O 1
ATOM 5522 N N . LEU A 1 690 ? 76.163 35.019 -109.505 1.00 74.06 690 LEU A N 1
ATOM 5523 C CA . LEU A 1 690 ? 77.614 34.838 -109.654 1.00 74.06 690 LEU A CA 1
ATOM 5524 C C . LEU A 1 690 ? 77.979 33.853 -110.772 1.00 74.06 690 LEU A C 1
ATOM 5526 O O . LEU A 1 690 ? 78.962 34.080 -111.472 1.00 74.06 690 LEU A O 1
ATOM 5530 N N . TYR A 1 691 ? 77.218 32.772 -110.964 1.00 76.69 691 TYR A N 1
ATOM 5531 C CA . TYR A 1 691 ? 77.444 31.830 -112.066 1.00 76.69 691 TYR A CA 1
ATOM 5532 C C . TYR A 1 691 ? 77.133 32.457 -113.430 1.00 76.69 691 TYR A C 1
ATOM 5534 O O . TYR A 1 691 ? 77.867 32.240 -114.394 1.00 76.69 691 TYR A O 1
ATOM 5542 N N . GLN A 1 692 ? 76.060 33.245 -113.505 1.00 76.81 692 GLN A N 1
ATOM 5543 C CA . GLN A 1 692 ? 75.612 33.927 -114.713 1.00 76.81 692 GLN A CA 1
ATOM 5544 C C . GLN A 1 692 ? 76.553 35.078 -115.097 1.00 76.81 692 GLN A C 1
ATOM 5546 O O . GLN A 1 692 ? 76.885 35.214 -116.274 1.00 76.81 692 GLN A O 1
ATOM 5551 N N . ASP A 1 693 ? 77.057 35.834 -114.120 1.00 77.00 693 ASP A N 1
ATOM 5552 C CA . ASP A 1 693 ? 78.111 36.835 -114.296 1.00 77.00 693 ASP A CA 1
ATOM 5553 C C . ASP A 1 693 ? 79.441 36.185 -114.692 1.00 77.00 693 ASP A C 1
ATOM 5555 O O . ASP A 1 693 ? 80.133 36.708 -115.564 1.00 77.00 693 ASP A O 1
ATOM 5559 N N . LEU A 1 694 ? 79.795 35.020 -114.133 1.00 74.88 694 LEU A N 1
ATOM 5560 C CA . LEU A 1 694 ? 80.992 34.283 -114.551 1.00 74.88 694 LEU A CA 1
ATOM 5561 C C . LEU A 1 694 ? 80.865 33.777 -115.998 1.00 74.88 694 LEU A C 1
ATOM 5563 O O . LEU A 1 694 ? 81.833 33.844 -116.755 1.00 74.88 694 LEU A O 1
ATOM 5567 N N . GLU A 1 695 ? 79.683 33.310 -116.414 1.00 76.00 695 GLU A N 1
ATOM 5568 C CA . GLU A 1 695 ? 79.434 32.909 -117.803 1.00 76.00 695 GLU A CA 1
ATOM 5569 C C . GLU A 1 695 ? 79.410 34.122 -118.750 1.00 76.00 695 GLU A C 1
ATOM 5571 O O . GLU A 1 695 ? 79.962 34.061 -119.850 1.00 76.00 695 GLU A O 1
ATOM 5576 N N . ALA A 1 696 ? 78.832 35.250 -118.327 1.00 76.25 696 ALA A N 1
ATOM 5577 C CA . ALA A 1 696 ? 78.840 36.500 -119.083 1.00 76.25 696 ALA A CA 1
ATOM 5578 C C . ALA A 1 696 ? 80.262 37.063 -119.233 1.00 76.25 696 ALA A C 1
ATOM 5580 O O . ALA A 1 696 ? 80.649 37.447 -120.337 1.00 76.25 696 ALA A O 1
ATOM 5581 N N . ALA A 1 697 ? 81.066 37.038 -118.168 1.00 77.38 697 ALA A N 1
ATOM 5582 C CA . ALA A 1 697 ? 82.475 37.411 -118.189 1.00 77.38 697 ALA A CA 1
ATOM 5583 C C . ALA A 1 697 ? 83.296 36.463 -119.073 1.00 77.38 697 ALA A C 1
ATOM 5585 O O . ALA A 1 697 ? 84.099 36.934 -119.869 1.00 77.38 697 ALA A O 1
ATOM 5586 N N . ALA A 1 698 ? 83.053 35.148 -119.025 1.00 74.31 698 ALA A N 1
ATOM 5587 C CA . ALA A 1 698 ? 83.711 34.185 -119.911 1.00 74.31 698 ALA A CA 1
ATOM 5588 C C . ALA A 1 698 ? 83.315 34.372 -121.390 1.00 74.31 698 ALA A C 1
ATOM 5590 O O . ALA A 1 698 ? 84.146 34.179 -122.280 1.00 74.31 698 ALA A O 1
ATOM 5591 N N . ARG A 1 699 ? 82.072 34.787 -121.679 1.00 77.56 699 ARG A N 1
ATOM 5592 C CA . ARG A 1 699 ? 81.651 35.181 -123.036 1.00 77.56 699 ARG A CA 1
ATOM 5593 C C . ARG A 1 699 ? 82.308 36.487 -123.473 1.00 77.56 699 ARG A C 1
ATOM 5595 O O . ARG A 1 699 ? 82.833 36.521 -124.579 1.00 77.56 699 ARG A O 1
ATOM 5602 N N . GLN A 1 700 ? 82.349 37.512 -122.620 1.00 78.44 700 GLN A N 1
ATOM 5603 C CA . GLN A 1 700 ? 83.055 38.763 -122.918 1.00 78.44 700 GLN A CA 1
ATOM 5604 C C . GLN A 1 700 ? 84.553 38.536 -123.113 1.00 78.44 700 GLN A C 1
ATOM 5606 O O . GLN A 1 700 ? 85.106 39.049 -124.075 1.00 78.44 700 GLN A O 1
ATOM 5611 N N . GLU A 1 701 ? 85.211 37.731 -122.276 1.00 76.44 701 GLU A N 1
ATOM 5612 C CA . GLU A 1 701 ? 86.622 37.390 -122.461 1.00 76.44 701 GLU A CA 1
ATOM 5613 C C . GLU A 1 701 ? 86.825 36.601 -123.759 1.00 76.44 701 GLU A C 1
ATOM 5615 O O . GLU A 1 701 ? 87.775 36.868 -124.484 1.00 76.44 701 GLU A O 1
ATOM 5620 N N . LYS A 1 702 ? 85.916 35.688 -124.124 1.00 75.56 702 LYS A N 1
ATOM 5621 C CA . LYS A 1 702 ? 85.975 34.987 -125.414 1.00 75.56 702 LYS A CA 1
ATOM 5622 C C . LYS A 1 702 ? 85.775 35.931 -126.606 1.00 75.56 702 LYS A C 1
ATOM 5624 O O . LYS A 1 702 ? 86.504 35.805 -127.584 1.00 75.56 702 LYS A O 1
ATOM 5629 N N . GLU A 1 703 ? 84.825 36.862 -126.548 1.00 77.75 703 GLU A N 1
ATOM 5630 C CA . GLU A 1 703 ? 84.596 37.868 -127.597 1.00 77.75 703 GLU A CA 1
ATOM 5631 C C . GLU A 1 703 ? 85.767 38.856 -127.696 1.00 77.75 703 GLU A C 1
ATOM 5633 O O . GLU A 1 703 ? 86.204 39.185 -128.796 1.00 77.75 703 GLU A O 1
ATOM 5638 N N . GLU A 1 704 ? 86.334 39.271 -126.564 1.00 79.12 704 GLU A N 1
ATOM 5639 C CA . GLU A 1 704 ? 87.524 40.118 -126.468 1.00 79.12 704 GLU A CA 1
ATOM 5640 C C . GLU A 1 704 ? 88.773 39.371 -126.968 1.00 79.12 704 GLU A C 1
ATOM 5642 O O . GLU A 1 704 ? 89.562 39.945 -127.711 1.00 79.12 704 GLU A O 1
ATOM 5647 N N . GLN A 1 705 ? 88.929 38.075 -126.675 1.00 76.19 705 GLN A N 1
ATOM 5648 C CA . GLN A 1 705 ? 89.983 37.228 -127.241 1.00 76.19 705 GLN A CA 1
ATOM 5649 C C . GLN A 1 705 ? 89.792 37.013 -128.750 1.00 76.19 705 GLN A C 1
ATOM 5651 O O . GLN A 1 705 ? 90.761 37.124 -129.495 1.00 76.19 705 GLN A O 1
ATOM 5656 N N . GLU A 1 706 ? 88.575 36.749 -129.239 1.00 77.31 706 GLU A N 1
ATOM 5657 C CA . GLU A 1 706 ? 88.287 36.621 -130.677 1.00 77.31 706 GLU A CA 1
ATOM 5658 C C . GLU A 1 706 ? 88.557 37.941 -131.410 1.00 77.31 706 GLU A C 1
ATOM 5660 O O . GLU A 1 706 ? 89.273 37.945 -132.415 1.00 77.31 706 GLU A O 1
ATOM 5665 N N . ARG A 1 707 ? 88.109 39.068 -130.847 1.00 78.62 707 ARG A N 1
ATOM 5666 C CA . ARG A 1 707 ? 88.421 40.428 -131.300 1.00 78.62 707 ARG A CA 1
ATOM 5667 C C . ARG A 1 707 ? 89.924 40.696 -131.288 1.00 78.62 707 ARG A C 1
ATOM 5669 O O . ARG A 1 707 ? 90.445 41.207 -132.273 1.00 78.62 707 ARG A O 1
ATOM 5676 N N . GLN A 1 708 ? 90.645 40.346 -130.225 1.00 76.19 708 GLN A N 1
ATOM 5677 C CA . GLN A 1 708 ? 92.101 40.492 -130.156 1.00 76.19 708 GLN A CA 1
ATOM 5678 C C . GLN A 1 708 ? 92.814 39.570 -131.145 1.00 76.19 708 GLN A C 1
ATOM 5680 O O . GLN A 1 708 ? 93.874 39.937 -131.639 1.00 76.19 708 GLN A O 1
ATOM 5685 N N . LEU A 1 709 ? 92.242 38.418 -131.502 1.00 75.12 709 LEU A N 1
ATOM 5686 C CA . LEU A 1 709 ? 92.771 37.501 -132.512 1.00 75.12 709 LEU A CA 1
ATOM 5687 C C . LEU A 1 709 ? 92.500 38.032 -133.934 1.00 75.12 709 LEU A C 1
ATOM 5689 O O . LEU A 1 709 ? 93.359 37.912 -134.808 1.00 75.12 709 LEU A O 1
ATOM 5693 N N . GLU A 1 710 ? 91.371 38.701 -134.181 1.00 78.56 710 GLU A N 1
ATOM 5694 C CA . GLU A 1 710 ? 91.139 39.485 -135.403 1.00 78.56 710 GLU A CA 1
ATOM 5695 C C . GLU A 1 710 ? 92.043 40.719 -135.486 1.00 78.56 710 GLU A C 1
ATOM 5697 O O . GLU A 1 710 ? 92.691 40.937 -136.510 1.00 78.56 710 GLU A O 1
ATOM 5702 N N . GLU A 1 711 ? 92.179 41.487 -134.405 1.00 76.69 711 GLU A N 1
ATOM 5703 C CA . GLU A 1 711 ? 93.076 42.640 -134.329 1.00 76.69 711 GLU A CA 1
ATOM 5704 C C . GLU A 1 711 ? 94.550 42.198 -134.405 1.00 76.69 711 GLU A C 1
ATOM 5706 O O . GLU A 1 711 ? 95.379 42.920 -134.955 1.00 76.69 711 GLU A O 1
ATOM 5711 N N . ALA A 1 712 ? 94.883 40.981 -133.957 1.00 69.81 712 ALA A N 1
ATOM 5712 C CA . ALA A 1 712 ? 96.183 40.344 -134.151 1.00 69.81 712 ALA A CA 1
ATOM 5713 C C . ALA A 1 712 ? 96.386 39.853 -135.587 1.00 69.81 712 ALA A C 1
ATOM 5715 O O . ALA A 1 712 ? 97.482 40.030 -136.096 1.00 69.81 712 ALA A O 1
ATOM 5716 N N . LYS A 1 713 ? 95.373 39.318 -136.286 1.00 75.25 713 LYS A N 1
ATOM 5717 C CA . LYS A 1 713 ? 95.445 39.008 -137.734 1.00 75.25 713 LYS A CA 1
ATOM 5718 C C . LYS A 1 713 ? 95.598 40.282 -138.572 1.00 75.25 713 LYS A C 1
ATOM 5720 O O . LYS A 1 713 ? 96.409 40.320 -139.495 1.00 75.25 713 LYS A O 1
ATOM 5725 N N . MET A 1 714 ? 94.872 41.344 -138.223 1.00 76.25 714 MET A N 1
ATOM 5726 C CA . MET A 1 714 ? 94.990 42.675 -138.829 1.00 76.25 714 MET A CA 1
ATOM 5727 C C . MET A 1 714 ? 96.371 43.277 -138.554 1.00 76.25 714 MET A C 1
ATOM 5729 O O . MET A 1 714 ? 97.045 43.719 -139.487 1.00 76.25 714 MET A O 1
ATOM 5733 N N . ARG A 1 715 ? 96.852 43.210 -137.302 1.00 74.44 715 ARG A N 1
ATOM 5734 C CA . ARG A 1 715 ? 98.238 43.551 -136.964 1.00 74.44 715 ARG A CA 1
ATOM 5735 C C . ARG A 1 715 ? 99.236 42.624 -137.636 1.00 74.44 715 ARG A C 1
ATOM 5737 O O . ARG A 1 715 ? 100.294 43.122 -137.959 1.00 74.44 715 ARG A O 1
ATOM 5744 N N . GLU A 1 716 ? 98.959 41.353 -137.911 1.00 70.00 716 GLU A N 1
ATOM 5745 C CA . GLU A 1 716 ? 99.894 40.466 -138.612 1.00 70.00 716 GLU A CA 1
ATOM 5746 C C . GLU A 1 716 ? 99.974 40.824 -140.100 1.00 70.00 716 GLU A C 1
ATOM 5748 O O . GLU A 1 716 ? 101.067 40.928 -140.644 1.00 70.00 716 GLU A O 1
ATOM 5753 N N . GLY A 1 717 ? 98.849 41.111 -140.760 1.00 71.50 717 GLY A N 1
ATOM 5754 C CA . GLY A 1 717 ? 98.837 41.659 -142.120 1.00 71.50 717 GLY A CA 1
ATOM 5755 C C . GLY A 1 717 ? 99.593 42.990 -142.202 1.00 71.50 717 GLY A C 1
ATOM 5756 O O . GLY A 1 717 ? 100.447 43.186 -143.077 1.00 71.50 717 GLY A O 1
ATOM 5757 N N . HIS A 1 718 ? 99.360 43.875 -141.230 1.00 71.69 718 HIS A N 1
ATOM 5758 C CA . HIS A 1 718 ? 100.092 45.130 -141.109 1.00 71.69 718 HIS A CA 1
ATOM 5759 C C . HIS A 1 718 ? 101.577 44.899 -140.786 1.00 71.69 718 HIS A C 1
ATOM 5761 O O . HIS A 1 718 ? 102.421 45.491 -141.437 1.00 71.69 718 HIS A O 1
ATOM 5767 N N . LEU A 1 719 ? 101.932 43.980 -139.884 1.00 63.97 719 LEU A N 1
ATOM 5768 C CA . LEU A 1 719 ? 103.304 43.654 -139.471 1.00 63.97 719 LEU A CA 1
ATOM 5769 C C . LEU A 1 719 ? 104.059 42.796 -140.483 1.00 63.97 719 LEU A C 1
ATOM 5771 O O . LEU A 1 719 ? 105.280 42.815 -140.446 1.00 63.97 719 LEU A O 1
ATOM 5775 N N . ARG A 1 720 ? 103.407 42.094 -141.414 1.00 68.12 720 ARG A N 1
ATOM 5776 C CA . ARG A 1 720 ? 104.048 41.501 -142.602 1.00 68.12 720 ARG A CA 1
ATOM 5777 C C . ARG A 1 720 ? 104.418 42.598 -143.599 1.00 68.12 720 ARG A C 1
ATOM 5779 O O . ARG A 1 720 ? 105.533 42.608 -144.116 1.00 68.12 720 ARG A O 1
ATOM 5786 N N . THR A 1 721 ? 103.513 43.556 -143.803 1.00 64.69 721 THR A N 1
ATOM 5787 C CA . THR A 1 721 ? 103.756 44.754 -144.623 1.00 64.69 721 THR A CA 1
ATOM 5788 C C . THR A 1 721 ? 104.865 45.614 -144.008 1.00 64.69 721 THR A C 1
ATOM 5790 O O . THR A 1 721 ? 105.813 45.984 -144.691 1.00 64.69 721 THR A O 1
ATOM 5793 N N . VAL A 1 722 ? 104.809 45.834 -142.695 1.00 58.56 722 VAL A N 1
ATOM 5794 C CA . VAL A 1 722 ? 105.753 46.636 -141.914 1.00 58.56 722 VAL A CA 1
ATOM 5795 C C . VAL A 1 722 ? 107.039 45.870 -141.585 1.00 58.56 722 VAL A C 1
ATOM 5797 O O . VAL A 1 722 ? 108.065 46.513 -141.465 1.00 58.56 722 VAL A O 1
ATOM 5800 N N . ASN A 1 723 ? 107.097 44.529 -141.565 1.00 52.72 723 ASN A N 1
ATOM 5801 C CA . ASN A 1 723 ? 108.382 43.796 -141.537 1.00 52.72 723 ASN A CA 1
ATOM 5802 C C . ASN A 1 723 ? 109.179 43.984 -142.830 1.00 52.72 723 ASN A C 1
ATOM 5804 O O . ASN A 1 723 ? 110.407 43.892 -142.814 1.00 52.72 723 ASN A O 1
ATOM 5808 N N . LYS A 1 724 ? 108.497 44.242 -143.953 1.00 61.09 724 LYS A N 1
ATOM 5809 C CA . LYS A 1 724 ? 109.165 44.561 -145.215 1.00 61.09 724 LYS A CA 1
ATOM 5810 C C . LYS A 1 724 ? 109.895 45.906 -145.126 1.00 61.09 724 LYS A C 1
ATOM 5812 O O . LYS A 1 724 ? 110.989 46.001 -145.660 1.00 61.09 724 LYS A O 1
ATOM 5817 N N . THR A 1 725 ? 109.342 46.878 -144.396 1.00 57.19 725 THR A N 1
ATOM 5818 C CA . THR A 1 725 ? 109.966 48.182 -144.096 1.00 57.19 725 THR A CA 1
ATOM 5819 C C . THR A 1 725 ? 110.952 48.112 -142.920 1.00 57.19 725 THR A C 1
ATOM 5821 O O . THR A 1 725 ? 112.068 48.610 -143.006 1.00 57.19 725 THR A O 1
ATOM 5824 N N . LEU A 1 726 ? 110.595 47.428 -141.830 1.00 47.88 726 LEU A N 1
ATOM 5825 C CA . LEU A 1 726 ? 111.419 47.295 -140.625 1.00 47.88 726 LEU A CA 1
ATOM 5826 C C . LEU A 1 726 ? 112.663 46.430 -140.840 1.00 47.88 726 LEU A C 1
ATOM 5828 O O . LEU A 1 726 ? 113.603 46.556 -140.065 1.00 47.88 726 LEU A O 1
ATOM 5832 N N . LYS A 1 727 ? 112.754 45.607 -141.893 1.00 56.41 727 LYS A N 1
ATOM 5833 C CA . LYS A 1 727 ? 114.043 44.998 -142.270 1.00 56.41 727 LYS A CA 1
ATOM 5834 C C . LYS A 1 727 ? 115.108 46.036 -142.640 1.00 56.41 727 LYS A C 1
ATOM 5836 O O . LYS A 1 727 ? 116.289 45.771 -142.415 1.00 56.41 727 LYS A O 1
ATOM 5841 N N . ASP A 1 728 ? 114.701 47.207 -143.126 1.00 51.66 728 ASP A N 1
ATOM 5842 C CA . ASP A 1 728 ? 115.605 48.317 -143.432 1.00 51.66 728 ASP A CA 1
ATOM 5843 C C . ASP A 1 728 ? 115.865 49.218 -142.205 1.00 51.66 728 ASP A C 1
ATOM 5845 O O . ASP A 1 728 ? 116.922 49.849 -142.113 1.00 51.66 728 ASP A O 1
ATOM 5849 N N . GLU A 1 729 ? 114.966 49.218 -141.210 1.00 54.88 729 GLU A N 1
ATOM 5850 C CA . GLU A 1 729 ? 115.090 50.030 -139.986 1.00 54.88 729 GLU A CA 1
ATOM 5851 C C . GLU A 1 729 ? 115.731 49.289 -138.798 1.00 54.88 729 GLU A C 1
ATOM 5853 O O . GLU A 1 729 ? 116.530 49.882 -138.082 1.00 54.88 729 GLU A O 1
ATOM 5858 N N . VAL A 1 730 ? 115.523 47.975 -138.638 1.00 47.31 730 VAL A N 1
ATOM 5859 C CA . VAL A 1 730 ? 116.138 47.123 -137.586 1.00 47.31 730 VAL A CA 1
ATOM 5860 C C . VAL A 1 730 ? 117.668 47.008 -137.734 1.00 47.31 730 VAL A C 1
ATOM 5862 O O . VAL A 1 730 ? 118.368 46.531 -136.841 1.00 47.31 730 VAL A O 1
ATOM 5865 N N . ARG A 1 731 ? 118.234 47.549 -138.820 1.00 43.38 731 ARG A N 1
ATOM 5866 C CA . ARG A 1 731 ? 119.674 47.826 -138.945 1.00 43.38 731 ARG A CA 1
ATOM 5867 C C . ARG A 1 731 ? 120.154 49.013 -138.087 1.00 43.38 731 ARG A C 1
ATOM 5869 O O . ARG A 1 731 ? 121.354 49.282 -138.073 1.00 43.38 731 ARG A O 1
ATOM 5876 N N . LYS A 1 732 ? 119.255 49.717 -137.387 1.00 47.38 732 LYS A N 1
ATOM 5877 C CA . LYS A 1 732 ? 119.523 50.880 -136.530 1.00 47.38 732 LYS A CA 1
ATOM 5878 C C . LYS A 1 732 ? 118.841 50.722 -135.159 1.00 47.38 732 LYS A C 1
ATOM 5880 O O . LYS A 1 732 ? 117.657 50.994 -135.033 1.00 47.38 732 LYS A O 1
ATOM 5885 N N . LEU A 1 733 ? 119.647 50.410 -134.133 1.00 38.94 733 LEU A N 1
ATOM 5886 C CA . LEU A 1 733 ? 119.317 50.440 -132.690 1.00 38.94 733 LEU A CA 1
ATOM 5887 C C . LEU A 1 733 ? 118.328 49.328 -132.241 1.00 38.94 733 LEU A C 1
ATOM 5889 O O . LEU A 1 733 ? 117.169 49.334 -132.622 1.00 38.94 733 LEU A O 1
ATOM 5893 N N . SER A 1 734 ? 118.662 48.267 -131.489 1.00 34.53 734 SER A N 1
ATOM 5894 C CA . SER A 1 734 ? 119.525 48.084 -130.299 1.00 34.53 734 SER A CA 1
ATOM 5895 C C . SER A 1 734 ? 119.089 48.913 -129.081 1.00 34.53 734 SER A C 1
ATOM 5897 O O . SER A 1 734 ? 119.094 50.129 -129.191 1.00 34.53 734 SER A O 1
ATOM 5899 N N . ARG A 1 735 ? 118.848 48.412 -127.859 1.00 34.03 735 ARG A N 1
ATOM 5900 C CA . ARG A 1 735 ? 118.729 47.076 -127.218 1.00 34.03 735 ARG A CA 1
ATOM 5901 C C . ARG A 1 735 ? 118.760 47.369 -125.690 1.00 34.03 735 ARG A C 1
ATOM 5903 O O . ARG A 1 735 ? 119.825 47.760 -125.226 1.00 34.03 735 ARG A O 1
ATOM 5910 N N . SER A 1 736 ? 117.707 47.064 -124.912 1.00 27.92 736 SER A N 1
ATOM 5911 C CA . SER A 1 736 ? 117.749 46.938 -123.421 1.00 27.92 736 SER A CA 1
ATOM 5912 C C . SER A 1 736 ? 118.152 48.192 -122.585 1.00 27.92 736 SER A C 1
ATOM 5914 O O . SER A 1 736 ? 118.506 49.203 -123.189 1.00 27.92 736 SER A O 1
ATOM 5916 N N . PRO A 1 737 ? 118.147 48.170 -121.219 1.00 49.31 737 PRO A N 1
ATOM 5917 C CA . PRO A 1 737 ? 117.726 47.119 -120.263 1.00 49.31 737 PRO A CA 1
ATOM 5918 C C . PRO A 1 737 ? 116.712 47.556 -119.156 1.00 49.31 737 PRO A C 1
ATOM 5920 O O . PRO A 1 737 ? 116.244 48.688 -119.118 1.00 49.31 737 PRO A O 1
ATOM 5923 N N . VAL A 1 738 ? 116.422 46.627 -118.228 1.00 37.97 738 VAL A N 1
ATOM 5924 C CA . VAL A 1 738 ? 115.574 46.698 -117.001 1.00 37.97 738 VAL A CA 1
ATOM 5925 C C . VAL A 1 738 ? 116.460 46.486 -115.746 1.00 37.97 738 VAL A C 1
ATOM 5927 O O . VAL A 1 738 ? 117.438 45.747 -115.898 1.00 37.97 738 VAL A O 1
ATOM 5930 N N . PRO A 1 739 ? 116.223 47.117 -114.557 1.00 47.97 739 PRO A N 1
ATOM 5931 C CA . PRO A 1 739 ? 115.981 46.335 -113.297 1.00 47.97 739 PRO A CA 1
ATOM 5932 C C . PRO A 1 739 ? 115.313 47.047 -112.057 1.00 47.97 739 PRO A C 1
ATOM 5934 O O . PRO A 1 739 ? 115.254 48.269 -112.016 1.00 47.97 739 PRO A O 1
ATOM 5937 N N . VAL A 1 740 ? 115.004 46.258 -110.986 1.00 34.38 740 VAL A N 1
ATOM 5938 C CA . VAL A 1 740 ? 115.040 46.592 -109.505 1.00 34.38 740 VAL A CA 1
ATOM 5939 C C . VAL A 1 740 ? 113.947 47.545 -108.913 1.00 34.38 740 VAL A C 1
ATOM 5941 O O . VAL A 1 740 ? 113.640 48.537 -109.555 1.00 34.38 740 VAL A O 1
ATOM 5944 N N . THR A 1 741 ? 113.314 47.423 -107.711 1.00 30.45 741 THR A N 1
ATOM 5945 C CA . THR A 1 741 ? 113.080 46.407 -106.610 1.00 30.45 741 THR A CA 1
ATOM 5946 C C . THR A 1 741 ? 111.710 46.729 -105.884 1.00 30.45 741 THR A C 1
ATOM 5948 O O . THR A 1 741 ? 110.801 47.061 -106.630 1.00 30.45 741 THR A O 1
ATOM 5951 N N . THR A 1 742 ? 111.344 46.691 -104.566 1.00 30.81 742 THR A N 1
ATOM 5952 C CA . THR A 1 742 ? 111.968 46.474 -103.212 1.00 30.81 742 THR A CA 1
ATOM 5953 C C . THR A 1 742 ? 110.918 46.262 -102.062 1.00 30.81 742 THR A C 1
ATOM 5955 O O . THR A 1 742 ? 109.795 46.725 -102.192 1.00 30.81 742 THR A O 1
ATOM 5958 N N . THR A 1 743 ? 111.320 45.587 -100.959 1.00 27.27 743 THR A N 1
ATOM 5959 C CA . THR A 1 743 ? 110.982 45.669 -99.480 1.00 27.27 743 THR A CA 1
ATOM 5960 C C . THR A 1 743 ? 109.847 46.563 -98.884 1.00 27.27 743 THR A C 1
ATOM 5962 O O . THR A 1 743 ? 109.579 47.609 -99.455 1.00 27.27 743 THR A O 1
ATOM 5965 N N . SER A 1 744 ? 109.296 46.396 -97.647 1.00 30.45 744 SER A N 1
ATOM 5966 C CA . SER A 1 744 ? 109.213 45.319 -96.598 1.00 30.45 744 SER A CA 1
ATOM 5967 C C . SER A 1 744 ? 108.511 45.817 -95.276 1.00 30.45 744 SER A C 1
ATOM 5969 O O . SER A 1 744 ? 108.271 47.010 -95.144 1.00 30.45 744 SER A O 1
ATOM 5971 N N . THR A 1 745 ? 108.331 44.939 -94.256 1.00 28.69 745 THR A N 1
ATOM 5972 C CA . THR A 1 745 ? 108.419 45.220 -92.774 1.00 28.69 745 THR A CA 1
ATOM 5973 C C . THR A 1 745 ? 107.178 45.551 -91.872 1.00 28.69 745 THR A C 1
ATOM 5975 O O . THR A 1 745 ? 106.427 46.483 -92.115 1.00 28.69 745 THR A O 1
ATOM 5978 N N . SER A 1 746 ? 107.124 44.837 -90.721 1.00 31.62 746 SER A N 1
ATOM 5979 C CA . SER A 1 746 ? 106.612 45.143 -89.343 1.00 31.62 746 SER A CA 1
ATOM 5980 C C . SER A 1 746 ? 105.127 45.305 -88.933 1.00 31.62 746 SER A C 1
ATOM 5982 O O . SER A 1 746 ? 104.270 45.787 -89.659 1.00 31.62 746 SER A O 1
ATOM 5984 N N . GLN A 1 747 ? 104.916 44.949 -87.653 1.00 35.50 747 GLN A N 1
ATOM 5985 C CA . GLN A 1 747 ? 103.777 45.181 -86.746 1.00 35.50 747 GLN A CA 1
ATOM 5986 C C . GLN A 1 747 ? 103.360 46.660 -86.600 1.00 35.50 747 GLN A C 1
ATOM 5988 O O . GLN A 1 747 ? 104.212 47.532 -86.710 1.00 35.50 747 GLN A O 1
ATOM 5993 N N . PHE A 1 748 ? 102.120 46.907 -86.145 1.00 31.17 748 PHE A N 1
ATOM 5994 C CA . PHE A 1 748 ? 101.792 47.826 -85.030 1.00 31.17 748 PHE A CA 1
ATOM 5995 C C . PHE A 1 748 ? 100.342 47.598 -84.542 1.00 31.17 748 PHE A C 1
ATOM 5997 O O . PHE A 1 748 ? 99.602 46.829 -85.153 1.00 31.17 748 PHE A O 1
ATOM 6004 N N . GLY A 1 749 ? 99.928 48.248 -83.445 1.00 29.25 749 GLY A N 1
ATOM 6005 C CA . GLY A 1 749 ? 98.542 48.240 -82.956 1.00 29.25 749 GLY A CA 1
ATOM 6006 C C . GLY A 1 749 ? 98.220 49.431 -82.039 1.00 29.25 749 GLY A C 1
ATOM 6007 O O . GLY A 1 749 ? 99.117 49.951 -81.380 1.00 29.25 749 GLY A O 1
ATOM 6008 N N . ASN A 1 750 ? 96.954 49.870 -82.045 1.00 30.95 750 ASN A N 1
ATOM 6009 C CA . ASN A 1 750 ? 96.293 50.827 -81.131 1.00 30.95 750 ASN A CA 1
ATOM 6010 C C . ASN A 1 750 ? 94.793 50.923 -81.521 1.00 30.95 750 ASN A C 1
ATOM 6012 O O . ASN A 1 750 ? 94.446 50.538 -82.634 1.00 30.95 750 ASN A O 1
ATOM 6016 N N . GLY A 1 751 ? 93.855 51.427 -80.706 1.00 29.84 751 GLY A N 1
ATOM 6017 C CA . GLY A 1 751 ? 93.949 51.885 -79.308 1.00 29.84 751 GLY A CA 1
ATOM 6018 C C . GLY A 1 751 ? 93.374 53.299 -79.073 1.00 29.84 751 GLY A C 1
ATOM 6019 O O . GLY A 1 751 ? 93.821 54.238 -79.726 1.00 29.84 751 GLY A O 1
ATOM 6020 N N . SER A 1 752 ? 92.497 53.459 -78.061 1.00 33.91 752 SER A N 1
ATOM 6021 C CA . SER A 1 752 ? 91.734 54.685 -77.657 1.00 33.91 752 SER A CA 1
ATOM 6022 C C . SER A 1 752 ? 90.464 54.962 -78.487 1.00 33.91 752 SER A C 1
ATOM 6024 O O . SER A 1 752 ? 90.463 54.680 -79.679 1.00 33.91 752 SER A O 1
ATOM 6026 N N . GLY A 1 753 ? 89.354 55.517 -77.969 1.00 31.98 753 GLY A N 1
ATOM 6027 C CA . GLY A 1 753 ? 88.918 56.002 -76.630 1.00 31.98 753 GLY A CA 1
ATOM 6028 C C . GLY A 1 753 ? 87.555 56.736 -76.802 1.00 31.98 753 GLY A C 1
ATOM 6029 O O . GLY A 1 753 ? 87.112 56.858 -77.940 1.00 31.98 753 GLY A O 1
ATOM 6030 N N . ASP A 1 754 ? 86.806 57.284 -75.834 1.00 29.45 754 ASP A N 1
ATOM 6031 C CA . ASP A 1 754 ? 86.768 57.349 -74.350 1.00 29.45 754 ASP A CA 1
ATOM 6032 C C . ASP A 1 754 ? 85.382 57.988 -73.983 1.00 29.45 754 ASP A C 1
ATOM 6034 O O . ASP A 1 754 ? 84.844 58.725 -74.808 1.00 29.45 754 ASP A O 1
ATOM 6038 N N . GLY A 1 755 ? 84.669 57.818 -72.857 1.00 33.06 755 GLY A N 1
ATOM 6039 C CA . GLY A 1 755 ? 84.836 57.041 -71.615 1.00 33.06 755 GLY A CA 1
ATOM 6040 C C . GLY A 1 755 ? 84.390 57.861 -70.376 1.00 33.06 755 GLY A C 1
ATOM 6041 O O . GLY A 1 755 ? 84.908 58.952 -70.167 1.00 33.06 755 GLY A O 1
ATOM 6042 N N . ARG A 1 756 ? 83.407 57.409 -69.555 1.00 30.41 756 ARG A N 1
ATOM 6043 C CA . ARG A 1 756 ? 83.030 58.073 -68.265 1.00 30.41 756 ARG A CA 1
ATOM 6044 C C . ARG A 1 756 ? 82.097 57.273 -67.315 1.00 30.41 756 ARG A C 1
ATOM 6046 O O . ARG A 1 756 ? 80.927 57.077 -67.601 1.00 30.41 756 ARG A O 1
ATOM 6053 N N . ASN A 1 757 ? 82.629 56.961 -66.127 1.00 30.44 757 ASN A N 1
ATOM 6054 C CA . ASN A 1 757 ? 82.031 56.992 -64.771 1.00 30.44 757 ASN A CA 1
ATOM 6055 C C . ASN A 1 757 ? 80.696 56.280 -64.377 1.00 30.44 757 ASN A C 1
ATOM 6057 O O . ASN A 1 757 ? 79.625 56.861 -64.497 1.00 30.44 757 ASN A O 1
ATOM 6061 N N . SER A 1 758 ? 80.852 55.228 -63.541 1.00 33.91 758 SER A N 1
ATOM 6062 C CA . SER A 1 758 ? 80.553 55.230 -62.071 1.00 33.91 758 SER A CA 1
ATOM 6063 C C . SER A 1 758 ? 79.292 54.539 -61.477 1.00 33.91 758 SER A C 1
ATOM 6065 O O . SER A 1 758 ? 78.210 55.110 -61.536 1.00 33.91 758 SER A O 1
ATOM 6067 N N . ARG A 1 759 ? 79.550 53.520 -60.617 1.00 32.41 759 ARG A N 1
ATOM 6068 C CA . ARG A 1 759 ? 78.759 53.029 -59.438 1.00 32.41 759 ARG A CA 1
ATOM 6069 C C . ARG A 1 759 ? 77.394 52.340 -59.705 1.00 32.41 759 ARG A C 1
ATOM 6071 O O . ARG A 1 759 ? 76.758 52.631 -60.702 1.00 32.41 759 ARG A O 1
ATOM 6078 N N . ASP A 1 760 ? 76.885 51.416 -58.869 1.00 26.78 760 ASP A N 1
ATOM 6079 C CA . ASP A 1 760 ? 77.399 50.754 -57.641 1.00 26.78 760 ASP A CA 1
ATOM 6080 C C . ASP A 1 760 ? 76.839 49.305 -57.485 1.00 26.78 760 ASP A C 1
ATOM 6082 O O . ASP A 1 760 ? 75.899 48.943 -58.179 1.00 26.78 760 ASP A O 1
ATOM 6086 N N . SER A 1 761 ? 77.433 48.527 -56.564 1.00 34.78 761 SER A N 1
ATOM 6087 C CA . SER A 1 761 ? 76.935 47.413 -55.705 1.00 34.78 761 SER A CA 1
ATOM 6088 C C . SER A 1 761 ? 75.707 46.519 -56.036 1.00 34.78 761 SER A C 1
ATOM 6090 O O . SER A 1 761 ? 74.689 46.988 -56.521 1.00 34.78 761 SER A O 1
ATOM 6092 N N . SER A 1 762 ? 75.639 45.243 -55.599 1.00 33.75 762 SER A N 1
ATOM 6093 C CA . SER A 1 762 ? 76.674 44.244 -55.222 1.00 33.75 762 SER A CA 1
ATOM 6094 C C . SER A 1 762 ? 76.074 42.822 -55.024 1.00 33.75 762 SER A C 1
ATOM 6096 O O . SER A 1 762 ? 74.918 42.647 -54.652 1.00 33.75 762 SER A O 1
ATOM 6098 N N . ARG A 1 763 ? 76.895 41.790 -55.285 1.00 33.19 763 ARG A N 1
ATOM 6099 C CA . ARG A 1 763 ? 76.701 40.335 -55.004 1.00 33.19 763 ARG A CA 1
ATOM 6100 C C . ARG A 1 763 ? 76.966 40.045 -53.494 1.00 33.19 763 ARG A C 1
ATOM 6102 O O . ARG A 1 763 ? 77.638 40.899 -52.911 1.00 33.19 763 ARG A O 1
ATOM 6109 N N . PRO A 1 764 ? 76.613 38.881 -52.864 1.00 42.94 764 PRO A N 1
ATOM 6110 C CA . PRO A 1 764 ? 77.169 37.567 -53.273 1.00 42.94 764 PRO A CA 1
ATOM 6111 C C . PRO A 1 764 ? 76.435 36.228 -52.899 1.00 42.94 764 PRO A C 1
ATOM 6113 O O . PRO A 1 764 ? 75.670 36.140 -51.952 1.00 42.94 764 PRO A O 1
ATOM 6116 N N . GLN A 1 765 ? 76.860 35.150 -53.586 1.00 32.88 765 GLN A N 1
ATOM 6117 C CA . GLN A 1 765 ? 77.159 33.778 -53.082 1.00 32.88 765 GLN A CA 1
ATOM 6118 C C . GLN A 1 765 ? 76.104 32.743 -52.589 1.00 32.88 765 GLN A C 1
ATOM 6120 O O . GLN A 1 765 ? 74.961 33.011 -52.246 1.00 32.88 765 GLN A O 1
ATOM 6125 N N . SER A 1 766 ? 76.594 31.494 -52.601 1.00 36.62 766 SER A N 1
ATOM 6126 C CA . SER A 1 766 ? 76.086 30.187 -52.119 1.00 36.62 766 SER A CA 1
ATOM 6127 C C . SER A 1 766 ? 77.339 29.377 -51.657 1.00 36.62 766 SER A C 1
ATOM 6129 O O . SER A 1 766 ? 78.432 29.944 -51.796 1.00 36.62 766 SER A O 1
ATOM 6131 N N . PRO A 1 767 ? 77.316 28.086 -51.220 1.00 62.06 767 PRO A N 1
ATOM 6132 C CA . PRO A 1 767 ? 76.213 27.125 -50.988 1.00 62.06 767 PRO A CA 1
ATOM 6133 C C . PRO A 1 767 ? 76.367 26.320 -49.646 1.00 62.06 767 PRO A C 1
ATOM 6135 O O . PRO A 1 767 ? 77.078 26.764 -48.748 1.00 62.06 767 PRO A O 1
ATOM 6138 N N . THR A 1 768 ? 75.819 25.084 -49.580 1.00 31.80 768 THR A N 1
ATOM 6139 C CA . THR A 1 768 ? 76.261 23.866 -48.809 1.00 31.80 768 T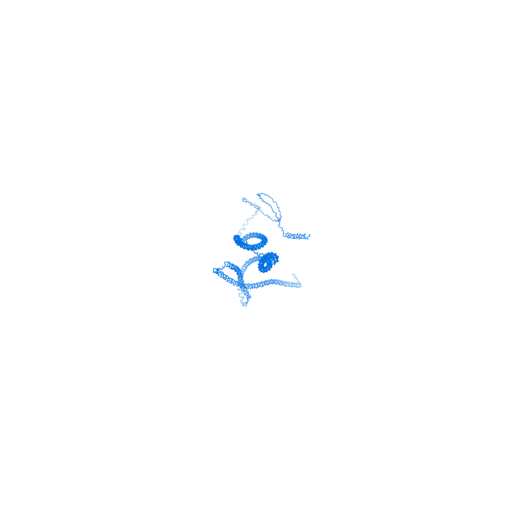HR A CA 1
ATOM 6140 C C . THR A 1 768 ? 75.276 23.277 -47.758 1.00 31.80 768 THR A C 1
ATOM 6142 O O . THR A 1 768 ? 74.505 23.988 -47.126 1.00 31.80 768 THR A O 1
ATOM 6145 N N . GLN A 1 769 ? 75.306 21.940 -47.621 1.00 34.56 769 GLN A N 1
ATOM 6146 C CA . GLN A 1 769 ? 74.583 21.024 -46.697 1.00 34.56 769 GLN A CA 1
ATOM 6147 C C . GLN A 1 769 ? 75.496 20.592 -45.494 1.00 34.56 769 GLN A C 1
ATOM 6149 O O . GLN A 1 769 ? 76.612 21.101 -45.417 1.00 34.56 769 GLN A O 1
ATOM 6154 N N . PRO A 1 770 ? 75.199 19.561 -44.656 1.00 54.16 770 PRO A N 1
ATOM 6155 C CA . PRO A 1 770 ? 73.990 19.249 -43.859 1.00 54.16 770 PRO A CA 1
ATOM 6156 C C . PRO A 1 770 ? 74.288 18.839 -42.375 1.00 54.16 770 PRO A C 1
ATOM 6158 O O . PRO A 1 770 ? 75.403 18.452 -42.044 1.00 54.16 770 PRO A O 1
ATOM 6161 N N . GLY A 1 771 ? 73.246 18.713 -41.529 1.00 28.06 771 GLY A N 1
ATOM 6162 C CA . GLY A 1 771 ? 73.110 17.537 -40.632 1.00 28.06 771 GLY A CA 1
ATOM 6163 C C . GLY A 1 771 ? 73.203 17.657 -39.087 1.00 28.06 771 GLY A C 1
ATOM 6164 O O . GLY A 1 771 ? 74.155 18.191 -38.537 1.00 28.06 771 GLY A O 1
ATOM 6165 N N . PHE A 1 772 ? 72.268 16.943 -38.432 1.00 31.28 772 PHE A N 1
ATOM 6166 C CA . PHE A 1 772 ? 72.354 16.231 -37.130 1.00 31.28 772 PHE A CA 1
ATOM 6167 C C . PHE A 1 772 ? 72.325 16.969 -35.759 1.00 31.28 772 PHE A C 1
ATOM 6169 O O . PHE A 1 772 ? 72.621 18.148 -35.621 1.00 31.28 772 PHE A O 1
ATOM 6176 N N . THR A 1 773 ? 71.998 16.173 -34.724 1.00 28.84 773 THR A N 1
ATOM 6177 C CA . THR A 1 773 ? 71.985 16.414 -33.253 1.00 28.84 773 THR A CA 1
ATOM 6178 C C . THR A 1 773 ? 70.902 17.297 -32.593 1.00 28.84 773 THR A C 1
ATOM 6180 O O . THR A 1 773 ? 70.784 18.495 -32.815 1.00 28.84 773 THR A O 1
ATOM 6183 N N . THR A 1 774 ? 70.174 16.663 -31.664 1.00 35.06 774 THR A N 1
ATOM 6184 C CA . THR A 1 774 ? 69.593 17.222 -30.420 1.00 35.06 774 THR A CA 1
ATOM 6185 C C . THR A 1 774 ? 70.647 17.110 -29.279 1.00 35.06 774 THR A C 1
ATOM 6187 O O . THR A 1 774 ? 71.714 16.558 -29.567 1.00 35.06 774 THR A O 1
ATOM 6190 N N . PRO A 1 775 ? 70.425 17.491 -27.987 1.00 54.97 775 PRO A N 1
ATOM 6191 C CA . PRO A 1 775 ? 69.267 18.108 -27.308 1.00 54.97 775 PRO A CA 1
ATOM 6192 C C . PRO A 1 775 ? 69.699 19.285 -26.359 1.00 54.97 775 PRO A C 1
ATOM 6194 O O . PRO A 1 775 ? 70.615 20.036 -26.666 1.00 54.97 775 PRO A O 1
ATOM 6197 N N . THR A 1 776 ? 69.081 19.386 -25.167 1.00 26.17 776 THR A N 1
ATOM 6198 C CA . THR A 1 776 ? 69.532 20.031 -23.899 1.00 26.17 776 THR A CA 1
ATOM 6199 C C . THR A 1 776 ? 69.336 21.541 -23.619 1.00 26.17 776 THR A C 1
ATOM 6201 O O . THR A 1 776 ? 70.149 22.382 -23.966 1.00 26.17 776 THR A O 1
ATOM 6204 N N . SER A 1 777 ? 68.321 21.808 -22.782 1.00 29.19 777 SER A N 1
ATOM 6205 C CA . SER A 1 777 ? 68.457 22.308 -21.391 1.00 29.19 777 SER A CA 1
ATOM 6206 C C . SER A 1 777 ? 68.964 23.730 -21.044 1.00 29.19 777 SER A C 1
ATOM 6208 O O . SER A 1 777 ? 70.162 23.975 -20.962 1.00 29.19 777 SER A O 1
ATOM 6210 N N . SER A 1 778 ? 68.025 24.501 -20.467 1.00 29.50 778 SER A N 1
ATOM 6211 C CA . SER A 1 778 ? 68.158 25.228 -19.176 1.00 29.50 778 SER A CA 1
ATOM 6212 C C . SER A 1 778 ? 68.726 26.663 -19.106 1.00 29.50 778 SER A C 1
ATOM 6214 O O . SER A 1 778 ? 69.469 27.121 -19.961 1.00 29.50 778 SER A O 1
ATOM 6216 N N . ALA A 1 779 ? 68.376 27.318 -17.980 1.00 29.67 779 ALA A N 1
ATOM 6217 C CA . ALA A 1 779 ? 68.644 28.704 -17.542 1.00 29.67 779 ALA A CA 1
ATOM 6218 C C . ALA A 1 779 ? 67.879 29.799 -18.336 1.00 29.67 779 ALA A C 1
ATOM 6220 O O . ALA A 1 779 ? 68.035 29.920 -19.540 1.00 29.67 779 ALA A O 1
ATOM 6221 N N . SER A 1 780 ? 66.913 30.537 -17.760 1.00 30.78 780 SER A N 1
ATOM 6222 C CA . SER A 1 780 ? 66.975 31.476 -16.608 1.00 30.78 780 SER A CA 1
ATOM 6223 C C . SER A 1 780 ? 67.731 32.768 -16.983 1.00 30.78 780 SER A C 1
ATOM 6225 O O . SER A 1 780 ? 68.848 32.697 -17.472 1.00 30.78 780 SER A O 1
ATOM 6227 N N . SER A 1 781 ? 67.201 33.984 -16.785 1.00 33.16 781 SER A N 1
ATOM 6228 C CA . SER A 1 781 ? 66.564 34.478 -15.551 1.00 33.16 781 SER A CA 1
ATOM 6229 C C . SER A 1 781 ? 65.899 35.871 -15.717 1.00 33.16 781 SER A C 1
ATOM 6231 O O . SER A 1 781 ? 66.150 36.538 -16.713 1.00 33.16 781 SER A O 1
ATOM 6233 N N . ILE A 1 782 ? 65.184 36.334 -14.669 1.00 34.28 782 ILE A N 1
ATOM 6234 C CA . ILE A 1 782 ? 64.953 37.759 -14.282 1.00 34.28 782 ILE A CA 1
ATOM 6235 C C . ILE A 1 782 ? 64.010 38.623 -15.170 1.00 34.28 782 ILE A C 1
ATOM 6237 O O . ILE A 1 782 ? 64.135 38.635 -16.383 1.00 34.28 782 ILE A O 1
ATOM 6241 N N . ALA A 1 783 ? 63.094 39.462 -14.643 1.00 34.00 783 ALA A N 1
ATOM 6242 C CA . ALA A 1 783 ? 62.440 39.558 -13.318 1.00 34.00 783 ALA A CA 1
ATOM 6243 C C . ALA A 1 783 ? 61.253 40.568 -13.350 1.00 34.00 783 ALA A C 1
ATOM 6245 O O . ALA A 1 783 ? 61.171 41.372 -14.271 1.00 34.00 783 ALA A O 1
ATOM 6246 N N . MET A 1 784 ? 60.467 40.629 -12.252 1.00 36.31 784 MET A N 1
ATOM 6247 C CA . MET A 1 784 ? 59.498 41.701 -11.883 1.00 36.31 784 MET A CA 1
ATOM 6248 C C . MET A 1 784 ? 58.186 41.742 -12.705 1.00 36.31 784 MET A C 1
ATOM 6250 O O . MET A 1 784 ? 58.200 41.421 -13.881 1.00 36.31 784 MET A O 1
ATOM 6254 N N . ARG A 1 785 ? 57.001 42.140 -12.199 1.00 31.44 785 ARG A N 1
ATOM 6255 C CA . ARG A 1 785 ? 56.417 42.477 -10.861 1.00 31.44 785 ARG A CA 1
ATOM 6256 C C . ARG A 1 785 ? 54.870 42.584 -11.072 1.00 31.44 785 ARG A C 1
ATOM 6258 O O . ARG A 1 785 ? 54.475 42.850 -12.197 1.00 31.44 785 ARG A O 1
ATOM 6265 N N . GLN A 1 786 ? 53.931 42.517 -10.113 1.00 32.22 786 GLN A N 1
ATOM 6266 C CA . GLN A 1 786 ? 53.838 42.017 -8.721 1.00 32.22 786 GLN A CA 1
ATOM 6267 C C . GLN A 1 786 ? 52.370 42.169 -8.237 1.00 32.22 786 GLN A C 1
ATOM 6269 O O . GLN A 1 786 ? 51.738 43.121 -8.676 1.00 32.22 786 GLN A O 1
ATOM 6274 N N . VAL A 1 787 ? 51.871 41.321 -7.316 1.00 36.69 787 VAL A N 1
ATOM 6275 C CA . VAL A 1 787 ? 50.869 41.578 -6.227 1.00 36.69 787 VAL A CA 1
ATOM 6276 C C . VAL A 1 787 ? 50.446 40.226 -5.594 1.00 36.69 787 VAL A C 1
ATOM 6278 O O . VAL A 1 787 ? 50.683 39.171 -6.175 1.00 36.69 787 VAL A O 1
ATOM 6281 N N . THR A 1 788 ? 49.930 40.243 -4.361 1.00 38.44 788 THR A N 1
ATOM 6282 C CA . THR A 1 788 ? 49.679 39.100 -3.444 1.00 38.44 788 THR A CA 1
ATOM 6283 C C . THR A 1 788 ? 48.409 39.372 -2.595 1.00 38.44 788 THR A C 1
ATOM 6285 O O . THR A 1 788 ? 47.839 40.453 -2.749 1.00 38.44 788 THR A O 1
ATOM 6288 N N . PRO A 1 789 ? 48.053 38.576 -1.556 1.00 50.47 789 PRO A N 1
ATOM 6289 C CA . PRO A 1 789 ? 47.750 37.130 -1.416 1.00 50.47 789 PRO A CA 1
ATOM 6290 C C . PRO A 1 789 ? 46.256 36.988 -0.934 1.00 50.47 789 PRO A C 1
ATOM 6292 O O . PRO A 1 789 ? 45.471 37.832 -1.361 1.00 50.47 789 PRO A O 1
ATOM 6295 N N . PRO A 1 790 ? 45.790 36.090 -0.014 1.00 49.22 790 PRO A N 1
ATOM 6296 C CA . PRO A 1 790 ? 46.273 34.785 0.497 1.00 49.22 790 PRO A CA 1
ATOM 6297 C C . PRO A 1 790 ? 45.214 33.643 0.578 1.00 49.22 790 PRO A C 1
ATOM 6299 O O . PRO A 1 790 ? 44.030 33.906 0.741 1.00 49.22 790 PRO A O 1
ATOM 6302 N N . GLN A 1 791 ? 45.658 32.374 0.637 1.00 30.92 791 GLN A N 1
ATOM 6303 C CA . GLN A 1 791 ? 45.452 31.405 1.753 1.00 30.92 791 GLN A CA 1
ATOM 6304 C C . GLN A 1 791 ? 45.828 29.955 1.351 1.00 30.92 791 GLN A C 1
ATOM 6306 O O . GLN A 1 791 ? 46.161 29.680 0.202 1.00 30.92 791 GLN A O 1
ATOM 6311 N N . THR A 1 792 ? 45.887 29.060 2.340 1.00 32.66 792 THR A N 1
ATOM 6312 C CA . THR A 1 792 ? 46.479 27.704 2.329 1.00 32.66 792 THR A CA 1
ATOM 6313 C C . THR A 1 792 ? 45.505 26.692 2.977 1.00 32.66 792 THR A C 1
ATOM 6315 O O . THR A 1 792 ? 44.476 27.117 3.497 1.00 32.66 792 THR A O 1
ATOM 6318 N N . PRO A 1 793 ? 45.846 25.394 3.127 1.00 50.19 793 PRO A N 1
ATOM 6319 C CA . PRO A 1 793 ? 46.407 24.444 2.155 1.00 50.19 793 PRO A CA 1
ATOM 6320 C C . PRO A 1 793 ? 45.589 23.127 2.093 1.00 50.19 793 PRO A C 1
ATOM 6322 O O . PRO A 1 793 ? 44.971 22.735 3.082 1.00 50.19 793 PRO A O 1
ATOM 6325 N N . THR A 1 794 ? 45.710 22.344 1.014 1.00 30.75 794 THR A N 1
ATOM 6326 C CA . THR A 1 794 ? 45.200 20.955 0.997 1.00 30.75 794 THR A CA 1
ATOM 6327 C C . THR A 1 794 ? 46.172 20.008 0.295 1.00 30.75 794 THR A C 1
ATOM 6329 O O . THR A 1 794 ? 46.814 20.385 -0.682 1.00 30.75 794 THR A O 1
ATOM 6332 N N . PHE A 1 795 ? 46.297 18.780 0.807 1.00 37.06 795 PHE A N 1
ATOM 6333 C CA . PHE A 1 795 ? 47.114 17.718 0.213 1.00 37.06 795 PHE A CA 1
ATOM 6334 C C . PHE A 1 795 ? 46.544 17.275 -1.142 1.00 37.06 795 PHE A C 1
ATOM 6336 O O . PHE A 1 795 ? 45.389 16.859 -1.213 1.00 37.06 795 PHE A O 1
ATOM 6343 N N . THR A 1 796 ? 47.376 17.269 -2.185 1.00 31.77 796 THR A N 1
ATOM 6344 C CA . THR A 1 796 ? 47.062 16.598 -3.454 1.00 31.77 796 THR A CA 1
ATOM 6345 C C . THR A 1 796 ? 47.538 15.150 -3.385 1.00 31.77 796 THR A C 1
ATOM 6347 O O . THR A 1 796 ? 48.725 14.869 -3.552 1.00 31.77 796 THR A O 1
ATOM 6350 N N . THR A 1 797 ? 46.625 14.219 -3.116 1.00 37.44 797 THR A N 1
A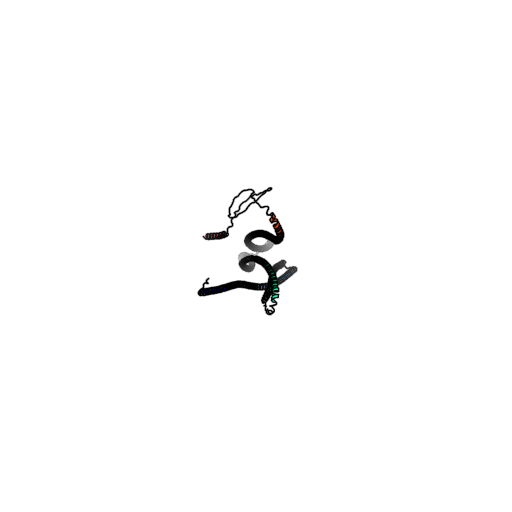TOM 6351 C CA . THR A 1 797 ? 46.902 12.780 -3.223 1.00 37.44 797 THR A CA 1
ATOM 6352 C C . THR A 1 797 ? 47.097 12.401 -4.694 1.00 37.44 797 THR A C 1
ATOM 6354 O O . THR A 1 797 ? 46.326 12.837 -5.547 1.00 37.44 797 THR A O 1
ATOM 6357 N N . MET A 1 798 ? 48.108 11.585 -5.000 1.00 40.34 798 MET A N 1
ATOM 6358 C CA . MET A 1 798 ? 48.297 11.042 -6.352 1.00 40.34 798 MET A CA 1
ATOM 6359 C C . MET A 1 798 ? 47.131 10.111 -6.740 1.00 40.34 798 MET A C 1
ATOM 6361 O O . MET A 1 798 ? 46.606 9.416 -5.865 1.00 40.34 798 MET A O 1
ATOM 6365 N N . PRO A 1 799 ? 46.756 10.027 -8.031 1.00 45.78 799 PRO A N 1
ATOM 6366 C CA . PRO A 1 799 ? 45.863 8.982 -8.515 1.00 45.78 799 PRO A CA 1
ATOM 6367 C C . PRO A 1 799 ? 46.597 7.632 -8.488 1.00 45.78 799 PRO A C 1
ATOM 6369 O O . PRO A 1 799 ? 47.443 7.359 -9.338 1.00 45.78 799 PRO A O 1
ATOM 6372 N N . MET A 1 800 ? 46.289 6.799 -7.493 1.00 46.09 800 MET A N 1
ATOM 6373 C CA . MET A 1 800 ? 46.792 5.423 -7.417 1.00 46.09 800 MET A CA 1
ATOM 6374 C C . MET A 1 800 ? 46.177 4.556 -8.521 1.00 46.09 800 MET A C 1
ATOM 6376 O O . MET A 1 800 ? 45.016 4.738 -8.896 1.00 46.09 800 MET A O 1
ATOM 6380 N N . THR A 1 801 ? 46.959 3.622 -9.061 1.00 56.88 801 THR A N 1
ATOM 6381 C CA . THR A 1 801 ? 46.517 2.756 -10.164 1.00 56.88 801 THR A CA 1
ATOM 6382 C C . THR A 1 801 ? 45.604 1.635 -9.653 1.00 56.88 801 THR A C 1
ATOM 6384 O O . THR A 1 801 ? 45.611 1.286 -8.472 1.00 56.88 801 THR A O 1
ATOM 6387 N N . GLN A 1 802 ? 44.793 1.041 -10.540 1.00 59.00 802 GLN A N 1
ATOM 6388 C CA . GLN A 1 802 ? 43.787 0.035 -10.152 1.00 59.00 802 GLN A CA 1
ATOM 6389 C C . GLN A 1 802 ? 44.364 -1.188 -9.411 1.00 59.00 802 GLN A C 1
ATOM 6391 O O . GLN A 1 802 ? 43.664 -1.783 -8.592 1.00 59.00 802 GLN A O 1
ATOM 6396 N N . GLU A 1 803 ? 45.634 -1.540 -9.632 1.00 55.41 803 GLU A N 1
ATOM 6397 C CA . GLU A 1 803 ? 46.305 -2.626 -8.905 1.00 55.41 803 GLU A CA 1
ATOM 6398 C C . GLU A 1 803 ? 46.437 -2.336 -7.399 1.00 55.41 803 GLU A C 1
ATOM 6400 O O . GLU A 1 803 ? 46.300 -3.244 -6.577 1.00 55.41 803 GLU A O 1
ATOM 6405 N N . GLU A 1 804 ? 46.632 -1.075 -7.002 1.00 54.84 804 GLU A N 1
ATOM 6406 C CA . GLU A 1 804 ? 46.711 -0.691 -5.588 1.00 54.84 804 GLU A CA 1
ATOM 6407 C C . GLU A 1 804 ? 45.338 -0.775 -4.903 1.00 54.84 804 GLU A C 1
ATOM 6409 O O . GLU A 1 804 ? 45.253 -1.184 -3.744 1.00 54.84 804 GLU A O 1
ATOM 6414 N N . GLU A 1 805 ? 44.241 -0.509 -5.621 1.00 66.06 805 GLU A N 1
ATOM 6415 C CA . GLU A 1 805 ? 42.885 -0.690 -5.083 1.00 66.06 805 GLU A CA 1
ATOM 6416 C C . GLU A 1 805 ? 42.533 -2.180 -4.888 1.00 66.06 805 GLU A C 1
ATOM 6418 O O . GLU A 1 805 ? 41.888 -2.547 -3.900 1.00 66.06 805 GLU A O 1
ATOM 6423 N N . VAL A 1 806 ? 42.994 -3.060 -5.787 1.00 72.94 806 VAL A N 1
ATOM 6424 C CA . VAL A 1 806 ? 42.872 -4.522 -5.632 1.00 72.94 806 VAL A CA 1
ATOM 6425 C C . VAL A 1 806 ? 43.697 -5.007 -4.437 1.00 72.94 806 VAL A C 1
ATOM 6427 O O . VAL A 1 806 ? 43.176 -5.743 -3.594 1.00 72.94 806 VAL A O 1
ATOM 6430 N N . ASN A 1 807 ? 44.940 -4.537 -4.298 1.00 74.12 807 ASN A N 1
ATOM 6431 C CA . ASN A 1 807 ? 45.789 -4.850 -3.148 1.00 74.12 807 ASN A CA 1
ATOM 6432 C C . ASN A 1 807 ? 45.180 -4.356 -1.823 1.00 74.12 807 ASN A C 1
ATOM 6434 O O . ASN A 1 807 ? 45.188 -5.096 -0.840 1.00 74.12 807 ASN A O 1
ATOM 6438 N N . LEU A 1 808 ? 44.567 -3.168 -1.789 1.00 78.69 808 LEU A N 1
ATOM 6439 C CA . LEU A 1 808 ? 43.845 -2.661 -0.614 1.00 78.69 808 LEU A CA 1
ATOM 6440 C C . LEU A 1 808 ? 42.595 -3.494 -0.282 1.00 78.69 808 LEU A C 1
ATOM 6442 O O . LEU A 1 808 ? 42.337 -3.764 0.892 1.00 78.69 808 LEU A O 1
ATOM 6446 N N . LYS A 1 809 ? 41.835 -3.955 -1.286 1.00 77.62 809 LYS A N 1
ATOM 6447 C CA . LYS A 1 809 ? 40.678 -4.854 -1.089 1.00 77.62 809 LYS A CA 1
ATOM 6448 C C . LYS A 1 809 ? 41.097 -6.231 -0.561 1.00 77.62 809 LYS A C 1
ATOM 6450 O O . LYS A 1 809 ? 40.413 -6.771 0.313 1.00 77.62 809 LYS A O 1
ATOM 6455 N N . TYR A 1 810 ? 42.224 -6.767 -1.035 1.00 88.06 810 TYR A N 1
ATOM 6456 C CA . TYR A 1 810 ? 42.809 -8.010 -0.527 1.00 88.06 810 TYR A CA 1
ATOM 6457 C C . TYR A 1 810 ? 43.339 -7.840 0.903 1.00 88.06 810 TYR A C 1
ATOM 6459 O O . TYR A 1 810 ? 42.961 -8.601 1.792 1.00 88.06 810 TYR A O 1
ATOM 6467 N N . LEU A 1 811 ? 44.125 -6.791 1.165 1.00 88.44 811 LEU A N 1
ATOM 6468 C CA . LEU A 1 811 ? 44.667 -6.487 2.492 1.00 88.44 811 LEU A CA 1
ATOM 6469 C C . LEU A 1 811 ? 43.550 -6.262 3.523 1.00 88.44 811 LEU A C 1
ATOM 6471 O O . LEU A 1 811 ? 43.634 -6.777 4.635 1.00 88.44 811 LEU A O 1
ATOM 6475 N N . ARG A 1 812 ? 42.458 -5.583 3.144 1.00 90.12 812 ARG A N 1
ATOM 6476 C CA . ARG A 1 812 ? 41.261 -5.428 3.987 1.00 90.12 812 ARG A CA 1
ATOM 6477 C C . ARG A 1 812 ? 40.608 -6.772 4.323 1.00 90.12 812 ARG A C 1
ATOM 6479 O O . ARG A 1 812 ? 40.224 -6.966 5.472 1.00 90.12 812 ARG A O 1
ATOM 6486 N N . HIS A 1 813 ? 40.507 -7.700 3.368 1.00 90.62 813 HIS A N 1
ATOM 6487 C CA . HIS A 1 813 ? 40.001 -9.053 3.632 1.00 90.62 813 HIS A CA 1
ATOM 6488 C C . HIS A 1 813 ? 40.937 -9.868 4.528 1.00 90.62 813 HIS A C 1
ATOM 6490 O O . HIS A 1 813 ? 40.459 -10.538 5.438 1.00 90.62 813 HIS A O 1
ATOM 6496 N N . VAL A 1 814 ? 42.255 -9.793 4.318 1.00 92.19 814 VAL A N 1
ATOM 6497 C CA . VAL A 1 814 ? 43.244 -10.480 5.166 1.00 92.19 814 VAL A CA 1
ATOM 6498 C C . VAL A 1 814 ? 43.199 -9.945 6.600 1.00 92.19 814 VAL A C 1
ATOM 6500 O O . VAL A 1 814 ? 43.173 -10.738 7.537 1.00 92.19 814 VAL A O 1
ATOM 6503 N N . ILE A 1 815 ? 43.116 -8.622 6.784 1.00 86.69 815 ILE A N 1
ATOM 6504 C CA . ILE A 1 815 ? 42.977 -7.994 8.106 1.00 86.69 815 ILE A CA 1
ATOM 6505 C C . ILE A 1 815 ? 41.654 -8.394 8.770 1.00 86.69 815 ILE A C 1
ATOM 6507 O O . ILE A 1 815 ? 41.668 -8.757 9.942 1.00 86.69 815 ILE A O 1
ATOM 6511 N N . LEU A 1 816 ? 40.529 -8.390 8.042 1.00 89.12 816 LEU A N 1
ATOM 6512 C CA . LEU A 1 816 ? 39.245 -8.856 8.581 1.00 89.12 816 LEU A CA 1
ATOM 6513 C C . LEU A 1 816 ? 39.321 -10.320 9.030 1.00 89.12 816 LEU A C 1
ATOM 6515 O O . LEU A 1 816 ? 38.973 -10.603 10.170 1.00 89.12 816 LEU A O 1
ATOM 6519 N N . LYS A 1 817 ? 39.886 -11.218 8.212 1.00 86.69 817 LYS A N 1
ATOM 6520 C CA . LYS A 1 817 ? 40.063 -12.632 8.582 1.00 86.69 817 LYS A CA 1
ATOM 6521 C C . LYS A 1 817 ? 40.984 -12.834 9.786 1.00 86.69 817 LYS A C 1
ATOM 6523 O O . LYS A 1 817 ? 40.747 -13.729 10.589 1.00 86.69 817 LYS A O 1
ATOM 6528 N N . PHE A 1 818 ? 42.027 -12.015 9.932 1.00 86.38 818 PHE A N 1
ATOM 6529 C CA . PHE A 1 818 ? 42.865 -12.035 11.134 1.00 86.38 818 PHE A CA 1
ATOM 6530 C C . PHE A 1 818 ? 42.102 -11.544 12.369 1.00 86.38 818 PHE A C 1
ATOM 6532 O O . PHE A 1 818 ? 42.231 -12.148 13.427 1.00 86.38 818 PHE A O 1
ATOM 6539 N N . LEU A 1 819 ? 41.287 -10.493 12.245 1.00 85.00 819 LEU A N 1
ATOM 6540 C CA . LEU A 1 819 ? 40.472 -9.971 13.346 1.00 85.00 819 LEU A CA 1
ATOM 6541 C C . LEU A 1 819 ? 39.317 -10.907 13.733 1.00 85.00 819 LEU A C 1
ATOM 6543 O O . LEU A 1 819 ? 38.964 -10.949 14.906 1.00 85.00 819 LEU A O 1
ATOM 6547 N N . GLU A 1 820 ? 38.757 -11.667 12.790 1.00 81.38 820 GLU A N 1
ATOM 6548 C CA . GLU A 1 820 ? 37.803 -12.750 13.064 1.00 81.38 820 GLU A CA 1
ATOM 6549 C C . GLU A 1 820 ? 38.498 -13.916 13.780 1.00 81.38 820 GLU A C 1
ATOM 6551 O O . GLU A 1 820 ? 38.080 -14.287 14.872 1.00 81.38 820 GLU A O 1
ATOM 6556 N N . ASN A 1 821 ? 39.629 -14.408 13.261 1.00 73.00 821 ASN A N 1
ATOM 6557 C CA . ASN A 1 821 ? 40.388 -15.492 13.898 1.00 73.00 821 ASN A CA 1
ATOM 6558 C C . ASN A 1 821 ? 40.915 -15.140 15.307 1.00 73.00 821 ASN A C 1
ATOM 6560 O O . ASN A 1 821 ? 41.079 -16.038 16.122 1.00 73.00 821 ASN A O 1
ATOM 6564 N N . ILE A 1 822 ? 41.188 -13.861 15.597 1.00 76.62 822 ILE A N 1
ATOM 6565 C CA . ILE A 1 822 ? 41.576 -13.362 16.937 1.00 76.62 822 ILE A CA 1
ATOM 6566 C C . ILE A 1 822 ? 40.367 -13.268 17.890 1.00 76.62 822 ILE A C 1
ATOM 6568 O O . ILE A 1 822 ? 40.538 -13.138 19.098 1.00 76.62 822 ILE A O 1
ATOM 6572 N N . LYS A 1 823 ? 39.138 -13.311 17.366 1.00 65.25 823 LYS A N 1
ATOM 6573 C CA . LYS A 1 823 ? 37.898 -13.203 18.148 1.00 65.25 823 LYS A CA 1
ATOM 6574 C C . LYS A 1 823 ? 37.370 -14.556 18.636 1.00 65.25 823 LYS A C 1
ATOM 6576 O O . LYS A 1 823 ? 36.598 -14.582 19.592 1.00 65.25 823 LYS A O 1
ATOM 6581 N N . ASP A 1 824 ? 37.817 -15.638 18.001 1.00 57.16 824 ASP A N 1
ATOM 6582 C CA . ASP A 1 824 ? 37.465 -17.029 18.311 1.00 57.16 824 ASP A CA 1
ATOM 6583 C C . ASP A 1 824 ? 38.567 -17.756 19.129 1.00 57.16 824 ASP A C 1
ATOM 6585 O O . ASP A 1 824 ? 38.572 -18.988 19.214 1.00 57.16 824 ASP A O 1
ATOM 6589 N N . THR A 1 825 ? 39.495 -17.001 19.743 1.00 46.31 825 THR A N 1
ATOM 6590 C CA . THR A 1 825 ? 40.569 -17.482 20.645 1.00 46.31 825 THR A CA 1
ATOM 6591 C C . THR A 1 825 ? 40.645 -16.681 21.940 1.00 46.31 825 THR A C 1
ATOM 6593 O O . THR A 1 825 ? 40.618 -17.316 23.015 1.00 46.31 825 THR A O 1
#

pLDDT: mean 74.2, std 17.8, range [26.17, 97.12]

Radius of gyration: 99.14 Å; chains: 1; bounding box: 234×93×309 Å

Secondary structure (DSSP, 8-state):
-PPP---HHHHHHHHHHHHHHHHHHHHHHHHHHHHHHHHHHHHHHHHHHHHHHHHHHHHHHHHHHHHHHHHHHHHHHHHHHHHHHHHHHHHHHHHHHHHHHHHHHHHHHHHHHHHHHHHHHHHHHHHHHHHHHHHHHHH---HHHHHHHHHHHHHHHHHHHHHHHHHHHHHHHHHHHHHHHHHHHHHHHHHHHHHHHHHHHHHHHHHHHHHHTT-----------S--TT-TTTHHHHHHHHHHHHHHHHHHHHHHHHHHHHHHHHHHHHHHHHHHHHHHHHHHHHHHHHHHHHHHHHHHHHHHHHHHHHHHHHHHHHHHHHHHHHHHHHHHHHHHHHHHHHHHHHHHHHHHHHHHHHHHHHHHHHHHHHHHHHHHHHHHHHHHHHHHHHHHHHHHHHHHHHHHHHHHHHHHHHHHHHHHHHHHHHHHHHHHHHHHHHHHHHHHHHHHTTTTTTSSTTS--S-GGGGSSSGGGTHHHHHHHHHHHHHHHHHHHHHHHHHHHHHHHHHHHHHHHHHHHHHHHHHHHHHHHHHHHHHHHHHHHHHHHHHHHHHHHHHHHHHHHHHHHHHHHHHHHHHHHHHHHHHHHHHHHHHHHHHHHHHHHHHHHHHHHHHHHHHHHHHHHHHHHHHHHHHHHHHHHHHHHHHHHHHHHHHHHHHHHHHHHHHHHHHHHHHHHHHHHHHHHHHHHHHHHHHHHHHHHHHHHHHHHHHHHHHHHHHHHHHHHHHHHHHHHTTS---------------------------------------------------------------------HHHHHHHHHHHHHHHHHHHHTT--

Foldseek 3Di:
DDDDPDDVVVVVVVVVVVVVVVVVVVVVVVVVVVVVVVVVVVVVVVVVVVVVVVVVVVVVVVVVVVVVVVVVVVVVVVVVVVVVVVVVVVVVVVVVLVVVLVVLVVVLVVLVVVLVVLVVVLVVLVVVLVVLVVCCVVPPPDPVVSVVVNVVSVVVNVVSVVVSVVSVVVSVVSVVVNVVSVVVVVVVVVVVVVVVVVVVVVVVVVVVVVVVVPPDDDDDDDDDDDPDPVDDVCPVVCVVVVVVVVVVVVVVVVVVVVVVVVVVVVVVVVVVVVVVVVVVVVVVVVVVVVVVVVVVVVVVVVVVVVVVVVVVVVVVVVVVVVVVVVVVVVVVVVVVVVVVVVVVVVVVVVVVVVVVVVVVVVVVVVVVVVVVVVVVVVVVVVVVVVVVVVVVVVVVVVVVVVVVVVVVVVVVVVVVVVVVVVVVVVVVVVVVVVVVVVVVVVVVVVPPVVVPVPPVVPPPPDDPPPPPPPPPPPPVVVVVVVVVVVVVVVVVVVVVVVVVVVVVVVVVVVVVVVVVVVVVVVVVVVVVVVVVVVVVVVVVVVVVVVVVVVVVVVVVVVVVVVVVVVVVVVVVVVVVVVVVVVVVVVVVVVVVVVVVVVVVVVVVVVVVVVVVVVVVVVVVVVVVVVVVVVVVVVVVVVVVVVVVVVVVVVVVVVVVVVVVVVVVVVVVVVVVVVVVVVVVVVVVVVVVVVVVVVVVVVVVVVVVVVVVVVVVVVVVVVVVVVVVVCVVVVVDDDDDDDDDDDDDDDDDDDDDDDDDDDDDDDDDDDDDDDYDDDDDDDDDDDDDDDDDDDDDDDDDDDPDDVVVVVVVVVVVVVVVVVVVVVVVD